Protein AF-0000000073471999 (afdb_homodimer)

Secondary structure (DSSP, 8-state):
-PPPPHHHHHHHHHHHHHHHHHHH---HHHHHHHHHHHHHHHTTSSTTHHHHHHHHHHHHHTSGGGS--EE--TTS--EEE-HHHHHHHHHTT-SEEE---BTTBEEE--GGGHHHHTTS-----EEE-TTB--TT--HHHHHHHHT-TT--EEEEET---HHHHHHTTTS--SEEEE--S-TTS-SS-HHHHHHHHT---S-HHHHHHHHHTTPPP----S-TT--EEE-TT----HHHHHHHHHH-TT--EEE-SSS-HHHHHHHHHHHHHHSTTPPPP---EEEEEGGGHHHHGGG-TT-SEEEEEEES-HHHHHHHHHHHTTT-TT--EEEEEEPSSPPPP-SS-TTHHHHHHHHTT--EEEEE-SS-THHHHHHHTT-TT--EEEE-GGG-----TTSPPP--TT--EEEEE--S-TTHHHHHHHH-TT--EEEEE-SSTT-EE---GGGGGG-TT--EEEEESSEE--HHHHHTTGGG--S-PPEEEEE-TTSS-HHHHHHHHHTTEEEEE--TT-/-PPPPHHHHHHHHHHHHHHHHHHH---HHHHHHHHHHHHHHHTTSSTTHHHHHHHHHHHHHSSGGGS---B--TT--EEEE-HHHHHHHHHTT-SEEE---BTTEEEE--GGGHHHHTTS-----EEE-TT---TT--HHHHHHHHT-TT--EEEEET---HHHHHHTTTS--SEEEE--S-TTS-SS-HHHHHHHHT---S-HHHHHHHHHTTPPP----S-TT--EEE-TT----HHHHHHHHHH-TT--EEE-SSS-HHHHHHHHHHHHHHSTTPPPP---EEEEEGGGHHHHGGG-TT-SEEEEEEES-HHHHHHHHHHHTTT-TT--EEEEEEPSSPPPP-S--TTHHHHHHHHTT--EEEEE-SS-THHHHHHHTT-TT--EEEE-GGG-----TTSPPP--TT--EEEEE--S-TTHHHHHHHH-TT--EEEEE-SSTT-EE---GGGGGG-TT--EEEEESSEE--HHHHHTTGGG-TT-PPEEEEE-TTSS-HHHHHHHHHTTEEEEE--TT-

Radius of gyration: 39.61 Å; Cα contacts (8 Å, |Δi|>4): 2144; chains: 2; bounding box: 66×118×85 Å

InterPro domains:
  IPR032675 Leucine-rich repeat domain superfamily [G3DSA:3.80.10.10] (208-474)

Organism: Scylla paramamosain (NCBI:txid85552)

Solvent-accessible surface area (backbone atoms only — not comparable to full-atom values): 54002 Å² total; per-residue (Å²): 128,52,67,41,58,54,57,58,48,37,42,53,38,40,38,50,44,51,54,55,48,52,73,65,48,85,49,64,66,58,42,32,54,41,41,30,57,46,37,65,61,36,59,77,44,67,93,57,48,42,57,52,37,48,53,46,39,51,26,52,44,72,30,65,92,62,30,71,54,65,47,80,46,91,108,52,48,41,35,27,48,42,39,67,44,50,46,45,48,56,29,52,56,40,44,66,44,78,38,67,61,37,91,71,34,36,28,36,62,65,56,85,51,33,72,72,59,62,77,51,80,41,63,28,30,32,42,33,31,53,16,34,44,46,80,89,64,52,61,25,60,28,44,49,36,65,26,21,67,55,23,28,34,43,28,29,24,42,57,44,32,63,65,43,52,59,31,38,41,74,22,61,32,30,29,44,31,37,21,34,70,38,71,90,62,61,63,52,53,49,68,60,48,37,31,45,62,39,26,46,88,68,58,58,65,58,53,52,50,39,37,66,74,60,46,80,84,82,62,59,34,56,44,76,63,34,29,31,42,27,41,30,48,44,74,67,53,73,58,50,55,44,48,48,57,67,67,27,59,67,26,26,35,72,44,48,71,77,50,66,56,58,59,46,52,51,51,47,53,57,47,42,73,69,21,86,84,58,76,69,79,41,38,23,56,46,64,40,50,45,92,47,38,89,74,47,50,75,77,34,50,48,19,30,31,42,34,37,34,59,39,68,47,67,70,61,46,53,52,50,49,59,69,42,38,80,44,34,71,54,41,26,30,42,33,42,31,48,33,91,60,92,53,83,79,48,81,67,68,89,57,44,80,77,37,34,71,61,19,49,46,26,31,31,43,34,44,46,62,90,65,80,25,68,34,49,62,54,54,48,69,38,29,69,45,26,27,37,39,33,42,32,37,54,35,74,63,81,74,71,97,80,63,88,73,76,66,42,63,48,27,29,33,41,34,36,32,48,70,88,51,80,60,47,57,62,48,44,36,63,28,29,52,43,27,28,32,42,34,40,28,43,79,40,71,80,34,67,46,73,51,70,40,52,48,54,53,71,28,75,50,50,35,37,40,33,45,37,36,44,31,60,46,60,60,69,29,53,33,52,40,49,57,73,51,82,75,78,73,78,32,39,35,34,32,24,78,75,19,54,54,70,69,54,50,53,50,30,41,42,19,30,35,44,74,37,47,36,46,82,79,104,129,48,66,39,59,55,57,60,47,37,42,52,37,41,37,50,46,49,56,54,48,53,72,63,47,87,48,65,66,59,43,32,55,41,42,29,56,47,36,66,62,36,58,78,42,64,92,56,48,41,58,52,36,49,52,47,40,52,25,54,50,71,28,60,86,68,31,65,54,59,50,80,46,90,108,52,57,37,38,21,58,40,39,65,46,50,45,46,47,56,31,54,55,40,44,66,47,76,37,68,56,37,72,73,38,34,27,37,59,63,52,85,51,35,70,71,59,58,76,50,80,41,63,28,30,32,43,32,31,56,17,35,44,44,78,90,61,52,62,25,59,26,45,49,35,64,26,21,67,55,22,27,33,43,27,29,25,44,56,45,33,63,66,43,53,59,31,37,42,75,20,62,32,31,30,45,32,36,20,33,70,37,72,90,62,62,64,54,53,49,67,60,46,37,30,45,62,40,26,46,88,68,58,59,66,57,54,51,50,39,38,67,73,62,46,78,82,80,63,59,35,56,43,76,64,34,29,31,42,28,41,30,48,44,74,66,54,72,57,52,58,45,48,48,56,67,68,28,59,65,26,24,36,69,46,47,71,76,50,65,56,59,59,46,52,52,51,45,51,58,46,42,73,69,21,86,83,59,75,69,79,41,39,22,55,46,65,40,50,45,92,47,37,89,72,47,50,75,78,34,50,49,19,32,32,41,34,34,35,58,40,68,48,67,69,60,46,54,52,50,50,59,68,40,39,80,45,33,71,52,42,26,30,42,34,43,31,47,34,93,56,90,52,82,79,47,84,67,68,89,56,43,79,77,38,35,72,61,20,50,46,26,31,32,42,35,42,44,62,90,64,80,24,67,35,49,63,54,53,49,69,39,29,69,44,25,26,36,40,34,41,32,38,52,36,73,63,77,74,71,97,79,64,89,74,75,65,43,62,46,27,30,32,40,34,35,30,47,70,88,51,81,58,49,57,59,49,43,36,62,29,29,53,43,28,29,32,42,34,41,28,43,77,40,71,80,34,68,46,76,55,69,40,53,48,54,55,71,30,75,51,50,35,36,40,32,46,36,37,43,31,59,46,62,59,70,28,53,34,55,46,50,55,75,52,84,75,78,74,77,31,37,35,33,31,25,77,75,18,55,54,72,70,54,52,54,50,30,41,40,19,31,35,44,72,35,46,36,43,80,75,105

Structure (mmCIF, N/CA/C/O backbone):
data_AF-0000000073471999-model_v1
#
loop_
_entity.id
_entity.type
_entity.pdbx_description
1 polymer 'Uncharacterized protein'
#
loop_
_atom_site.group_PDB
_atom_site.id
_atom_site.type_symbol
_atom_site.label_atom_id
_atom_site.label_alt_id
_atom_site.label_comp_id
_atom_site.label_asym_id
_atom_site.label_entity_id
_atom_site.label_seq_id
_atom_site.pdbx_PDB_ins_code
_atom_site.Cartn_x
_atom_site.Cartn_y
_atom_site.Cartn_z
_atom_site.occupancy
_atom_site.B_iso_or_equiv
_atom_site.auth_seq_id
_atom_site.auth_comp_id
_atom_site.auth_asym_id
_atom_site.auth_atom_id
_atom_site.pdbx_PDB_model_num
ATOM 1 N N . MET A 1 1 ? -16.531 1.72 -15.828 1 58.53 1 MET A N 1
ATOM 2 C CA . MET A 1 1 ? -15.57 0.732 -15.344 1 58.53 1 MET A CA 1
ATOM 3 C C . MET A 1 1 ? -15.508 0.74 -13.82 1 58.53 1 MET A C 1
ATOM 5 O O . MET A 1 1 ? -15.438 1.804 -13.203 1 58.53 1 MET A O 1
ATOM 9 N N . HIS A 1 2 ? -15.875 -0.408 -13.219 1 71.38 2 HIS A N 1
ATOM 10 C CA . HIS A 1 2 ? -15.82 -0.508 -11.766 1 71.38 2 HIS A CA 1
ATOM 11 C C . HIS A 1 2 ? -14.461 -1.003 -11.289 1 71.38 2 HIS A C 1
ATOM 13 O O . HIS A 1 2 ? -13.891 -1.928 -11.875 1 71.38 2 HIS A O 1
ATOM 19 N N . PRO A 1 3 ? -13.922 -0.267 -10.375 1 80.38 3 PRO A N 1
ATOM 20 C CA . PRO A 1 3 ? -12.609 -0.695 -9.891 1 80.38 3 PRO A CA 1
ATOM 21 C C . PRO A 1 3 ? -12.672 -1.983 -9.07 1 80.38 3 PRO A C 1
ATOM 23 O O . PRO A 1 3 ? -13.75 -2.359 -8.594 1 80.38 3 PRO A O 1
ATOM 26 N N . LYS A 1 4 ? -11.57 -2.756 -9.141 1 86.62 4 LYS A N 1
ATOM 27 C CA . LYS A 1 4 ? -11.453 -3.861 -8.195 1 86.62 4 LYS A CA 1
ATOM 28 C C . LYS A 1 4 ? -11.508 -3.363 -6.754 1 86.62 4 LYS A C 1
ATOM 30 O O . LYS A 1 4 ? -11.695 -2.17 -6.512 1 86.62 4 LYS A O 1
ATOM 35 N N . THR A 1 5 ? -11.57 -4.363 -5.812 1 86.94 5 THR A N 1
ATOM 36 C CA . THR A 1 5 ? -11.656 -3.979 -4.41 1 86.94 5 THR A CA 1
ATOM 37 C C . THR A 1 5 ? -10.477 -3.096 -4.016 1 86.94 5 THR A C 1
ATOM 39 O O . THR A 1 5 ? -9.391 -3.219 -4.586 1 86.94 5 THR A O 1
ATOM 42 N N . LEU A 1 6 ? -10.703 -2.184 -3.109 1 90.88 6 LEU A N 1
ATOM 43 C CA . LEU A 1 6 ? -9.648 -1.292 -2.656 1 90.88 6 LEU A CA 1
ATOM 44 C C . LEU A 1 6 ? -8.477 -2.084 -2.074 1 90.88 6 LEU A C 1
ATOM 46 O O . LEU A 1 6 ? -7.316 -1.73 -2.283 1 90.88 6 LEU A O 1
ATOM 50 N N . GLU A 1 7 ? -8.789 -3.139 -1.359 1 90.25 7 GLU A N 1
ATOM 51 C CA . GLU A 1 7 ? -7.746 -3.992 -0.797 1 90.25 7 GLU A CA 1
ATOM 52 C C . GLU A 1 7 ? -6.832 -4.535 -1.889 1 90.25 7 GLU A C 1
ATOM 54 O O . GLU A 1 7 ? -5.605 -4.492 -1.759 1 90.25 7 GLU A O 1
ATOM 59 N N . SER A 1 8 ? -7.418 -5.059 -2.93 1 89.75 8 SER A N 1
ATOM 60 C CA . SER A 1 8 ? -6.648 -5.621 -4.035 1 89.75 8 SER A CA 1
ATOM 61 C C . SER A 1 8 ? -5.836 -4.543 -4.746 1 89.75 8 SER A C 1
ATOM 63 O O . SER A 1 8 ? -4.723 -4.805 -5.215 1 89.75 8 SER A O 1
ATOM 65 N N . LEU A 1 9 ? -6.441 -3.367 -4.855 1 90.81 9 LEU A N 1
ATOM 66 C CA . LEU A 1 9 ? -5.707 -2.26 -5.457 1 90.81 9 LEU A CA 1
ATOM 67 C C . LEU A 1 9 ? -4.488 -1.893 -4.613 1 90.81 9 LEU A C 1
ATOM 69 O O . LEU A 1 9 ? -3.418 -1.606 -5.156 1 90.81 9 LEU A O 1
ATOM 73 N N . CYS A 1 10 ? -4.652 -1.893 -3.324 1 91.56 10 CYS A N 1
ATOM 74 C CA . CYS A 1 10 ? -3.547 -1.588 -2.422 1 91.56 10 CYS A CA 1
ATOM 75 C C . CYS A 1 10 ? -2.43 -2.615 -2.562 1 91.56 10 CYS A C 1
ATOM 77 O O . CYS A 1 10 ? -1.249 -2.266 -2.52 1 91.56 10 CYS A O 1
ATOM 79 N N . VAL A 1 11 ? -2.785 -3.852 -2.75 1 91.5 11 VAL A N 1
ATOM 80 C CA . VAL A 1 11 ? -1.791 -4.902 -2.943 1 91.5 11 VAL A CA 1
ATOM 81 C C . VAL A 1 11 ? -1.029 -4.66 -4.246 1 91.5 11 VAL A C 1
ATOM 83 O O . VAL A 1 11 ? 0.2 -4.75 -4.277 1 91.5 11 VAL A O 1
ATOM 86 N N . ASP A 1 12 ? -1.767 -4.367 -5.289 1 91.44 12 ASP A N 1
ATOM 87 C CA . ASP A 1 12 ? -1.134 -4.066 -6.57 1 91.44 12 ASP A CA 1
ATOM 88 C C . ASP A 1 12 ? -0.125 -2.93 -6.434 1 91.44 12 ASP A C 1
ATOM 90 O O . ASP A 1 12 ? 0.984 -3.008 -6.969 1 91.44 12 ASP A O 1
ATOM 94 N N . GLU A 1 13 ? -0.522 -1.956 -5.723 1 91.56 13 GLU A N 1
ATOM 95 C CA . GLU A 1 13 ? 0.317 -0.769 -5.582 1 91.56 13 GLU A CA 1
ATOM 96 C C . GLU A 1 13 ? 1.531 -1.052 -4.703 1 91.56 13 GLU A C 1
ATOM 98 O O . GLU A 1 13 ? 2.609 -0.5 -4.93 1 91.56 13 GLU A O 1
ATOM 103 N N . LEU A 1 14 ? 1.343 -1.771 -3.68 1 93.31 14 LEU A N 1
ATOM 104 C CA . LEU A 1 14 ? 2.461 -2.178 -2.836 1 93.31 14 LEU A CA 1
ATOM 105 C C . LEU A 1 14 ? 3.518 -2.916 -3.652 1 93.31 14 LEU A C 1
ATOM 107 O O . LEU A 1 14 ? 4.711 -2.637 -3.527 1 93.31 14 LEU A O 1
ATOM 111 N N . VAL A 1 15 ? 3.031 -3.85 -4.422 1 93.5 15 VAL A N 1
ATOM 112 C CA . VAL A 1 15 ? 3.936 -4.629 -5.262 1 93.5 15 VAL A CA 1
ATOM 113 C C . VAL A 1 15 ? 4.625 -3.713 -6.27 1 93.5 15 VAL A C 1
ATOM 115 O O . VAL A 1 15 ? 5.844 -3.777 -6.441 1 93.5 15 VAL A O 1
ATOM 118 N N . ALA A 1 16 ? 3.881 -2.852 -6.875 1 89.62 16 ALA A N 1
ATOM 119 C CA . ALA A 1 16 ? 4.453 -1.92 -7.844 1 89.62 16 ALA A CA 1
ATOM 120 C C . ALA A 1 16 ? 5.5 -1.023 -7.191 1 89.62 16 ALA A C 1
ATOM 122 O O . ALA A 1 16 ? 6.551 -0.758 -7.781 1 89.62 16 ALA A O 1
ATOM 123 N N . ALA A 1 17 ? 5.215 -0.542 -6.016 1 91.06 17 ALA A N 1
ATOM 124 C CA . ALA A 1 17 ? 6.16 0.295 -5.277 1 91.06 17 ALA A CA 1
ATOM 125 C C . ALA A 1 17 ? 7.445 -0.47 -4.969 1 91.06 17 ALA A C 1
ATOM 127 O O . ALA A 1 17 ? 8.547 0.075 -5.094 1 91.06 17 ALA A O 1
ATOM 128 N N . THR A 1 18 ? 7.309 -1.68 -4.586 1 93.12 18 THR A N 1
ATOM 129 C CA . THR A 1 18 ? 8.469 -2.502 -4.254 1 93.12 18 THR A CA 1
ATOM 130 C C . THR A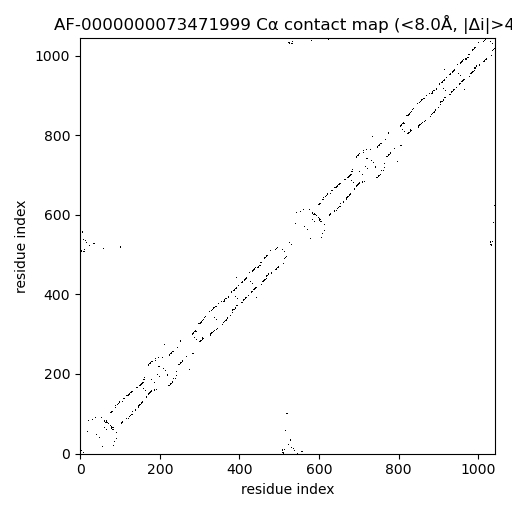 1 18 ? 9.328 -2.742 -5.492 1 93.12 18 THR A C 1
ATOM 132 O O . THR A 1 18 ? 10.555 -2.629 -5.43 1 93.12 18 THR A O 1
ATOM 135 N N . VAL A 1 19 ? 8.656 -3.072 -6.57 1 90.62 19 VAL A N 1
ATOM 136 C CA . VAL A 1 19 ? 9.375 -3.314 -7.82 1 90.62 19 VAL A CA 1
ATOM 137 C C . VAL A 1 19 ? 10.109 -2.047 -8.25 1 90.62 19 VAL A C 1
ATOM 139 O O . VAL A 1 19 ? 11.289 -2.096 -8.609 1 90.62 19 VAL A O 1
ATOM 142 N N . ARG A 1 20 ? 9.484 -0.902 -8.211 1 87.31 20 ARG A N 1
ATOM 143 C CA . ARG A 1 20 ? 10.102 0.366 -8.586 1 87.31 20 ARG A CA 1
ATOM 144 C C . ARG A 1 20 ? 11.266 0.705 -7.664 1 87.31 20 ARG A C 1
ATOM 146 O O . ARG A 1 20 ? 12.297 1.202 -8.117 1 87.31 20 ARG A O 1
ATOM 153 N N . TYR A 1 21 ? 11.094 0.485 -6.398 1 90.44 21 TYR A N 1
ATOM 154 C CA . TYR A 1 21 ? 12.141 0.743 -5.418 1 90.44 21 TYR A CA 1
ATOM 155 C C . TYR A 1 21 ? 13.383 -0.101 -5.703 1 90.44 21 TYR A C 1
ATOM 157 O O . TYR A 1 21 ? 14.5 0.418 -5.742 1 90.44 21 TYR A O 1
ATOM 165 N N . GLN A 1 22 ? 13.133 -1.38 -5.887 1 87.81 22 GLN A N 1
ATOM 166 C CA . GLN A 1 22 ? 14.227 -2.309 -6.152 1 87.81 22 GLN A CA 1
ATOM 167 C C . GLN A 1 22 ? 14.992 -1.911 -7.41 1 87.81 22 GLN A C 1
ATOM 169 O O . GLN A 1 22 ? 16.219 -2.051 -7.469 1 87.81 22 GLN A O 1
ATOM 174 N N . ARG A 1 23 ? 14.352 -1.428 -8.391 1 84.25 23 ARG A N 1
ATOM 175 C CA . ARG A 1 23 ? 14.984 -1.045 -9.648 1 84.25 23 ARG A CA 1
ATOM 176 C C . ARG A 1 23 ? 15.828 0.217 -9.477 1 84.25 23 ARG A C 1
ATOM 178 O O . ARG A 1 23 ? 16.797 0.43 -10.211 1 84.25 23 ARG A O 1
ATOM 185 N N . SER A 1 24 ? 15.453 0.987 -8.57 1 83.75 24 SER A N 1
ATOM 186 C CA . SER A 1 24 ? 16.094 2.285 -8.398 1 83.75 24 SER A CA 1
ATOM 187 C C . SER A 1 24 ? 17.281 2.197 -7.445 1 83.75 24 SER A C 1
ATOM 189 O O . SER A 1 24 ? 18.188 3.029 -7.496 1 83.75 24 SER A O 1
ATOM 191 N N . VAL A 1 25 ? 17.219 1.269 -6.551 1 83.5 25 VAL A N 1
ATOM 192 C CA . VAL A 1 25 ? 18.266 1.137 -5.543 1 83.5 25 VAL A CA 1
ATOM 193 C C . VAL A 1 25 ? 19.297 0.114 -6.004 1 83.5 25 VAL A C 1
ATOM 195 O O . VAL A 1 25 ? 18.938 -0.994 -6.414 1 83.5 25 VAL A O 1
ATOM 198 N N . LYS A 1 26 ? 20.531 0.401 -5.953 1 75.81 26 LYS A N 1
ATOM 199 C CA . LYS A 1 26 ? 21.594 -0.466 -6.453 1 75.81 26 LYS A CA 1
ATOM 200 C C . LYS A 1 26 ? 22.156 -1.347 -5.34 1 75.81 26 LYS A C 1
ATOM 202 O O . LYS A 1 26 ? 22.672 -2.428 -5.602 1 75.81 26 LYS A O 1
ATOM 207 N N . SER A 1 27 ? 21.953 -0.948 -4.133 1 82.06 27 SER A N 1
ATOM 208 C CA . SER A 1 27 ? 22.531 -1.672 -3.006 1 82.06 27 SER A CA 1
ATOM 209 C C . SER A 1 27 ? 21.594 -2.783 -2.525 1 82.06 27 SER A C 1
ATOM 211 O O . SER A 1 27 ? 20.469 -2.521 -2.131 1 82.06 27 SER A O 1
ATOM 213 N N . ALA A 1 28 ? 22.156 -4.039 -2.51 1 83.88 28 ALA A N 1
ATOM 214 C CA . ALA A 1 28 ? 21.391 -5.191 -2.049 1 83.88 28 ALA A CA 1
ATOM 215 C C . ALA A 1 28 ? 21.047 -5.062 -0.566 1 83.88 28 ALA A C 1
ATOM 217 O O . ALA A 1 28 ? 19.969 -5.492 -0.131 1 83.88 28 ALA A O 1
ATOM 218 N N . GLU A 1 29 ? 21.953 -4.465 0.168 1 85.25 29 GLU A N 1
ATOM 219 C CA . GLU A 1 29 ? 21.734 -4.293 1.6 1 85.25 29 GLU A CA 1
ATOM 220 C C . GLU A 1 29 ? 20.562 -3.354 1.864 1 85.25 29 GLU A C 1
ATOM 222 O O . GLU A 1 29 ? 19.734 -3.607 2.752 1 85.25 29 GLU A O 1
ATOM 227 N N . ARG A 1 30 ? 20.562 -2.334 1.124 1 87.25 30 ARG A N 1
ATOM 228 C CA . ARG A 1 30 ? 19.484 -1.366 1.279 1 87.25 30 ARG A CA 1
ATOM 229 C C . ARG A 1 30 ? 18.141 -1.964 0.85 1 87.25 30 ARG A C 1
ATOM 231 O O . ARG A 1 30 ? 17.109 -1.706 1.476 1 87.25 30 ARG A O 1
ATOM 238 N N . ILE A 1 31 ? 18.156 -2.742 -0.245 1 89.75 31 ILE A N 1
ATOM 239 C CA . ILE A 1 31 ? 16.938 -3.412 -0.699 1 89.75 31 ILE A CA 1
ATOM 240 C C . ILE A 1 31 ? 16.438 -4.371 0.381 1 89.75 31 ILE A C 1
ATOM 242 O O . ILE A 1 31 ? 15.266 -4.355 0.743 1 89.75 31 ILE A O 1
ATOM 246 N N . TRP A 1 32 ? 17.359 -5.129 0.953 1 90.69 32 TRP A N 1
ATOM 247 C CA . TRP A 1 32 ? 17.016 -6.105 1.981 1 90.69 32 TRP A CA 1
ATOM 248 C C . TRP A 1 32 ? 16.359 -5.426 3.178 1 90.69 32 TRP A C 1
ATOM 250 O O . TRP A 1 32 ? 15.297 -5.859 3.639 1 90.69 32 TRP A O 1
ATOM 260 N N . ALA A 1 33 ? 16.969 -4.402 3.629 1 89.44 33 ALA A N 1
ATOM 261 C CA . ALA A 1 33 ? 16.484 -3.707 4.816 1 89.44 33 ALA A CA 1
ATOM 262 C C . ALA A 1 33 ? 15.109 -3.088 4.566 1 89.44 33 ALA A C 1
ATOM 264 O O . ALA A 1 33 ? 14.203 -3.232 5.387 1 89.44 33 ALA A O 1
ATOM 265 N N . ALA A 1 34 ? 14.992 -2.4 3.426 1 90.56 34 ALA A N 1
ATOM 266 C CA . ALA A 1 34 ? 13.75 -1.693 3.117 1 90.56 34 ALA A CA 1
ATOM 267 C C . ALA A 1 34 ? 12.594 -2.67 2.92 1 90.56 34 ALA A C 1
ATOM 269 O O . ALA A 1 34 ? 11.508 -2.471 3.463 1 90.56 34 ALA A O 1
ATOM 270 N N . VAL A 1 35 ? 12.836 -3.734 2.174 1 93.25 35 VAL A N 1
ATOM 271 C CA . VAL A 1 35 ? 11.789 -4.691 1.856 1 93.25 35 VAL A CA 1
ATOM 272 C C . VAL A 1 35 ? 11.43 -5.504 3.102 1 93.25 35 VAL A C 1
ATOM 274 O O . VAL A 1 35 ? 10.25 -5.723 3.393 1 93.25 35 VAL A O 1
ATOM 277 N N . SER A 1 36 ? 12.406 -5.922 3.885 1 91.81 36 SER A N 1
ATOM 278 C CA . SER A 1 36 ? 12.148 -6.676 5.109 1 91.81 36 SER A CA 1
ATOM 279 C C . SER A 1 36 ? 11.289 -5.875 6.078 1 91.81 36 SER A C 1
ATOM 281 O O . SER A 1 36 ? 10.383 -6.422 6.719 1 91.81 36 SER A O 1
ATOM 283 N N . GLN A 1 37 ? 11.531 -4.629 6.18 1 90.56 37 GLN A N 1
ATOM 284 C CA . GLN A 1 37 ? 10.797 -3.768 7.094 1 90.56 37 GLN A CA 1
ATOM 285 C C . GLN A 1 37 ? 9.32 -3.697 6.711 1 90.56 37 GLN A C 1
ATOM 287 O O . GLN A 1 37 ? 8.445 -3.83 7.57 1 90.56 37 GLN A O 1
ATOM 292 N N . VAL A 1 38 ? 9.094 -3.496 5.461 1 91.75 38 VAL A N 1
ATOM 293 C CA . VAL A 1 38 ? 7.719 -3.344 4.988 1 91.75 38 VAL A CA 1
ATOM 294 C C . VAL A 1 38 ? 6.98 -4.676 5.105 1 91.75 38 VAL A C 1
ATOM 296 O O . VAL A 1 38 ? 5.84 -4.723 5.57 1 91.75 38 VAL A O 1
ATOM 299 N N . TRP A 1 39 ? 7.605 -5.742 4.707 1 91.81 39 TRP A N 1
ATOM 300 C CA . TRP A 1 39 ? 6.918 -7.027 4.66 1 91.81 39 TRP A CA 1
ATOM 301 C C . TRP A 1 39 ? 6.762 -7.613 6.059 1 91.81 39 TRP A C 1
ATOM 303 O O . TRP A 1 39 ? 5.902 -8.469 6.289 1 91.81 39 TRP A O 1
ATOM 313 N N . GLU A 1 40 ? 7.523 -7.203 7.035 1 90.12 40 GLU A N 1
ATOM 314 C CA . GLU A 1 40 ? 7.309 -7.578 8.43 1 90.12 40 GLU A CA 1
ATOM 315 C C . GLU A 1 40 ? 5.965 -7.066 8.938 1 90.12 40 GLU A C 1
ATOM 317 O O . GLU A 1 40 ? 5.344 -7.688 9.805 1 90.12 40 GLU A O 1
ATOM 322 N N . LEU A 1 41 ? 5.555 -5.969 8.359 1 88.88 41 LEU A N 1
ATOM 323 C CA . LEU A 1 41 ? 4.273 -5.383 8.734 1 88.88 41 LEU A CA 1
ATOM 324 C C . LEU A 1 41 ? 3.127 -6.07 7.996 1 88.88 41 LEU A C 1
ATOM 326 O O . LEU A 1 41 ? 1.992 -6.082 8.477 1 88.88 41 LEU A O 1
ATOM 330 N N . LEU A 1 42 ? 3.395 -6.699 6.863 1 88.88 42 LEU A N 1
ATOM 331 C CA . LEU A 1 42 ? 2.354 -7.246 6 1 88.88 42 LEU A CA 1
ATOM 332 C C . LEU A 1 42 ? 1.948 -8.641 6.457 1 88.88 42 LEU A C 1
ATOM 334 O O . LEU A 1 42 ? 0.769 -9 6.398 1 88.88 42 LEU A O 1
ATOM 338 N N . TRP A 1 43 ? 2.795 -9.445 6.945 1 88.88 43 TRP A N 1
ATOM 339 C CA . TRP A 1 43 ? 2.562 -10.859 7.223 1 88.88 43 TRP A CA 1
ATOM 340 C C . TRP A 1 43 ? 1.539 -11.031 8.344 1 88.88 43 TRP A C 1
ATOM 342 O O . TRP A 1 43 ? 0.696 -11.93 8.281 1 88.88 43 TRP A O 1
ATOM 352 N N . PRO A 1 44 ? 1.597 -10.125 9.297 1 86.38 44 PRO A N 1
ATOM 353 C CA . PRO A 1 44 ? 0.603 -10.305 10.359 1 86.38 44 PRO A CA 1
ATOM 354 C C . PRO A 1 44 ? -0.808 -9.922 9.914 1 86.38 44 PRO A C 1
ATOM 356 O O . PRO A 1 44 ? -1.78 -10.227 10.609 1 86.38 44 PRO A O 1
ATOM 359 N N . LEU A 1 45 ? -0.718 -9.312 8.688 1 85.69 45 LEU A N 1
ATOM 360 C CA . LEU A 1 45 ? -2.039 -8.898 8.227 1 85.69 45 LEU A CA 1
ATOM 361 C C . LEU A 1 45 ? -2.854 -10.094 7.758 1 85.69 45 LEU A C 1
ATOM 363 O O . LEU A 1 45 ? -2.293 -11.078 7.266 1 85.69 45 LEU A O 1
ATOM 367 N N . GLY A 1 46 ? -3.875 -10.469 8.234 1 77.56 46 GLY A N 1
ATOM 368 C CA . GLY A 1 46 ? -4.77 -11.578 7.93 1 77.56 46 GLY A CA 1
ATOM 369 C C . GLY A 1 46 ? -5.25 -11.57 6.492 1 77.56 46 GLY A C 1
ATOM 370 O O . GLY A 1 46 ? -4.637 -10.945 5.625 1 77.56 46 GLY A O 1
ATOM 371 N N . SER A 1 47 ? -6.02 -12.539 6.016 1 75.31 47 SER A N 1
ATOM 372 C CA . SER A 1 47 ? -6.762 -12.648 4.766 1 75.31 47 SER A CA 1
ATOM 373 C C . SER A 1 47 ? -5.859 -13.102 3.623 1 75.31 47 SER A C 1
ATOM 375 O O . SER A 1 47 ? -6.188 -12.906 2.451 1 75.31 47 SER A O 1
ATOM 377 N N . GLY A 1 48 ? -4.602 -13.586 3.943 1 85.25 48 GLY A N 1
ATOM 378 C CA . GLY A 1 48 ? -3.715 -14.078 2.898 1 85.25 48 GLY A CA 1
ATOM 379 C C . GLY A 1 48 ? -3.096 -12.961 2.074 1 85.25 48 GLY A C 1
ATOM 380 O O . GLY A 1 48 ? -2.635 -13.195 0.956 1 85.25 48 GLY A O 1
ATOM 381 N N . LEU A 1 49 ? -3.088 -11.781 2.629 1 88.25 49 LEU A N 1
ATOM 382 C CA . LEU A 1 49 ? -2.609 -10.617 1.895 1 88.25 49 LEU A CA 1
ATOM 383 C C . LEU A 1 49 ? -1.13 -10.758 1.55 1 88.25 49 LEU A C 1
ATOM 385 O O . LEU A 1 49 ? -0.728 -10.516 0.41 1 88.25 49 LEU A O 1
ATOM 389 N N . ALA A 1 50 ? -0.389 -11.195 2.539 1 90.19 50 ALA A N 1
ATOM 390 C CA . ALA A 1 50 ? 1.049 -11.328 2.316 1 90.19 50 ALA A CA 1
ATOM 391 C C . ALA A 1 50 ? 1.343 -12.375 1.24 1 90.19 50 ALA A C 1
ATOM 393 O O . ALA A 1 50 ? 2.205 -12.164 0.384 1 90.19 50 ALA A O 1
ATOM 394 N N . TYR A 1 51 ? 0.613 -13.43 1.209 1 90.38 51 TYR A N 1
ATOM 395 C CA . TYR A 1 51 ? 0.806 -14.484 0.219 1 90.38 51 TYR A CA 1
ATOM 396 C C . TYR A 1 51 ? 0.452 -13.992 -1.179 1 90.38 51 TYR A C 1
ATOM 398 O O . TYR A 1 51 ? 1.185 -14.25 -2.137 1 90.38 51 TYR A O 1
ATOM 406 N N . ARG A 1 52 ? -0.6 -13.328 -1.246 1 89.88 52 ARG A N 1
ATOM 407 C CA . ARG A 1 52 ? -1.011 -12.773 -2.533 1 89.88 52 ARG A CA 1
ATOM 408 C C . ARG A 1 52 ? 0.018 -11.781 -3.055 1 89.88 52 ARG A C 1
ATOM 410 O O . ARG A 1 52 ? 0.379 -11.812 -4.234 1 89.88 52 ARG A O 1
ATOM 417 N N . ALA A 1 53 ? 0.45 -10.922 -2.18 1 93.12 53 ALA A N 1
ATOM 418 C CA . ALA A 1 53 ? 1.417 -9.898 -2.564 1 93.12 53 ALA A CA 1
ATOM 419 C C . ALA A 1 53 ? 2.738 -10.523 -3 1 93.12 53 ALA A C 1
ATOM 421 O O . ALA A 1 53 ? 3.326 -10.109 -4.004 1 93.12 53 ALA A O 1
ATOM 422 N N . THR A 1 54 ? 3.146 -11.523 -2.268 1 93.25 54 THR A N 1
ATOM 423 C CA . THR A 1 54 ? 4.418 -12.164 -2.596 1 93.25 54 THR A CA 1
ATOM 424 C C . THR A 1 54 ? 4.32 -12.906 -3.922 1 93.25 54 THR A C 1
ATOM 426 O O . THR A 1 54 ? 5.27 -12.914 -4.711 1 93.25 54 THR A O 1
ATOM 429 N N . SER A 1 55 ? 3.205 -13.531 -4.148 1 91.19 55 SER A N 1
ATOM 430 C CA . SER A 1 55 ? 3.012 -14.234 -5.41 1 91.19 55 SER A CA 1
ATOM 431 C C . SER A 1 55 ? 3.041 -13.266 -6.59 1 91.19 55 SER A C 1
ATOM 433 O O . SER A 1 55 ? 3.674 -13.539 -7.609 1 91.19 55 SER A O 1
ATOM 435 N N . LEU A 1 56 ? 2.373 -12.227 -6.418 1 91.62 56 LEU A N 1
ATOM 436 C CA . LEU A 1 56 ? 2.354 -11.203 -7.461 1 91.62 56 LEU A CA 1
ATOM 437 C C . LEU A 1 56 ? 3.742 -10.609 -7.668 1 91.62 56 LEU A C 1
ATOM 439 O O . LEU A 1 56 ? 4.188 -10.438 -8.805 1 91.62 56 LEU A O 1
ATOM 443 N N . LEU A 1 57 ? 4.418 -10.312 -6.605 1 93.06 57 LEU A N 1
ATOM 444 C CA . LEU A 1 57 ? 5.77 -9.766 -6.664 1 93.06 57 LEU A CA 1
ATOM 445 C C . LEU A 1 57 ? 6.711 -10.727 -7.387 1 93.06 57 LEU A C 1
ATOM 447 O O . LEU A 1 57 ? 7.523 -10.297 -8.211 1 93.06 57 LEU A O 1
ATOM 451 N N . HIS A 1 58 ? 6.555 -11.945 -7.02 1 90.12 58 HIS A N 1
ATOM 452 C CA . HIS A 1 58 ? 7.359 -12.984 -7.641 1 90.12 58 HIS A CA 1
ATOM 453 C C . HIS A 1 58 ? 7.219 -12.969 -9.156 1 90.12 58 HIS A C 1
ATOM 455 O O . HIS A 1 58 ? 8.219 -12.961 -9.883 1 90.12 58 HIS A O 1
ATOM 461 N N . SER A 1 59 ? 6.047 -12.891 -9.602 1 86.62 59 SER A N 1
ATOM 462 C CA . SER A 1 59 ? 5.773 -12.875 -11.031 1 86.62 59 SER A CA 1
ATOM 463 C C . SER A 1 59 ? 6.312 -11.609 -11.688 1 86.62 59 SER A C 1
ATOM 465 O O . SER A 1 59 ? 6.805 -11.648 -12.812 1 86.62 59 SER A O 1
ATOM 467 N N . HIS A 1 60 ? 6.316 -10.539 -11.055 1 86.12 60 HIS A N 1
ATOM 468 C CA . HIS A 1 60 ? 6.727 -9.258 -11.617 1 86.12 60 HIS A CA 1
ATOM 469 C C . HIS A 1 60 ? 8.242 -9.125 -11.648 1 86.12 60 HIS A C 1
ATOM 471 O O . HIS A 1 60 ? 8.805 -8.562 -12.586 1 86.12 60 HIS A O 1
ATOM 477 N N . LEU A 1 61 ? 8.875 -9.57 -10.664 1 86 61 LEU A N 1
ATOM 478 C CA . LEU A 1 61 ? 10.32 -9.398 -10.562 1 86 61 LEU A CA 1
ATOM 479 C C . LEU A 1 61 ? 11.047 -10.336 -11.516 1 86 61 LEU A C 1
ATOM 481 O O . LEU A 1 61 ? 12.141 -10.016 -11.992 1 86 61 LEU A O 1
ATOM 485 N N . LEU A 1 62 ? 10.477 -11.43 -11.695 1 77.06 62 LEU A N 1
ATOM 486 C CA . LEU A 1 62 ? 11.203 -12.422 -12.484 1 77.06 62 LEU A CA 1
ATOM 487 C C . LEU A 1 62 ? 10.82 -12.344 -13.953 1 77.06 62 LEU A C 1
ATOM 489 O O . LEU A 1 62 ? 11.234 -13.18 -14.758 1 77.06 62 LEU A O 1
ATOM 493 N N . CYS A 1 63 ? 10.109 -11.258 -14.188 1 69.38 63 CYS A N 1
ATOM 494 C CA . CYS A 1 63 ? 9.836 -10.984 -15.594 1 69.38 63 CYS A CA 1
ATOM 495 C C . CYS A 1 63 ? 11.039 -10.328 -16.266 1 69.38 63 CYS A C 1
ATOM 497 O O . CYS A 1 63 ? 11.648 -9.414 -15.711 1 69.38 63 CYS A O 1
ATOM 499 N N . GLN A 1 64 ? 11.484 -10.844 -17.391 1 59.78 64 GLN A N 1
ATOM 500 C CA . GLN A 1 64 ? 12.695 -10.453 -18.094 1 59.78 64 GLN A CA 1
ATOM 501 C C . GLN A 1 64 ? 12.773 -8.938 -18.25 1 59.78 64 GLN A C 1
ATOM 503 O O . GLN A 1 64 ? 13.836 -8.344 -18.047 1 59.78 64 GLN A O 1
ATOM 508 N N . SER A 1 65 ? 11.648 -8.336 -18.656 1 58.41 65 SER A N 1
ATOM 509 C CA . SER A 1 65 ? 11.656 -6.902 -18.922 1 58.41 65 SER A CA 1
ATOM 510 C C . SER A 1 65 ? 12.016 -6.105 -17.672 1 58.41 65 SER A C 1
ATOM 512 O O . SER A 1 65 ? 12.438 -4.949 -17.766 1 58.41 65 SER A O 1
ATOM 514 N N . LEU A 1 66 ? 11.93 -6.797 -16.609 1 58.53 66 LEU A N 1
ATOM 515 C CA . LEU A 1 66 ? 12.18 -6.082 -15.367 1 58.53 66 LEU A CA 1
ATOM 516 C C . LEU A 1 66 ? 13.57 -6.398 -14.836 1 58.53 66 LEU A C 1
ATOM 518 O O . LEU A 1 66 ? 14.031 -5.777 -13.875 1 58.53 66 LEU A O 1
ATOM 522 N N . LEU A 1 67 ? 14.141 -7.297 -15.57 1 59.78 67 LEU A N 1
ATOM 523 C CA . LEU A 1 67 ? 15.492 -7.664 -15.156 1 59.78 67 LEU A CA 1
ATOM 524 C C . LEU A 1 67 ? 16.531 -6.836 -15.898 1 59.78 67 LEU A C 1
ATOM 526 O O . LEU A 1 67 ? 16.344 -6.508 -17.078 1 59.78 67 LEU A O 1
ATOM 530 N N . ASN A 1 68 ? 17.219 -5.863 -15.336 1 56.91 68 ASN A N 1
ATOM 531 C CA . ASN A 1 68 ? 18.156 -4.887 -15.898 1 56.91 68 ASN A CA 1
ATOM 532 C C . ASN A 1 68 ? 18.984 -5.484 -17.031 1 56.91 68 ASN A C 1
ATOM 534 O O . ASN A 1 68 ? 19 -4.961 -18.141 1 56.91 68 ASN A O 1
ATOM 538 N N . HIS A 1 69 ? 20.297 -5.824 -16.734 1 55.06 69 HIS A N 1
ATOM 539 C CA . HIS A 1 69 ? 21.422 -6.023 -17.641 1 55.06 69 HIS A CA 1
ATOM 540 C C . HIS A 1 69 ? 21.219 -7.266 -18.5 1 55.06 69 HIS A C 1
ATOM 542 O O . HIS A 1 69 ? 20.953 -8.352 -17.984 1 55.06 69 HIS A O 1
ATOM 548 N N . THR A 1 70 ? 20.703 -6.816 -19.797 1 51.97 70 THR A N 1
ATOM 549 C CA . THR A 1 70 ? 20.781 -7.871 -20.797 1 51.97 70 THR A CA 1
ATOM 550 C C . THR A 1 70 ? 22.141 -7.879 -21.484 1 51.97 70 THR A C 1
ATOM 552 O O . THR A 1 70 ? 22.656 -6.832 -21.891 1 51.97 70 THR A O 1
ATOM 555 N N . SER A 1 71 ? 23.094 -8.656 -21.125 1 50.47 71 SER A N 1
ATOM 556 C CA . SER A 1 71 ? 24.297 -8.805 -21.938 1 50.47 71 SER A CA 1
ATOM 557 C C . SER A 1 71 ? 24.031 -9.695 -23.141 1 50.47 71 SER A C 1
ATOM 559 O O . SER A 1 71 ? 23.391 -10.742 -23.031 1 50.47 71 SER A O 1
ATOM 561 N N . GLN A 1 72 ? 24.031 -8.945 -24.391 1 44.47 72 GLN A N 1
ATOM 562 C CA . GLN A 1 72 ? 24 -9.703 -25.641 1 44.47 72 GLN A CA 1
ATOM 563 C C . GLN A 1 72 ? 25.312 -10.461 -25.844 1 44.47 72 GLN A C 1
ATOM 565 O O . GLN A 1 72 ? 26.391 -9.867 -25.812 1 44.47 72 GLN A O 1
ATOM 570 N N . ARG A 1 73 ? 25.453 -11.641 -25.75 1 39.44 73 ARG A N 1
ATOM 571 C CA . ARG A 1 73 ? 26.594 -12.32 -26.359 1 39.44 73 ARG A CA 1
ATOM 572 C C . ARG A 1 73 ? 26.266 -12.742 -27.797 1 39.44 73 ARG A C 1
ATOM 574 O O . ARG A 1 73 ? 25.109 -13.07 -28.109 1 39.44 73 ARG A O 1
ATOM 581 N N . ALA A 1 74 ? 27 -12.469 -28.828 1 33.53 74 ALA A N 1
ATOM 582 C CA . ALA A 1 74 ? 26.984 -12.922 -30.203 1 33.53 74 ALA A CA 1
ATOM 583 C C . ALA A 1 74 ? 26.375 -14.312 -30.328 1 33.53 74 ALA A C 1
ATOM 585 O O . ALA A 1 74 ? 26.891 -15.273 -29.766 1 33.53 74 ALA A O 1
ATOM 586 N N . GLY A 1 75 ? 25.062 -14.609 -31.281 1 44.16 75 GLY A N 1
ATOM 587 C CA . GLY A 1 75 ? 24.312 -15.836 -31.469 1 44.16 75 GLY A CA 1
ATOM 588 C C . GLY A 1 75 ? 23.469 -16.219 -30.266 1 44.16 75 GLY A C 1
ATOM 589 O O . GLY A 1 75 ? 22.797 -17.25 -30.266 1 44.16 75 GLY A O 1
ATOM 590 N N . GLN A 1 76 ? 23.797 -15.914 -28.828 1 46.47 76 GLN A N 1
ATOM 591 C CA . GLN A 1 76 ? 23.828 -16.406 -27.453 1 46.47 76 GLN A CA 1
ATOM 592 C C . GLN A 1 76 ? 22.719 -15.789 -26.609 1 46.47 76 GLN A C 1
ATOM 594 O O . GLN A 1 76 ? 22.172 -14.742 -26.969 1 46.47 76 GLN A O 1
ATOM 599 N N . PHE A 1 77 ? 22.328 -16.438 -25.422 1 51.31 77 PHE A N 1
ATOM 600 C CA . PHE A 1 77 ? 21.422 -16.359 -24.297 1 51.31 77 PHE A CA 1
ATOM 601 C C . PHE A 1 77 ? 21.562 -15.031 -23.562 1 51.31 77 PHE A C 1
ATOM 603 O O . PHE A 1 77 ? 22.672 -14.5 -23.453 1 51.31 77 PHE A O 1
ATOM 610 N N . GLN A 1 78 ? 20.609 -14.164 -23.641 1 59.25 78 GLN A N 1
ATOM 611 C CA . GLN A 1 78 ? 20.578 -12.984 -22.781 1 59.25 78 GLN A CA 1
ATOM 612 C C . GLN A 1 78 ? 20.562 -13.375 -21.312 1 59.25 78 GLN A C 1
ATOM 614 O O . GLN A 1 78 ? 19.766 -14.219 -20.891 1 59.25 78 GLN A O 1
ATOM 619 N N . VAL A 1 79 ? 21.703 -13.07 -20.641 1 62.03 79 VAL A N 1
ATOM 620 C CA . VAL A 1 79 ? 21.797 -13.344 -19.219 1 62.03 79 VAL A CA 1
ATOM 621 C C . VAL A 1 79 ? 21.312 -12.125 -18.422 1 62.03 79 VAL A C 1
ATOM 623 O O . VAL A 1 79 ? 21.75 -11.008 -18.656 1 62.03 79 VAL A O 1
ATOM 626 N N . TYR A 1 80 ? 20.281 -12.328 -17.688 1 70.62 80 TYR A N 1
ATOM 627 C CA . TYR A 1 80 ? 19.734 -11.266 -16.844 1 70.62 80 TYR A CA 1
ATOM 628 C C . TYR A 1 80 ? 20.203 -11.414 -15.398 1 70.62 80 TYR A C 1
ATOM 630 O O . TYR A 1 80 ? 20.297 -12.531 -14.883 1 70.62 80 TYR A O 1
ATOM 638 N N . ASP A 1 81 ? 20.594 -10.289 -14.836 1 76.62 81 ASP A N 1
ATOM 639 C CA . ASP A 1 81 ? 20.969 -10.289 -13.43 1 76.62 81 ASP A CA 1
ATOM 640 C C . ASP A 1 81 ? 19.75 -10.336 -12.523 1 76.62 81 ASP A C 1
ATOM 642 O O . ASP A 1 81 ? 19 -9.352 -12.43 1 76.62 81 ASP A O 1
ATOM 646 N N . ALA A 1 82 ? 19.578 -11.438 -11.922 1 80.62 82 ALA A N 1
ATOM 647 C CA . ALA A 1 82 ? 18.406 -11.633 -11.07 1 80.62 82 ALA A CA 1
ATOM 648 C C . ALA A 1 82 ? 18.734 -11.367 -9.609 1 80.62 82 ALA A C 1
ATOM 650 O O . ALA A 1 82 ? 17.922 -11.656 -8.719 1 80.62 82 ALA A O 1
ATOM 651 N N . THR A 1 83 ? 19.891 -10.812 -9.328 1 80.31 83 THR A N 1
ATOM 652 C CA . THR A 1 83 ? 20.344 -10.664 -7.953 1 80.31 83 THR A CA 1
ATOM 653 C C . THR A 1 83 ? 19.375 -9.797 -7.152 1 80.31 83 THR A C 1
ATOM 655 O O . THR A 1 83 ? 18.938 -10.188 -6.07 1 80.31 83 THR A O 1
ATOM 658 N N . SER A 1 84 ? 19.109 -8.641 -7.723 1 83.19 84 SER A N 1
ATOM 659 C CA . SER A 1 84 ? 18.234 -7.727 -7.004 1 83.19 84 SER A CA 1
ATOM 660 C C . SER A 1 84 ? 16.844 -8.336 -6.797 1 83.19 84 SER A C 1
ATOM 662 O O . SER A 1 84 ? 16.234 -8.141 -5.75 1 83.19 84 SER A O 1
ATOM 664 N N . ALA A 1 85 ? 16.422 -9.047 -7.816 1 86.06 85 ALA A N 1
ATOM 665 C CA . ALA A 1 85 ? 15.109 -9.703 -7.723 1 86.06 85 ALA A CA 1
ATOM 666 C C . ALA A 1 85 ? 15.117 -10.789 -6.652 1 86.06 85 ALA A C 1
ATOM 668 O O . ALA A 1 85 ? 14.172 -10.898 -5.867 1 86.06 85 ALA A O 1
ATOM 669 N N . LEU A 1 86 ? 16.141 -11.531 -6.637 1 87 86 LEU A N 1
ATOM 670 C CA . LEU A 1 86 ? 16.266 -12.609 -5.664 1 87 86 LEU A CA 1
ATOM 671 C C . LEU A 1 86 ? 16.328 -12.055 -4.242 1 87 86 LEU A C 1
ATOM 673 O O . LEU A 1 86 ? 15.656 -12.562 -3.344 1 87 86 LEU A O 1
ATOM 677 N N . VAL A 1 87 ? 17.141 -11.07 -4.066 1 87.31 87 VAL A N 1
ATOM 678 C CA . VAL A 1 87 ? 17.281 -10.453 -2.752 1 87.31 87 VAL A CA 1
ATOM 679 C C . VAL A 1 87 ? 15.93 -9.906 -2.293 1 87.31 87 VAL A C 1
ATOM 681 O O . VAL A 1 87 ? 15.562 -10.047 -1.123 1 87.31 87 VAL A O 1
ATOM 684 N N . THR A 1 88 ? 15.266 -9.328 -3.172 1 91 88 THR A N 1
ATOM 685 C CA . THR A 1 88 ? 13.961 -8.766 -2.861 1 91 88 THR A CA 1
ATOM 686 C C . THR A 1 88 ? 12.992 -9.859 -2.42 1 91 88 THR A C 1
ATOM 688 O O . THR A 1 88 ? 12.32 -9.734 -1.394 1 91 88 THR A O 1
ATOM 691 N N . LEU A 1 89 ? 12.961 -10.883 -3.152 1 91.75 89 LEU A N 1
ATOM 692 C CA . LEU A 1 89 ? 12.031 -11.969 -2.848 1 91.75 89 LEU A CA 1
ATOM 693 C C . LEU A 1 89 ? 12.391 -12.633 -1.521 1 91.75 89 LEU A C 1
ATOM 695 O O . LEU A 1 89 ? 11.508 -12.953 -0.726 1 91.75 89 LEU A O 1
ATOM 699 N N . LEU A 1 90 ? 13.625 -12.805 -1.266 1 91.12 90 LEU A N 1
ATOM 700 C CA . LEU A 1 90 ? 14.047 -13.406 -0.005 1 91.12 90 LEU A CA 1
ATOM 701 C C . LEU A 1 90 ? 13.719 -12.484 1.17 1 91.12 90 LEU A C 1
ATOM 703 O O . LEU A 1 90 ? 13.344 -12.961 2.244 1 91.12 90 LEU A O 1
ATOM 707 N N . ALA A 1 91 ? 13.859 -11.188 0.942 1 91.69 91 ALA A N 1
ATOM 708 C CA . ALA A 1 91 ? 13.609 -10.203 1.993 1 91.69 91 ALA A CA 1
ATOM 709 C C . ALA A 1 91 ? 12.133 -10.203 2.4 1 91.69 91 ALA A C 1
ATOM 711 O O . ALA A 1 91 ? 11.789 -9.789 3.51 1 91.69 91 ALA A O 1
ATOM 712 N N . THR A 1 92 ? 11.266 -10.625 1.464 1 93.62 92 THR A N 1
ATOM 713 C CA . THR A 1 92 ? 9.844 -10.695 1.783 1 93.62 92 THR A CA 1
ATOM 714 C C . THR A 1 92 ? 9.539 -11.898 2.666 1 93.62 92 THR A C 1
ATOM 716 O O . THR A 1 92 ? 8.422 -12.062 3.15 1 93.62 92 THR A O 1
ATOM 719 N N . LYS A 1 93 ? 10.5 -12.789 2.918 1 90.94 93 LYS A N 1
ATOM 720 C CA . LYS A 1 93 ? 10.336 -14.023 3.674 1 90.94 93 LYS A CA 1
ATOM 721 C C . LYS A 1 93 ? 9.32 -14.945 3 1 90.94 93 LYS A C 1
ATOM 723 O O . LYS A 1 93 ? 8.445 -15.5 3.662 1 90.94 93 LYS A O 1
ATOM 728 N N . THR A 1 94 ? 9.484 -15.023 1.694 1 91.38 94 THR A N 1
ATOM 729 C CA . THR A 1 94 ? 8.617 -15.891 0.903 1 91.38 94 THR A CA 1
ATOM 730 C C . THR A 1 94 ? 8.875 -17.359 1.226 1 91.38 94 THR A C 1
ATOM 732 O O . THR A 1 94 ? 9.961 -17.719 1.679 1 91.38 94 THR A O 1
ATOM 735 N N . HIS A 1 95 ? 7.855 -18.125 0.979 1 92.81 95 HIS A N 1
ATOM 736 C CA . HIS A 1 95 ? 7.977 -19.562 1.208 1 92.81 95 HIS A CA 1
ATOM 737 C C . HIS A 1 95 ? 8.383 -20.297 -0.068 1 92.81 95 HIS A C 1
ATOM 739 O O . HIS A 1 95 ? 8.852 -21.438 -0.013 1 92.81 95 HIS A O 1
ATOM 745 N N . THR A 1 96 ? 8.164 -19.609 -1.164 1 93.12 96 THR A N 1
ATOM 746 C CA . THR A 1 96 ? 8.43 -20.25 -2.453 1 93.12 96 THR A CA 1
ATOM 747 C C . THR A 1 96 ? 9.227 -19.312 -3.357 1 93.12 96 THR A C 1
ATOM 749 O O . THR A 1 96 ? 8.914 -18.125 -3.465 1 93.12 96 THR A O 1
ATOM 752 N N . LEU A 1 97 ? 10.312 -19.812 -3.898 1 91.38 97 LEU A N 1
ATOM 753 C CA . LEU A 1 97 ? 11.109 -19.125 -4.898 1 91.38 97 LEU A CA 1
ATOM 754 C C . LEU A 1 97 ? 11.328 -20 -6.125 1 91.38 97 LEU A C 1
ATOM 756 O O . LEU A 1 97 ? 11.883 -21.094 -6.02 1 91.38 97 LEU A O 1
ATOM 760 N N . SER A 1 98 ? 10.812 -19.5 -7.238 1 88.5 98 SER A N 1
ATOM 761 C CA . SER A 1 98 ? 10.875 -20.344 -8.438 1 88.5 98 SER A CA 1
ATOM 762 C C . SER A 1 98 ? 11.391 -19.547 -9.633 1 88.5 98 SER A C 1
ATOM 764 O O . SER A 1 98 ? 10.766 -18.562 -10.055 1 88.5 98 SER A O 1
ATOM 766 N N . PHE A 1 99 ? 12.578 -19.953 -10.031 1 80.81 99 PHE A N 1
ATOM 767 C CA . PHE A 1 99 ? 13.094 -19.484 -11.305 1 80.81 99 PHE A CA 1
ATOM 768 C C . PHE A 1 99 ? 12.914 -20.531 -12.391 1 80.81 99 PHE A C 1
ATOM 770 O O . PHE A 1 99 ? 13.555 -21.594 -12.352 1 80.81 99 PHE A O 1
ATOM 777 N N . VAL A 1 100 ? 12.031 -20.359 -13.273 1 71.38 100 VAL A N 1
ATOM 778 C CA . VAL A 1 100 ? 11.773 -21.344 -14.32 1 71.38 100 VAL A CA 1
ATOM 779 C C . VAL A 1 100 ? 12.242 -20.797 -15.664 1 71.38 100 VAL A C 1
ATOM 781 O O . VAL A 1 100 ? 12.211 -19.578 -15.898 1 71.38 100 VAL A O 1
ATOM 784 N N . PRO A 1 101 ? 12.953 -21.797 -16.453 1 60.72 101 PRO A N 1
ATOM 785 C CA . PRO A 1 101 ? 13.539 -21.375 -17.734 1 60.72 101 PRO A CA 1
ATOM 786 C C . PRO A 1 101 ? 12.555 -20.594 -18.609 1 60.72 101 PRO A C 1
ATOM 788 O O . PRO A 1 101 ? 11.352 -20.891 -18.594 1 60.72 101 PRO A O 1
ATOM 791 N N . THR A 1 102 ? 12.898 -19.5 -18.984 1 53.69 102 THR A N 1
ATOM 792 C CA . THR A 1 102 ? 12.211 -18.828 -20.078 1 53.69 102 THR A CA 1
ATOM 793 C C . THR A 1 102 ? 13.016 -18.938 -21.359 1 53.69 102 THR A C 1
ATOM 795 O O . THR A 1 102 ? 14.242 -19.031 -21.328 1 53.69 102 THR A O 1
ATOM 798 N N . GLU A 1 103 ? 12.664 -19.656 -22.375 1 51.09 103 GLU A N 1
ATOM 799 C CA . GLU A 1 103 ? 13.508 -19.828 -23.547 1 51.09 103 GLU A CA 1
ATOM 800 C C . GLU A 1 103 ? 14.43 -18.625 -23.75 1 51.09 103 GLU A C 1
ATOM 802 O O . GLU A 1 103 ? 14 -17.484 -23.609 1 51.09 103 GLU A O 1
ATOM 807 N N . PRO A 1 104 ? 15.781 -18.953 -24.234 1 49.19 104 PRO A N 1
ATOM 808 C CA . PRO A 1 104 ? 17.219 -19.219 -24.125 1 49.19 104 PRO A CA 1
ATOM 809 C C . PRO A 1 104 ? 17.875 -18.438 -22.984 1 49.19 104 PRO A C 1
ATOM 811 O O . PRO A 1 104 ? 18.969 -17.906 -23.156 1 49.19 104 PRO A O 1
ATOM 814 N N . GLN A 1 105 ? 17.047 -17.891 -22.078 1 51.56 105 GLN A N 1
ATOM 815 C CA . GLN A 1 105 ? 17.641 -16.844 -21.25 1 51.56 105 GLN A CA 1
ATOM 816 C C . GLN A 1 105 ? 17.984 -17.375 -19.859 1 51.56 105 GLN A C 1
ATOM 818 O O . GLN A 1 105 ? 17.156 -18.031 -19.219 1 51.56 105 GLN A O 1
ATOM 823 N N . LEU A 1 106 ? 19.406 -17.484 -19.531 1 55.12 106 LEU A N 1
ATOM 824 C CA . LEU A 1 106 ? 19.844 -17.906 -18.203 1 55.12 106 LEU A CA 1
ATOM 825 C C . LEU A 1 106 ? 20.031 -16.703 -17.297 1 55.12 106 LEU A C 1
ATOM 827 O O . LEU A 1 106 ? 20.375 -15.617 -17.75 1 55.12 106 LEU A O 1
ATOM 831 N N . SER A 1 107 ? 19.547 -16.656 -16.047 1 58.44 107 SER A N 1
ATOM 832 C CA . SER A 1 107 ? 19.781 -15.586 -15.07 1 58.44 107 SER A CA 1
ATOM 833 C C . SER A 1 107 ? 21.141 -15.75 -14.391 1 58.44 107 SER A C 1
ATOM 835 O O . SER A 1 107 ? 21.625 -16.875 -14.227 1 58.44 107 SER A O 1
ATOM 837 N N . ALA A 1 108 ? 21.891 -14.641 -14.328 1 64.31 108 ALA A N 1
ATOM 838 C CA . ALA A 1 108 ? 23.141 -14.641 -13.555 1 64.31 108 ALA A CA 1
ATOM 839 C C . ALA A 1 108 ? 22.906 -14.094 -12.148 1 64.31 108 ALA A C 1
ATOM 841 O O . ALA A 1 108 ? 21.984 -13.312 -11.922 1 64.31 108 ALA A O 1
ATOM 842 N N . LEU A 1 109 ? 23.531 -14.703 -11.07 1 66.25 109 LEU A N 1
ATOM 843 C CA . LEU A 1 109 ? 23.469 -14.219 -9.695 1 66.25 109 LEU A CA 1
ATOM 844 C C . LEU A 1 109 ? 24.828 -13.695 -9.234 1 66.25 109 LEU A C 1
ATOM 846 O O . LEU A 1 109 ? 25.859 -14.258 -9.578 1 66.25 109 LEU A O 1
ATOM 850 N N . ASN A 1 110 ? 24.781 -12.492 -8.586 1 63.81 110 ASN A N 1
ATOM 851 C CA . ASN A 1 110 ? 26 -11.945 -7.988 1 63.81 110 ASN A CA 1
ATOM 852 C C . ASN A 1 110 ? 26.328 -12.633 -6.664 1 63.81 110 ASN A C 1
ATOM 854 O O . ASN A 1 110 ? 25.484 -12.703 -5.77 1 63.81 110 ASN A O 1
ATOM 858 N N . PRO A 1 111 ? 27.531 -13.195 -6.582 1 59.47 111 PRO A N 1
ATOM 859 C CA . PRO A 1 111 ? 27.938 -13.93 -5.379 1 59.47 111 PRO A CA 1
ATOM 860 C C . PRO A 1 111 ? 27.984 -13.047 -4.137 1 59.47 111 PRO A C 1
ATOM 862 O O . PRO A 1 111 ? 27.891 -13.547 -3.012 1 59.47 111 PRO A O 1
ATOM 865 N N . ALA A 1 112 ? 28.219 -11.68 -4.207 1 58.25 112 ALA A N 1
ATOM 866 C CA . ALA A 1 112 ? 28.422 -10.781 -3.072 1 58.25 112 ALA A CA 1
ATOM 867 C C . ALA A 1 112 ? 27.172 -10.719 -2.193 1 58.25 112 ALA A C 1
ATOM 869 O O . ALA A 1 112 ? 27.219 -10.203 -1.075 1 58.25 112 ALA A O 1
ATOM 870 N N . LEU A 1 113 ? 26.172 -11.422 -2.51 1 62.47 113 LEU A N 1
ATOM 871 C CA . LEU A 1 113 ? 24.875 -11.391 -1.838 1 62.47 113 LEU A CA 1
ATOM 872 C C . LEU A 1 113 ? 24.875 -12.312 -0.623 1 62.47 113 LEU A C 1
ATOM 874 O O . LEU A 1 113 ? 24.016 -12.18 0.259 1 62.47 113 LEU A O 1
ATOM 878 N N . ALA A 1 114 ? 25.766 -13.148 -0.498 1 60.47 114 ALA A N 1
ATOM 879 C CA . ALA A 1 114 ? 25.75 -14.227 0.49 1 60.47 114 ALA A CA 1
ATOM 880 C C . ALA A 1 114 ? 25.734 -13.664 1.909 1 60.47 114 ALA A C 1
ATOM 882 O O . ALA A 1 114 ? 25.047 -14.188 2.781 1 60.47 114 ALA A O 1
ATOM 883 N N . VAL A 1 115 ? 26.297 -12.523 2.111 1 62.22 115 VAL A N 1
ATOM 884 C CA . VAL A 1 115 ? 26.438 -11.953 3.449 1 62.22 115 VAL A CA 1
ATOM 885 C C . VAL A 1 115 ? 25.094 -11.422 3.932 1 62.22 115 VAL A C 1
ATOM 887 O O . VAL A 1 115 ? 24.781 -11.492 5.121 1 62.22 115 VAL A O 1
ATOM 890 N N . LEU A 1 116 ? 24.328 -11.016 3.09 1 65.69 116 LEU A N 1
ATOM 891 C CA . LEU A 1 116 ? 23.062 -10.375 3.453 1 65.69 116 LEU A CA 1
ATOM 892 C C . LEU A 1 116 ? 22.047 -11.414 3.926 1 65.69 116 LEU A C 1
ATOM 894 O O . LEU A 1 116 ? 21.281 -11.164 4.859 1 65.69 116 LEU A O 1
ATOM 898 N N . VAL A 1 117 ? 22.062 -12.633 3.332 1 63.81 117 VAL A N 1
ATOM 899 C CA . VAL A 1 117 ? 21.031 -13.641 3.568 1 63.81 117 VAL A CA 1
ATOM 900 C C . VAL A 1 117 ? 21.344 -14.414 4.844 1 63.81 117 VAL A C 1
ATOM 902 O O . VAL A 1 117 ? 20.438 -14.891 5.531 1 63.81 1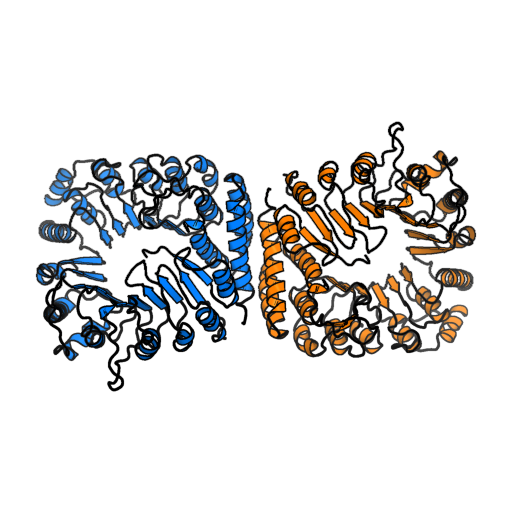17 VAL A O 1
ATOM 905 N N . CYS A 1 118 ? 22.578 -14.398 5.297 1 63.53 118 CYS A N 1
ATOM 906 C CA . CYS A 1 118 ? 23.047 -15.328 6.316 1 63.53 118 CYS A CA 1
ATOM 907 C C . CYS A 1 118 ? 22.625 -14.875 7.707 1 63.53 118 CYS A C 1
ATOM 909 O O . CYS A 1 118 ? 22.891 -15.562 8.695 1 63.53 118 CYS A O 1
ATOM 911 N N . SER A 1 119 ? 21.922 -13.812 7.789 1 63.69 119 SER A N 1
ATOM 912 C CA . SER A 1 119 ? 21.781 -13.328 9.156 1 63.69 119 SER A CA 1
ATOM 913 C C . SER A 1 119 ? 20.562 -13.953 9.844 1 63.69 119 SER A C 1
ATOM 915 O O . SER A 1 119 ? 20.469 -13.945 11.07 1 63.69 119 SER A O 1
ATOM 917 N N . GLU A 1 120 ? 19.609 -14.531 9.156 1 76.25 120 GLU A N 1
ATOM 918 C CA . GLU A 1 120 ? 18.438 -15.109 9.82 1 76.25 120 GLU A CA 1
ATOM 919 C C . GLU A 1 120 ? 17.922 -16.328 9.07 1 76.25 120 GLU A C 1
ATOM 921 O O . GLU A 1 120 ? 18.25 -16.531 7.902 1 76.25 120 GLU A O 1
ATOM 926 N N . ASP A 1 121 ? 17.281 -17.266 9.797 1 86.5 121 ASP A N 1
ATOM 927 C CA . ASP A 1 121 ? 16.625 -18.406 9.18 1 86.5 121 ASP A CA 1
ATOM 928 C C . ASP A 1 121 ? 15.484 -17.969 8.258 1 86.5 121 ASP A C 1
ATOM 930 O O . ASP A 1 121 ? 14.633 -17.172 8.656 1 86.5 121 ASP A O 1
ATOM 934 N N . LEU A 1 122 ? 15.68 -18.422 7.02 1 90.44 122 LEU A N 1
ATOM 935 C CA . LEU A 1 122 ? 14.672 -18.062 6.027 1 90.44 122 LEU A CA 1
ATOM 936 C C . LEU A 1 122 ? 13.562 -19.109 5.988 1 90.44 122 LEU A C 1
ATOM 938 O O . LEU A 1 122 ? 13.836 -20.312 6.102 1 90.44 122 LEU A O 1
ATOM 942 N N . PRO A 1 123 ? 12.352 -18.688 5.926 1 92.44 123 PRO A N 1
ATOM 943 C CA . PRO A 1 123 ? 11.227 -19.625 5.934 1 92.44 123 PRO A CA 1
ATOM 944 C C . PRO A 1 123 ? 10.992 -20.266 4.566 1 92.44 123 PRO A C 1
ATOM 946 O O . PRO A 1 123 ? 9.867 -20.703 4.273 1 92.44 123 PRO A O 1
ATOM 949 N N . LEU A 1 124 ? 11.938 -20.391 3.695 1 93.62 124 LEU A N 1
ATOM 950 C CA . LEU A 1 124 ? 11.836 -20.953 2.352 1 93.62 124 LEU A CA 1
ATOM 951 C C . LEU A 1 124 ? 11.523 -22.453 2.404 1 93.62 124 LEU A C 1
ATOM 953 O O . LEU A 1 124 ? 12.195 -23.203 3.113 1 93.62 124 LEU A O 1
ATOM 957 N N . GLN A 1 125 ? 10.508 -22.812 1.681 1 96.62 125 GLN A N 1
ATOM 958 C CA . GLN A 1 125 ? 10.102 -24.219 1.624 1 96.62 125 GLN A CA 1
ATOM 959 C C . GLN A 1 125 ? 10.391 -24.812 0.251 1 96.62 125 GLN A C 1
ATOM 961 O O . GLN A 1 125 ? 10.648 -26.016 0.136 1 96.62 125 GLN A O 1
ATOM 966 N N . GLU A 1 126 ? 10.328 -23.969 -0.726 1 97.19 126 GLU A N 1
ATOM 967 C CA . GLU A 1 126 ? 10.547 -24.422 -2.098 1 97.19 126 GLU A CA 1
ATOM 968 C C . GLU A 1 126 ? 11.531 -23.5 -2.824 1 97.19 126 GLU A C 1
ATOM 970 O O . GLU A 1 126 ? 11.336 -22.281 -2.859 1 97.19 126 GLU A O 1
ATOM 975 N N . LEU A 1 127 ? 12.539 -24.094 -3.375 1 95.56 127 LEU A N 1
ATOM 976 C CA . LEU A 1 127 ? 13.531 -23.375 -4.172 1 95.56 127 LEU A CA 1
ATOM 977 C C . LEU A 1 127 ? 13.734 -24.062 -5.52 1 95.56 127 LEU A C 1
ATOM 979 O O . LEU A 1 127 ? 14.289 -25.156 -5.59 1 95.56 127 LEU A O 1
ATOM 983 N N . VAL A 1 128 ? 13.227 -23.453 -6.57 1 92.62 128 VAL A N 1
ATOM 984 C CA . VAL A 1 128 ? 13.344 -23.969 -7.926 1 92.62 128 VAL A CA 1
ATOM 985 C C . VAL A 1 128 ? 14.266 -23.078 -8.75 1 92.62 128 VAL A C 1
ATOM 987 O O . VAL A 1 128 ? 13.914 -21.938 -9.07 1 92.62 128 VAL A O 1
ATOM 990 N N . LEU A 1 129 ? 15.391 -23.609 -9.125 1 88.81 129 LEU A N 1
ATOM 991 C CA . LEU A 1 129 ? 16.406 -22.828 -9.812 1 88.81 129 LEU A CA 1
ATOM 992 C C . LEU A 1 129 ? 16.672 -23.375 -11.219 1 88.81 129 LEU A C 1
ATOM 994 O O . LEU A 1 129 ? 17.766 -23.234 -11.75 1 88.81 129 LEU A O 1
ATOM 998 N N . THR A 1 130 ? 15.703 -23.953 -11.82 1 83.31 130 THR A N 1
ATOM 999 C CA . THR A 1 130 ? 15.875 -24.594 -13.117 1 83.31 130 THR A CA 1
ATOM 1000 C C . THR A 1 130 ? 16.062 -23.547 -14.219 1 83.31 130 THR A C 1
ATOM 1002 O O . THR A 1 130 ? 16.625 -23.844 -15.273 1 83.31 130 THR A O 1
ATOM 1005 N N . GLY A 1 131 ? 15.648 -22.375 -13.914 1 75.44 131 GLY A N 1
ATOM 1006 C CA . GLY A 1 131 ? 15.711 -21.328 -14.922 1 75.44 131 GLY A CA 1
ATOM 1007 C C . GLY A 1 131 ? 16.891 -20.391 -14.734 1 75.44 131 GLY A C 1
ATOM 1008 O O . GLY A 1 131 ? 16.984 -19.375 -15.414 1 75.44 131 GLY A O 1
ATOM 1009 N N . ILE A 1 132 ? 17.797 -20.766 -13.852 1 76.88 132 ILE A N 1
ATOM 1010 C CA . ILE A 1 132 ? 18.938 -19.891 -13.602 1 76.88 132 ILE A CA 1
ATOM 1011 C C . ILE A 1 132 ? 20.234 -20.672 -13.836 1 76.88 132 ILE A C 1
ATOM 1013 O O . ILE A 1 132 ? 20.312 -21.859 -13.523 1 76.88 132 ILE A O 1
ATOM 1017 N N . ASP A 1 133 ? 21.125 -19.984 -14.43 1 76.25 133 ASP A N 1
ATOM 1018 C CA . ASP A 1 133 ? 22.484 -20.516 -14.562 1 76.25 133 ASP A CA 1
ATOM 1019 C C . ASP A 1 133 ? 23.469 -19.703 -13.711 1 76.25 133 ASP A C 1
ATOM 1021 O O . ASP A 1 133 ? 23.766 -18.562 -14.023 1 76.25 133 ASP A O 1
ATOM 1025 N N . MET A 1 134 ? 23.984 -20.281 -12.711 1 78 134 MET A N 1
ATOM 1026 C CA . MET A 1 134 ? 24.859 -19.578 -11.773 1 78 134 MET A CA 1
ATOM 1027 C C . MET A 1 134 ? 26.328 -19.734 -12.172 1 78 134 MET A C 1
ATOM 1029 O O . MET A 1 134 ? 27.219 -19.281 -11.453 1 78 134 MET A O 1
ATOM 1033 N N . GLY A 1 135 ? 26.453 -20.281 -13.266 1 76.19 135 GLY A N 1
ATOM 1034 C CA . GLY A 1 135 ? 27.828 -20.469 -13.727 1 76.19 135 GLY A CA 1
ATOM 1035 C C . GLY A 1 135 ? 28.656 -21.344 -12.812 1 76.19 135 GLY A C 1
ATOM 1036 O O . GLY A 1 135 ? 28.234 -22.453 -12.461 1 76.19 135 GLY A O 1
ATOM 1037 N N . SER A 1 136 ? 29.828 -20.891 -12.414 1 74.31 136 SER A N 1
ATOM 1038 C CA . SER A 1 136 ? 30.719 -21.688 -11.586 1 74.31 136 SER A CA 1
ATOM 1039 C C . SER A 1 136 ? 30.75 -21.188 -10.148 1 74.31 136 SER A C 1
ATOM 1041 O O . SER A 1 136 ? 31.391 -21.797 -9.281 1 74.31 136 SER A O 1
ATOM 1043 N N . GLU A 1 137 ? 30.031 -20.141 -9.898 1 78.88 137 GLU A N 1
ATOM 1044 C CA . GLU A 1 137 ? 30.047 -19.547 -8.57 1 78.88 137 GLU A CA 1
ATOM 1045 C C . GLU A 1 137 ? 28.797 -19.922 -7.785 1 78.88 137 GLU A C 1
ATOM 1047 O O . GLU A 1 137 ? 27.703 -19.391 -8.055 1 78.88 137 GLU A O 1
ATOM 1052 N N . PHE A 1 138 ? 28.984 -20.781 -6.723 1 83.94 138 PHE A N 1
ATOM 1053 C CA . PHE A 1 138 ? 27.828 -21.266 -5.98 1 83.94 138 PHE A CA 1
ATOM 1054 C C . PHE A 1 138 ? 27.875 -20.797 -4.535 1 83.94 138 PHE A C 1
ATOM 1056 O O . PHE A 1 138 ? 27.172 -21.328 -3.674 1 83.94 138 PHE A O 1
ATOM 1063 N N . ASP A 1 139 ? 28.734 -19.797 -4.312 1 81.31 139 ASP A N 1
ATOM 1064 C CA . ASP A 1 139 ? 28.891 -19.344 -2.934 1 81.31 139 ASP A CA 1
ATOM 1065 C C . ASP A 1 139 ? 27.562 -18.844 -2.367 1 81.31 139 ASP A C 1
ATOM 1067 O O . ASP A 1 139 ? 27.219 -19.156 -1.226 1 81.31 139 ASP A O 1
ATOM 1071 N N . PHE A 1 140 ? 26.953 -18.219 -3.164 1 82 140 PHE A N 1
ATOM 1072 C CA . PHE A 1 140 ? 25.672 -17.688 -2.711 1 82 140 PHE A CA 1
ATOM 1073 C C . PHE A 1 140 ? 24.688 -18.812 -2.428 1 82 140 PHE A C 1
ATOM 1075 O O . PHE A 1 140 ? 24.047 -18.828 -1.379 1 82 140 PHE A O 1
ATOM 1082 N N . LEU A 1 141 ? 24.547 -19.656 -3.387 1 87.38 141 LEU A N 1
ATOM 1083 C CA . LEU A 1 141 ? 23.609 -20.75 -3.242 1 87.38 141 LEU A CA 1
ATOM 1084 C C . LEU A 1 141 ? 23.938 -21.609 -2.023 1 87.38 141 LEU A C 1
ATOM 1086 O O . LEU A 1 141 ? 23.047 -22 -1.264 1 87.38 141 LEU A O 1
ATOM 1090 N N . SER A 1 142 ? 25.219 -21.859 -1.825 1 89.31 142 SER A N 1
ATOM 1091 C CA . SER A 1 142 ? 25.656 -22.641 -0.675 1 89.31 142 SER A CA 1
ATOM 1092 C C . SER A 1 142 ? 25.312 -21.953 0.636 1 89.31 142 SER A C 1
ATOM 1094 O O . SER A 1 142 ? 24.844 -22.594 1.584 1 89.31 142 SER A O 1
ATOM 1096 N N . SER A 1 143 ? 25.5 -20.672 0.664 1 86.88 143 SER A N 1
ATOM 1097 C CA . SER A 1 143 ? 25.172 -19.906 1.86 1 86.88 143 SER A CA 1
ATOM 1098 C C . SER A 1 143 ? 23.672 -19.859 2.111 1 86.88 143 SER A C 1
ATOM 1100 O O . SER A 1 143 ? 23.219 -19.953 3.258 1 86.88 143 SER A O 1
ATOM 1102 N N . LEU A 1 144 ? 22.938 -19.703 1.024 1 88.44 144 LEU A N 1
ATOM 1103 C CA . LEU A 1 144 ? 21.484 -19.672 1.132 1 88.44 144 LEU A CA 1
ATOM 1104 C C . LEU A 1 144 ? 20.938 -20.969 1.703 1 88.44 144 LEU A C 1
ATOM 1106 O O . LEU A 1 144 ? 20.094 -20.969 2.6 1 88.44 144 LEU A O 1
ATOM 1110 N N . LEU A 1 145 ? 21.422 -22.016 1.228 1 92.56 145 LEU A N 1
ATOM 1111 C CA . LEU A 1 145 ? 20.922 -23.328 1.621 1 92.56 145 LEU A CA 1
ATOM 1112 C C . LEU A 1 145 ? 21.219 -23.609 3.092 1 92.56 145 LEU A C 1
ATOM 1114 O O . LEU A 1 145 ? 20.453 -24.297 3.766 1 92.56 145 LEU A O 1
ATOM 1118 N N . LEU A 1 146 ? 22.281 -23.016 3.594 1 90.56 146 LEU A N 1
ATOM 1119 C CA . LEU A 1 146 ? 22.609 -23.172 5.004 1 90.56 146 LEU A CA 1
ATOM 1120 C C . LEU A 1 146 ? 21.578 -22.484 5.891 1 90.56 146 LEU A C 1
ATOM 1122 O O . LEU A 1 146 ? 21.422 -22.859 7.059 1 90.56 146 LEU A O 1
ATOM 1126 N N . CYS A 1 147 ? 20.875 -21.578 5.262 1 89.94 147 CYS A N 1
ATOM 1127 C CA . CYS A 1 147 ? 19.922 -20.797 6.027 1 89.94 147 CYS A CA 1
ATOM 1128 C C . CYS A 1 147 ? 18.5 -21.297 5.805 1 89.94 147 CYS A C 1
ATOM 1130 O O . CYS A 1 147 ? 17.547 -20.719 6.332 1 89.94 147 CYS A O 1
ATOM 1132 N N . CYS A 1 148 ? 18.266 -22.297 5.066 1 91.75 148 CYS A N 1
ATOM 1133 C CA . CYS A 1 148 ? 16.938 -22.797 4.734 1 91.75 148 CYS A CA 1
ATOM 1134 C C . CYS A 1 148 ? 16.625 -24.094 5.473 1 91.75 148 CYS A C 1
ATOM 1136 O O . CYS A 1 148 ? 16.562 -25.156 4.855 1 91.75 148 CYS A O 1
ATOM 1138 N N . LYS A 1 149 ? 16.203 -23.938 6.699 1 92.25 149 LYS A N 1
ATOM 1139 C CA . LYS A 1 149 ? 16.031 -25.109 7.566 1 92.25 149 LYS A CA 1
ATOM 1140 C C . LYS A 1 149 ? 14.68 -25.781 7.312 1 92.25 149 LYS A C 1
ATOM 1142 O O . LYS A 1 149 ? 14.453 -26.906 7.75 1 92.25 149 LYS A O 1
ATOM 1147 N N . LYS A 1 150 ? 13.891 -25.172 6.527 1 95.81 150 LYS A N 1
ATOM 1148 C CA . LYS A 1 150 ? 12.562 -25.719 6.27 1 95.81 150 LYS A CA 1
ATOM 1149 C C . LYS A 1 150 ? 12.406 -26.109 4.801 1 95.81 150 LYS A C 1
ATOM 1151 O O . LYS A 1 150 ? 11.305 -26.438 4.355 1 95.81 150 LYS A O 1
ATOM 1156 N N . LEU A 1 151 ? 13.438 -26.078 4.074 1 97.19 151 LEU A N 1
ATOM 1157 C CA . LEU A 1 151 ? 13.391 -26.312 2.637 1 97.19 151 LEU A CA 1
ATOM 1158 C C . LEU A 1 151 ? 13.07 -27.781 2.344 1 97.19 151 LEU A C 1
ATOM 1160 O O . LEU A 1 151 ? 13.867 -28.672 2.645 1 97.19 151 LEU A O 1
ATOM 1164 N N . SER A 1 152 ? 11.945 -28.016 1.722 1 98.19 152 SER A N 1
ATOM 1165 C CA . SER A 1 152 ? 11.508 -29.375 1.434 1 98.19 152 SER A CA 1
ATOM 1166 C C . SER A 1 152 ? 11.633 -29.688 -0.052 1 98.19 152 SER A C 1
ATOM 1168 O O . SER A 1 152 ? 11.742 -30.859 -0.434 1 98.19 152 SER A O 1
ATOM 1170 N N . VAL A 1 153 ? 11.625 -28.703 -0.9 1 98.44 153 VAL A N 1
ATOM 1171 C CA . VAL A 1 153 ? 11.719 -28.875 -2.346 1 98.44 153 VAL A CA 1
ATOM 1172 C C . VAL A 1 153 ? 12.93 -28.109 -2.885 1 98.44 153 VAL A C 1
ATOM 1174 O O . VAL A 1 153 ? 13.016 -26.891 -2.738 1 98.44 153 VAL A O 1
ATOM 1177 N N . LEU A 1 154 ? 13.836 -28.797 -3.508 1 98.06 154 LEU A N 1
ATOM 1178 C CA . LEU A 1 154 ? 15.023 -28.188 -4.094 1 98.06 154 LEU A CA 1
ATOM 1179 C C . LEU A 1 154 ? 15.234 -28.672 -5.523 1 98.06 154 LEU A C 1
ATOM 1181 O O . LEU A 1 154 ? 15.539 -29.859 -5.742 1 98.06 154 LEU A O 1
ATOM 1185 N N . LYS A 1 155 ? 15.039 -27.844 -6.488 1 96.31 155 LYS A N 1
ATOM 1186 C CA . LYS A 1 155 ? 15.312 -28.125 -7.895 1 96.31 155 LYS A CA 1
ATOM 1187 C C . LYS A 1 155 ? 16.438 -27.25 -8.43 1 96.31 155 LYS A C 1
ATOM 1189 O O . LYS A 1 155 ? 16.234 -26.062 -8.688 1 96.31 155 LYS A O 1
ATOM 1194 N N . LEU A 1 156 ? 17.516 -27.844 -8.695 1 93.38 156 LEU A N 1
ATOM 1195 C CA . LEU A 1 156 ? 18.734 -27.094 -8.938 1 93.38 156 LEU A CA 1
ATOM 1196 C C . LEU A 1 156 ? 18.953 -26.859 -10.43 1 93.38 156 LEU A C 1
ATOM 1198 O O . LEU A 1 156 ? 19.688 -25.953 -10.828 1 93.38 156 LEU A O 1
ATOM 1202 N N . GLY A 1 157 ? 18.312 -27.641 -11.234 1 88.12 157 GLY A N 1
ATOM 1203 C CA . GLY A 1 157 ? 18.672 -27.578 -12.633 1 88.12 157 GLY A CA 1
ATOM 1204 C C . GLY A 1 157 ? 20.156 -27.797 -12.875 1 88.12 157 GLY A C 1
ATOM 1205 O O . GLY A 1 157 ? 20.734 -28.766 -12.367 1 88.12 157 GLY A O 1
ATOM 1206 N N . GLY A 1 158 ? 20.812 -27 -13.617 1 84.81 158 GLY A N 1
ATOM 1207 C CA . GLY A 1 158 ? 22.219 -27.141 -13.906 1 84.81 158 GLY A CA 1
ATOM 1208 C C . GLY A 1 158 ? 23.109 -26.562 -12.828 1 84.81 158 GLY A C 1
ATOM 1209 O O . GLY A 1 158 ? 24.344 -26.484 -12.984 1 84.81 158 GLY A O 1
ATOM 1210 N N . ASN A 1 159 ? 22.578 -26.234 -11.656 1 88.75 159 ASN A N 1
ATOM 1211 C CA . ASN A 1 159 ? 23.328 -25.609 -10.586 1 88.75 159 ASN A CA 1
ATOM 1212 C C . ASN A 1 159 ? 23.719 -26.609 -9.5 1 88.75 159 ASN A C 1
ATOM 1214 O O . ASN A 1 159 ? 23.719 -26.281 -8.312 1 88.75 159 ASN A O 1
ATOM 1218 N N . CYS A 1 160 ? 23.969 -27.734 -9.922 1 91.12 160 CYS A N 1
ATOM 1219 C CA . CYS A 1 160 ? 24.266 -28.812 -8.984 1 91.12 160 CYS A CA 1
ATOM 1220 C C . CYS A 1 160 ? 25.766 -29.031 -8.883 1 91.12 160 CYS A C 1
ATOM 1222 O O . CYS A 1 160 ? 26.484 -29.016 -9.891 1 91.12 160 CYS A O 1
ATOM 1224 N N . SER A 1 161 ? 26.344 -29.094 -7.707 1 91.44 161 SER A N 1
ATOM 1225 C CA . SER A 1 161 ? 27.703 -29.484 -7.371 1 91.44 161 SER A CA 1
ATOM 1226 C C . SER A 1 161 ? 27.75 -30.203 -6.023 1 91.44 161 SER A C 1
ATOM 1228 O O . SER A 1 161 ? 26.766 -30.203 -5.277 1 91.44 161 SER A O 1
ATOM 1230 N N . ALA A 1 162 ? 28.922 -30.891 -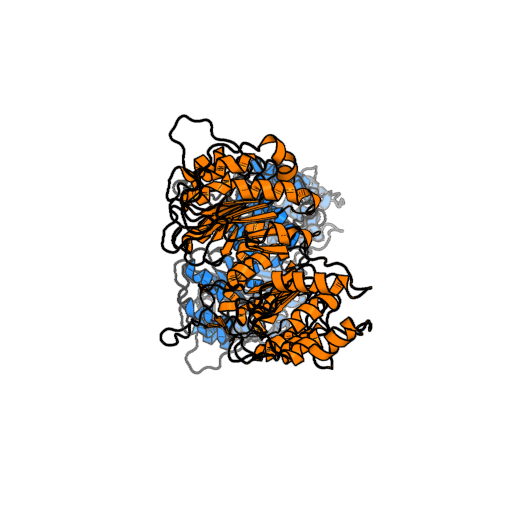5.797 1 92.81 162 ALA A N 1
ATOM 1231 C CA . ALA A 1 162 ? 29.062 -31.594 -4.516 1 92.81 162 ALA A CA 1
ATOM 1232 C C . ALA A 1 162 ? 28.938 -30.609 -3.35 1 92.81 162 ALA A C 1
ATOM 1234 O O . ALA A 1 162 ? 28.312 -30.938 -2.328 1 92.81 162 ALA A O 1
ATOM 1235 N N . GLY A 1 163 ? 29.516 -29.422 -3.52 1 92.75 163 GLY A N 1
ATOM 1236 C CA . GLY A 1 163 ? 29.453 -28.391 -2.488 1 92.75 163 GLY A CA 1
ATOM 1237 C C . GLY A 1 163 ? 28.047 -27.922 -2.207 1 92.75 163 GLY A C 1
ATOM 1238 O O . GLY A 1 163 ? 27.672 -27.703 -1.051 1 92.75 163 GLY A O 1
ATOM 1239 N N . VAL A 1 164 ? 27.25 -27.781 -3.23 1 93.94 164 VAL A N 1
ATOM 1240 C CA . VAL A 1 164 ? 25.875 -27.328 -3.098 1 93.94 164 VAL A CA 1
ATOM 1241 C C . VAL A 1 164 ? 25.047 -28.359 -2.344 1 93.94 164 VAL A C 1
ATOM 1243 O O . VAL A 1 164 ? 24.281 -28.031 -1.445 1 93.94 164 VAL A O 1
ATOM 1246 N N . LEU A 1 165 ? 25.219 -29.578 -2.693 1 96.25 165 LEU A N 1
ATOM 1247 C CA . LEU A 1 165 ? 24.484 -30.656 -2.041 1 96.25 165 LEU A CA 1
ATOM 1248 C C . LEU A 1 165 ? 24.891 -30.797 -0.581 1 96.25 165 LEU A C 1
ATOM 1250 O O . LEU A 1 165 ? 24.062 -31.078 0.282 1 96.25 165 LEU A O 1
ATOM 1254 N N . LEU A 1 166 ? 26.172 -30.609 -0.323 1 95.88 166 LEU A N 1
ATOM 1255 C CA . LEU A 1 166 ? 26.641 -30.656 1.059 1 95.88 166 LEU A CA 1
ATOM 1256 C C . LEU A 1 166 ? 26 -29.531 1.879 1 95.88 166 LEU A C 1
ATOM 1258 O O . LEU A 1 166 ? 25.672 -29.734 3.053 1 95.88 166 LEU A O 1
ATOM 1262 N N . ALA A 1 167 ? 25.859 -28.391 1.272 1 94.12 167 ALA A N 1
ATOM 1263 C CA . ALA A 1 167 ? 25.25 -27.25 1.948 1 94.12 167 ALA A CA 1
ATOM 1264 C C . ALA A 1 167 ? 23.781 -27.531 2.258 1 94.12 167 ALA A C 1
ATOM 1266 O O . ALA A 1 167 ? 23.219 -26.984 3.217 1 94.12 167 ALA A O 1
ATOM 1267 N N . ALA A 1 168 ? 23.109 -28.391 1.449 1 96.94 168 ALA A N 1
ATOM 1268 C CA . ALA A 1 168 ? 21.688 -28.703 1.619 1 96.94 168 ALA A CA 1
ATOM 1269 C C . ALA A 1 168 ? 21.5 -29.875 2.559 1 96.94 168 ALA A C 1
ATOM 1271 O O . ALA A 1 168 ? 20.375 -30.359 2.744 1 96.94 168 ALA A O 1
ATOM 1272 N N . ARG A 1 169 ? 22.484 -30.328 3.131 1 96.25 169 ARG A N 1
ATOM 1273 C CA . ARG A 1 169 ? 22.484 -31.578 3.896 1 96.25 169 ARG A CA 1
ATOM 1274 C C . ARG A 1 169 ? 21.422 -31.531 4.996 1 96.25 169 ARG A C 1
ATOM 1276 O O . ARG A 1 169 ? 20.734 -32.531 5.246 1 96.25 169 ARG A O 1
ATOM 1283 N N . ASP A 1 170 ? 21.281 -30.406 5.633 1 94.56 170 ASP A N 1
ATOM 1284 C CA . ASP A 1 170 ? 20.406 -30.297 6.797 1 94.56 170 ASP A CA 1
ATOM 1285 C C . ASP A 1 170 ? 19 -29.891 6.395 1 94.56 170 ASP A C 1
ATOM 1287 O O . ASP A 1 170 ? 18.125 -29.75 7.25 1 94.56 170 ASP A O 1
ATOM 1291 N N . CYS A 1 171 ? 18.766 -29.641 5.133 1 96.19 171 CYS A N 1
ATOM 1292 C CA . CYS A 1 171 ? 17.422 -29.344 4.664 1 96.19 171 CYS A CA 1
ATOM 1293 C C . CYS A 1 171 ? 16.547 -30.609 4.66 1 96.19 171 CYS A C 1
ATOM 1295 O O . CYS A 1 171 ? 17 -31.672 4.254 1 96.19 171 CYS A O 1
ATOM 1297 N N . PRO A 1 172 ? 15.391 -30.469 5.211 1 96.88 172 PRO A N 1
ATOM 1298 C CA . PRO A 1 172 ? 14.508 -31.641 5.184 1 96.88 172 PRO A CA 1
ATOM 1299 C C . PRO A 1 172 ? 13.891 -31.875 3.807 1 96.88 172 PRO A C 1
ATOM 1301 O O . PRO A 1 172 ? 12.664 -31.859 3.662 1 96.88 172 PRO A O 1
ATOM 1304 N N . LEU A 1 173 ? 14.672 -32.281 2.807 1 98 173 LEU A N 1
ATOM 1305 C CA . LEU A 1 173 ? 14.242 -32.375 1.416 1 98 173 LEU A CA 1
ATOM 1306 C C . LEU A 1 173 ? 13.352 -33.594 1.212 1 98 173 LEU A C 1
ATOM 1308 O O . LEU A 1 173 ? 13.648 -34.688 1.711 1 98 173 LEU A O 1
ATOM 1312 N N . THR A 1 174 ? 12.266 -33.375 0.534 1 98.38 174 THR A N 1
ATOM 1313 C CA . THR A 1 174 ? 11.414 -34.438 0.046 1 98.38 174 THR A CA 1
ATOM 1314 C C . THR A 1 174 ? 11.469 -34.531 -1.477 1 98.38 174 THR A C 1
ATOM 1316 O O . THR A 1 174 ? 11.133 -35.562 -2.057 1 98.38 174 THR A O 1
ATOM 1319 N N . VAL A 1 175 ? 11.867 -33.438 -2.084 1 98.44 175 VAL A N 1
ATOM 1320 C CA . VAL A 1 175 ? 12.031 -33.375 -3.533 1 98.44 175 VAL A CA 1
ATOM 1321 C C . VAL A 1 175 ? 13.422 -32.844 -3.873 1 98.44 175 VAL A C 1
ATOM 1323 O O . VAL A 1 175 ? 13.836 -31.797 -3.379 1 98.44 175 VAL A O 1
ATOM 1326 N N . LEU A 1 176 ? 14.117 -33.562 -4.695 1 98.25 176 LEU A N 1
ATOM 1327 C CA . LEU A 1 176 ? 15.445 -33.156 -5.141 1 98.25 176 LEU A CA 1
ATOM 1328 C C . LEU A 1 176 ? 15.617 -33.375 -6.637 1 98.25 176 LEU A C 1
ATOM 1330 O O . LEU A 1 176 ? 15.625 -34.531 -7.09 1 98.25 176 LEU A O 1
ATOM 1334 N N . HIS A 1 177 ? 15.648 -32.344 -7.375 1 97.25 177 HIS A N 1
ATOM 1335 C CA . HIS A 1 177 ? 15.891 -32.406 -8.812 1 97.25 177 HIS A CA 1
ATOM 1336 C C . HIS A 1 177 ? 17.266 -31.875 -9.172 1 97.25 177 HIS A C 1
ATOM 1338 O O . HIS A 1 177 ? 17.562 -30.703 -8.891 1 97.25 177 HIS A O 1
ATOM 1344 N N . LEU A 1 178 ? 17.984 -32.719 -9.758 1 95.12 178 LEU A N 1
ATOM 1345 C CA . LEU A 1 178 ? 19.344 -32.375 -10.172 1 95.12 178 LEU A CA 1
ATOM 1346 C C . LEU A 1 178 ? 19.469 -32.438 -11.695 1 95.12 178 LEU A C 1
ATOM 1348 O O . LEU A 1 178 ? 18.641 -33.031 -12.375 1 95.12 178 LEU A O 1
ATOM 1352 N N . SER A 1 179 ? 20.438 -31.719 -12.188 1 92.81 179 SER A N 1
ATOM 1353 C CA . SER A 1 179 ? 20.859 -31.812 -13.586 1 92.81 179 SER A CA 1
ATOM 1354 C C . SER A 1 179 ? 22.266 -31.266 -13.773 1 92.81 179 SER A C 1
ATOM 1356 O O . SER A 1 179 ? 22.922 -30.891 -12.805 1 92.81 179 SER A O 1
ATOM 1358 N N . GLU A 1 180 ? 22.766 -31.5 -14.938 1 89.81 180 GLU A N 1
ATOM 1359 C CA . GLU A 1 180 ? 24.078 -30.969 -15.289 1 89.81 180 GLU A CA 1
ATOM 1360 C C . GLU A 1 180 ? 23.969 -29.797 -16.266 1 89.81 180 GLU A C 1
ATOM 1362 O O . GLU A 1 180 ? 23.078 -29.781 -17.109 1 89.81 180 GLU A O 1
ATOM 1367 N N . ARG A 1 181 ? 24.812 -28.906 -16 1 82.44 181 ARG A N 1
ATOM 1368 C CA . ARG A 1 181 ? 24.859 -27.781 -16.922 1 82.44 181 ARG A CA 1
ATOM 1369 C C . ARG A 1 181 ? 25.281 -28.234 -18.312 1 82.44 181 ARG A C 1
ATOM 1371 O O . ARG A 1 181 ? 24.641 -27.875 -19.312 1 82.44 181 ARG A O 1
ATOM 1378 N N . GLN A 1 182 ? 26.391 -28.938 -18.219 1 81.5 182 GLN A N 1
ATOM 1379 C CA . GLN A 1 182 ? 26.922 -29.562 -19.422 1 81.5 182 GLN A CA 1
ATOM 1380 C C . GLN A 1 182 ? 27.125 -31.062 -19.234 1 81.5 182 GLN A C 1
ATOM 1382 O O . GLN A 1 182 ? 27.891 -31.484 -18.375 1 81.5 182 GLN A O 1
ATOM 1387 N N . ALA A 1 183 ? 26.516 -31.781 -20.078 1 76.56 183 ALA A N 1
ATOM 1388 C CA . ALA A 1 183 ? 26.562 -33.25 -19.938 1 76.56 183 ALA A CA 1
ATOM 1389 C C . ALA A 1 183 ? 27.984 -33.781 -20.094 1 76.56 183 ALA A C 1
ATOM 1391 O O . ALA A 1 183 ? 28.344 -34.781 -19.484 1 76.56 183 ALA A O 1
ATOM 1392 N N . TRP A 1 184 ? 28.859 -33.031 -20.891 1 81 184 TRP A N 1
ATOM 1393 C CA . TRP A 1 184 ? 30.203 -33.562 -21.188 1 81 184 TRP A CA 1
ATOM 1394 C C . TRP A 1 184 ? 31.203 -33.094 -20.125 1 81 184 TRP A C 1
ATOM 1396 O O . TRP A 1 184 ? 32.312 -33.625 -20.047 1 81 184 TRP A O 1
ATOM 1406 N N . GLN A 1 185 ? 30.859 -32.094 -19.328 1 83.94 185 GLN A N 1
ATOM 1407 C CA . GLN A 1 185 ? 31.672 -31.656 -18.203 1 83.94 185 GLN A CA 1
ATOM 1408 C C . GLN A 1 185 ? 30.859 -31.625 -16.922 1 83.94 185 GLN A C 1
ATOM 1410 O O . GLN A 1 185 ? 30.5 -30.547 -16.438 1 83.94 185 GLN A O 1
ATOM 1415 N N . PRO A 1 186 ? 30.703 -32.812 -16.359 1 88.75 186 PRO A N 1
ATOM 1416 C CA . PRO A 1 186 ? 29.828 -32.875 -15.18 1 88.75 186 PRO A CA 1
ATOM 1417 C C . PRO A 1 186 ? 30.438 -32.156 -13.969 1 88.75 186 PRO A C 1
ATOM 1419 O O . PRO A 1 186 ? 31.641 -32.219 -13.75 1 88.75 186 PRO A O 1
ATOM 1422 N N . ARG A 1 187 ? 29.641 -31.484 -13.219 1 89.81 187 ARG A N 1
ATOM 1423 C CA . ARG A 1 187 ? 30.031 -30.797 -11.992 1 89.81 187 ARG A CA 1
ATOM 1424 C C . ARG A 1 187 ? 30.016 -31.75 -10.797 1 89.81 187 ARG A C 1
ATOM 1426 O O . ARG A 1 187 ? 30.641 -31.469 -9.773 1 89.81 187 ARG A O 1
ATOM 1433 N N . ILE A 1 188 ? 29.266 -32.844 -10.977 1 92.44 188 ILE A N 1
ATOM 1434 C CA . ILE A 1 188 ? 29.188 -33.812 -9.891 1 92.44 188 ILE A CA 1
ATOM 1435 C C . ILE A 1 188 ? 29.422 -35.219 -10.445 1 92.44 188 ILE A C 1
ATOM 1437 O O . ILE A 1 188 ? 28.891 -35.562 -11.5 1 92.44 188 ILE A O 1
ATOM 1441 N N . GLN A 1 189 ? 30.266 -35.906 -9.75 1 91.81 189 GLN A N 1
ATOM 1442 C CA . GLN A 1 189 ? 30.547 -37.281 -10.133 1 91.81 189 GLN A CA 1
ATOM 1443 C C . GLN A 1 189 ? 29.547 -38.25 -9.523 1 91.81 189 GLN A C 1
ATOM 1445 O O . GLN A 1 189 ? 29.016 -38 -8.438 1 91.81 189 GLN A O 1
ATOM 1450 N N . GLU A 1 190 ? 29.297 -39.312 -10.25 1 93.62 190 GLU A N 1
ATOM 1451 C CA . GLU A 1 190 ? 28.312 -40.281 -9.828 1 93.62 190 GLU A CA 1
ATOM 1452 C C . GLU A 1 190 ? 28.625 -40.812 -8.43 1 93.62 190 GLU A C 1
ATOM 1454 O O . GLU A 1 190 ? 27.719 -40.969 -7.609 1 93.62 190 GLU A O 1
ATOM 1459 N N . ASN A 1 191 ? 29.938 -41.031 -8.109 1 91.06 191 ASN A N 1
ATOM 1460 C CA . ASN A 1 191 ? 30.312 -41.594 -6.812 1 91.06 191 ASN A CA 1
ATOM 1461 C C . ASN A 1 191 ? 29.984 -40.625 -5.68 1 91.06 191 ASN A C 1
ATOM 1463 O O . ASN A 1 191 ? 29.562 -41.031 -4.605 1 91.06 191 ASN A O 1
ATOM 1467 N N . SER A 1 192 ? 30.234 -39.406 -5.938 1 92.06 192 SER A N 1
ATOM 1468 C CA . SER A 1 192 ? 29.891 -38.406 -4.949 1 92.06 192 SER A CA 1
ATOM 1469 C C . SER A 1 192 ? 28.391 -38.312 -4.723 1 92.06 192 SER A C 1
ATOM 1471 O O . SER A 1 192 ? 27.938 -38.188 -3.588 1 92.06 192 SER A O 1
ATOM 1473 N N . LEU A 1 193 ? 27.672 -38.375 -5.809 1 94.5 193 LEU A N 1
ATOM 1474 C CA . LEU A 1 193 ? 26.219 -38.344 -5.727 1 94.5 193 LEU A CA 1
ATOM 1475 C C . LEU A 1 193 ? 25.688 -39.562 -4.953 1 94.5 193 LEU A C 1
ATOM 1477 O O . LEU A 1 193 ? 24.797 -39.438 -4.125 1 94.5 193 LEU A O 1
ATOM 1481 N N . ALA A 1 194 ? 26.266 -40.688 -5.238 1 95.44 194 ALA A N 1
ATOM 1482 C CA . ALA A 1 194 ? 25.875 -41.906 -4.57 1 95.44 194 ALA A CA 1
ATOM 1483 C C . ALA A 1 194 ? 26.125 -41.844 -3.068 1 95.44 194 ALA A C 1
ATOM 1485 O O . ALA A 1 194 ? 25.312 -42.281 -2.262 1 95.44 194 ALA A O 1
ATOM 1486 N N . LYS A 1 195 ? 27.234 -41.25 -2.721 1 93.44 195 LYS A N 1
ATOM 1487 C CA . LYS A 1 195 ? 27.578 -41.125 -1.31 1 93.44 195 LYS A CA 1
ATOM 1488 C C . LYS A 1 195 ? 26.562 -40.219 -0.585 1 93.44 195 LYS A C 1
ATOM 1490 O O . LYS A 1 195 ? 26.156 -40.531 0.533 1 93.44 195 LYS A O 1
ATOM 1495 N N . MET A 1 196 ? 26.172 -39.219 -1.197 1 94.62 196 MET A N 1
ATOM 1496 C CA . MET A 1 196 ? 25.297 -38.25 -0.551 1 94.62 196 MET A CA 1
ATOM 1497 C C . MET A 1 196 ? 23.844 -38.688 -0.622 1 94.62 196 MET A C 1
ATOM 1499 O O . MET A 1 196 ? 23.109 -38.594 0.367 1 94.62 196 MET A O 1
ATOM 1503 N N . LEU A 1 197 ? 23.375 -39.094 -1.776 1 95.69 197 LEU A N 1
ATOM 1504 C CA . LEU A 1 197 ? 21.969 -39.406 -2.021 1 95.69 197 LEU A CA 1
ATOM 1505 C C . LEU A 1 197 ? 21.609 -40.781 -1.42 1 95.69 197 LEU A C 1
ATOM 1507 O O . LEU A 1 197 ? 20.531 -40.938 -0.825 1 95.69 197 LEU A O 1
ATOM 1511 N N . ILE A 1 198 ? 22.484 -41.75 -1.565 1 95 198 ILE A N 1
ATOM 1512 C CA . ILE A 1 198 ? 22.188 -43.125 -1.147 1 95 198 ILE A CA 1
ATOM 1513 C C . ILE A 1 198 ? 22.953 -43.438 0.134 1 95 198 ILE A C 1
ATOM 1515 O O . ILE A 1 198 ? 22.438 -44.156 1.009 1 95 198 ILE A O 1
ATOM 1519 N N . GLY A 1 199 ? 24.109 -42.875 0.383 1 93.12 199 GLY A N 1
ATOM 1520 C CA . GLY A 1 199 ? 24.969 -43.219 1.51 1 93.12 199 GLY A CA 1
ATOM 1521 C C . GLY A 1 199 ? 25.891 -44.375 1.238 1 93.12 199 GLY A C 1
ATOM 1522 O O . GLY A 1 199 ? 26.234 -45.125 2.15 1 93.12 199 GLY A O 1
ATOM 1523 N N . CYS A 1 200 ? 26.25 -44.531 -0.065 1 87.62 200 CYS A N 1
ATOM 1524 C CA . CYS A 1 200 ? 27.141 -45.625 -0.468 1 87.62 200 CYS A CA 1
ATOM 1525 C C . CYS A 1 200 ? 28.594 -45.188 -0.408 1 87.62 200 CYS A C 1
ATOM 1527 O O . CYS A 1 200 ? 28.969 -44.156 -1.002 1 87.62 200 CYS A O 1
ATOM 1529 N N . ASP A 1 201 ? 29.422 -45.938 0.37 1 77.75 201 ASP A N 1
ATOM 1530 C CA . ASP A 1 201 ? 30.844 -45.656 0.438 1 77.75 201 ASP A CA 1
ATOM 1531 C C . ASP A 1 201 ? 31.625 -46.469 -0.585 1 77.75 201 ASP A C 1
ATOM 1533 O O . ASP A 1 201 ? 32.656 -46.031 -1.072 1 77.75 201 ASP A O 1
ATOM 1537 N N . GLY A 1 202 ? 31.047 -47.656 -0.959 1 77.88 202 GLY A N 1
ATOM 1538 C CA . GLY A 1 202 ? 31.75 -48.531 -1.893 1 77.88 202 GLY A CA 1
ATOM 1539 C C . GLY A 1 202 ? 31.312 -48.344 -3.334 1 77.88 202 GLY A C 1
ATOM 1540 O O . GLY A 1 202 ? 30.688 -47.312 -3.662 1 77.88 202 GLY A O 1
ATOM 1541 N N . THR A 1 203 ? 31.875 -49.188 -4.293 1 87.88 203 THR A N 1
ATOM 1542 C CA . THR A 1 203 ? 31.484 -49.125 -5.699 1 87.88 203 THR A CA 1
ATOM 1543 C C . THR A 1 203 ? 30.031 -49.594 -5.875 1 87.88 203 THR A C 1
ATOM 1545 O O . THR A 1 203 ? 29.547 -50.438 -5.125 1 87.88 203 THR A O 1
ATOM 1548 N N . LEU A 1 204 ? 29.312 -48.969 -6.73 1 92.62 204 LEU A N 1
ATOM 1549 C CA . LEU A 1 204 ? 27.906 -49.25 -6.98 1 92.62 204 LEU A CA 1
ATOM 1550 C C . LEU A 1 204 ? 27.688 -50.719 -7.332 1 92.62 204 LEU A C 1
ATOM 1552 O O . LEU A 1 204 ? 26.719 -51.312 -6.879 1 92.62 204 LEU A O 1
ATOM 1556 N N . LYS A 1 205 ? 28.625 -51.25 -8.062 1 91.38 205 LYS A N 1
ATOM 1557 C CA . LYS A 1 205 ? 28.516 -52.656 -8.469 1 91.38 205 LYS A CA 1
ATOM 1558 C C . LYS A 1 205 ? 28.625 -53.594 -7.262 1 91.38 205 LYS A C 1
ATOM 1560 O O . LYS A 1 205 ? 27.875 -54.562 -7.156 1 91.38 205 LYS A O 1
ATOM 1565 N N . GLN A 1 206 ? 29.516 -53.281 -6.438 1 89.81 206 GLN A N 1
ATOM 1566 C CA . GLN A 1 206 ? 29.719 -54.094 -5.246 1 89.81 206 GLN A CA 1
ATOM 1567 C C . GLN A 1 206 ? 28.484 -54.062 -4.348 1 89.81 206 GLN A C 1
ATOM 1569 O O . GLN A 1 206 ? 28.094 -55.094 -3.77 1 89.81 206 GLN A O 1
ATOM 1574 N N . GLU A 1 207 ? 27.984 -52.938 -4.238 1 91.25 207 GLU A N 1
ATOM 1575 C CA . GLU A 1 207 ? 26.797 -52.781 -3.412 1 91.25 207 GLU A CA 1
ATOM 1576 C C . GLU A 1 207 ? 25.625 -53.594 -3.986 1 91.25 207 GLU A C 1
ATOM 1578 O O . GLU A 1 207 ? 24.859 -54.219 -3.242 1 91.25 207 GLU A O 1
ATOM 1583 N N . LEU A 1 208 ? 25.469 -53.531 -5.281 1 91.88 208 LEU A N 1
ATOM 1584 C CA . LEU A 1 208 ? 24.375 -54.25 -5.93 1 91.88 208 LEU A CA 1
ATOM 1585 C C . LEU A 1 208 ? 24.594 -55.781 -5.797 1 91.88 208 LEU A C 1
ATOM 1587 O O . LEU A 1 208 ? 23.641 -56.531 -5.605 1 91.88 208 LEU A O 1
ATOM 1591 N N . GLU A 1 209 ? 25.844 -56.188 -5.926 1 90.94 209 GLU A N 1
ATOM 1592 C CA . GLU A 1 209 ? 26.172 -57.594 -5.758 1 90.94 209 GLU A CA 1
ATOM 1593 C C . GLU A 1 209 ? 25.875 -58.062 -4.34 1 90.94 209 GLU A C 1
ATOM 1595 O O . GLU A 1 209 ? 25.359 -59.156 -4.141 1 90.94 209 GLU A O 1
ATOM 1600 N N . ALA A 1 210 ? 26.188 -57.219 -3.445 1 90.38 210 ALA A N 1
ATOM 1601 C CA . ALA A 1 210 ? 25.891 -57.562 -2.053 1 90.38 210 ALA A CA 1
ATOM 1602 C C . ALA A 1 210 ? 24.391 -57.75 -1.842 1 90.38 210 ALA A C 1
ATOM 1604 O O . ALA A 1 210 ? 23.953 -58.625 -1.11 1 90.38 210 ALA A O 1
ATOM 1605 N N . ILE A 1 211 ? 23.656 -56.938 -2.457 1 91.06 211 ILE A N 1
ATOM 1606 C CA . ILE A 1 211 ? 22.203 -57.031 -2.344 1 91.06 211 ILE A CA 1
ATOM 1607 C C . ILE A 1 211 ? 21.703 -58.312 -2.99 1 91.06 211 ILE A C 1
ATOM 1609 O O . ILE A 1 211 ? 20.828 -59 -2.453 1 91.06 211 ILE A O 1
ATOM 1613 N N . CYS A 1 212 ? 22.312 -58.625 -4.094 1 89.88 212 CYS A N 1
ATOM 1614 C CA . CYS A 1 212 ? 21.938 -59.844 -4.793 1 89.88 212 CYS A CA 1
ATOM 1615 C C . CYS A 1 212 ? 22.234 -61.062 -3.938 1 89.88 212 CYS A C 1
ATOM 1617 O O . CYS A 1 212 ? 21.547 -62.094 -4.035 1 89.88 212 CYS A O 1
ATOM 1619 N N . GLU A 1 213 ? 23.266 -60.938 -3.094 1 88.69 213 GLU A N 1
ATOM 1620 C CA . GLU A 1 213 ? 23.672 -62.031 -2.225 1 88.69 213 GLU A CA 1
ATOM 1621 C C . GLU A 1 213 ? 22.812 -62.062 -0.965 1 88.69 213 GLU A C 1
ATOM 1623 O O . GLU A 1 213 ? 22.969 -62.969 -0.122 1 88.69 213 GLU A O 1
ATOM 1628 N N . GLY A 1 214 ? 21.938 -61.125 -0.801 1 85.12 214 GLY A N 1
ATOM 1629 C CA . GLY A 1 214 ? 20.984 -61.156 0.296 1 85.12 214 GLY A CA 1
ATOM 1630 C C . GLY A 1 214 ? 21.391 -60.281 1.465 1 85.12 214 GLY A C 1
ATOM 1631 O O . GLY A 1 214 ? 20.734 -60.312 2.516 1 85.12 214 GLY A O 1
ATOM 1632 N N . LYS A 1 215 ? 22.422 -59.562 1.231 1 85.31 215 LYS A N 1
ATOM 1633 C CA . LYS A 1 215 ? 22.859 -58.688 2.307 1 85.31 215 LYS A CA 1
ATOM 1634 C C . LYS A 1 215 ? 21.953 -57.438 2.391 1 85.31 215 LYS A C 1
ATOM 1636 O O . LYS A 1 215 ? 21.562 -56.875 1.364 1 85.31 215 LYS A O 1
ATOM 1641 N N . GLN A 1 216 ? 21.609 -57.156 3.627 1 80.5 216 GLN A N 1
ATOM 1642 C CA . GLN A 1 216 ? 20.766 -55.969 3.816 1 80.5 216 GLN A CA 1
ATOM 1643 C C . GLN A 1 216 ? 21.578 -54.688 3.66 1 80.5 216 GLN A C 1
ATOM 1645 O O . GLN A 1 216 ? 22.625 -54.531 4.285 1 80.5 216 GLN A O 1
ATOM 1650 N N . PRO A 1 217 ? 21.078 -53.875 2.703 1 79 217 PRO A N 1
ATOM 1651 C CA . PRO A 1 217 ? 21.828 -52.625 2.486 1 79 217 PRO A CA 1
ATOM 1652 C C . PRO A 1 217 ? 21.766 -51.688 3.678 1 79 217 PRO A C 1
ATOM 1654 O O . PRO A 1 217 ? 20.734 -51.594 4.344 1 79 217 PRO A O 1
ATOM 1657 N N . SER A 1 218 ? 22.859 -51.156 4.211 1 82.25 218 SER A N 1
ATOM 1658 C CA . SER A 1 218 ? 22.938 -50.156 5.27 1 82.25 218 SER A CA 1
ATOM 1659 C C . SER A 1 218 ? 23.203 -48.781 4.703 1 82.25 218 SER A C 1
ATOM 1661 O O . SER A 1 218 ? 24.312 -48.281 4.789 1 82.25 218 SER A O 1
ATOM 1663 N N . PHE A 1 219 ? 22.188 -48.219 3.998 1 87.75 219 PHE A N 1
ATOM 1664 C CA . PHE A 1 219 ? 22.328 -46.906 3.359 1 87.75 219 PHE A CA 1
ATOM 1665 C C . PHE A 1 219 ? 22.062 -45.781 4.355 1 87.75 219 PHE A C 1
ATOM 1667 O O . PHE A 1 219 ? 21.141 -45.875 5.172 1 87.75 219 PHE A O 1
ATOM 1674 N N . LYS A 1 220 ? 22.922 -44.781 4.473 1 89.81 220 LYS A N 1
ATOM 1675 C CA . LYS A 1 220 ? 22.75 -43.562 5.281 1 89.81 220 LYS A CA 1
ATOM 1676 C C . LYS A 1 220 ? 22.656 -42.344 4.398 1 89.81 220 LYS A C 1
ATOM 1678 O O . LYS A 1 220 ? 23.609 -41.562 4.309 1 89.81 220 LYS A O 1
ATOM 1683 N N . SER A 1 221 ? 21.469 -42.156 3.787 1 93.56 221 SER A N 1
ATOM 1684 C CA . SER A 1 221 ? 21.219 -41.062 2.889 1 93.56 221 SER A CA 1
ATOM 1685 C C . SER A 1 221 ? 21.156 -39.719 3.654 1 93.56 221 SER A C 1
ATOM 1687 O O . SER A 1 221 ? 20.734 -39.688 4.812 1 93.56 221 SER A O 1
ATOM 1689 N N . PHE A 1 222 ? 21.625 -38.656 3.045 1 94.75 222 PHE A N 1
ATOM 1690 C CA . PHE A 1 222 ? 21.453 -37.312 3.596 1 94.75 222 PHE A CA 1
ATOM 1691 C C . PHE A 1 222 ? 19.984 -36.969 3.773 1 94.75 222 PHE A C 1
ATOM 1693 O O . PHE A 1 222 ? 19.609 -36.25 4.699 1 94.75 222 PHE A O 1
ATOM 1700 N N . TRP A 1 223 ? 19.141 -37.5 2.875 1 97.19 223 TRP A N 1
ATOM 1701 C CA . TRP A 1 223 ? 17.719 -37.156 2.848 1 97.19 223 TRP A CA 1
ATOM 1702 C C . TRP A 1 223 ? 16.859 -38.406 2.779 1 97.19 223 TRP A C 1
ATOM 1704 O O . TRP A 1 223 ? 16.375 -38.781 1.704 1 97.19 223 TRP A O 1
ATOM 1714 N N . PRO A 1 224 ? 16.562 -39 3.814 1 95.19 224 PRO A N 1
ATOM 1715 C CA . PRO A 1 224 ? 15.852 -40.312 3.826 1 95.19 224 PRO A CA 1
ATOM 1716 C C . PRO A 1 224 ? 14.383 -40.156 3.432 1 95.19 224 PRO A C 1
ATOM 1718 O O . PRO A 1 224 ? 13.75 -41.156 3.064 1 95.19 224 PRO A O 1
ATOM 1721 N N . ASP A 1 225 ? 13.875 -39 3.488 1 96.31 225 ASP A N 1
ATOM 1722 C CA . ASP A 1 225 ? 12.438 -38.812 3.279 1 96.31 225 ASP A CA 1
ATOM 1723 C C . ASP A 1 225 ? 12.141 -38.406 1.838 1 96.31 225 ASP A C 1
ATOM 1725 O O . ASP A 1 225 ? 11.039 -37.969 1.534 1 96.31 225 ASP A O 1
ATOM 1729 N N . LEU A 1 226 ? 13.062 -38.562 0.897 1 97.19 226 LEU A N 1
ATOM 1730 C CA . LEU A 1 226 ? 12.859 -38.188 -0.495 1 97.19 226 LEU A CA 1
ATOM 1731 C C . LEU A 1 226 ? 11.719 -39 -1.121 1 97.19 226 LEU A C 1
ATOM 1733 O O . LEU A 1 226 ? 11.672 -40.219 -0.998 1 97.19 226 LEU A O 1
ATOM 1737 N N . ILE A 1 227 ? 10.867 -38.281 -1.829 1 97.12 227 ILE A N 1
ATOM 1738 C CA . ILE A 1 227 ? 9.766 -38.938 -2.521 1 97.12 227 ILE A CA 1
ATOM 1739 C C . ILE A 1 227 ? 9.828 -38.625 -4.016 1 97.12 227 ILE A C 1
ATOM 1741 O O . ILE A 1 227 ? 9.156 -39.25 -4.82 1 97.12 227 ILE A O 1
ATOM 1745 N N . ASP A 1 228 ? 10.609 -37.688 -4.375 1 97.38 228 ASP A N 1
ATOM 1746 C CA . ASP A 1 228 ? 10.75 -37.25 -5.762 1 97.38 228 ASP A CA 1
ATOM 1747 C C . ASP A 1 228 ? 12.203 -36.906 -6.082 1 97.38 228 ASP A C 1
ATOM 1749 O O . ASP A 1 228 ? 12.766 -35.938 -5.543 1 97.38 228 ASP A O 1
ATOM 1753 N N . VAL A 1 229 ? 12.781 -37.688 -6.992 1 97.38 229 VAL A N 1
ATOM 1754 C CA . VAL A 1 229 ? 14.188 -37.5 -7.363 1 97.38 229 VAL A CA 1
ATOM 1755 C C . VAL A 1 229 ? 14.312 -37.406 -8.883 1 97.38 229 VAL A C 1
ATOM 1757 O O . VAL A 1 229 ? 13.711 -38.219 -9.609 1 97.38 229 VAL A O 1
ATOM 1760 N N . CYS A 1 230 ? 14.984 -36.406 -9.352 1 96.44 230 CYS A N 1
ATOM 1761 C CA . CYS A 1 230 ? 15.312 -36.25 -10.766 1 96.44 230 CYS A CA 1
ATOM 1762 C C . CYS A 1 230 ? 16.812 -36.062 -10.961 1 96.44 230 CYS A C 1
ATOM 1764 O O . CYS A 1 230 ? 17.406 -35.156 -10.352 1 96.44 230 CYS A O 1
ATOM 1766 N N . THR A 1 231 ? 17.406 -36.906 -11.805 1 95.19 231 THR A N 1
ATOM 1767 C CA . THR A 1 231 ? 18.844 -36.781 -12.039 1 95.19 231 THR A CA 1
ATOM 1768 C C . THR A 1 231 ? 19.109 -36 -13.312 1 95.19 231 THR A C 1
ATOM 1770 O O . THR A 1 231 ? 20.266 -35.688 -13.617 1 95.19 231 THR A O 1
ATOM 1773 N N . GLY A 1 232 ? 18.047 -35.656 -14.008 1 92.38 232 GLY A N 1
ATOM 1774 C CA . GLY A 1 232 ? 18.203 -34.844 -15.203 1 92.38 232 GLY A CA 1
ATOM 1775 C C . GLY A 1 232 ? 19.281 -35.375 -16.141 1 92.38 232 GLY A C 1
ATOM 1776 O O . GLY A 1 232 ? 19.266 -36.562 -16.5 1 92.38 232 GLY A O 1
ATOM 1777 N N . TRP A 1 233 ? 20.281 -34.562 -16.438 1 92.31 233 TRP A N 1
ATOM 1778 C CA . TRP A 1 233 ? 21.344 -34.906 -17.375 1 92.31 233 TRP A CA 1
ATOM 1779 C C . TRP A 1 233 ? 22.594 -35.375 -16.625 1 92.31 233 TRP A C 1
ATOM 1781 O O . TRP A 1 233 ? 23.688 -35.469 -17.203 1 92.31 233 TRP A O 1
ATOM 1791 N N . CYS A 1 234 ? 22.438 -35.594 -15.359 1 94.06 234 CYS A N 1
ATOM 1792 C CA . CYS A 1 234 ? 23.578 -36.125 -14.633 1 94.06 234 CYS A CA 1
ATOM 1793 C C . CYS A 1 234 ? 23.984 -37.5 -15.18 1 94.06 234 CYS A C 1
ATOM 1795 O O . CYS A 1 234 ? 23.125 -38.312 -15.516 1 94.06 234 CYS A O 1
ATOM 1797 N N . LYS A 1 235 ? 25.266 -37.656 -15.305 1 93.25 235 LYS A N 1
ATOM 1798 C CA . LYS A 1 235 ? 25.781 -38.969 -15.781 1 93.25 235 LYS A CA 1
ATOM 1799 C C . LYS A 1 235 ? 25.719 -40 -14.68 1 93.25 235 LYS A C 1
ATOM 1801 O O . LYS A 1 235 ? 26.641 -40.125 -13.875 1 93.25 235 LYS A O 1
ATOM 1806 N N . VAL A 1 236 ? 24.719 -40.719 -14.719 1 94.25 236 VAL A N 1
ATOM 1807 C CA . VAL A 1 236 ? 24.531 -41.781 -13.727 1 94.25 236 VAL A CA 1
ATOM 1808 C C . VAL A 1 236 ? 24.344 -43.125 -14.43 1 94.25 236 VAL A C 1
ATOM 1810 O O . VAL A 1 236 ? 23.906 -43.156 -15.586 1 94.25 236 VAL A O 1
ATOM 1813 N N . SER A 1 237 ? 24.766 -44.156 -13.82 1 94.88 237 SER A N 1
ATOM 1814 C CA . SER A 1 237 ? 24.656 -45.5 -14.383 1 94.88 237 SER A CA 1
ATOM 1815 C C . SER A 1 237 ? 23.328 -46.156 -14.016 1 94.88 237 SER A C 1
ATOM 1817 O O . SER A 1 237 ? 22.578 -45.625 -13.203 1 94.88 237 SER A O 1
ATOM 1819 N N . PHE A 1 238 ? 23.078 -47.312 -14.703 1 94.94 238 PHE A N 1
ATOM 1820 C CA . PHE A 1 238 ? 21.906 -48.125 -14.398 1 94.94 238 PHE A CA 1
ATOM 1821 C C . PHE A 1 238 ? 21.938 -48.594 -12.953 1 94.94 238 PHE A C 1
ATOM 1823 O O . PHE A 1 238 ? 20.906 -48.594 -12.273 1 94.94 238 PHE A O 1
ATOM 1830 N N . GLU A 1 239 ? 23.156 -48.938 -12.461 1 94.19 239 GLU A N 1
ATOM 1831 C CA . GLU A 1 239 ? 23.328 -49.406 -11.102 1 94.19 239 GLU A CA 1
ATOM 1832 C C . GLU A 1 239 ? 22.953 -48.344 -10.078 1 94.19 239 GLU A C 1
ATOM 1834 O O . GLU A 1 239 ? 22.328 -48.656 -9.055 1 94.19 239 GLU A O 1
ATOM 1839 N N . PHE A 1 240 ? 23.328 -47.219 -10.398 1 95.31 240 PHE A N 1
ATOM 1840 C CA . PHE A 1 240 ? 23.031 -46.094 -9.516 1 95.31 240 PHE A CA 1
ATOM 1841 C C . PHE A 1 240 ? 21.516 -45.938 -9.32 1 95.31 240 PHE A C 1
ATOM 1843 O O . PHE A 1 240 ? 21.047 -45.875 -8.188 1 95.31 240 PHE A O 1
ATOM 1850 N N . LEU A 1 241 ? 20.734 -45.844 -10.453 1 96.56 241 LEU A N 1
ATOM 1851 C CA . LEU A 1 241 ? 19.297 -45.656 -10.391 1 96.56 241 LEU A CA 1
ATOM 1852 C C . LEU A 1 241 ? 18.609 -46.844 -9.719 1 96.56 241 LEU A C 1
ATOM 1854 O O . LEU A 1 241 ? 17.625 -46.656 -9.008 1 96.56 241 LEU A O 1
ATOM 1858 N N . LEU A 1 242 ? 19.156 -48 -9.969 1 94.94 242 LEU A N 1
ATOM 1859 C CA . LEU A 1 242 ? 18.625 -49.188 -9.297 1 94.94 242 LEU A CA 1
ATOM 1860 C C . LEU A 1 242 ? 18.812 -49.094 -7.789 1 94.94 242 LEU A C 1
ATOM 1862 O O . LEU A 1 242 ? 17.906 -49.406 -7.02 1 94.94 242 LEU A O 1
ATOM 1866 N N . LEU A 1 243 ? 19.969 -48.656 -7.379 1 95.06 243 LEU A N 1
ATOM 1867 C CA . LEU A 1 243 ? 20.266 -48.531 -5.957 1 95.06 243 LEU A CA 1
ATOM 1868 C C . LEU A 1 243 ? 19.406 -47.406 -5.34 1 95.06 243 LEU A C 1
ATOM 1870 O O . LEU A 1 243 ? 19.047 -47.5 -4.168 1 95.06 243 LEU A O 1
ATOM 1874 N N . VAL A 1 244 ? 19.078 -46.344 -6.141 1 96.06 244 VAL A N 1
ATOM 1875 C CA . VAL A 1 244 ? 18.172 -45.312 -5.668 1 96.06 244 VAL A CA 1
ATOM 1876 C C . VAL A 1 244 ? 16.828 -45.906 -5.324 1 96.06 244 VAL A C 1
ATOM 1878 O O . VAL A 1 244 ? 16.234 -45.594 -4.289 1 96.06 244 VAL A O 1
ATOM 1881 N N . LEU A 1 245 ? 16.328 -46.781 -6.184 1 94.75 245 LEU A N 1
ATOM 1882 C CA . LEU A 1 245 ? 15.055 -47.438 -5.941 1 94.75 245 LEU A CA 1
ATOM 1883 C C . LEU A 1 245 ? 15.117 -48.312 -4.691 1 94.75 245 LEU A C 1
ATOM 1885 O O . LEU A 1 245 ? 14.133 -48.406 -3.947 1 94.75 245 LEU A O 1
ATOM 1889 N N . VAL A 1 246 ? 16.266 -48.875 -4.465 1 93.5 246 VAL A N 1
ATOM 1890 C CA . VAL A 1 246 ? 16.422 -49.75 -3.291 1 93.5 246 VAL A CA 1
ATOM 1891 C C . VAL A 1 246 ? 16.5 -48.875 -2.031 1 93.5 246 VAL A C 1
ATOM 1893 O O . VAL A 1 246 ? 15.93 -49.219 -1 1 93.5 246 VAL A O 1
ATOM 1896 N N . ALA A 1 247 ? 17.156 -47.781 -2.08 1 93.88 247 ALA A N 1
ATOM 1897 C CA . ALA A 1 247 ? 17.469 -46.938 -0.922 1 93.88 247 ALA A CA 1
ATOM 1898 C C . ALA A 1 247 ? 16.234 -46.188 -0.45 1 93.88 247 ALA A C 1
ATOM 1900 O O . ALA A 1 247 ? 16.141 -45.812 0.722 1 93.88 247 ALA A O 1
ATOM 1901 N N . PHE A 1 248 ? 15.281 -45.938 -1.338 1 95.19 248 PHE A N 1
ATOM 1902 C CA . PHE A 1 248 ? 14.141 -45.094 -0.993 1 95.19 248 PHE A CA 1
ATOM 1903 C C . PHE A 1 248 ? 12.836 -45.844 -1.201 1 95.19 248 PHE A C 1
ATOM 1905 O O . PHE A 1 248 ? 12.18 -45.688 -2.236 1 95.19 248 PHE A O 1
ATOM 1912 N N . PRO A 1 249 ? 12.375 -46.5 -0.227 1 91.31 249 PRO A N 1
ATOM 1913 C CA . PRO A 1 249 ? 11.156 -47.312 -0.354 1 91.31 249 PRO A CA 1
ATOM 1914 C C . PRO A 1 249 ? 9.914 -46.469 -0.599 1 91.31 249 PRO A C 1
ATOM 1916 O O . PRO A 1 249 ? 8.93 -46.938 -1.166 1 91.31 249 PRO A O 1
ATOM 1919 N N . ARG A 1 250 ? 9.969 -45.219 -0.223 1 93.81 250 ARG A N 1
ATOM 1920 C CA . ARG A 1 250 ? 8.789 -44.375 -0.342 1 93.81 250 ARG A CA 1
ATOM 1921 C C . ARG A 1 250 ? 8.867 -43.5 -1.586 1 93.81 250 ARG A C 1
ATOM 1923 O O . ARG A 1 250 ? 8.047 -42.594 -1.771 1 93.81 250 ARG A O 1
ATOM 1930 N N . LEU A 1 251 ? 9.805 -43.688 -2.439 1 94.94 251 LEU A N 1
ATOM 1931 C CA . LEU A 1 251 ? 9.992 -42.875 -3.641 1 94.94 251 LEU A CA 1
ATOM 1932 C C . LEU A 1 251 ? 8.773 -42.969 -4.547 1 94.94 251 LEU A C 1
ATOM 1934 O O . LEU A 1 251 ? 8.32 -44.062 -4.895 1 94.94 251 LEU A O 1
ATOM 1938 N N . GLN A 1 252 ? 8.32 -41.812 -4.941 1 94.25 252 GLN A N 1
ATOM 1939 C CA . GLN A 1 252 ? 7.105 -41.75 -5.75 1 94.25 252 GLN A CA 1
ATOM 1940 C C . GLN A 1 252 ? 7.422 -41.344 -7.188 1 94.25 252 GLN A C 1
ATOM 1942 O O . GLN A 1 252 ? 6.676 -41.688 -8.109 1 94.25 252 GLN A O 1
ATOM 1947 N N . GLN A 1 253 ? 8.445 -40.625 -7.328 1 94.62 253 GLN A N 1
ATOM 1948 C CA . GLN A 1 253 ? 8.836 -40.156 -8.656 1 94.62 253 GLN A CA 1
ATOM 1949 C C . GLN A 1 253 ? 10.344 -40.281 -8.859 1 94.62 253 GLN A C 1
ATOM 1951 O O . GLN A 1 253 ? 11.125 -39.969 -7.961 1 94.62 253 GLN A O 1
ATOM 1956 N N . LEU A 1 254 ? 10.711 -40.844 -9.977 1 94.56 254 LEU A N 1
ATOM 1957 C CA . LEU A 1 254 ? 12.094 -40.938 -10.414 1 94.56 254 LEU A CA 1
ATOM 1958 C C . LEU A 1 254 ? 12.227 -40.594 -11.891 1 94.56 254 LEU A C 1
ATOM 1960 O O . LEU A 1 254 ? 11.523 -41.125 -12.734 1 94.56 254 LEU A O 1
ATOM 1964 N N . HIS A 1 255 ? 13.055 -39.594 -12.141 1 93.06 255 HIS A N 1
ATOM 1965 C CA . HIS A 1 255 ? 13.219 -39.156 -13.516 1 93.06 255 HIS A CA 1
ATOM 1966 C C . HIS A 1 255 ? 14.695 -39.031 -13.891 1 93.06 255 HIS A C 1
ATOM 1968 O O . HIS A 1 255 ? 15.516 -38.656 -13.055 1 93.06 255 HIS A O 1
ATOM 1974 N N . SER A 1 256 ? 14.953 -39.406 -15.094 1 92.69 256 SER A N 1
ATOM 1975 C CA . SER A 1 256 ? 16.281 -39.25 -15.688 1 92.69 256 SER A CA 1
ATOM 1976 C C . SER A 1 256 ? 16.172 -38.906 -17.172 1 92.69 256 SER A C 1
ATOM 1978 O O . SER A 1 256 ? 15.305 -39.438 -17.875 1 92.69 256 SER A O 1
ATOM 1980 N N . GLN A 1 257 ? 17 -38.094 -17.641 1 89.25 257 GLN A N 1
ATOM 1981 C CA . GLN A 1 257 ? 16.984 -37.719 -19.062 1 89.25 257 GLN A CA 1
ATOM 1982 C C . GLN A 1 257 ? 17.906 -38.656 -19.859 1 89.25 257 GLN A C 1
ATOM 1984 O O . GLN A 1 257 ? 17.781 -38.75 -21.078 1 89.25 257 GLN A O 1
ATOM 1989 N N . LEU A 1 258 ? 18.688 -39.344 -19.219 1 88.31 258 LEU A N 1
ATOM 1990 C CA . LEU A 1 258 ? 19.688 -40.156 -19.906 1 88.31 258 LEU A CA 1
ATOM 1991 C C . LEU A 1 258 ? 19.25 -41.625 -19.969 1 88.31 258 LEU A C 1
ATOM 1993 O O . LEU A 1 258 ? 19.625 -42.344 -20.906 1 88.31 258 LEU A O 1
ATOM 1997 N N . ILE A 1 259 ? 18.562 -42.031 -18.984 1 90.5 259 ILE A N 1
ATOM 1998 C CA . ILE A 1 259 ? 18.188 -43.438 -18.891 1 90.5 259 ILE A CA 1
ATOM 1999 C C . ILE A 1 259 ? 16.656 -43.562 -18.828 1 90.5 259 ILE A C 1
ATOM 2001 O O . ILE A 1 259 ? 16 -42.812 -18.094 1 90.5 259 ILE A O 1
ATOM 2005 N N . ASP A 1 260 ? 16.172 -44.438 -19.578 1 86.81 260 ASP A N 1
ATOM 2006 C CA . ASP A 1 260 ? 14.75 -44.719 -19.531 1 86.81 260 ASP A CA 1
ATOM 2007 C C . ASP A 1 260 ? 14.375 -45.438 -18.234 1 86.81 260 ASP A C 1
ATOM 2009 O O . ASP A 1 260 ? 14.805 -46.562 -17.984 1 86.81 260 ASP A O 1
ATOM 2013 N N . ILE A 1 261 ? 13.531 -44.844 -17.531 1 88.44 261 ILE A N 1
ATOM 2014 C CA . ILE A 1 261 ? 13.195 -45.312 -16.188 1 88.44 261 ILE A CA 1
ATOM 2015 C C . ILE A 1 261 ? 12.43 -46.625 -16.281 1 88.44 261 ILE A C 1
ATOM 2017 O O . ILE A 1 261 ? 12.5 -47.438 -15.375 1 88.44 261 ILE A O 1
ATOM 2021 N N . SER A 1 262 ? 11.711 -46.844 -17.344 1 84 262 SER A N 1
ATOM 2022 C CA . SER A 1 262 ? 10.961 -48.094 -17.5 1 84 262 SER A CA 1
ATOM 2023 C C . SER A 1 262 ? 11.891 -49.312 -17.453 1 84 262 SER A C 1
ATOM 2025 O O . SER A 1 262 ? 11.531 -50.375 -16.938 1 84 262 SER A O 1
ATOM 2027 N N . VAL A 1 263 ? 13.062 -49.094 -18 1 86.31 263 VAL A N 1
ATOM 2028 C CA . VAL A 1 263 ? 14.047 -50.188 -18 1 86.31 263 VAL A CA 1
ATOM 2029 C C . VAL A 1 263 ? 14.523 -50.469 -16.578 1 86.31 263 VAL A C 1
ATOM 2031 O O . VAL A 1 263 ? 14.688 -51.625 -16.188 1 86.31 263 VAL A O 1
ATOM 2034 N N . ILE A 1 264 ? 14.688 -49.406 -15.875 1 91.62 264 ILE A N 1
ATOM 2035 C CA . ILE A 1 264 ? 15.172 -49.531 -14.5 1 91.62 264 ILE A CA 1
ATOM 2036 C C . ILE A 1 264 ? 14.109 -50.219 -13.641 1 91.62 264 ILE A C 1
ATOM 2038 O O . ILE A 1 264 ? 14.438 -51.031 -12.789 1 91.62 264 ILE A O 1
ATOM 2042 N N . VAL A 1 265 ? 12.953 -49.875 -13.805 1 90 265 VAL A N 1
ATOM 2043 C CA . VAL A 1 265 ? 11.852 -50.469 -13.039 1 90 265 VAL A CA 1
ATOM 2044 C C . VAL A 1 265 ? 11.742 -51.938 -13.32 1 90 265 VAL A C 1
ATOM 2046 O O . VAL A 1 265 ? 11.539 -52.75 -12.398 1 90 265 VAL A O 1
ATOM 2049 N N . LYS A 1 266 ? 11.812 -52.312 -14.57 1 87.69 266 LYS A N 1
ATOM 2050 C CA . LYS A 1 266 ? 11.789 -53.75 -14.93 1 87.69 266 LYS A CA 1
ATOM 2051 C C . LYS A 1 266 ? 12.93 -54.5 -14.258 1 87.69 266 LYS A C 1
ATOM 2053 O O . LYS A 1 266 ? 12.727 -55.594 -13.711 1 87.69 266 LYS A O 1
ATOM 2058 N N . ARG A 1 267 ? 14.078 -53.938 -14.328 1 90.44 267 ARG A N 1
ATOM 2059 C CA . ARG A 1 267 ? 15.242 -54.562 -13.711 1 90.44 267 ARG A CA 1
ATOM 2060 C C . ARG A 1 267 ? 15.047 -54.719 -12.203 1 90.44 267 ARG A C 1
ATOM 2062 O O . ARG A 1 267 ? 15.469 -55.719 -11.609 1 90.44 267 ARG A O 1
ATOM 2069 N N . TYR A 1 268 ? 14.562 -53.719 -11.609 1 93.12 268 TYR A N 1
ATOM 2070 C CA . TYR A 1 268 ? 14.273 -53.781 -10.18 1 93.12 268 TYR A CA 1
ATOM 2071 C C . TYR A 1 268 ? 13.289 -54.906 -9.875 1 93.12 268 TYR A C 1
ATOM 2073 O O . TYR A 1 268 ? 13.445 -55.625 -8.891 1 93.12 268 TYR A O 1
ATOM 2081 N N . ALA A 1 269 ? 12.266 -55.031 -10.656 1 88.94 269 ALA A N 1
ATOM 2082 C CA . ALA A 1 269 ? 11.273 -56.094 -10.461 1 88.94 269 ALA A CA 1
ATOM 2083 C C . ALA A 1 269 ? 11.922 -57.469 -10.531 1 88.94 269 ALA A C 1
ATOM 2085 O O . ALA A 1 269 ? 11.594 -58.344 -9.75 1 88.94 269 ALA A O 1
ATOM 2086 N N . ASP A 1 270 ? 12.781 -57.625 -11.5 1 88.56 270 ASP A N 1
ATOM 2087 C CA . ASP A 1 270 ? 13.516 -58.906 -11.625 1 88.56 270 ASP A CA 1
ATOM 2088 C C . ASP A 1 270 ? 14.375 -59.156 -10.391 1 88.56 270 ASP A C 1
ATOM 2090 O O . ASP A 1 270 ? 14.445 -60.281 -9.898 1 88.56 270 ASP A O 1
ATOM 2094 N N . LEU A 1 271 ? 15 -58.094 -9.977 1 90.12 271 LEU A N 1
ATOM 2095 C CA . LEU A 1 271 ? 15.844 -58.188 -8.789 1 90.12 271 LEU A CA 1
ATOM 2096 C C . LEU A 1 271 ? 15 -58.531 -7.559 1 90.12 271 LEU A C 1
ATOM 2098 O O . LEU A 1 271 ? 15.414 -59.344 -6.73 1 90.12 271 LEU A O 1
ATOM 2102 N N . ALA A 1 272 ? 13.938 -57.938 -7.406 1 89.12 272 ALA A N 1
ATOM 2103 C CA . ALA A 1 272 ? 13.062 -58.125 -6.254 1 89.12 272 ALA A CA 1
ATOM 2104 C C . ALA A 1 272 ? 12.531 -59.562 -6.207 1 89.12 272 ALA A C 1
ATOM 2106 O O . ALA A 1 272 ? 12.211 -60.094 -5.133 1 89.12 272 ALA A O 1
ATOM 2107 N N . GLN A 1 273 ? 12.375 -60.188 -7.336 1 87.12 273 GLN A N 1
ATOM 2108 C CA . GLN A 1 273 ? 11.945 -61.594 -7.395 1 87.12 273 GLN A CA 1
ATOM 2109 C C . GLN A 1 273 ? 13.031 -62.5 -6.859 1 87.12 273 GLN A C 1
ATOM 2111 O O . GLN A 1 273 ? 12.734 -63.562 -6.297 1 87.12 273 GLN A O 1
ATOM 2116 N N . GLN A 1 274 ? 14.219 -62.094 -7.027 1 87.19 274 GLN A N 1
ATOM 2117 C CA . GLN A 1 274 ? 15.359 -62.938 -6.664 1 87.19 274 GLN A CA 1
ATOM 2118 C C . GLN A 1 274 ? 15.789 -62.688 -5.223 1 87.19 274 GLN A C 1
ATOM 2120 O O . GLN A 1 274 ? 16.375 -63.562 -4.586 1 87.19 274 GLN A O 1
ATOM 2125 N N . VAL A 1 275 ? 15.656 -61.531 -4.785 1 90 275 VAL A N 1
ATOM 2126 C CA . VAL A 1 275 ? 16.156 -61.125 -3.469 1 90 275 VAL A CA 1
ATOM 2127 C C . VAL A 1 275 ? 14.977 -60.875 -2.531 1 90 275 VAL A C 1
ATOM 2129 O O . VAL A 1 275 ? 14.344 -59.812 -2.604 1 90 275 VAL A O 1
ATOM 2132 N N . PRO A 1 276 ? 14.828 -61.875 -1.575 1 84.62 276 PRO A N 1
ATOM 2133 C CA . PRO A 1 276 ? 13.742 -61.656 -0.619 1 84.62 276 PRO A CA 1
ATOM 2134 C C . PRO A 1 276 ? 13.992 -60.469 0.292 1 84.62 276 PRO A C 1
ATOM 2136 O O . PRO A 1 276 ? 15.133 -60.188 0.665 1 84.62 276 PRO A O 1
ATOM 2139 N N . GLY A 1 277 ? 13.023 -59.625 0.486 1 83.94 277 GLY A N 1
ATOM 2140 C CA . GLY A 1 277 ? 13.148 -58.531 1.43 1 83.94 277 GLY A CA 1
ATOM 2141 C C . GLY A 1 277 ? 13.086 -57.188 0.771 1 83.94 277 GLY A C 1
ATOM 2142 O O . GLY A 1 277 ? 12.922 -56.156 1.449 1 83.94 277 GLY A O 1
ATOM 2143 N N . LEU A 1 278 ? 13.25 -57.188 -0.552 1 88.19 278 LEU A N 1
ATOM 2144 C CA . LEU A 1 278 ? 13.156 -55.906 -1.244 1 88.19 278 LEU A CA 1
ATOM 2145 C C . LEU A 1 278 ? 11.711 -55.406 -1.274 1 88.19 278 LEU A C 1
ATOM 2147 O O . LEU A 1 278 ? 10.781 -56.219 -1.405 1 88.19 278 LEU A O 1
ATOM 2151 N N . HIS A 1 279 ? 11.594 -54.156 -1.031 1 88.69 279 HIS A N 1
ATOM 2152 C CA . HIS A 1 279 ? 10.258 -53.562 -0.948 1 88.69 279 HIS A CA 1
ATOM 2153 C C . HIS A 1 279 ? 9.633 -53.406 -2.33 1 88.69 279 HIS A C 1
ATOM 2155 O O . HIS A 1 279 ? 10.336 -53.469 -3.344 1 88.69 279 HIS A O 1
ATOM 2161 N N . ASN A 1 280 ? 8.32 -53.25 -2.344 1 86.94 280 ASN A N 1
ATOM 2162 C CA . ASN A 1 280 ? 7.609 -52.906 -3.57 1 86.94 280 ASN A CA 1
ATOM 2163 C C . ASN A 1 280 ? 7.758 -51.438 -3.914 1 86.94 280 ASN A C 1
ATOM 2165 O O . ASN A 1 280 ? 7.801 -50.594 -3.02 1 86.94 280 ASN A O 1
ATOM 2169 N N . LEU A 1 281 ? 7.832 -51.188 -5.223 1 88.75 281 LEU A N 1
ATOM 2170 C CA . LEU A 1 281 ? 7.992 -49.812 -5.66 1 88.75 281 LEU A CA 1
ATOM 2171 C C . LEU A 1 281 ? 6.703 -49.031 -5.449 1 88.75 281 LEU A C 1
ATOM 2173 O O . LEU A 1 281 ? 5.605 -49.562 -5.621 1 88.75 281 LEU A O 1
ATOM 2177 N N . CYS A 1 282 ? 6.891 -47.75 -5.055 1 89.69 282 CYS A N 1
ATOM 2178 C CA . CYS A 1 282 ? 5.762 -46.875 -4.809 1 89.69 282 CYS A CA 1
ATOM 2179 C C . CYS A 1 282 ? 5.699 -45.75 -5.859 1 89.69 282 CYS A C 1
ATOM 2181 O O . CYS A 1 282 ? 5.121 -44.719 -5.621 1 89.69 282 CYS A O 1
ATOM 2183 N N . LEU A 1 283 ? 6.223 -45.969 -7.023 1 90.81 283 LEU A N 1
ATOM 2184 C CA . LEU A 1 283 ? 6.273 -44.938 -8.055 1 90.81 283 LEU A CA 1
ATOM 2185 C C . LEU A 1 283 ? 4.871 -44.562 -8.531 1 90.81 283 LEU A C 1
ATOM 2187 O O . LEU A 1 283 ? 4.078 -45.469 -8.875 1 90.81 283 LEU A O 1
ATOM 2191 N N . LYS A 1 284 ? 4.629 -43.281 -8.531 1 90.81 284 LYS A N 1
ATOM 2192 C CA . LYS A 1 284 ? 3.289 -42.781 -8.852 1 90.81 284 LYS A CA 1
ATOM 2193 C C . LYS A 1 284 ? 3.209 -42.312 -10.305 1 90.81 284 LYS A C 1
ATOM 2195 O O . LYS A 1 284 ? 2.146 -42.375 -10.93 1 90.81 284 LYS A O 1
ATOM 2200 N N . THR A 1 285 ? 4.207 -41.719 -10.828 1 85 285 THR A N 1
ATOM 2201 C CA . THR A 1 285 ? 4.223 -41.25 -12.211 1 85 285 THR A CA 1
ATOM 2202 C C . THR A 1 285 ? 5.121 -42.125 -13.078 1 85 285 THR A C 1
ATOM 2204 O O . THR A 1 285 ? 6.293 -42.312 -12.758 1 85 285 THR A O 1
ATOM 2207 N N . ASN A 1 286 ? 4.492 -42.562 -14.164 1 80.69 286 ASN A N 1
ATOM 2208 C CA . ASN A 1 286 ? 5.25 -43.438 -15.047 1 80.69 286 ASN A CA 1
ATOM 2209 C C . ASN A 1 286 ? 5.012 -43.094 -16.516 1 80.69 286 ASN A C 1
ATOM 2211 O O . ASN A 1 286 ? 3.922 -42.656 -16.891 1 80.69 286 ASN A O 1
ATOM 2215 N N . THR A 1 287 ? 6.039 -43.125 -17.188 1 85.25 287 THR A N 1
ATOM 2216 C CA . THR A 1 287 ? 5.992 -42.969 -18.625 1 85.25 287 THR A CA 1
ATOM 2217 C C . THR A 1 287 ? 6.289 -44.281 -19.344 1 85.25 287 THR A C 1
ATOM 2219 O O . THR A 1 287 ? 7.242 -44.969 -18.984 1 85.25 287 THR A O 1
ATOM 2222 N N . VAL A 1 288 ? 5.43 -44.594 -20.266 1 86.38 288 VAL A N 1
ATOM 2223 C CA . VAL A 1 288 ? 5.598 -45.875 -20.969 1 86.38 288 VAL A CA 1
ATOM 2224 C C . VAL A 1 288 ? 5.398 -45.656 -22.469 1 86.38 288 VAL A C 1
ATOM 2226 O O . VAL A 1 288 ? 4.543 -44.875 -22.875 1 86.38 288 VAL A O 1
ATOM 2229 N N . ILE A 1 289 ? 6.227 -46.344 -23.188 1 85.38 289 ILE A N 1
ATOM 2230 C CA . ILE A 1 289 ? 6.016 -46.406 -24.641 1 85.38 289 ILE A CA 1
ATOM 2231 C C . ILE A 1 289 ? 4.859 -47.375 -24.953 1 85.38 289 ILE A C 1
ATOM 2233 O O . ILE A 1 289 ? 4.801 -48.469 -24.422 1 85.38 289 ILE A O 1
ATOM 2237 N N . TYR A 1 290 ? 4.035 -46.906 -25.828 1 89.38 290 TYR A N 1
ATOM 2238 C CA . TYR A 1 290 ? 2.801 -47.625 -26.141 1 89.38 290 TYR A CA 1
ATOM 2239 C C . TYR A 1 290 ? 3.084 -49.094 -26.5 1 89.38 290 TYR A C 1
ATOM 2241 O O . TYR A 1 290 ? 2.398 -50 -26.016 1 89.38 290 TYR A O 1
ATOM 2249 N N . LEU A 1 291 ? 4.117 -49.344 -27.234 1 86.62 291 LEU A N 1
ATOM 2250 C CA . LEU A 1 291 ? 4.461 -50.688 -27.703 1 86.62 291 LEU A CA 1
ATOM 2251 C C . LEU A 1 291 ? 4.691 -51.625 -26.531 1 86.62 291 LEU A C 1
ATOM 2253 O O . LEU A 1 291 ? 4.453 -52.844 -26.656 1 86.62 291 LEU A O 1
ATOM 2257 N N . TYR A 1 292 ? 5.055 -51.125 -25.469 1 86.69 292 TYR A N 1
ATOM 2258 C CA . TYR A 1 292 ? 5.43 -51.969 -24.344 1 86.69 292 TYR A CA 1
ATOM 2259 C C . TYR A 1 292 ? 4.422 -51.844 -23.203 1 86.69 292 TYR A C 1
ATOM 2261 O O . TYR A 1 292 ? 4.625 -52.375 -22.125 1 86.69 292 TYR A O 1
ATOM 2269 N N . PHE A 1 293 ? 3.355 -51.156 -23.406 1 90.06 293 PHE A N 1
ATOM 2270 C CA . PHE A 1 293 ? 2.408 -50.875 -22.344 1 90.06 293 PHE A CA 1
ATOM 2271 C C . PHE A 1 293 ? 1.842 -52.156 -21.766 1 90.06 293 PHE A C 1
ATOM 2273 O O . PHE A 1 293 ? 1.775 -52.312 -20.547 1 90.06 293 PHE A O 1
ATOM 2280 N N . SER A 1 294 ? 1.495 -53.094 -22.562 1 88.06 294 SER A N 1
ATOM 2281 C CA . SER A 1 294 ? 0.857 -54.312 -22.125 1 88.06 294 SER A CA 1
ATOM 2282 C C . SER A 1 294 ? 1.786 -55.125 -21.219 1 88.06 294 SER A C 1
ATOM 2284 O O . SER A 1 294 ? 1.325 -55.875 -20.344 1 88.06 294 SER A O 1
ATOM 2286 N N . GLN A 1 295 ? 3.016 -54.969 -21.359 1 84.38 295 GLN A N 1
ATOM 2287 C CA . GLN A 1 295 ? 3.984 -55.719 -20.578 1 84.38 295 GLN A CA 1
ATOM 2288 C C . GLN A 1 295 ? 4.398 -54.938 -19.312 1 84.38 295 GLN A C 1
ATOM 2290 O O . GLN A 1 295 ? 4.844 -55.562 -18.344 1 84.38 295 GLN A O 1
ATOM 2295 N N . MET A 1 296 ? 4.242 -53.719 -19.422 1 86.06 296 MET A N 1
ATOM 2296 C CA . MET A 1 296 ? 4.906 -52.875 -18.422 1 86.06 296 MET A CA 1
ATOM 2297 C C . MET A 1 296 ? 3.926 -52.469 -17.328 1 86.06 296 MET A C 1
ATOM 2299 O O . MET A 1 296 ? 4.328 -52.188 -16.203 1 86.06 296 MET A O 1
ATOM 2303 N N . HIS A 1 297 ? 2.682 -52.406 -17.625 1 85.94 297 HIS A N 1
ATOM 2304 C CA . HIS A 1 297 ? 1.729 -51.781 -16.703 1 85.94 297 HIS A CA 1
ATOM 2305 C C . HIS A 1 297 ? 1.674 -52.562 -15.391 1 85.94 297 HIS A C 1
ATOM 2307 O O . HIS A 1 297 ? 1.329 -52 -14.352 1 85.94 297 HIS A O 1
ATOM 2313 N N . ARG A 1 298 ? 2.07 -53.812 -15.328 1 84.06 298 ARG A N 1
ATOM 2314 C CA . ARG A 1 298 ? 2.012 -54.656 -14.133 1 84.06 298 ARG A CA 1
ATOM 2315 C C . ARG A 1 298 ? 3.068 -54.219 -13.117 1 84.06 298 ARG A C 1
ATOM 2317 O O . ARG A 1 298 ? 2.945 -54.531 -11.93 1 84.06 298 ARG A O 1
ATOM 2324 N N . TYR A 1 299 ? 3.979 -53.469 -13.633 1 83.19 299 TYR A N 1
ATOM 2325 C CA . TYR A 1 299 ? 5.082 -53.094 -12.766 1 83.19 299 TYR A CA 1
ATOM 2326 C C . TYR A 1 299 ? 4.789 -51.75 -12.086 1 83.19 299 TYR A C 1
ATOM 2328 O O . TYR A 1 299 ? 5.602 -51.25 -11.305 1 83.19 299 TYR A O 1
ATOM 2336 N N . PHE A 1 300 ? 3.633 -51.25 -12.383 1 84.81 300 PHE A N 1
ATOM 2337 C CA . PHE A 1 300 ? 3.299 -49.938 -11.82 1 84.81 300 PHE A CA 1
ATOM 2338 C C . PHE A 1 300 ? 1.992 -50 -11.039 1 84.81 300 PHE A C 1
ATOM 2340 O O . PHE A 1 300 ? 1.08 -49.219 -11.281 1 84.81 300 PHE A O 1
ATOM 2347 N N . PRO A 1 301 ? 1.926 -50.781 -10.031 1 82.69 301 PRO A N 1
ATOM 2348 C CA . PRO A 1 301 ? 0.633 -50.906 -9.359 1 82.69 301 PRO A CA 1
ATOM 2349 C C . PRO A 1 301 ? 0.206 -49.656 -8.617 1 82.69 301 PRO A C 1
ATOM 2351 O O . PRO A 1 301 ? -0.987 -49.438 -8.383 1 82.69 301 PRO A O 1
ATOM 2354 N N . ASN A 1 302 ? 1.084 -48.812 -8.281 1 88.75 302 ASN A N 1
ATOM 2355 C CA . ASN A 1 302 ? 0.766 -47.625 -7.5 1 88.75 302 ASN A CA 1
ATOM 2356 C C . ASN A 1 302 ? 0.717 -46.375 -8.383 1 88.75 302 ASN A C 1
ATOM 2358 O O . ASN A 1 302 ? 0.703 -45.25 -7.875 1 88.75 302 ASN A O 1
ATOM 2362 N N . ALA A 1 303 ? 0.708 -46.562 -9.695 1 91 303 ALA A N 1
ATOM 2363 C CA . ALA A 1 303 ? 0.706 -45.438 -10.625 1 91 303 ALA A CA 1
ATOM 2364 C C . ALA A 1 303 ? -0.558 -44.594 -10.461 1 91 303 ALA A C 1
ATOM 2366 O O . ALA A 1 303 ? -1.666 -45.125 -10.414 1 91 303 ALA A O 1
ATOM 2367 N N . THR A 1 304 ? -0.384 -43.312 -10.281 1 94.25 304 THR A N 1
ATOM 2368 C CA . THR A 1 304 ? -1.506 -42.406 -10.258 1 94.25 304 THR A CA 1
ATOM 2369 C C . THR A 1 304 ? -1.591 -41.625 -11.562 1 94.25 304 THR A C 1
ATOM 2371 O O . THR A 1 304 ? -2.672 -41.156 -11.961 1 94.25 304 THR A O 1
ATOM 2374 N N . THR A 1 305 ? -0.488 -41.406 -12.156 1 94.5 305 THR A N 1
ATOM 2375 C CA . THR A 1 305 ? -0.394 -40.719 -13.445 1 94.5 305 THR A CA 1
ATOM 2376 C C . THR A 1 305 ? 0.339 -41.594 -14.461 1 94.5 305 THR A C 1
ATOM 2378 O O . THR A 1 305 ? 1.415 -42.125 -14.172 1 94.5 305 THR A O 1
ATOM 2381 N N . LEU A 1 306 ? -0.215 -41.719 -15.609 1 92.44 306 LEU A N 1
ATOM 2382 C CA . LEU A 1 306 ? 0.376 -42.5 -16.688 1 92.44 306 LEU A CA 1
ATOM 2383 C C . LEU A 1 306 ? 0.555 -41.656 -17.938 1 92.44 306 LEU A C 1
ATOM 2385 O O . LEU A 1 306 ? -0.375 -41 -18.375 1 92.44 306 LEU A O 1
ATOM 2389 N N . ARG A 1 307 ? 1.673 -41.688 -18.406 1 92.31 307 ARG A N 1
ATOM 2390 C CA . ARG A 1 307 ? 1.976 -41.062 -19.688 1 92.31 307 ARG A CA 1
ATOM 2391 C C . ARG A 1 307 ? 2.32 -42.094 -20.734 1 92.31 307 ARG A C 1
ATOM 2393 O O . ARG A 1 307 ? 3.277 -42.875 -20.578 1 92.31 307 ARG A O 1
ATOM 2400 N N . ILE A 1 308 ? 1.531 -42.125 -21.781 1 91.38 308 ILE A N 1
ATOM 2401 C CA . ILE A 1 308 ? 1.745 -43.094 -22.859 1 91.38 308 ILE A CA 1
ATOM 2402 C C . ILE A 1 308 ? 2.145 -42.344 -24.141 1 91.38 308 ILE A C 1
ATOM 2404 O O . ILE A 1 308 ? 1.431 -41.469 -24.594 1 91.38 308 ILE A O 1
ATOM 2408 N N . PHE A 1 309 ? 3.234 -42.812 -24.625 1 90.62 309 PHE A N 1
ATOM 2409 C CA . PHE A 1 309 ? 3.799 -42.125 -25.766 1 90.62 309 PHE A CA 1
ATOM 2410 C C . PHE A 1 309 ? 3.697 -43 -27.031 1 90.62 309 PHE A C 1
ATOM 2412 O O . PHE A 1 309 ? 3.672 -44.219 -26.938 1 90.62 309 PHE A O 1
ATOM 2419 N N . ASN A 1 310 ? 3.658 -42.281 -28.109 1 89.12 310 ASN A N 1
ATOM 2420 C CA . ASN A 1 310 ? 3.727 -42.875 -29.453 1 89.12 310 ASN A CA 1
ATOM 2421 C C . ASN A 1 310 ? 2.555 -43.812 -29.703 1 89.12 310 ASN A C 1
ATOM 2423 O O . ASN A 1 310 ? 2.752 -44.969 -30.109 1 89.12 310 ASN A O 1
ATOM 2427 N N . ILE A 1 311 ? 1.43 -43.312 -29.5 1 91.12 311 ILE A N 1
ATOM 2428 C CA . ILE A 1 311 ? 0.218 -44.094 -29.688 1 91.12 311 ILE A CA 1
ATOM 2429 C C . ILE A 1 311 ? -0.156 -44.125 -31.156 1 91.12 311 ILE A C 1
ATOM 2431 O O . ILE A 1 311 ? -0.365 -43.094 -31.781 1 91.12 311 ILE A O 1
ATOM 2435 N N . THR A 1 312 ? -0.308 -45.281 -31.672 1 88.31 312 THR A N 1
ATOM 2436 C CA . THR A 1 312 ? -0.631 -45.438 -33.094 1 88.31 312 THR A CA 1
ATOM 2437 C C . THR A 1 312 ? -2.092 -45.844 -33.281 1 88.31 312 THR A C 1
ATOM 2439 O O . THR A 1 312 ? -2.643 -45.75 -34.375 1 88.31 312 THR A O 1
ATOM 2442 N N . ASP A 1 313 ? -2.682 -46.344 -32.281 1 87.69 313 ASP A N 1
ATOM 2443 C CA . ASP A 1 313 ? -4.07 -46.812 -32.312 1 87.69 313 ASP A CA 1
ATOM 2444 C C . ASP A 1 313 ? -4.754 -46.531 -30.969 1 87.69 313 ASP A C 1
ATOM 2446 O O . ASP A 1 313 ? -4.555 -47.25 -30 1 87.69 313 ASP A O 1
ATOM 2450 N N . VAL A 1 314 ? -5.695 -45.594 -30.984 1 87.75 314 VAL A N 1
ATOM 2451 C CA . VAL A 1 314 ? -6.312 -45.156 -29.75 1 87.75 314 VAL A CA 1
ATOM 2452 C C . VAL A 1 314 ? -7.316 -46.188 -29.25 1 87.75 314 VAL A C 1
ATOM 2454 O O . VAL A 1 314 ? -7.402 -46.438 -28.047 1 87.75 314 VAL A O 1
ATOM 2457 N N . GLU A 1 315 ? -8.07 -46.719 -30.078 1 87.12 315 GLU A N 1
ATOM 2458 C CA . GLU A 1 315 ? -9.062 -47.719 -29.688 1 87.12 315 GLU A CA 1
ATOM 2459 C C . GLU A 1 315 ? -8.391 -48.938 -29.016 1 87.12 315 GLU A C 1
ATOM 2461 O O . GLU A 1 315 ? -8.852 -49.406 -27.984 1 87.12 315 GLU A O 1
ATOM 2466 N N . LYS A 1 316 ? -7.383 -49.375 -29.625 1 89.19 316 LYS A N 1
ATOM 2467 C CA . LYS A 1 316 ? -6.645 -50.5 -29.047 1 89.19 316 LYS A CA 1
ATOM 2468 C C . LYS A 1 316 ? -6.082 -50.156 -27.672 1 89.19 316 LYS A C 1
ATOM 2470 O O . LYS A 1 316 ? -6.109 -50.969 -26.75 1 89.19 316 LYS A O 1
ATOM 2475 N N . LEU A 1 317 ? -5.59 -49 -27.641 1 90.75 317 LEU A N 1
ATOM 2476 C CA . LEU A 1 317 ? -5.055 -48.562 -26.359 1 90.75 317 LEU A CA 1
ATOM 2477 C C . LEU A 1 317 ? -6.145 -48.562 -25.281 1 90.75 317 LEU A C 1
ATOM 2479 O O . LEU A 1 317 ? -5.902 -48.938 -24.141 1 90.75 317 LEU A O 1
ATOM 2483 N N . LEU A 1 318 ? -7.348 -48.094 -25.609 1 90.94 318 LEU A N 1
ATOM 2484 C CA . LEU A 1 318 ? -8.445 -48.031 -24.656 1 90.94 318 LEU A CA 1
ATOM 2485 C C . LEU A 1 318 ? -8.812 -49.438 -24.156 1 90.94 318 LEU A C 1
ATOM 2487 O O . LEU A 1 318 ? -9.094 -49.625 -22.969 1 90.94 318 LEU A O 1
ATOM 2491 N N . TRP A 1 319 ? -8.695 -50.375 -25.016 1 90.12 319 TRP A N 1
ATOM 2492 C CA . TRP A 1 319 ? -8.93 -51.75 -24.609 1 90.12 319 TRP A CA 1
ATOM 2493 C C . TRP A 1 319 ? -7.848 -52.219 -23.641 1 90.12 319 TRP A C 1
ATOM 2495 O O . TRP A 1 319 ? -8.141 -52.875 -22.656 1 90.12 319 TRP A O 1
ATOM 2505 N N . GLU A 1 320 ? -6.684 -51.906 -23.969 1 92 320 GLU A N 1
ATOM 2506 C CA . GLU A 1 320 ? -5.566 -52.312 -23.125 1 92 320 GLU A CA 1
ATOM 2507 C C . GLU A 1 320 ? -5.652 -51.656 -21.75 1 92 320 GLU A C 1
ATOM 2509 O O . GLU A 1 320 ? -5.336 -52.281 -20.734 1 92 320 GLU A O 1
ATOM 2514 N N . LEU A 1 321 ? -6.062 -50.438 -21.766 1 92.25 321 LEU A N 1
ATOM 2515 C CA . LEU A 1 321 ? -6.234 -49.719 -20.5 1 92.25 321 LEU A CA 1
ATOM 2516 C C . LEU A 1 321 ? -7.32 -50.375 -19.656 1 92.25 321 LEU A C 1
ATOM 2518 O O . LEU A 1 321 ? -7.18 -50.5 -18.438 1 92.25 321 LEU A O 1
ATOM 2522 N N . LEU A 1 322 ? -8.352 -50.812 -20.297 1 91.38 322 LEU A N 1
ATOM 2523 C CA . LEU A 1 322 ? -9.43 -51.5 -19.609 1 91.38 322 LEU A CA 1
ATOM 2524 C C . LEU A 1 322 ? 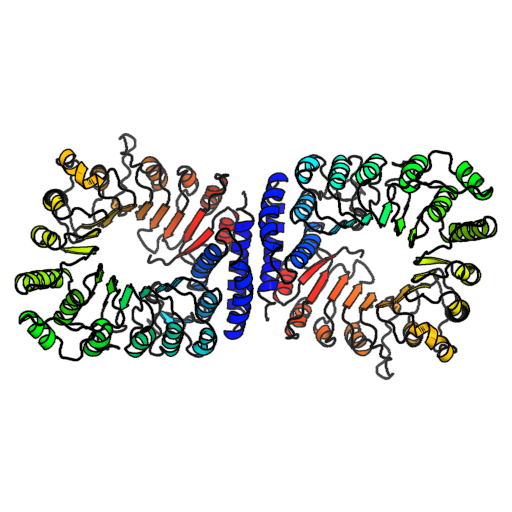-8.945 -52.812 -19.016 1 91.38 322 LEU A C 1
ATOM 2526 O O . LEU A 1 322 ? -9.266 -53.125 -17.859 1 91.38 322 LEU A O 1
ATOM 2530 N N . GLU A 1 323 ? -8.172 -53.438 -19.781 1 90.06 323 GLU A N 1
ATOM 2531 C CA . GLU A 1 323 ? -7.621 -54.719 -19.312 1 90.06 323 GLU A CA 1
ATOM 2532 C C . GLU A 1 323 ? -6.66 -54.5 -18.141 1 90.06 323 GLU A C 1
ATOM 2534 O O . GLU A 1 323 ? -6.609 -55.312 -17.219 1 90.06 323 GLU A O 1
ATOM 2539 N N . ALA A 1 324 ? -5.945 -53.469 -18.203 1 91.12 324 ALA A N 1
ATOM 2540 C CA . ALA A 1 324 ? -4.938 -53.156 -17.203 1 91.12 324 ALA A CA 1
ATOM 2541 C C . ALA A 1 324 ? -5.566 -52.5 -15.977 1 91.12 324 ALA A C 1
ATOM 2543 O O . ALA A 1 324 ? -4.883 -52.25 -14.984 1 91.12 324 ALA A O 1
ATOM 2544 N N . SER A 1 325 ? -6.855 -52.219 -15.969 1 90.25 325 SER A N 1
ATOM 2545 C CA . SER A 1 325 ? -7.539 -51.438 -14.953 1 90.25 325 SER A CA 1
ATOM 2546 C C . SER A 1 325 ? -7.402 -52.062 -13.57 1 90.25 325 SER A C 1
ATOM 2548 O O . SER A 1 325 ? -7.289 -51.375 -12.57 1 90.25 325 SER A O 1
ATOM 2550 N N . LYS A 1 326 ? -7.371 -53.375 -13.531 1 88.31 326 LYS A N 1
ATOM 2551 C CA . LYS A 1 326 ? -7.246 -54.062 -12.258 1 88.31 326 LYS A CA 1
ATOM 2552 C C . LYS A 1 326 ? -5.852 -53.906 -11.664 1 88.31 326 LYS A C 1
ATOM 2554 O O . LYS A 1 326 ? -5.695 -53.812 -10.445 1 88.31 326 LYS A O 1
ATOM 2559 N N . ASP A 1 327 ? -4.91 -53.812 -12.562 1 88.38 327 ASP A N 1
ATOM 2560 C CA . ASP A 1 327 ? -3.523 -53.656 -12.133 1 88.38 327 ASP A CA 1
ATOM 2561 C C . ASP A 1 327 ? -3.186 -52.219 -11.828 1 88.38 327 ASP A C 1
ATOM 2563 O O . ASP A 1 327 ? -2.182 -51.938 -11.172 1 88.38 327 ASP A O 1
ATOM 2567 N N . LEU A 1 328 ? -4.047 -51.312 -12.305 1 90.94 328 LEU A N 1
ATOM 2568 C CA . LEU A 1 328 ? -3.807 -49.875 -12.148 1 90.94 328 LEU A CA 1
ATOM 2569 C C . LEU A 1 328 ? -4.965 -49.219 -11.422 1 90.94 328 LEU A C 1
ATOM 2571 O O . LEU A 1 328 ? -5.59 -48.312 -11.953 1 90.94 328 LEU A O 1
ATOM 2575 N N . PRO A 1 329 ? -5.129 -49.594 -10.211 1 90.25 329 PRO A N 1
ATOM 2576 C CA . PRO A 1 329 ? -6.336 -49.156 -9.516 1 90.25 329 PRO A CA 1
ATOM 2577 C C . PRO A 1 329 ? -6.273 -47.688 -9.133 1 90.25 329 PRO A C 1
ATOM 2579 O O . PRO A 1 329 ? -7.312 -47.062 -8.898 1 90.25 329 PRO A O 1
ATOM 2582 N N . HIS A 1 330 ? -5.168 -47.031 -9.141 1 93.38 330 HIS A N 1
ATOM 2583 C CA . HIS A 1 330 ? -5.051 -45.688 -8.57 1 93.38 330 HIS A CA 1
ATOM 2584 C C . HIS A 1 330 ? -4.871 -44.625 -9.656 1 93.38 330 HIS A C 1
ATOM 2586 O O . HIS A 1 330 ? -4.75 -43.438 -9.359 1 93.38 330 HIS A O 1
ATOM 2592 N N . VAL A 1 331 ? -4.871 -44.969 -10.922 1 93.88 331 VAL A N 1
ATOM 2593 C CA . VAL A 1 331 ? -4.602 -44.031 -12.008 1 93.88 331 VAL A CA 1
ATOM 2594 C C . VAL A 1 331 ? -5.762 -43.062 -12.141 1 93.88 331 VAL A C 1
ATOM 2596 O O . VAL A 1 331 ? -6.922 -43.469 -12.258 1 93.88 331 VAL A O 1
ATOM 2599 N N . HIS A 1 332 ? -5.449 -41.781 -12.016 1 96.31 332 HIS A N 1
ATOM 2600 C CA . HIS A 1 332 ? -6.488 -40.781 -12.203 1 96.31 332 HIS A CA 1
ATOM 2601 C C . HIS A 1 332 ? -6.062 -39.719 -13.219 1 96.31 332 HIS A C 1
ATOM 2603 O O . HIS A 1 332 ? -6.859 -38.875 -13.602 1 96.31 332 HIS A O 1
ATOM 2609 N N . ALA A 1 333 ? -4.852 -39.781 -13.648 1 96.88 333 ALA A N 1
ATOM 2610 C CA . ALA A 1 333 ? -4.348 -38.844 -14.641 1 96.88 333 ALA A CA 1
ATOM 2611 C C . ALA A 1 333 ? -3.705 -39.562 -15.812 1 96.88 333 ALA A C 1
ATOM 2613 O O . ALA A 1 333 ? -2.895 -40.469 -15.617 1 96.88 333 ALA A O 1
ATOM 2614 N N . LEU A 1 334 ? -4.062 -39.125 -17.078 1 95.38 334 LEU A N 1
ATOM 2615 C CA . LEU A 1 334 ? -3.555 -39.781 -18.281 1 95.38 334 LEU A CA 1
ATOM 2616 C C . LEU A 1 334 ? -3.01 -38.719 -19.25 1 95.38 334 LEU A C 1
ATOM 2618 O O . LEU A 1 334 ? -3.617 -37.656 -19.438 1 95.38 334 LEU A O 1
ATOM 2622 N N . THR A 1 335 ? -1.889 -38.969 -19.719 1 94.75 335 THR A N 1
ATOM 2623 C CA . THR A 1 335 ? -1.338 -38.219 -20.828 1 94.75 335 THR A CA 1
ATOM 2624 C C . THR A 1 335 ? -1.143 -39.094 -22.047 1 94.75 335 THR A C 1
ATOM 2626 O O . THR A 1 335 ? -0.385 -40.062 -22.016 1 94.75 335 THR A O 1
ATOM 2629 N N . LEU A 1 336 ? -1.801 -38.719 -23.109 1 92.88 336 LEU A N 1
ATOM 2630 C CA . LEU A 1 336 ? -1.743 -39.469 -24.344 1 92.88 336 LEU A CA 1
ATOM 2631 C C . LEU A 1 336 ? -1.036 -38.688 -25.438 1 92.88 336 LEU A C 1
ATOM 2633 O O . LEU A 1 336 ? -1.534 -37.656 -25.875 1 92.88 336 LEU A O 1
ATOM 2637 N N . VAL A 1 337 ? 0.075 -39.188 -25.812 1 91.12 337 VAL A N 1
ATOM 2638 C CA . VAL A 1 337 ? 0.828 -38.562 -26.891 1 91.12 337 VAL A CA 1
ATOM 2639 C C . VAL A 1 337 ? 0.717 -39.406 -28.156 1 91.12 337 VAL A C 1
ATOM 2641 O O . VAL A 1 337 ? 1.296 -40.5 -28.234 1 91.12 337 VAL A O 1
ATOM 2644 N N . LEU A 1 338 ? 0.08 -38.875 -29.094 1 88.56 338 LEU A N 1
ATOM 2645 C CA . LEU A 1 338 ? -0.168 -39.625 -30.328 1 88.56 338 LEU A CA 1
ATOM 2646 C C . LEU A 1 338 ? 1.035 -39.562 -31.266 1 88.56 338 LEU A C 1
ATOM 2648 O O . LEU A 1 338 ? 1.774 -38.562 -31.25 1 88.56 338 LEU A O 1
ATOM 2652 N N . ALA A 1 339 ? 1.233 -40.656 -31.891 1 86.69 339 ALA A N 1
ATOM 2653 C CA . ALA A 1 339 ? 2.303 -40.719 -32.875 1 86.69 339 ALA A CA 1
ATOM 2654 C C . ALA A 1 339 ? 2.025 -39.75 -34.031 1 86.69 339 ALA A C 1
ATOM 2656 O O . ALA A 1 339 ? 0.87 -39.406 -34.312 1 86.69 339 ALA A O 1
ATOM 2657 N N . PRO A 1 340 ? 3.232 -39.406 -34.531 1 78.81 340 PRO A N 1
ATOM 2658 C CA . PRO A 1 340 ? 3.033 -38.562 -35.719 1 78.81 340 PRO A CA 1
ATOM 2659 C C . PRO A 1 340 ? 2.42 -39.344 -36.875 1 78.81 340 PRO A C 1
ATOM 2661 O O . PRO A 1 340 ? 2.701 -40.531 -37.062 1 78.81 340 PRO A O 1
ATOM 2664 N N . GLY A 1 341 ? 1.341 -38.906 -37.5 1 71 341 GLY A N 1
ATOM 2665 C CA . GLY A 1 341 ? 0.718 -39.562 -38.656 1 71 341 GLY A CA 1
ATOM 2666 C C . GLY A 1 341 ? -0.78 -39.719 -38.469 1 71 341 GLY A C 1
ATOM 2667 O O . GLY A 1 341 ? -1.359 -39.281 -37.469 1 71 341 GLY A O 1
ATOM 2668 N N . PRO A 1 342 ? -1.238 -40.312 -39.562 1 70.81 342 PRO A N 1
ATOM 2669 C CA . PRO A 1 342 ? -2.693 -40.469 -39.531 1 70.81 342 PRO A CA 1
ATOM 2670 C C . PRO A 1 342 ? -3.154 -41.5 -38.531 1 70.81 342 PRO A C 1
ATOM 2672 O O . PRO A 1 342 ? -2.6 -42.594 -38.469 1 70.81 342 PRO A O 1
ATOM 2675 N N . ILE A 1 343 ? -3.885 -41.125 -37.594 1 69.56 343 ILE A N 1
ATOM 2676 C CA . ILE A 1 343 ? -4.473 -42.031 -36.625 1 69.56 343 ILE A CA 1
ATOM 2677 C C . ILE A 1 343 ? -5.922 -42.344 -37 1 69.56 343 ILE A C 1
ATOM 2679 O O . ILE A 1 343 ? -6.656 -41.438 -37.438 1 69.56 343 ILE A O 1
ATOM 2683 N N . PRO A 1 344 ? -6.223 -43.625 -36.969 1 72.25 344 PRO A N 1
ATOM 2684 C CA . PRO A 1 344 ? -7.609 -43.969 -37.281 1 72.25 344 PRO A CA 1
ATOM 2685 C C . PRO A 1 344 ? -8.617 -43.156 -36.5 1 72.25 344 PRO A C 1
ATOM 2687 O O . PRO A 1 344 ? -8.43 -42.969 -35.281 1 72.25 344 PRO A O 1
ATOM 2690 N N . GLN A 1 345 ? -9.508 -42.531 -37.281 1 66.75 345 GLN A N 1
ATOM 2691 C CA . GLN A 1 345 ? -10.523 -41.688 -36.656 1 66.75 345 GLN A CA 1
ATOM 2692 C C . GLN A 1 345 ? -11.789 -42.469 -36.375 1 66.75 345 GLN A C 1
ATOM 2694 O O . GLN A 1 345 ? -12.297 -43.188 -37.25 1 66.75 345 GLN A O 1
ATOM 2699 N N . HIS A 1 346 ? -12.078 -42.5 -35.031 1 66.88 346 HIS A N 1
ATOM 2700 C CA . HIS A 1 346 ? -13.297 -43.188 -34.656 1 66.88 346 HIS A CA 1
ATOM 2701 C C . HIS A 1 346 ? -14.391 -42.219 -34.219 1 66.88 346 HIS A C 1
ATOM 2703 O O . HIS A 1 346 ? -14.133 -41.312 -33.438 1 66.88 346 HIS A O 1
ATOM 2709 N N . SER A 1 347 ? -15.445 -42.281 -34.938 1 63.47 347 SER A N 1
ATOM 2710 C CA . SER A 1 347 ? -16.578 -41.438 -34.562 1 63.47 347 SER A CA 1
ATOM 2711 C C . SER A 1 347 ? -17.266 -41.969 -33.312 1 63.47 347 SER A C 1
ATOM 2713 O O . SER A 1 347 ? -17.891 -41.219 -32.562 1 63.47 347 SER A O 1
ATOM 2715 N N . LYS A 1 348 ? -17.234 -43.25 -33.188 1 72.25 348 LYS A N 1
ATOM 2716 C CA . LYS A 1 348 ? -17.812 -43.906 -32 1 72.25 348 LYS A CA 1
ATOM 2717 C C . LYS A 1 348 ? -16.875 -44.938 -31.422 1 72.25 348 LYS A C 1
ATOM 2719 O O . LYS A 1 348 ? -16.078 -45.531 -32.156 1 72.25 348 LYS A O 1
ATOM 2724 N N . PHE A 1 349 ? -16.875 -44.844 -30.062 1 77.12 349 PHE A N 1
ATOM 2725 C CA . PHE A 1 349 ? -16.062 -45.844 -29.375 1 77.12 349 PHE A CA 1
ATOM 2726 C C . PHE A 1 349 ? -16.922 -46.969 -28.859 1 77.12 349 PHE A C 1
ATOM 2728 O O . PHE A 1 349 ? -17.781 -46.781 -28 1 77.12 349 PHE A O 1
ATOM 2735 N N . PRO A 1 350 ? -16.859 -48.125 -29.531 1 68.94 350 PRO A N 1
ATOM 2736 C CA . PRO A 1 350 ? -17.703 -49.281 -29.172 1 68.94 350 PRO A CA 1
ATOM 2737 C C . PRO A 1 350 ? -17.609 -49.656 -27.688 1 68.94 350 PRO A C 1
ATOM 2739 O O . PRO A 1 350 ? -18.531 -50.219 -27.141 1 68.94 350 PRO A O 1
ATOM 2742 N N . LEU A 1 351 ? -16.562 -49.438 -27.125 1 73.5 351 LEU A N 1
ATOM 2743 C CA . LEU A 1 351 ? -16.328 -49.875 -25.75 1 73.5 351 LEU A CA 1
ATOM 2744 C C . LEU A 1 351 ? -16.828 -48.844 -24.75 1 73.5 351 LEU A C 1
ATOM 2746 O O . LEU A 1 351 ? -16.391 -48.844 -23.594 1 73.5 351 LEU A O 1
ATOM 2750 N N . ARG A 1 352 ? -17.781 -48.094 -25.078 1 75.56 352 ARG A N 1
ATOM 2751 C CA . ARG A 1 352 ? -18.156 -46.969 -24.234 1 75.56 352 ARG A CA 1
ATOM 2752 C C . ARG A 1 352 ? -18.719 -47.438 -22.891 1 75.56 352 ARG A C 1
ATOM 2754 O O . ARG A 1 352 ? -18.234 -47.031 -21.828 1 75.56 352 ARG A O 1
ATOM 2761 N N . GLU A 1 353 ? -19.578 -48.312 -22.922 1 82.5 353 GLU A N 1
ATOM 2762 C CA . GLU A 1 353 ? -20.234 -48.75 -21.703 1 82.5 353 GLU A CA 1
ATOM 2763 C C . GLU A 1 353 ? -19.266 -49.5 -20.781 1 82.5 353 GLU A C 1
ATOM 2765 O O . GLU A 1 353 ? -19.297 -49.281 -19.562 1 82.5 353 GLU A O 1
ATOM 2770 N N . GLN A 1 354 ? -18.391 -50.219 -21.375 1 88.31 354 GLN A N 1
ATOM 2771 C CA . GLN A 1 354 ? -17.453 -51 -20.594 1 88.31 354 GLN A CA 1
ATOM 2772 C C . GLN A 1 354 ? -16.344 -50.125 -20.031 1 88.31 354 GLN A C 1
ATOM 2774 O O . GLN A 1 354 ? -15.773 -50.406 -18.969 1 88.31 354 GLN A O 1
ATOM 2779 N N . PHE A 1 355 ? -16.156 -49.062 -20.625 1 91.44 355 PHE A N 1
ATOM 2780 C CA . PHE A 1 355 ? -15.008 -48.25 -20.297 1 91.44 355 PHE A CA 1
ATOM 2781 C C . PHE A 1 355 ? -15.383 -47.219 -19.25 1 91.44 355 PHE A C 1
ATOM 2783 O O . PHE A 1 355 ? -14.516 -46.688 -18.531 1 91.44 355 PHE A O 1
ATOM 2790 N N . ILE A 1 356 ? -16.578 -46.969 -19.047 1 89.88 356 ILE A N 1
ATOM 2791 C CA . ILE A 1 356 ? -17.078 -45.844 -18.25 1 89.88 356 ILE A CA 1
ATOM 2792 C C . ILE A 1 356 ? -16.609 -46 -16.797 1 89.88 356 ILE A C 1
ATOM 2794 O O . ILE A 1 356 ? -16.188 -45.031 -16.172 1 89.88 356 ILE A O 1
ATOM 2798 N N . PRO A 1 357 ? -16.594 -47.219 -16.297 1 89.81 357 PRO A N 1
ATOM 2799 C CA . PRO A 1 357 ? -16.109 -47.344 -14.914 1 89.81 357 PRO A CA 1
ATOM 2800 C C . PRO A 1 357 ? -14.648 -46.906 -14.766 1 89.81 357 PRO A C 1
ATOM 2802 O O . PRO A 1 357 ? -14.297 -46.281 -13.781 1 89.81 357 PRO A O 1
ATOM 2805 N N . PHE A 1 358 ? -13.867 -47.25 -15.703 1 92.06 358 PHE A N 1
ATOM 2806 C CA . PHE A 1 358 ? -12.477 -46.781 -15.703 1 92.06 358 PHE A CA 1
ATOM 2807 C C . PHE A 1 358 ? -12.398 -45.281 -15.961 1 92.06 358 PHE A C 1
ATOM 2809 O O . PHE A 1 358 ? -11.648 -44.594 -15.297 1 92.06 358 PHE A O 1
ATOM 2816 N N . GLY A 1 359 ? -13.148 -44.875 -16.844 1 93.25 359 GLY A N 1
ATOM 2817 C CA . GLY A 1 359 ? -13.172 -43.469 -17.219 1 93.25 359 GLY A CA 1
ATOM 2818 C C . GLY A 1 359 ? -13.562 -42.562 -16.078 1 93.25 359 GLY A C 1
ATOM 2819 O O . GLY A 1 359 ? -13.078 -41.438 -16 1 93.25 359 GLY A O 1
ATOM 2820 N N . ARG A 1 360 ? -14.383 -43.031 -15.242 1 93.81 360 ARG A N 1
ATOM 2821 C CA . ARG A 1 360 ? -14.859 -42.25 -14.109 1 93.81 360 ARG A CA 1
ATOM 2822 C C . ARG A 1 360 ? -13.727 -41.969 -13.125 1 93.81 360 ARG A C 1
ATOM 2824 O O . ARG A 1 360 ? -13.781 -41 -12.383 1 93.81 360 ARG A O 1
ATOM 2831 N N . ARG A 1 361 ? -12.711 -42.75 -13.242 1 95.06 361 ARG A N 1
ATOM 2832 C CA . ARG A 1 361 ? -11.578 -42.562 -12.328 1 95.06 361 ARG A CA 1
ATOM 2833 C C . ARG A 1 361 ? -10.641 -41.469 -12.836 1 95.06 361 ARG A C 1
ATOM 2835 O O . ARG A 1 361 ? -9.883 -40.875 -12.055 1 95.06 361 ARG A O 1
ATOM 2842 N N . ILE A 1 362 ? -10.688 -41.219 -14.047 1 96.12 362 ILE A N 1
ATOM 2843 C CA . ILE A 1 362 ? -9.742 -40.281 -14.656 1 96.12 362 ILE A CA 1
ATOM 2844 C C . ILE A 1 362 ? -10.258 -38.844 -14.484 1 96.12 362 ILE A C 1
ATOM 2846 O O . ILE A 1 362 ? -11.32 -38.5 -14.992 1 96.12 362 ILE A O 1
ATOM 2850 N N . THR A 1 363 ? -9.461 -38.062 -13.812 1 97.44 363 THR A N 1
ATOM 2851 C CA . THR A 1 363 ? -9.852 -36.688 -13.555 1 97.44 363 THR A CA 1
ATOM 2852 C C . THR A 1 363 ? -9.023 -35.719 -14.391 1 97.44 363 THR A C 1
ATOM 2854 O O . THR A 1 363 ? -9.391 -34.562 -14.555 1 97.44 363 THR A O 1
ATOM 2857 N N . GLU A 1 364 ? -7.91 -36.188 -14.836 1 97.69 364 GLU A N 1
ATOM 2858 C CA . GLU A 1 364 ? -7.027 -35.375 -15.664 1 97.69 364 GLU A CA 1
ATOM 2859 C C . GLU A 1 364 ? -6.656 -36.094 -16.953 1 97.69 364 GLU A C 1
ATOM 2861 O O . GLU A 1 364 ? -6.227 -37.25 -16.922 1 97.69 364 GLU A O 1
ATOM 2866 N N . LEU A 1 365 ? -6.809 -35.375 -18.109 1 96.06 365 LEU A N 1
ATOM 2867 C CA . LEU A 1 365 ? -6.508 -35.938 -19.406 1 96.06 365 LEU A CA 1
ATOM 2868 C C . LEU A 1 365 ? -5.773 -34.938 -20.297 1 96.06 365 LEU A C 1
ATOM 2870 O O . LEU A 1 365 ? -6.258 -33.844 -20.516 1 96.06 365 LEU A O 1
ATOM 2874 N N . HIS A 1 366 ? -4.633 -35.312 -20.703 1 94.56 366 HIS A N 1
ATOM 2875 C CA . HIS A 1 366 ? -3.838 -34.531 -21.625 1 94.56 366 HIS A CA 1
ATOM 2876 C C . HIS A 1 366 ? -3.641 -35.25 -22.953 1 94.56 366 HIS A C 1
ATOM 2878 O O . HIS A 1 366 ? -3.123 -36.375 -22.969 1 94.56 366 HIS A O 1
ATOM 2884 N N . ILE A 1 367 ? -4.055 -34.625 -23.953 1 91.06 367 ILE A N 1
ATOM 2885 C CA . ILE A 1 367 ? -3.912 -35.219 -25.281 1 91.06 367 ILE A CA 1
ATOM 2886 C C . ILE A 1 367 ? -3.004 -34.344 -26.141 1 91.06 367 ILE A C 1
ATOM 2888 O O . ILE A 1 367 ? -3.256 -33.156 -26.312 1 91.06 367 ILE A O 1
ATOM 2892 N N . GLU A 1 368 ? -2.008 -34.906 -26.609 1 85.88 368 GLU A N 1
ATOM 2893 C CA . GLU A 1 368 ? -1.129 -34.219 -27.562 1 85.88 368 GLU A CA 1
ATOM 2894 C C . GLU A 1 368 ? -1.228 -34.875 -28.938 1 85.88 368 GLU A C 1
ATOM 2896 O O . GLU A 1 368 ? -1.02 -36.094 -29.078 1 85.88 368 GLU A O 1
ATOM 2901 N N . GLU A 1 369 ? -1.819 -34.062 -29.781 1 75.88 369 GLU A N 1
ATOM 2902 C CA . GLU A 1 369 ? -2.047 -34.562 -31.141 1 75.88 369 GLU A CA 1
ATOM 2903 C C . GLU A 1 369 ? -1.606 -33.562 -32.188 1 75.88 369 GLU A C 1
ATOM 2905 O O . GLU A 1 369 ? -1.604 -32.344 -31.938 1 75.88 369 GLU A O 1
ATOM 2910 N N . HIS A 1 370 ? -1.167 -34.188 -33.344 1 60.59 370 HIS A N 1
ATOM 2911 C CA . HIS A 1 370 ? -0.669 -33.312 -34.406 1 60.59 370 HIS A CA 1
ATOM 2912 C C . HIS A 1 370 ? -1.642 -33.25 -35.594 1 60.59 370 HIS A C 1
ATOM 2914 O O . HIS A 1 370 ? -1.517 -32.406 -36.469 1 60.59 370 HIS A O 1
ATOM 2920 N N . HIS A 1 371 ? -2.514 -34.281 -35.688 1 60.03 371 HIS A N 1
ATOM 2921 C CA . HIS A 1 371 ? -3.295 -34.344 -36.906 1 60.03 371 HIS A CA 1
ATOM 2922 C C . HIS A 1 371 ? -4.738 -34.75 -36.625 1 60.03 371 HIS A C 1
ATOM 2924 O O . HIS A 1 371 ? -4.992 -35.75 -35.969 1 60.03 371 HIS A O 1
ATOM 2930 N N . GLY A 1 372 ? -5.824 -33.875 -37 1 62.22 372 GLY A N 1
ATOM 2931 C CA . GLY A 1 372 ? -7.227 -34.188 -37.188 1 62.22 372 GLY A CA 1
ATOM 2932 C C . GLY A 1 372 ? -7.961 -34.469 -35.875 1 62.22 372 GLY A C 1
ATOM 2933 O O . GLY A 1 372 ? -8.422 -35.594 -35.656 1 62.22 372 GLY A O 1
ATOM 2934 N N . GLY A 1 373 ? -8.289 -33.594 -34.906 1 63.47 373 GLY A N 1
ATOM 2935 C CA . GLY A 1 373 ? -8.727 -33.719 -33.531 1 63.47 373 GLY A CA 1
ATOM 2936 C C . GLY A 1 373 ? -10.227 -33.906 -33.406 1 63.47 373 GLY A C 1
ATOM 2937 O O . GLY A 1 373 ? -10.773 -33.75 -32.312 1 63.47 373 GLY A O 1
ATOM 2938 N N . GLY A 1 374 ? -10.961 -34.312 -34.5 1 68.75 374 GLY A N 1
ATOM 2939 C CA . GLY A 1 374 ? -12.414 -34.438 -34.469 1 68.75 374 GLY A CA 1
ATOM 2940 C C . GLY A 1 374 ? -12.898 -35.531 -33.562 1 68.75 374 GLY A C 1
ATOM 2941 O O . GLY A 1 374 ? -14.008 -35.469 -33 1 68.75 374 GLY A O 1
ATOM 2942 N N . TRP A 1 375 ? -12.148 -36.5 -33.406 1 77.25 375 TRP A N 1
ATOM 2943 C CA . TRP A 1 375 ? -12.516 -37.656 -32.625 1 77.25 375 TRP A CA 1
ATOM 2944 C C . TRP A 1 375 ? -12.352 -37.375 -31.125 1 77.25 375 TRP A C 1
ATOM 2946 O O . TRP A 1 375 ? -12.891 -38.094 -30.297 1 77.25 375 TRP A O 1
ATOM 2956 N N . ILE A 1 376 ? -11.727 -36.375 -30.812 1 81.38 376 ILE A N 1
ATOM 2957 C CA . ILE A 1 376 ? -11.328 -36.125 -29.422 1 81.38 376 ILE A CA 1
ATOM 2958 C C . ILE A 1 376 ? -12.57 -35.844 -28.578 1 81.38 376 ILE A C 1
ATOM 2960 O O . ILE A 1 376 ? -12.703 -36.344 -27.469 1 81.38 376 ILE A O 1
ATOM 2964 N N . LEU A 1 377 ? -13.469 -35.125 -29.125 1 79.19 377 LEU A N 1
ATOM 2965 C CA . LEU A 1 377 ? -14.672 -34.812 -28.359 1 79.19 377 LEU A CA 1
ATOM 2966 C C . LEU A 1 377 ? -15.484 -36.094 -28.094 1 79.19 377 LEU A C 1
ATOM 2968 O O . LEU A 1 377 ? -16.078 -36.219 -27.016 1 79.19 377 LEU A O 1
ATOM 2972 N N . ALA A 1 378 ? -15.453 -36.969 -29.047 1 82.5 378 ALA A N 1
ATOM 2973 C CA . ALA A 1 378 ? -16.125 -38.25 -28.859 1 82.5 378 ALA A CA 1
ATOM 2974 C C . ALA A 1 378 ? -15.453 -39.062 -27.766 1 82.5 378 ALA A C 1
ATOM 2976 O O . ALA A 1 378 ? -16.125 -39.719 -26.969 1 82.5 378 ALA A O 1
ATOM 2977 N N . MET A 1 379 ? -14.25 -39 -27.75 1 87.12 379 MET A N 1
ATOM 2978 C CA . MET A 1 379 ? -13.484 -39.719 -26.75 1 87.12 379 MET A CA 1
ATOM 2979 C C . MET A 1 379 ? -13.727 -39.188 -25.359 1 87.12 379 MET A C 1
ATOM 2981 O O . MET A 1 379 ? -13.742 -39.938 -24.375 1 87.12 379 MET A O 1
ATOM 2985 N N . LEU A 1 380 ? -13.977 -37.875 -25.25 1 89.44 380 LEU A N 1
ATOM 2986 C CA . LEU A 1 380 ? -14.156 -37.25 -23.953 1 89.44 380 LEU A CA 1
ATOM 2987 C C . LEU A 1 380 ? -15.391 -37.781 -23.234 1 89.44 380 LEU A C 1
ATOM 2989 O O . LEU A 1 380 ? -15.461 -37.781 -22 1 89.44 380 LEU A O 1
ATOM 2993 N N . SER A 1 381 ? -16.312 -38.312 -23.984 1 88.5 381 SER A N 1
ATOM 2994 C CA . SER A 1 381 ? -17.531 -38.875 -23.406 1 88.5 381 SER A CA 1
ATOM 2995 C C . SER A 1 381 ? -17.203 -40.125 -22.562 1 88.5 381 SER A C 1
ATOM 2997 O O . SER A 1 381 ? -18.016 -40.531 -21.719 1 88.5 381 SER A O 1
ATOM 2999 N N . LEU A 1 382 ? -16.047 -40.656 -22.781 1 91.69 382 LEU A N 1
ATOM 3000 C CA . LEU A 1 382 ? -15.609 -41.844 -22.031 1 91.69 382 LEU A CA 1
ATOM 3001 C C . LEU A 1 382 ? -15.133 -41.438 -20.641 1 91.69 382 LEU A C 1
ATOM 3003 O O . LEU A 1 382 ? -14.977 -42.312 -19.766 1 91.69 382 LEU A O 1
ATOM 3007 N N . PHE A 1 383 ? -14.922 -40.188 -20.375 1 94.19 383 PHE A N 1
ATOM 3008 C CA . PHE A 1 383 ? -14.359 -39.688 -19.125 1 94.19 383 PHE A CA 1
ATOM 3009 C C . PHE A 1 383 ? -15.32 -38.719 -18.453 1 94.19 383 PHE A C 1
ATOM 3011 O O . PHE A 1 383 ? -15.039 -37.5 -18.375 1 94.19 383 PHE A O 1
ATOM 3018 N N . PRO A 1 384 ? -16.344 -39.156 -17.828 1 92.06 384 PRO A N 1
ATOM 3019 C CA . PRO A 1 384 ? -17.391 -38.312 -17.312 1 92.06 384 PRO A CA 1
ATOM 3020 C C . PRO A 1 384 ? -16.938 -37.469 -16.109 1 92.06 384 PRO A C 1
ATOM 3022 O O . PRO A 1 384 ? -17.562 -36.469 -15.781 1 92.06 384 PRO A O 1
ATOM 3025 N N . SER A 1 385 ? -15.883 -37.875 -15.453 1 95.5 385 SER A N 1
ATOM 3026 C CA . SER A 1 385 ? -15.445 -37.188 -14.242 1 95.5 385 SER A CA 1
ATOM 3027 C C . SER A 1 385 ? -14.234 -36.281 -14.523 1 95.5 385 SER A C 1
ATOM 3029 O O . SER A 1 385 ? -13.57 -35.844 -13.594 1 95.5 385 SER A O 1
ATOM 3031 N N . LEU A 1 386 ? -13.961 -36.031 -15.719 1 96.25 386 LEU A N 1
ATOM 3032 C CA . LEU A 1 386 ? -12.789 -35.25 -16.125 1 96.25 386 LEU A CA 1
ATOM 3033 C C . LEU A 1 386 ? -12.859 -33.812 -15.586 1 96.25 386 LEU A C 1
ATOM 3035 O O . LEU A 1 386 ? -13.875 -33.156 -15.742 1 96.25 386 LEU A O 1
ATOM 3039 N N . GLN A 1 387 ? -11.82 -33.406 -14.953 1 97.69 387 GLN A N 1
ATOM 3040 C CA . GLN A 1 387 ? -11.766 -32.062 -14.375 1 97.69 387 GLN A CA 1
ATOM 3041 C C . GLN A 1 387 ? -10.75 -31.203 -15.109 1 97.69 387 GLN A C 1
ATOM 3043 O O . GLN A 1 387 ? -11 -30.016 -15.344 1 97.69 387 GLN A O 1
ATOM 3048 N N . HIS A 1 388 ? -9.617 -31.781 -15.383 1 97.56 388 HIS A N 1
ATOM 3049 C CA . HIS A 1 388 ? -8.539 -31.062 -16.062 1 97.56 388 HIS A CA 1
ATOM 3050 C C . HIS A 1 388 ? -8.297 -31.641 -17.453 1 97.56 388 HIS A C 1
ATOM 3052 O O . HIS A 1 388 ? -8.008 -32.812 -17.594 1 97.56 388 HIS A O 1
ATOM 3058 N N . LEU A 1 389 ? -8.328 -30.719 -18.438 1 95.94 389 LEU A N 1
ATOM 3059 C CA . LEU A 1 389 ? -8.25 -31.172 -19.828 1 95.94 389 LEU A CA 1
ATOM 3060 C C . LEU A 1 389 ? -7.262 -30.312 -20.609 1 95.94 389 LEU A C 1
ATOM 3062 O O . LEU A 1 389 ? -7.273 -29.094 -20.5 1 95.94 389 LEU A O 1
ATOM 3066 N N . ARG A 1 390 ? -6.352 -30.922 -21.281 1 94.06 390 ARG A N 1
ATOM 3067 C CA . ARG A 1 390 ? -5.473 -30.266 -22.234 1 94.06 390 ARG A CA 1
ATOM 3068 C C . ARG A 1 390 ? -5.707 -30.781 -23.641 1 94.06 390 ARG A C 1
ATOM 3070 O O . ARG A 1 390 ? -5.535 -31.984 -23.906 1 94.06 390 ARG A O 1
ATOM 3077 N N . LEU A 1 391 ? -6.023 -29.812 -24.5 1 89.31 391 LEU A N 1
ATOM 3078 C CA . LEU A 1 391 ? -6.387 -30.203 -25.859 1 89.31 391 LEU A CA 1
ATOM 3079 C C . LEU A 1 391 ? -5.449 -29.562 -26.875 1 89.31 391 LEU A C 1
ATOM 3081 O O . LEU A 1 391 ? -5.047 -28.406 -26.703 1 89.31 391 LEU A O 1
ATOM 3085 N N . PRO A 1 392 ? -5.223 -30.312 -27.875 1 82.31 392 PRO A N 1
ATOM 3086 C CA . PRO A 1 392 ? -4.535 -29.688 -29 1 82.31 392 PRO A CA 1
ATOM 3087 C C . PRO A 1 392 ? -5.445 -28.766 -29.812 1 82.31 392 PRO A C 1
ATOM 3089 O O . PRO A 1 392 ? -6.668 -28.797 -29.641 1 82.31 392 PRO A O 1
ATOM 3092 N N . GLY A 1 393 ? -4.91 -27.906 -30.562 1 72.88 393 GLY A N 1
ATOM 3093 C CA . GLY A 1 393 ? -5.668 -26.938 -31.359 1 72.88 393 GLY A CA 1
ATOM 3094 C C . GLY A 1 393 ? -6.641 -27.594 -32.312 1 72.88 393 GLY A C 1
ATOM 3095 O O . GLY A 1 393 ? -7.719 -27.062 -32.594 1 72.88 393 GLY A O 1
ATOM 3096 N N . SER A 1 394 ? -6.328 -28.734 -32.781 1 71.56 394 SER A N 1
ATOM 3097 C CA . SER A 1 394 ? -7.105 -29.438 -33.812 1 71.56 394 SER A CA 1
ATOM 3098 C C . SER A 1 394 ? -8.336 -30.094 -33.188 1 71.56 394 SER A C 1
ATOM 3100 O O . SER A 1 394 ? -9.242 -30.516 -33.938 1 71.56 394 SER A O 1
ATOM 3102 N N . ALA A 1 395 ? -8.383 -30.141 -31.922 1 70.94 395 ALA A N 1
ATOM 3103 C CA . ALA A 1 395 ? -9.453 -30.875 -31.25 1 70.94 395 ALA A CA 1
ATOM 3104 C C . ALA A 1 395 ? -10.758 -30.078 -31.266 1 70.94 395 ALA A C 1
ATOM 3106 O O . ALA A 1 395 ? -11.844 -30.656 -31.156 1 70.94 395 ALA A O 1
ATOM 3107 N N . LEU A 1 396 ? -10.609 -28.828 -31.281 1 69.44 396 LEU A N 1
ATOM 3108 C CA . LEU A 1 396 ? -11.805 -28 -31.156 1 69.44 396 LEU A CA 1
ATOM 3109 C C . LEU A 1 396 ? -12.344 -27.625 -32.531 1 69.44 396 LEU A C 1
ATOM 3111 O O . LEU A 1 396 ? -12.07 -26.531 -33.031 1 69.44 396 LEU A O 1
ATOM 3115 N N . HIS A 1 397 ? -12.93 -28.625 -33.188 1 66.19 397 HIS A N 1
ATOM 3116 C CA . HIS A 1 397 ? -13.602 -28.391 -34.438 1 66.19 397 HIS A CA 1
ATOM 3117 C C . HIS A 1 397 ? -15.039 -27.922 -34.25 1 66.19 397 HIS A C 1
ATOM 3119 O O . HIS A 1 397 ? -15.781 -28.516 -33.438 1 66.19 397 HIS A O 1
ATOM 3125 N N . PHE A 1 398 ? -15.25 -26.797 -34.781 1 65.75 398 PHE A N 1
ATOM 3126 C CA . PHE A 1 398 ? -16.562 -26.188 -34.625 1 65.75 398 PHE A CA 1
ATOM 3127 C C . PHE A 1 398 ? -17.562 -26.828 -35.594 1 65.75 398 PHE A C 1
ATOM 3129 O O . PHE A 1 398 ? -17.391 -26.766 -36.812 1 65.75 398 PHE A O 1
ATOM 3136 N N . PRO A 1 399 ? -18.406 -27.719 -34.969 1 59.44 399 PRO A N 1
ATOM 3137 C CA . PRO A 1 399 ? -19.391 -28.25 -35.906 1 59.44 399 PRO A CA 1
ATOM 3138 C C . PRO A 1 399 ? -20.25 -27.172 -36.531 1 59.44 399 PRO A C 1
ATOM 3140 O O . PRO A 1 399 ? -20.406 -26.078 -35.969 1 59.44 399 PRO A O 1
ATOM 3143 N N . GLU A 1 400 ? -20.609 -27.438 -37.875 1 55.78 400 GLU A N 1
ATOM 3144 C CA . GLU A 1 400 ? -21.609 -26.594 -38.531 1 55.78 400 GLU A CA 1
ATOM 3145 C C . GLU A 1 400 ? -22.875 -26.469 -37.656 1 55.78 400 GLU A C 1
ATOM 3147 O O . GLU A 1 400 ? -23.094 -27.281 -36.75 1 55.78 400 GLU A O 1
ATOM 3152 N N . GLU A 1 401 ? -23.75 -25.391 -37.688 1 54.28 401 GLU A N 1
ATOM 3153 C CA . GLU A 1 401 ? -24.906 -24.844 -37 1 54.28 401 GLU A CA 1
ATOM 3154 C C . GLU A 1 401 ? -25.734 -25.938 -36.344 1 54.28 401 GLU A C 1
ATOM 3156 O O . GLU A 1 401 ? -26.406 -25.688 -35.344 1 54.28 401 GLU A O 1
ATOM 3161 N N . THR A 1 402 ? -25.891 -27.219 -36.812 1 52.5 402 THR A N 1
ATOM 3162 C CA . THR A 1 402 ? -27.078 -28 -36.531 1 52.5 402 THR A CA 1
ATOM 3163 C C . THR A 1 402 ? -26.75 -29.141 -35.562 1 52.5 402 THR A C 1
ATOM 3165 O O . THR A 1 402 ? -27.641 -29.891 -35.125 1 52.5 402 THR A O 1
ATOM 3168 N N . ARG A 1 403 ? -25.75 -29.406 -35.094 1 56.34 403 ARG A N 1
ATOM 3169 C CA . ARG A 1 403 ? -25.578 -30.672 -34.375 1 56.34 403 ARG A CA 1
ATOM 3170 C C . ARG A 1 403 ? -25.422 -30.422 -32.875 1 56.34 403 ARG A C 1
ATOM 3172 O O . ARG A 1 403 ? -24.844 -29.406 -32.469 1 56.34 403 ARG A O 1
ATOM 3179 N N . PRO A 1 404 ? -26.234 -31.172 -32.125 1 60.41 404 PRO A N 1
ATOM 3180 C CA . PRO A 1 404 ? -26.109 -31.094 -30.656 1 60.41 404 PRO A CA 1
ATOM 3181 C C . PRO A 1 404 ? -24.672 -31.25 -30.172 1 60.41 404 PRO A C 1
ATOM 3183 O O . PRO A 1 404 ? -23.953 -32.156 -30.625 1 60.41 404 PRO A O 1
ATOM 3186 N N . VAL A 1 405 ? -24.141 -30.297 -29.453 1 70.38 405 VAL A N 1
ATOM 3187 C CA . VAL A 1 405 ? -22.766 -30.312 -28.969 1 70.38 405 VAL A CA 1
ATOM 3188 C C . VAL A 1 405 ? -22.719 -30.953 -27.578 1 70.38 405 VAL A C 1
ATOM 3190 O O . VAL A 1 405 ? -23.562 -30.672 -26.719 1 70.38 405 VAL A O 1
ATOM 3193 N N . ALA A 1 406 ? -21.953 -32.062 -27.406 1 81.06 406 ALA A N 1
ATOM 3194 C CA . ALA A 1 406 ? -21.734 -32.688 -26.109 1 81.06 406 ALA A CA 1
ATOM 3195 C C . ALA A 1 406 ? -21.203 -31.688 -25.078 1 81.06 406 ALA A C 1
ATOM 3197 O O . ALA A 1 406 ? -20.422 -30.797 -25.422 1 81.06 406 ALA A O 1
ATOM 3198 N N . VAL A 1 407 ? -21.844 -31.797 -23.891 1 90.44 407 VAL A N 1
ATOM 3199 C CA . VAL A 1 407 ? -21.453 -30.906 -22.812 1 90.44 407 VAL A CA 1
ATOM 3200 C C . VAL A 1 407 ? -20.656 -31.672 -21.766 1 90.44 407 VAL A C 1
ATOM 3202 O O . VAL A 1 407 ? -20.969 -32.812 -21.453 1 90.44 407 VAL A O 1
ATOM 3205 N N . PHE A 1 408 ? -19.625 -31.062 -21.266 1 93.5 408 PHE A N 1
ATOM 3206 C CA . PHE A 1 408 ? -18.766 -31.656 -20.266 1 93.5 408 PHE A CA 1
ATOM 3207 C C . PHE A 1 408 ? -18.688 -30.766 -19.031 1 93.5 408 PHE A C 1
ATOM 3209 O O . PHE A 1 408 ? -17.688 -30.062 -18.812 1 93.5 408 PHE A O 1
ATOM 3216 N N . PRO A 1 409 ? -19.641 -30.891 -18.125 1 93.94 409 PRO A N 1
ATOM 3217 C CA . PRO A 1 409 ? -19.75 -29.969 -16.969 1 93.94 409 PRO A CA 1
ATOM 3218 C C . PRO A 1 409 ? -18.688 -30.234 -15.914 1 93.94 409 PRO A C 1
ATOM 3220 O O . PRO A 1 409 ? -18.469 -29.375 -15.047 1 93.94 409 PRO A O 1
ATOM 3223 N N . SER A 1 410 ? -18.062 -31.391 -16 1 95.56 410 SER A N 1
ATOM 3224 C CA . SER A 1 410 ? -17.109 -31.719 -14.953 1 95.56 410 SER A CA 1
ATOM 3225 C C . SER A 1 410 ? -15.781 -31.016 -15.18 1 95.56 410 SER A C 1
ATOM 3227 O O . SER A 1 410 ? -14.977 -30.891 -14.25 1 95.56 410 SER A O 1
ATOM 3229 N N . VAL A 1 411 ? -15.531 -30.531 -16.375 1 96.44 411 VAL A N 1
ATOM 3230 C CA . VAL A 1 411 ? -14.25 -29.906 -16.703 1 96.44 411 VAL A CA 1
ATOM 3231 C C . VAL A 1 411 ? -14.188 -28.5 -16.109 1 96.44 411 VAL A C 1
ATOM 3233 O O . VAL A 1 411 ? -14.977 -27.641 -16.484 1 96.44 411 VAL A O 1
ATOM 3236 N N . SER A 1 412 ? -13.242 -28.328 -15.242 1 97 412 SER A N 1
ATOM 3237 C CA . SER A 1 412 ? -13.094 -27.031 -14.586 1 97 412 SER A CA 1
ATOM 3238 C C . SER A 1 412 ? -11.844 -26.312 -15.078 1 97 412 SER A C 1
ATOM 3240 O O . SER A 1 412 ? -11.734 -25.094 -14.938 1 97 412 SER A O 1
ATOM 3242 N N . LYS A 1 413 ? -10.906 -27.047 -15.547 1 97.38 413 LYS A N 1
ATOM 3243 C CA . LYS A 1 413 ? -9.664 -26.484 -16.062 1 97.38 413 LYS A CA 1
ATOM 3244 C C . LYS A 1 413 ? -9.398 -26.953 -17.5 1 97.38 413 LYS A C 1
ATOM 3246 O O . LYS A 1 413 ? -9.367 -28.156 -17.75 1 97.38 413 LYS A O 1
ATOM 3251 N N . LEU A 1 414 ? -9.141 -25.984 -18.438 1 95.75 414 LEU A N 1
ATOM 3252 C CA . LEU A 1 414 ? -8.922 -26.328 -19.844 1 95.75 414 LEU A CA 1
ATOM 3253 C C . LEU A 1 414 ? -7.695 -25.594 -20.391 1 95.75 414 LEU A C 1
ATOM 3255 O O . LEU A 1 414 ? -7.551 -24.391 -20.203 1 95.75 414 LEU A O 1
ATOM 3259 N N . GLU A 1 415 ? -6.855 -26.312 -20.969 1 93.31 415 GLU A N 1
ATOM 3260 C CA . GLU A 1 415 ? -5.762 -25.75 -21.766 1 93.31 415 GLU A CA 1
ATOM 3261 C C . GLU A 1 415 ? -5.91 -26.125 -23.234 1 93.31 415 GLU A C 1
ATOM 3263 O O . GLU A 1 415 ? -6.055 -27.312 -23.578 1 93.31 415 GLU A O 1
ATOM 3268 N N . CYS A 1 416 ? -5.977 -25.109 -24 1 88.81 416 CYS A N 1
ATOM 3269 C CA . CYS A 1 416 ? -6.145 -25.438 -25.406 1 88.81 416 CYS A CA 1
ATOM 3270 C C . CYS A 1 416 ? -5.301 -24.531 -26.297 1 88.81 416 CYS A C 1
ATOM 3272 O O . CYS A 1 416 ? -4.926 -23.438 -25.875 1 88.81 416 CYS A O 1
ATOM 3274 N N . ILE A 1 417 ? -5.02 -25.016 -27.438 1 78.62 417 ILE A N 1
ATOM 3275 C CA . ILE A 1 417 ? -4.336 -24.234 -28.469 1 78.62 417 ILE A CA 1
ATOM 3276 C C . ILE A 1 417 ? -5.359 -23.5 -29.328 1 78.62 417 ILE A C 1
ATOM 3278 O O . ILE A 1 417 ? -6.34 -24.094 -29.781 1 78.62 417 ILE A O 1
ATOM 3282 N N . TYR A 1 418 ? -5.098 -22.25 -29.5 1 72.12 418 TYR A N 1
ATOM 3283 C CA . TYR A 1 418 ? -6 -21.328 -30.188 1 72.12 418 TYR A CA 1
ATOM 3284 C C . TYR A 1 418 ? -6.062 -21.641 -31.672 1 72.12 418 TYR A C 1
ATOM 3286 O O . TYR A 1 418 ? -5.023 -21.75 -32.344 1 72.12 418 TYR A O 1
ATOM 3294 N N . SER A 1 419 ? -7.375 -21.891 -32.219 1 68.38 419 SER A N 1
ATOM 3295 C CA . SER A 1 419 ? -7.594 -22.188 -33.625 1 68.38 419 SER A CA 1
ATOM 3296 C C . SER A 1 419 ? -8.023 -20.953 -34.406 1 68.38 419 SER A C 1
ATOM 3298 O O . SER A 1 419 ? -8.359 -21.031 -35.594 1 68.38 419 SER A O 1
ATOM 3300 N N . TYR A 1 420 ? -7.789 -19.766 -34.156 1 65.94 420 TYR A N 1
ATOM 3301 C CA . TYR A 1 420 ? -8.062 -18.484 -34.812 1 65.94 420 TYR A CA 1
ATOM 3302 C C . TYR A 1 420 ? -9.516 -18.406 -35.25 1 65.94 420 TYR A C 1
ATOM 3304 O O . TYR A 1 420 ? -9.812 -17.953 -36.344 1 65.94 420 TYR A O 1
ATOM 3312 N N . SER A 1 421 ? -10.328 -18.984 -34.562 1 74.31 421 SER A N 1
ATOM 3313 C CA . SER A 1 421 ? -11.758 -18.844 -34.812 1 74.31 421 SER A CA 1
ATOM 3314 C C . SER A 1 421 ? -12.422 -17.938 -33.812 1 74.31 421 SER A C 1
ATOM 3316 O O . SER A 1 421 ? -12.195 -18.062 -32.594 1 74.31 421 SER A O 1
ATOM 3318 N N . SER A 1 422 ? -13.242 -17.062 -34.344 1 77.56 422 SER A N 1
ATOM 3319 C CA . SER A 1 422 ? -13.984 -16.156 -33.469 1 77.56 422 SER A CA 1
ATOM 3320 C C . SER A 1 422 ? -15.07 -16.891 -32.688 1 77.56 422 SER A C 1
ATOM 3322 O O . SER A 1 422 ? -15.625 -16.359 -31.734 1 77.56 422 SER A O 1
ATOM 3324 N N . ARG A 1 423 ? -15.375 -18.094 -33.094 1 83.81 423 ARG A N 1
ATOM 3325 C CA . ARG A 1 423 ? -16.438 -18.859 -32.5 1 83.81 423 ARG A CA 1
ATOM 3326 C C . ARG A 1 423 ? -15.906 -19.734 -31.359 1 83.81 423 ARG A C 1
ATOM 3328 O O . ARG A 1 423 ? -16.672 -20.438 -30.688 1 83.81 423 ARG A O 1
ATOM 3335 N N . LEU A 1 424 ? -14.648 -19.641 -31.062 1 85.94 424 LEU A N 1
ATOM 3336 C CA . LEU A 1 424 ? -14.016 -20.516 -30.078 1 85.94 424 LEU A CA 1
ATOM 3337 C C . LEU A 1 424 ? -14.617 -20.297 -28.688 1 85.94 424 LEU A C 1
ATOM 3339 O O . LEU A 1 424 ? -15.078 -21.266 -28.062 1 85.94 424 LEU A O 1
ATOM 3343 N N . LEU A 1 425 ? -14.688 -19.078 -28.25 1 88.81 425 LEU A N 1
ATOM 3344 C CA . LEU A 1 425 ? -15.086 -18.797 -26.875 1 88.81 425 LEU A CA 1
ATOM 3345 C C . LEU A 1 425 ? -16.547 -19.172 -26.641 1 88.81 425 LEU A C 1
ATOM 3347 O O . LEU A 1 425 ? -16.859 -19.859 -25.672 1 88.81 425 LEU A O 1
ATOM 3351 N N . PRO A 1 426 ? -17.422 -18.781 -27.594 1 86.62 426 PRO A N 1
ATOM 3352 C CA . PRO A 1 426 ? -18.812 -19.25 -27.406 1 86.62 426 PRO A CA 1
ATOM 3353 C C . PRO A 1 426 ? -18.922 -20.766 -27.406 1 86.62 426 PRO A C 1
ATOM 3355 O O . PRO A 1 426 ? -19.75 -21.328 -26.688 1 86.62 426 PRO A O 1
ATOM 3358 N N . PHE A 1 427 ? -18.203 -21.359 -28.234 1 87.56 427 PHE A N 1
ATOM 3359 C CA . PHE A 1 427 ? -18.203 -22.812 -28.297 1 87.56 427 PHE A CA 1
ATOM 3360 C C . PHE A 1 427 ? -17.719 -23.422 -26.984 1 87.56 427 PHE A C 1
ATOM 3362 O O . PHE A 1 427 ? -18.312 -24.375 -26.469 1 87.56 427 PHE A O 1
ATOM 3369 N N . LEU A 1 428 ? -16.656 -22.891 -26.422 1 90.19 428 LEU A N 1
ATOM 3370 C CA . LEU A 1 428 ? -16.141 -23.359 -25.141 1 90.19 428 LEU A CA 1
ATOM 3371 C C . LEU A 1 428 ? -17.188 -23.172 -24.031 1 90.19 428 LEU A C 1
ATOM 3373 O O . LEU A 1 428 ? -17.328 -24.047 -23.172 1 90.19 428 LEU A O 1
ATOM 3377 N N . ALA A 1 429 ? -17.844 -22.094 -24.078 1 90.38 429 ALA A N 1
ATOM 3378 C CA . ALA A 1 429 ? -18.859 -21.797 -23.062 1 90.38 429 ALA A CA 1
ATOM 3379 C C . ALA A 1 429 ? -20 -22.828 -23.109 1 90.38 429 ALA A C 1
ATOM 3381 O O . ALA A 1 429 ? -20.562 -23.172 -22.078 1 90.38 429 ALA A O 1
ATOM 3382 N N . LEU A 1 430 ? -20.25 -23.25 -24.328 1 89.25 430 LEU A N 1
ATOM 3383 C 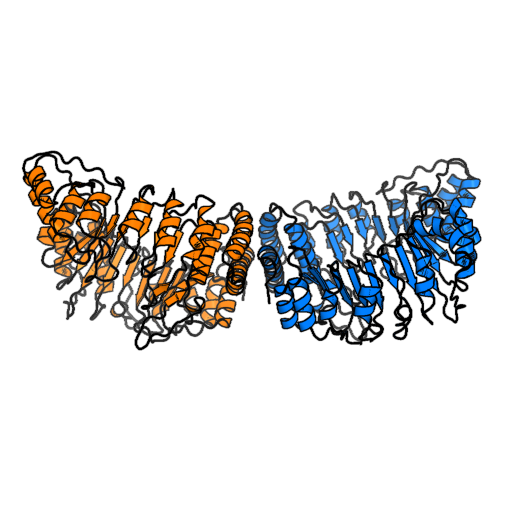CA . LEU A 1 430 ? -21.312 -24.234 -24.516 1 89.25 430 LEU A CA 1
ATOM 3384 C C . LEU A 1 430 ? -20.875 -25.609 -24.078 1 89.25 430 LEU A C 1
ATOM 3386 O O . LEU A 1 430 ? -21.625 -26.328 -23.406 1 89.25 430 LEU A O 1
ATOM 3390 N N . ILE A 1 431 ? -19.656 -25.984 -24.359 1 90.38 431 ILE A N 1
ATOM 3391 C CA . ILE A 1 431 ? -19.156 -27.344 -24.141 1 90.38 431 ILE A CA 1
ATOM 3392 C C . ILE A 1 431 ? -18.703 -27.5 -22.688 1 90.38 431 ILE A C 1
ATOM 3394 O O . ILE A 1 431 ? -18.844 -28.578 -22.094 1 90.38 431 ILE A O 1
ATOM 3398 N N . PHE A 1 432 ? -18.109 -26.438 -22.125 1 93.5 432 PHE A N 1
ATOM 3399 C CA . PHE A 1 432 ? -17.578 -26.469 -20.781 1 93.5 432 PHE A CA 1
ATOM 3400 C C . PHE A 1 432 ? -18.219 -25.391 -19.906 1 93.5 432 PHE A C 1
ATOM 3402 O O . PHE A 1 432 ? -17.547 -24.438 -19.5 1 93.5 432 PHE A O 1
ATOM 3409 N N . PRO A 1 433 ? -19.391 -25.578 -19.406 1 92.81 433 PRO A N 1
ATOM 3410 C CA . PRO A 1 433 ? -20.141 -24.516 -18.719 1 92.81 433 PRO A CA 1
ATOM 3411 C C . PRO A 1 433 ? -19.547 -24.172 -17.344 1 92.81 433 PRO A C 1
ATOM 3413 O O . PRO A 1 433 ? -19.75 -23.078 -16.828 1 92.81 433 PRO A O 1
ATOM 3416 N N . ASN A 1 434 ? -18.797 -25.078 -16.766 1 94.19 434 ASN A N 1
ATOM 3417 C CA . ASN A 1 434 ? -18.297 -24.859 -15.406 1 94.19 434 ASN A CA 1
ATOM 3418 C C . ASN A 1 434 ? -16.797 -24.578 -15.398 1 94.19 434 ASN A C 1
ATOM 3420 O O . ASN A 1 434 ? -16.109 -24.828 -14.398 1 94.19 434 ASN A O 1
ATOM 3424 N N . LEU A 1 435 ? -16.312 -24.078 -16.5 1 95.31 435 LEU A N 1
ATOM 3425 C CA . LEU A 1 435 ? -14.891 -23.812 -16.625 1 95.31 435 LEU A CA 1
ATOM 3426 C C . LEU A 1 435 ? -14.445 -22.703 -15.672 1 95.31 435 LEU A C 1
ATOM 3428 O O . LEU A 1 435 ? -15.047 -21.625 -15.641 1 95.31 435 LEU A O 1
ATOM 3432 N N . GLU A 1 436 ? -13.453 -22.953 -14.867 1 94.44 436 GLU A N 1
ATOM 3433 C CA . GLU A 1 436 ? -12.922 -22 -13.906 1 94.44 436 GLU A CA 1
ATOM 3434 C C . GLU A 1 436 ? -11.594 -21.406 -14.383 1 94.44 436 GLU A C 1
ATOM 3436 O O . GLU A 1 436 ? -11.25 -20.281 -14.031 1 94.44 436 GLU A O 1
ATOM 3441 N N . SER A 1 437 ? -10.844 -22.203 -15.047 1 96.19 437 SER A N 1
ATOM 3442 C CA . SER A 1 437 ? -9.531 -21.797 -15.531 1 96.19 437 SER A CA 1
ATOM 3443 C C . SER A 1 437 ? -9.359 -22.125 -17.016 1 96.19 437 SER A C 1
ATOM 3445 O O . SER A 1 437 ? -9.641 -23.25 -17.453 1 96.19 437 SER A O 1
ATOM 3447 N N . LEU A 1 438 ? -8.938 -21.141 -17.812 1 94.75 438 LEU A N 1
ATOM 3448 C CA . LEU A 1 438 ? -8.75 -21.297 -19.25 1 94.75 438 LEU A CA 1
ATOM 3449 C C . LEU A 1 438 ? -7.352 -20.844 -19.672 1 94.75 438 LEU A C 1
ATOM 3451 O O . LEU A 1 438 ? -6.953 -19.719 -19.391 1 94.75 438 LEU A O 1
ATOM 3455 N N . THR A 1 439 ? -6.629 -21.75 -20.203 1 93.25 439 THR A N 1
ATOM 3456 C CA . THR A 1 439 ? -5.344 -21.406 -20.812 1 93.25 439 THR A CA 1
ATOM 3457 C C . THR A 1 439 ? -5.43 -21.469 -22.328 1 93.25 439 THR A C 1
ATOM 3459 O O . THR A 1 439 ? -5.762 -22.516 -22.891 1 93.25 439 THR A O 1
ATOM 3462 N N . LEU A 1 440 ? -5.227 -20.359 -22.969 1 89.5 440 LEU A N 1
ATOM 3463 C CA . LEU A 1 440 ? -5.211 -20.297 -24.422 1 89.5 440 LEU A CA 1
ATOM 3464 C C . LEU A 1 440 ? -3.797 -20.047 -24.938 1 89.5 440 LEU A C 1
ATOM 3466 O O . LEU A 1 440 ? -3.17 -19.047 -24.594 1 89.5 440 LEU A O 1
ATOM 3470 N N . LYS A 1 441 ? -3.398 -20.969 -25.734 1 85.62 441 LYS A N 1
ATOM 3471 C CA . LYS A 1 441 ? -2.074 -20.844 -26.328 1 85.62 441 LYS A CA 1
ATOM 3472 C C . LYS A 1 441 ? -2.174 -20.625 -27.844 1 85.62 441 LYS A C 1
ATOM 3474 O O . LYS A 1 441 ? -2.945 -21.312 -28.516 1 85.62 441 LYS A O 1
ATOM 3479 N N . SER A 1 442 ? -1.386 -19.641 -28.312 1 80.81 442 SER A N 1
ATOM 3480 C CA . SER A 1 442 ? -1.343 -19.422 -29.766 1 80.81 442 SER A CA 1
ATOM 3481 C C . SER A 1 442 ? -0.601 -20.547 -30.469 1 80.81 442 SER A C 1
ATOM 3483 O O . SER A 1 442 ? 0.294 -21.172 -29.891 1 80.81 442 SER A O 1
ATOM 3485 N N . GLN A 1 443 ? -1.142 -20.859 -31.625 1 71.25 443 GLN A N 1
ATOM 3486 C CA . GLN A 1 443 ? -0.519 -21.906 -32.438 1 71.25 443 GLN A CA 1
ATOM 3487 C C . GLN A 1 443 ? 0.952 -21.594 -32.688 1 71.25 443 GLN A C 1
ATOM 3489 O O . GLN A 1 443 ? 1.777 -22.5 -32.781 1 71.25 443 GLN A O 1
ATOM 3494 N N . SER A 1 444 ? 1.096 -20.297 -32.969 1 64.19 444 SER A N 1
ATOM 3495 C CA . SER A 1 444 ? 2.473 -19.844 -33.188 1 64.19 444 SER A CA 1
ATOM 3496 C C . SER A 1 444 ? 2.816 -18.688 -32.25 1 64.19 444 SER A C 1
ATOM 3498 O O . SER A 1 444 ? 1.953 -17.875 -31.922 1 64.19 444 SER A O 1
ATOM 3500 N N . SER A 1 445 ? 3.953 -18.859 -31.656 1 60.44 445 SER A N 1
ATOM 3501 C CA . SER A 1 445 ? 4.41 -17.844 -30.719 1 60.44 445 SER A CA 1
ATOM 3502 C C . SER A 1 445 ? 4.344 -16.453 -31.344 1 60.44 445 SER A C 1
ATOM 3504 O O . SER A 1 445 ? 4.398 -15.445 -30.625 1 60.44 445 SER A O 1
ATOM 3506 N N . HIS A 1 446 ? 4.035 -16.469 -32.625 1 61.03 446 HIS A N 1
ATOM 3507 C CA . HIS A 1 446 ? 4.133 -15.203 -33.344 1 61.03 446 HIS A CA 1
ATOM 3508 C C . HIS A 1 446 ? 2.752 -14.625 -33.625 1 61.03 446 HIS A C 1
ATOM 3510 O O . HIS A 1 446 ? 2.633 -13.586 -34.281 1 61.03 446 HIS A O 1
ATOM 3516 N N . LEU A 1 447 ? 1.897 -15.344 -33.156 1 66.81 447 LEU A N 1
ATOM 3517 C CA . LEU A 1 447 ? 0.584 -14.859 -33.594 1 66.81 447 LEU A CA 1
ATOM 3518 C C . LEU A 1 447 ? -0.114 -14.117 -32.469 1 66.81 447 LEU A C 1
ATOM 3520 O O . LEU A 1 447 ? 0.15 -14.383 -31.281 1 66.81 447 LEU A O 1
ATOM 3524 N N . THR A 1 448 ? -1.004 -13.219 -32.875 1 72.62 448 THR A N 1
ATOM 3525 C CA . THR A 1 448 ? -1.816 -12.352 -32.031 1 72.62 448 THR A CA 1
ATOM 3526 C C . THR A 1 448 ? -3.088 -13.062 -31.594 1 72.62 448 THR A C 1
ATOM 3528 O O . THR A 1 448 ? -3.697 -13.805 -32.375 1 72.62 448 THR A O 1
ATOM 3531 N N . LEU A 1 449 ? -3.283 -13.07 -30.266 1 76.69 449 LEU A N 1
ATOM 3532 C CA . LEU A 1 449 ? -4.582 -13.492 -29.75 1 76.69 449 LEU A CA 1
ATOM 3533 C C . LEU A 1 449 ? -5.617 -12.391 -29.906 1 76.69 449 LEU A C 1
ATOM 3535 O O . LEU A 1 449 ? -5.574 -11.391 -29.172 1 76.69 449 LEU A O 1
ATOM 3539 N N . ALA A 1 450 ? -6.387 -12.477 -30.922 1 78.56 450 ALA A N 1
ATOM 3540 C CA . ALA A 1 450 ? -7.457 -11.508 -31.172 1 78.56 450 ALA A CA 1
ATOM 3541 C C . ALA A 1 450 ? -8.828 -12.164 -31.078 1 78.56 450 ALA A C 1
ATOM 3543 O O . ALA A 1 450 ? -9.32 -12.734 -32.062 1 78.56 450 ALA A O 1
ATOM 3544 N N . LEU A 1 451 ? -9.406 -12.18 -29.844 1 83.5 451 LEU A N 1
ATOM 3545 C CA . LEU A 1 451 ? -10.703 -12.789 -29.609 1 83.5 451 LEU A CA 1
ATOM 3546 C C . LEU A 1 451 ? -11.703 -11.766 -29.062 1 83.5 451 LEU A C 1
ATOM 3548 O O . LEU A 1 451 ? -11.305 -10.711 -28.562 1 83.5 451 LEU A O 1
ATOM 3552 N N . PRO A 1 452 ? -12.922 -12 -29.406 1 88 452 PRO A N 1
ATOM 3553 C CA . PRO A 1 452 ? -13.93 -11.188 -28.734 1 88 452 PRO A CA 1
ATOM 3554 C C . PRO A 1 452 ? -14.039 -11.492 -27.25 1 88 452 PRO A C 1
ATOM 3556 O O . PRO A 1 452 ? -14.961 -12.195 -26.812 1 88 452 PRO A O 1
ATOM 3559 N N . TRP A 1 453 ? -13.164 -10.867 -26.5 1 88.88 453 TRP A N 1
ATOM 3560 C CA . TRP A 1 453 ? -12.938 -11.219 -25.109 1 88.88 453 TRP A CA 1
ATOM 3561 C C . TRP A 1 453 ? -14.203 -11.016 -24.281 1 88.88 453 TRP A C 1
ATOM 3563 O O . TRP A 1 453 ? -14.383 -11.641 -23.234 1 88.88 453 TRP A O 1
ATOM 3573 N N . GLU A 1 454 ? -15.078 -10.172 -24.688 1 86.44 454 GLU A N 1
ATOM 3574 C CA . GLU A 1 454 ? -16.312 -9.906 -23.969 1 86.44 454 GLU A CA 1
ATOM 3575 C C . GLU A 1 454 ? -17.156 -11.172 -23.828 1 86.44 454 GLU A C 1
ATOM 3577 O O . GLU A 1 454 ? -17.953 -11.289 -22.891 1 86.44 454 GLU A O 1
ATOM 3582 N N . GLN A 1 455 ? -16.891 -12.109 -24.672 1 87.94 455 GLN A N 1
ATOM 3583 C CA . GLN A 1 455 ? -17.656 -13.352 -24.672 1 87.94 455 GLN A CA 1
ATOM 3584 C C . GLN A 1 455 ? -17.281 -14.227 -23.484 1 87.94 455 GLN A C 1
ATOM 3586 O O . GLN A 1 455 ? -18 -15.18 -23.141 1 87.94 455 GLN A O 1
ATOM 3591 N N . LEU A 1 456 ? -16.188 -13.93 -22.844 1 88.25 456 LEU A N 1
ATOM 3592 C CA . LEU A 1 456 ? -15.805 -14.633 -21.625 1 88.25 456 LEU A CA 1
ATOM 3593 C C . LEU A 1 456 ? -16.859 -14.453 -20.531 1 88.25 456 LEU A C 1
ATOM 3595 O O . LEU A 1 456 ? -16.953 -15.266 -19.609 1 88.25 456 LEU A O 1
ATOM 3599 N N . CYS A 1 457 ? -17.641 -13.492 -20.703 1 85.81 457 CYS A N 1
ATOM 3600 C CA . CYS A 1 457 ? -18.688 -13.219 -19.734 1 85.81 457 CYS A CA 1
ATOM 3601 C C . CYS A 1 457 ? -19.703 -14.344 -19.688 1 85.81 457 CYS A C 1
ATOM 3603 O O . CYS A 1 457 ? -20.391 -14.531 -18.688 1 85.81 457 CYS A O 1
ATOM 3605 N N . ALA A 1 458 ? -19.766 -15.039 -20.812 1 85.88 458 ALA A N 1
ATOM 3606 C CA . ALA A 1 458 ? -20.688 -16.172 -20.875 1 85.88 458 ALA A CA 1
ATOM 3607 C C . ALA A 1 458 ? -20.219 -17.312 -19.984 1 85.88 458 ALA A C 1
ATOM 3609 O O . ALA A 1 458 ? -21.016 -18.188 -19.625 1 85.88 458 ALA A O 1
ATOM 3610 N N . MET A 1 459 ? -18.969 -17.297 -19.641 1 89.38 459 MET A N 1
ATOM 3611 C CA . MET A 1 459 ? -18.391 -18.297 -18.75 1 89.38 459 MET A CA 1
ATOM 3612 C C . MET A 1 459 ? -18.422 -17.812 -17.312 1 89.38 459 MET A C 1
ATOM 3614 O O . MET A 1 459 ? -17.406 -17.359 -16.781 1 89.38 459 MET A O 1
ATOM 3618 N N . VAL A 1 460 ? -19.438 -18.031 -16.594 1 84.25 460 VAL A N 1
ATOM 3619 C CA . VAL A 1 460 ? -19.797 -17.391 -15.336 1 84.25 460 VAL A CA 1
ATOM 3620 C C . VAL A 1 460 ? -18.859 -17.844 -14.227 1 84.25 460 VAL A C 1
ATOM 3622 O O . VAL A 1 460 ? -18.609 -17.109 -13.266 1 84.25 460 VAL A O 1
ATOM 3625 N N . ARG A 1 461 ? -18.281 -19.016 -14.422 1 89.12 461 ARG A N 1
ATOM 3626 C CA . ARG A 1 461 ? -17.453 -19.547 -13.344 1 89.12 461 ARG A CA 1
ATOM 3627 C C . ARG A 1 461 ? -15.969 -19.266 -13.602 1 89.12 461 ARG A C 1
ATOM 3629 O O . ARG A 1 461 ? -15.125 -19.531 -12.742 1 89.12 461 ARG A O 1
ATOM 3636 N N . LEU A 1 462 ? -15.672 -18.672 -14.727 1 91.12 462 LEU A N 1
ATOM 3637 C CA . LEU A 1 462 ? -14.289 -18.438 -15.117 1 91.12 462 LEU A CA 1
ATOM 3638 C C . LEU A 1 462 ? -13.648 -17.375 -14.219 1 91.12 462 LEU A C 1
ATOM 3640 O O . LEU A 1 462 ? -14.227 -16.312 -13.992 1 91.12 462 LEU A O 1
ATOM 3644 N N . ARG A 1 463 ? -12.445 -17.734 -13.672 1 90.69 463 ARG A N 1
ATOM 3645 C CA . ARG A 1 463 ? -11.766 -16.812 -12.773 1 90.69 463 ARG A CA 1
ATOM 3646 C C . ARG A 1 463 ? -10.297 -16.656 -13.148 1 90.69 463 ARG A C 1
ATOM 3648 O O . ARG A 1 463 ? -9.664 -15.648 -12.828 1 90.69 463 ARG A O 1
ATOM 3655 N N . ASP A 1 464 ? -9.773 -17.625 -13.773 1 93.25 464 ASP A N 1
ATOM 3656 C CA . ASP A 1 464 ? -8.359 -17.656 -14.117 1 93.25 464 ASP A CA 1
ATOM 3657 C C . ASP A 1 464 ? -8.164 -17.797 -15.625 1 93.25 464 ASP A C 1
ATOM 3659 O O . ASP A 1 464 ? -8.57 -18.812 -16.219 1 93.25 464 ASP A O 1
ATOM 3663 N N . VAL A 1 465 ? -7.555 -16.781 -16.25 1 93.12 465 VAL A N 1
ATOM 3664 C CA . VAL A 1 465 ? -7.305 -16.797 -17.688 1 93.12 465 VAL A CA 1
ATOM 3665 C C . VAL A 1 465 ? -5.809 -16.656 -17.953 1 93.12 465 VAL A C 1
ATOM 3667 O O . VAL A 1 465 ? -5.172 -15.719 -17.453 1 93.12 465 VAL A O 1
ATOM 3670 N N . ARG A 1 466 ? -5.297 -17.547 -18.656 1 92.94 466 ARG A N 1
ATOM 3671 C CA . ARG A 1 466 ? -3.9 -17.5 -19.094 1 92.94 466 ARG A CA 1
ATOM 3672 C C . ARG A 1 466 ? -3.797 -17.391 -20.609 1 92.94 466 ARG A C 1
ATOM 3674 O O . ARG A 1 466 ? -4.316 -18.25 -21.328 1 92.94 466 ARG A O 1
ATOM 3681 N N . LEU A 1 467 ? -3.219 -16.391 -21.047 1 89.44 467 LEU A N 1
ATOM 3682 C CA . LEU A 1 467 ? -3.035 -16.156 -22.469 1 89.44 467 LEU A CA 1
ATOM 3683 C C . LEU A 1 467 ? -1.56 -16.25 -22.859 1 89.44 467 LEU A C 1
ATOM 3685 O O . LEU A 1 467 ? -0.756 -15.414 -22.422 1 89.44 467 LEU A O 1
ATOM 3689 N N . ILE A 1 468 ? -1.295 -17.219 -23.625 1 84.88 468 ILE A N 1
ATOM 3690 C CA . ILE A 1 468 ? 0.086 -17.406 -24.047 1 84.88 468 ILE A CA 1
ATOM 3691 C C . ILE A 1 468 ? 0.208 -17.094 -25.547 1 84.88 468 ILE A C 1
ATOM 3693 O O . ILE A 1 468 ? -0.263 -17.859 -26.391 1 84.88 468 ILE A O 1
ATOM 3697 N N . GLY A 1 469 ? 0.69 -15.922 -25.875 1 76.31 469 GLY A N 1
ATOM 3698 C CA . GLY A 1 469 ? 0.915 -15.453 -27.234 1 76.31 469 GLY A CA 1
ATOM 3699 C C . GLY A 1 469 ? 1.793 -14.219 -27.297 1 76.31 469 GLY A C 1
ATOM 3700 O O . GLY A 1 469 ? 2.234 -13.703 -26.266 1 76.31 469 GLY A O 1
ATOM 3701 N N . LYS A 1 470 ? 2.102 -13.758 -28.5 1 74 470 LYS A N 1
ATOM 3702 C CA . LYS A 1 470 ? 2.971 -12.602 -28.688 1 74 470 LYS A CA 1
ATOM 3703 C C . LYS A 1 470 ? 2.246 -11.305 -28.344 1 74 470 LYS A C 1
ATOM 3705 O O . LYS A 1 470 ? 2.838 -10.398 -27.75 1 74 470 LYS A O 1
ATOM 3710 N N . LEU A 1 471 ? 1.024 -11.242 -28.859 1 77.12 471 LEU A N 1
ATOM 3711 C CA . LEU A 1 471 ? 0.268 -10.023 -28.594 1 77.12 471 LEU A CA 1
ATOM 3712 C C . LEU A 1 471 ? -1.194 -10.344 -28.297 1 77.12 471 LEU A C 1
ATOM 3714 O O . LEU A 1 471 ? -1.774 -11.242 -28.922 1 77.12 471 LEU A O 1
ATOM 3718 N N . VAL A 1 472 ? -1.715 -9.672 -27.297 1 82.81 472 VAL A N 1
ATOM 3719 C CA . VAL A 1 472 ? -3.131 -9.75 -26.953 1 82.81 472 VAL A CA 1
ATOM 3720 C C . VAL A 1 472 ? -3.848 -8.477 -27.391 1 82.81 472 VAL A C 1
ATOM 3722 O O . VAL A 1 472 ? -3.49 -7.379 -26.969 1 82.81 472 VAL A O 1
ATOM 3725 N N . ASP A 1 473 ? -4.816 -8.633 -28.234 1 81.69 473 ASP A N 1
ATOM 3726 C CA . ASP A 1 473 ? -5.543 -7.492 -28.781 1 81.69 473 ASP A CA 1
ATOM 3727 C C . ASP A 1 473 ? -6.91 -7.34 -28.109 1 81.69 473 ASP A C 1
ATOM 3729 O O . ASP A 1 473 ? -7.387 -8.258 -27.453 1 81.69 473 ASP A O 1
ATOM 3733 N N . ASN A 1 474 ? -7.574 -6.133 -28.344 1 82.56 474 ASN A N 1
ATOM 3734 C CA . ASN A 1 474 ? -8.914 -5.836 -27.859 1 82.56 474 ASN A CA 1
ATOM 3735 C C . ASN A 1 474 ? -9 -5.977 -26.344 1 82.56 474 ASN A C 1
ATOM 3737 O O . ASN A 1 474 ? -9.859 -6.699 -25.828 1 82.56 474 ASN A O 1
ATOM 3741 N N . ILE A 1 475 ? -8.156 -5.262 -25.734 1 84.5 475 ILE A N 1
ATOM 3742 C CA . ILE A 1 475 ? -8.023 -5.332 -24.281 1 84.5 475 ILE A CA 1
ATOM 3743 C C . ILE A 1 475 ? -9.289 -4.789 -23.625 1 84.5 475 ILE A C 1
ATOM 3745 O O . ILE A 1 475 ? -9.586 -5.109 -22.469 1 84.5 475 ILE A O 1
ATOM 3749 N N . SER A 1 476 ? -10.047 -3.955 -24.375 1 82.56 476 SER A N 1
ATOM 3750 C CA . SER A 1 476 ? -11.281 -3.391 -23.828 1 82.56 476 SER A CA 1
ATOM 3751 C C . SER A 1 476 ? -12.273 -4.484 -23.469 1 82.56 476 SER A C 1
ATOM 3753 O O . SER A 1 476 ? -12.984 -4.379 -22.469 1 82.56 476 SER A O 1
ATOM 3755 N N . GLY A 1 477 ? -12.281 -5.504 -24.266 1 85.81 477 GLY A N 1
ATOM 3756 C CA . GLY A 1 477 ? -13.164 -6.625 -23.984 1 85.81 477 GLY A CA 1
ATOM 3757 C C . GLY A 1 477 ? -12.797 -7.355 -22.703 1 85.81 477 GLY A C 1
ATOM 3758 O O . GLY A 1 477 ? -13.672 -7.785 -21.953 1 85.81 477 GLY A O 1
ATOM 3759 N N . LEU A 1 478 ? -11.547 -7.441 -22.422 1 88.06 478 LEU A N 1
ATOM 3760 C CA . LEU A 1 478 ? -11.062 -8.094 -21.219 1 88.06 478 LEU A CA 1
ATOM 3761 C C . LEU A 1 478 ? -11.414 -7.273 -19.984 1 88.06 478 LEU A C 1
ATOM 3763 O O . LEU A 1 478 ? -11.688 -7.836 -18.906 1 88.06 478 LEU A O 1
ATOM 3767 N N . CYS A 1 479 ? -11.352 -5.961 -20.094 1 87.25 479 CYS A N 1
ATOM 3768 C CA . CYS A 1 479 ? -11.641 -5.07 -18.969 1 87.25 479 CYS A CA 1
ATOM 3769 C C . CYS A 1 479 ? -13.086 -5.219 -18.516 1 87.25 479 CYS A C 1
ATOM 3771 O O . CYS A 1 479 ? -13.406 -4.984 -17.344 1 87.25 479 CYS A O 1
ATOM 3773 N N . CYS A 1 480 ? -13.977 -5.648 -19.312 1 84 480 CYS A N 1
ATOM 3774 C CA . CYS A 1 480 ? -15.398 -5.719 -19.016 1 84 480 CYS A CA 1
ATOM 3775 C C . CYS A 1 480 ? -15.742 -7.02 -18.297 1 84 480 CYS A C 1
ATOM 3777 O O . CYS A 1 480 ? -16.797 -7.133 -17.672 1 84 480 CYS A O 1
ATOM 3779 N N . VAL A 1 481 ? -14.906 -7.965 -18.266 1 83.12 481 VAL A N 1
ATOM 3780 C CA . VAL A 1 481 ? -15.211 -9.312 -17.812 1 83.12 481 VAL A CA 1
ATOM 3781 C C . VAL A 1 481 ? -15.422 -9.312 -16.297 1 83.12 481 VAL A C 1
ATOM 3783 O O . VAL A 1 481 ? -16.453 -9.781 -15.797 1 83.12 481 VAL A O 1
ATOM 3786 N N . PRO A 1 482 ? -14.477 -8.812 -15.422 1 77.31 482 PRO A N 1
ATOM 3787 C CA . PRO A 1 482 ? -14.664 -8.844 -13.969 1 77.31 482 PRO A CA 1
ATOM 3788 C C . PRO A 1 482 ? -15.859 -8.016 -13.508 1 77.31 482 PRO A C 1
ATOM 3790 O O . PRO A 1 482 ? -16.406 -8.258 -12.43 1 77.31 482 PRO A O 1
ATOM 3793 N N . ARG A 1 483 ? -16.266 -6.938 -14.047 1 64.56 483 ARG A N 1
ATOM 3794 C CA . ARG A 1 483 ? -17.328 -6.012 -13.68 1 64.56 483 ARG A CA 1
ATOM 3795 C C . ARG A 1 483 ? -18.672 -6.734 -13.562 1 64.56 483 ARG A C 1
ATOM 3797 O O . ARG A 1 483 ? -19.516 -6.355 -12.758 1 64.56 483 ARG A O 1
ATOM 3804 N N . ASN A 1 484 ? -18.641 -7.695 -14.289 1 60.34 484 ASN A N 1
ATOM 3805 C CA . ASN A 1 484 ? -19.938 -8.367 -14.32 1 60.34 484 ASN A CA 1
ATOM 3806 C C . ASN A 1 484 ? -20.062 -9.398 -13.203 1 60.34 484 ASN A C 1
ATOM 3808 O O . ASN A 1 484 ? -21.109 -10.031 -13.047 1 60.34 484 ASN A O 1
ATOM 3812 N N . SER A 1 485 ? -18.891 -9.383 -12.438 1 55.5 485 SER A N 1
ATOM 3813 C CA . SER A 1 485 ? -18.953 -10.383 -11.375 1 55.5 485 SER A CA 1
ATOM 3814 C C . SER A 1 485 ? -19.062 -9.719 -10 1 55.5 485 SER A C 1
ATOM 3816 O O . SER A 1 485 ? -18.281 -8.844 -9.656 1 55.5 485 SER A O 1
ATOM 3818 N N . SER A 1 486 ? -20.156 -9.43 -9.523 1 54.59 486 SER A N 1
ATOM 3819 C CA . SER A 1 486 ? -20.453 -8.773 -8.258 1 54.59 486 SER A CA 1
ATOM 3820 C C . SER A 1 486 ? -19.984 -9.617 -7.074 1 54.59 486 SER A C 1
ATOM 3822 O O . SER A 1 486 ? -20.156 -9.219 -5.918 1 54.59 486 SER A O 1
ATOM 3824 N N . ASP A 1 487 ? -19.469 -10.789 -7.266 1 57.41 487 ASP A N 1
ATOM 3825 C CA . ASP A 1 487 ? -19.359 -11.734 -6.156 1 57.41 487 ASP A CA 1
ATOM 3826 C C . ASP A 1 487 ? -18.031 -11.555 -5.41 1 57.41 487 ASP A C 1
ATOM 3828 O O . ASP A 1 487 ? -17.672 -12.383 -4.582 1 57.41 487 ASP A O 1
ATOM 3832 N N . GLY A 1 488 ? -17.406 -10.453 -5.539 1 62.47 488 GLY A N 1
ATOM 3833 C CA . GLY A 1 488 ? -16.203 -10.258 -4.727 1 62.47 488 GLY A CA 1
ATOM 3834 C C . GLY A 1 488 ? -15.086 -11.211 -5.074 1 62.47 488 GLY A C 1
ATOM 3835 O O . GLY A 1 488 ? -14.102 -11.312 -4.34 1 62.47 488 GLY A O 1
ATOM 3836 N N . SER A 1 489 ? -15.211 -11.969 -6.16 1 70.62 489 SER A N 1
ATOM 3837 C CA . SER A 1 489 ? -14.211 -12.969 -6.535 1 70.62 489 SER A CA 1
ATOM 3838 C C . SER A 1 489 ? -12.953 -12.312 -7.094 1 70.62 489 SER A C 1
ATOM 3840 O O . SER A 1 489 ? -13 -11.172 -7.57 1 70.62 489 SER A O 1
ATOM 3842 N N . HIS A 1 490 ? -11.82 -13.109 -6.91 1 79.31 490 HIS A N 1
ATOM 3843 C CA . HIS A 1 490 ? -10.547 -12.664 -7.465 1 79.31 490 HIS A CA 1
ATOM 3844 C C . HIS A 1 490 ? -10.359 -13.172 -8.891 1 79.31 490 HIS A C 1
ATOM 3846 O O . HIS A 1 490 ? -10.664 -14.328 -9.188 1 79.31 490 HIS A O 1
ATOM 3852 N N . TRP A 1 491 ? -10.086 -12.25 -9.797 1 87.88 491 TRP A N 1
ATOM 3853 C CA . TRP A 1 491 ? -9.812 -12.562 -11.195 1 87.88 491 TRP A CA 1
ATOM 3854 C C . TRP A 1 491 ? -8.32 -12.484 -11.492 1 87.88 491 TRP A C 1
ATOM 3856 O O . TRP A 1 491 ? -7.664 -11.5 -11.141 1 87.88 491 TRP A O 1
ATOM 3866 N N . SER A 1 492 ? -7.828 -13.57 -12.039 1 91.56 492 SER A N 1
ATOM 3867 C CA . SER A 1 492 ? -6.406 -13.609 -12.375 1 91.56 492 SER A CA 1
ATOM 3868 C C . SER A 1 492 ? -6.199 -13.711 -13.883 1 91.56 492 SER A C 1
ATOM 3870 O O . SER A 1 492 ? -6.895 -14.469 -14.562 1 91.56 492 SER A O 1
ATOM 3872 N N . LEU A 1 493 ? -5.328 -12.844 -14.398 1 91.69 493 LEU A N 1
ATOM 3873 C CA . LEU A 1 493 ? -4.902 -12.852 -15.789 1 91.69 493 LEU A CA 1
ATOM 3874 C C . LEU A 1 493 ? -3.395 -13.055 -15.898 1 91.69 493 LEU A C 1
ATOM 3876 O O . LEU A 1 493 ? -2.617 -12.273 -15.352 1 91.69 493 LEU A O 1
ATOM 3880 N N . SER A 1 494 ? -3.021 -14.125 -16.5 1 90.38 494 SER A N 1
ATOM 3881 C CA . SER A 1 494 ? -1.606 -14.406 -16.719 1 90.38 494 SER A CA 1
ATOM 3882 C C . SER A 1 494 ? -1.221 -14.195 -18.172 1 90.38 494 SER A C 1
ATOM 3884 O O . SER A 1 494 ? -1.853 -14.75 -19.078 1 90.38 494 SER A O 1
ATOM 3886 N N . VAL A 1 495 ? -0.209 -13.336 -18.406 1 87.25 495 VAL A N 1
ATOM 3887 C CA . VAL A 1 495 ? 0.22 -13.016 -19.766 1 87.25 495 VAL A CA 1
ATOM 3888 C C . VAL A 1 495 ? 1.744 -12.922 -19.812 1 87.25 495 VAL A C 1
ATOM 3890 O O . VAL A 1 495 ? 2.389 -12.594 -18.812 1 87.25 495 VAL A O 1
ATOM 3893 N N . PRO A 1 496 ? 2.275 -13.281 -20.969 1 79.94 496 PRO A N 1
ATOM 3894 C CA . PRO A 1 496 ? 3.711 -13.016 -21.125 1 79.94 496 PRO A CA 1
ATOM 3895 C C . PRO A 1 496 ? 4.051 -11.531 -21.062 1 79.94 496 PRO A C 1
ATOM 3897 O O . PRO A 1 496 ? 3.227 -10.688 -21.422 1 79.94 496 PRO A O 1
ATOM 3900 N N . PRO A 1 497 ? 5.301 -11.391 -20.719 1 75.19 497 PRO A N 1
ATOM 3901 C CA . PRO A 1 497 ? 5.707 -9.977 -20.703 1 75.19 497 PRO A CA 1
ATOM 3902 C C . PRO A 1 497 ? 5.637 -9.32 -22.078 1 75.19 497 PRO A C 1
ATOM 3904 O O . PRO A 1 497 ? 5.93 -9.969 -23.078 1 75.19 497 PRO A O 1
ATOM 3907 N N . ARG A 1 498 ? 5.23 -8.133 -22.297 1 74.06 498 ARG A N 1
ATOM 3908 C CA . ARG A 1 498 ? 5.223 -7.312 -23.5 1 74.06 498 ARG A CA 1
ATOM 3909 C C . ARG A 1 498 ? 4.035 -7.656 -24.391 1 74.06 498 ARG A C 1
ATOM 3911 O O . ARG A 1 498 ? 3.906 -7.121 -25.5 1 74.06 498 ARG A O 1
ATOM 3918 N N . SER A 1 499 ? 3.383 -8.742 -23.906 1 81.38 499 SER A N 1
ATOM 3919 C CA . SER A 1 499 ? 2.203 -9.062 -24.703 1 81.38 499 SER A CA 1
ATOM 3920 C C . SER A 1 499 ? 1.156 -7.957 -24.609 1 81.38 499 SER A C 1
ATOM 3922 O O . SER A 1 499 ? 0.203 -7.93 -25.391 1 81.38 499 SER A O 1
ATOM 3924 N N . MET A 1 500 ? 1.401 -7.098 -23.656 1 83.56 500 MET A N 1
ATOM 3925 C CA . MET A 1 500 ? 0.471 -5.996 -23.438 1 83.56 500 MET A CA 1
ATOM 3926 C C . MET A 1 500 ? 1.222 -4.707 -23.094 1 83.56 500 MET A C 1
ATOM 3928 O O . MET A 1 500 ? 2.27 -4.746 -22.453 1 83.56 500 MET A O 1
ATOM 3932 N N . ALA A 1 501 ? 0.622 -3.586 -23.562 1 81.56 501 ALA A N 1
ATOM 3933 C CA . ALA A 1 501 ? 1.205 -2.289 -23.234 1 81.56 501 ALA A CA 1
ATOM 3934 C C . ALA A 1 501 ? 1.004 -1.962 -21.75 1 81.56 501 ALA A C 1
ATOM 3936 O O . ALA A 1 501 ? 0.046 -2.43 -21.125 1 81.56 501 ALA A O 1
ATOM 3937 N N . SER A 1 502 ? 1.885 -1.161 -21.203 1 78 502 SER A N 1
ATOM 3938 C CA . SER A 1 502 ? 1.818 -0.796 -19.797 1 78 502 SER A CA 1
ATOM 3939 C C . SER A 1 502 ? 0.492 -0.121 -19.453 1 78 502 SER A C 1
ATOM 3941 O O . SER A 1 502 ? -0.085 -0.367 -18.391 1 78 502 SER A O 1
ATOM 3943 N N . GLY A 1 503 ? 0.066 0.709 -20.406 1 81.94 503 GLY A N 1
ATOM 3944 C CA . GLY A 1 503 ? -1.219 1.36 -20.219 1 81.94 503 GLY A CA 1
ATOM 3945 C C . GLY A 1 503 ? -2.381 0.386 -20.172 1 81.94 503 GLY A C 1
ATOM 3946 O O . GLY A 1 503 ? -3.307 0.554 -19.375 1 81.94 503 GLY A O 1
ATOM 3947 N N . ASP A 1 504 ? -2.268 -0.571 -20.938 1 86.25 504 ASP A N 1
ATOM 3948 C CA . ASP A 1 504 ? -3.312 -1.59 -20.969 1 86.25 504 ASP A CA 1
ATOM 3949 C C . ASP A 1 504 ? -3.32 -2.416 -19.688 1 86.25 504 ASP A C 1
ATOM 3951 O O . ASP A 1 504 ? -4.387 -2.734 -19.156 1 86.25 504 ASP A O 1
ATOM 3955 N N . LEU A 1 505 ? -2.195 -2.688 -19.203 1 85.56 505 LEU A N 1
ATOM 3956 C CA . LEU A 1 505 ? -2.09 -3.455 -17.969 1 85.56 505 LEU A CA 1
ATOM 3957 C C . LEU A 1 505 ? -2.676 -2.68 -16.797 1 85.56 505 LEU A C 1
ATOM 3959 O O . LEU A 1 505 ? -3.324 -3.262 -15.914 1 85.56 505 LEU A O 1
ATOM 3963 N N . ALA A 1 506 ? -2.383 -1.411 -16.797 1 84.44 506 ALA A N 1
ATOM 3964 C CA . ALA A 1 506 ? -2.924 -0.565 -15.742 1 84.44 506 ALA A CA 1
ATOM 3965 C C . ALA A 1 506 ? -4.449 -0.554 -15.773 1 84.44 506 ALA A C 1
ATOM 3967 O O . ALA A 1 506 ? -5.102 -0.607 -14.727 1 84.44 506 ALA A O 1
ATOM 3968 N N . ARG A 1 507 ? -5.047 -0.51 -16.938 1 87.69 507 ARG A N 1
ATOM 3969 C CA . ARG A 1 507 ? -6.496 -0.52 -17.094 1 87.69 507 ARG A CA 1
ATOM 3970 C C . ARG A 1 507 ? -7.094 -1.845 -16.625 1 87.69 507 ARG A C 1
ATOM 3972 O O . ARG A 1 507 ? -8.141 -1.866 -15.984 1 87.69 507 ARG A O 1
ATOM 3979 N N . LEU A 1 508 ? -6.414 -2.857 -16.953 1 88.69 508 LEU A N 1
ATOM 3980 C CA . LEU A 1 508 ? -6.883 -4.184 -16.578 1 88.69 508 LEU A CA 1
ATOM 3981 C C . LEU A 1 508 ? -6.832 -4.371 -15.062 1 88.69 508 LEU A C 1
ATOM 3983 O O . LEU A 1 508 ? -7.781 -4.879 -14.469 1 88.69 508 LEU A O 1
ATOM 3987 N N . ARG A 1 509 ? -5.762 -3.939 -14.508 1 86.56 509 ARG A N 1
ATOM 3988 C CA . ARG A 1 509 ? -5.633 -4.027 -13.055 1 86.56 509 ARG A CA 1
ATOM 3989 C C . ARG A 1 509 ? -6.727 -3.223 -12.359 1 86.56 509 ARG A C 1
ATOM 3991 O O . ARG A 1 509 ? -7.273 -3.658 -11.344 1 86.56 509 ARG A O 1
ATOM 3998 N N . TRP A 1 510 ? -6.996 -2.15 -12.945 1 86.56 510 TRP A N 1
ATOM 3999 C CA . TRP A 1 510 ? -8.039 -1.299 -12.383 1 86.56 510 TRP A CA 1
ATOM 4000 C C . TRP A 1 510 ? -9.406 -1.959 -12.516 1 86.56 510 TRP A C 1
ATOM 4002 O O . TRP A 1 510 ? -10.25 -1.848 -11.617 1 86.56 510 TRP A O 1
ATOM 4012 N N . ALA A 1 511 ? -9.562 -2.648 -13.656 1 85 511 ALA A N 1
ATOM 4013 C CA . ALA A 1 511 ? -10.875 -3.197 -13.992 1 85 511 ALA A CA 1
ATOM 4014 C C . ALA A 1 511 ? -11.133 -4.508 -13.25 1 85 511 ALA A C 1
ATOM 4016 O O . ALA A 1 511 ? -12.133 -5.188 -13.5 1 85 511 ALA A O 1
ATOM 4017 N N . GLY A 1 512 ? -10.234 -4.898 -12.445 1 85.31 512 GLY A N 1
ATOM 4018 C CA . GLY A 1 512 ? -10.562 -6.055 -11.625 1 85.31 512 GLY A CA 1
ATOM 4019 C C . GLY A 1 512 ? -9.57 -7.188 -11.758 1 85.31 512 GLY A C 1
ATOM 4020 O O . GLY A 1 512 ? -9.562 -8.109 -10.945 1 85.31 512 GLY A O 1
ATOM 4021 N N . TRP A 1 513 ? -8.672 -7.141 -12.672 1 88.19 513 TRP A N 1
ATOM 4022 C CA . TRP A 1 513 ? -7.746 -8.242 -12.906 1 88.19 513 TRP A CA 1
ATOM 4023 C C . TRP A 1 513 ? -6.52 -8.117 -12.008 1 88.19 513 TRP A C 1
ATOM 4025 O O . TRP A 1 513 ? -5.996 -7.02 -11.812 1 88.19 513 TRP A O 1
ATOM 4035 N N . THR A 1 514 ? -6.133 -9.234 -11.445 1 88.12 514 THR A N 1
ATOM 4036 C CA . THR A 1 514 ? -4.77 -9.383 -10.945 1 88.12 514 THR A CA 1
ATOM 4037 C C . THR A 1 514 ? -3.863 -9.969 -12.031 1 88.12 514 THR A C 1
ATOM 4039 O O . THR A 1 514 ? -4.035 -11.117 -12.438 1 88.12 514 THR A O 1
ATOM 4042 N N . CYS A 1 515 ? -2.889 -9.234 -12.445 1 87.19 515 CYS A N 1
ATOM 4043 C CA . CYS A 1 515 ? -2.115 -9.617 -13.625 1 87.19 515 CYS A CA 1
ATOM 4044 C C . CYS A 1 515 ? -0.78 -10.227 -13.219 1 87.19 515 CYS A C 1
ATOM 4046 O O . CYS A 1 515 ? 0.011 -9.602 -12.516 1 87.19 515 CYS A O 1
ATOM 4048 N N . PHE A 1 516 ? -0.583 -11.445 -13.695 1 87.38 516 PHE A N 1
ATOM 4049 C CA . PHE A 1 516 ? 0.671 -12.164 -13.5 1 87.38 516 PHE A CA 1
ATOM 4050 C C . PHE A 1 516 ? 1.451 -12.258 -14.805 1 87.38 516 PHE A C 1
ATOM 4052 O O . PHE A 1 516 ? 0.862 -12.422 -15.875 1 87.38 516 PHE A O 1
ATOM 4059 N N . TYR A 1 517 ? 2.76 -12.125 -14.688 1 82.5 517 TYR A N 1
ATOM 4060 C CA . TYR A 1 517 ? 3.613 -12.391 -15.844 1 82.5 517 TYR A CA 1
ATOM 4061 C C . TYR A 1 517 ? 4.066 -13.844 -15.859 1 82.5 517 TYR A C 1
ATOM 4063 O O . TYR A 1 517 ? 4.41 -14.406 -14.82 1 82.5 517 TYR A O 1
ATOM 4071 N N . ILE A 1 518 ? 3.859 -14.383 -17.062 1 78.69 518 ILE A N 1
ATOM 4072 C CA . ILE A 1 518 ? 4.27 -15.773 -17.219 1 78.69 518 ILE A CA 1
ATOM 4073 C C . ILE A 1 518 ? 5.207 -15.898 -18.422 1 78.69 518 ILE A C 1
ATOM 4075 O O . ILE A 1 518 ? 5.332 -14.961 -19.219 1 78.69 518 ILE A O 1
ATOM 4079 N N . ASN A 1 519 ? 5.941 -17 -18.359 1 67.31 519 ASN A N 1
ATOM 4080 C CA . ASN A 1 519 ? 6.832 -17.266 -19.484 1 67.31 519 ASN A CA 1
ATOM 4081 C C . ASN A 1 519 ? 6.074 -17.875 -20.656 1 67.31 519 ASN A C 1
ATOM 4083 O O . ASN A 1 519 ? 5.051 -18.547 -20.469 1 67.31 519 ASN A O 1
ATOM 4087 N N . ASP A 1 520 ? 6.484 -17.469 -21.859 1 58.69 520 ASP A N 1
ATOM 4088 C CA . ASP A 1 520 ? 5.875 -17.938 -23.109 1 58.69 520 ASP A CA 1
ATOM 4089 C C . ASP A 1 520 ? 5.848 -19.453 -23.172 1 58.69 520 ASP A C 1
ATOM 4091 O O . ASP A 1 520 ? 5.164 -20.031 -24.031 1 58.69 520 ASP A O 1
ATOM 4095 N N . TYR A 1 521 ? 6.738 -20 -22.359 1 52.28 521 TYR A N 1
ATOM 4096 C CA . TYR A 1 521 ? 6.816 -21.422 -22.625 1 52.28 521 TYR A CA 1
ATOM 4097 C C . TYR A 1 521 ? 5.898 -22.203 -21.703 1 52.28 521 TYR A C 1
ATOM 4099 O O . TYR A 1 521 ? 5.652 -23.391 -21.922 1 52.28 521 TYR A O 1
ATOM 4107 N N . ARG A 1 522 ? 5.531 -21.594 -20.609 1 49.22 522 ARG A N 1
ATOM 4108 C CA . ARG A 1 522 ? 4.707 -22.375 -19.703 1 49.22 522 ARG A CA 1
ATOM 4109 C C . ARG A 1 522 ? 3.338 -21.734 -19.5 1 49.22 522 ARG A C 1
ATOM 4111 O O . ARG A 1 522 ? 3.236 -20.516 -19.328 1 49.22 522 ARG A O 1
ATOM 4118 N N . MET B 1 1 ? 18.906 10.156 -8.484 1 59.28 1 MET B N 1
ATOM 4119 C CA . MET B 1 1 ? 17.812 10.414 -7.57 1 59.28 1 MET B CA 1
ATOM 4120 C C . MET B 1 1 ? 17.516 9.195 -6.703 1 59.28 1 MET B C 1
ATOM 4122 O O . MET B 1 1 ? 17.484 8.07 -7.203 1 59.28 1 MET B O 1
ATOM 4126 N N . HIS B 1 2 ? 17.656 9.383 -5.363 1 71.44 2 HIS B N 1
ATOM 4127 C CA . HIS B 1 2 ? 17.406 8.289 -4.438 1 71.44 2 HIS B CA 1
ATOM 4128 C C . HIS B 1 2 ? 15.938 8.273 -4 1 71.44 2 HIS B C 1
ATOM 4130 O O . HIS B 1 2 ? 15.359 9.32 -3.713 1 71.44 2 HIS B O 1
ATOM 4136 N N . PRO B 1 3 ? 15.359 7.121 -4.148 1 79.94 3 PRO B N 1
ATOM 4137 C CA . PRO B 1 3 ? 13.953 7.055 -3.74 1 79.94 3 PRO B CA 1
ATOM 4138 C C . PRO B 1 3 ? 13.773 7.199 -2.23 1 79.94 3 PRO B C 1
ATOM 4140 O O . PRO B 1 3 ? 14.719 6.992 -1.468 1 79.94 3 PRO B O 1
ATOM 4143 N N . LYS B 1 4 ? 12.641 7.777 -1.856 1 86.62 4 LYS B N 1
ATOM 4144 C CA . LYS B 1 4 ? 12.258 7.734 -0.447 1 86.62 4 LYS B CA 1
ATOM 4145 C C . LYS B 1 4 ? 12.156 6.297 0.054 1 86.62 4 LYS B C 1
ATOM 4147 O O . LYS B 1 4 ? 12.391 5.352 -0.702 1 86.62 4 LYS B O 1
ATOM 4152 N N . THR B 1 5 ? 12.016 6.18 1.43 1 87.25 5 THR B N 1
ATOM 4153 C CA . THR B 1 5 ? 11.93 4.84 1.998 1 87.25 5 THR B CA 1
ATOM 4154 C C . THR B 1 5 ? 10.773 4.062 1.374 1 87.25 5 THR B C 1
ATOM 4156 O O . THR B 1 5 ? 9.773 4.652 0.96 1 87.25 5 THR B O 1
ATOM 4159 N N . LEU B 1 6 ? 10.938 2.768 1.255 1 90.81 6 LEU B N 1
ATOM 4160 C CA . LEU B 1 6 ? 9.891 1.929 0.678 1 90.81 6 LEU B CA 1
ATOM 4161 C C . LEU B 1 6 ? 8.594 2.049 1.475 1 90.81 6 LEU B C 1
ATOM 4163 O O . LEU B 1 6 ? 7.508 2.074 0.897 1 90.81 6 LEU B O 1
ATOM 4167 N N . GLU B 1 7 ? 8.711 2.125 2.779 1 90.38 7 GLU B N 1
ATOM 4168 C CA . GLU B 1 7 ? 7.535 2.289 3.629 1 90.38 7 GLU B CA 1
ATOM 4169 C C . GLU B 1 7 ? 6.754 3.543 3.25 1 90.38 7 GLU B C 1
ATOM 4171 O O . GLU B 1 7 ? 5.527 3.5 3.107 1 90.38 7 GLU B O 1
ATOM 4176 N N . SER B 1 8 ? 7.445 4.645 3.125 1 89.75 8 SER B N 1
ATOM 4177 C CA . SER B 1 8 ? 6.809 5.91 2.775 1 89.75 8 SER B CA 1
ATOM 4178 C C . SER B 1 8 ? 6.195 5.852 1.38 1 89.75 8 SER B C 1
ATOM 4180 O O . SER B 1 8 ? 5.152 6.461 1.128 1 89.75 8 SER B O 1
ATOM 4182 N N . LEU B 1 9 ? 6.895 5.152 0.485 1 90.62 9 LEU B N 1
ATOM 4183 C CA . LEU B 1 9 ? 6.344 4.984 -0.856 1 90.62 9 LEU B CA 1
ATOM 4184 C C . LEU B 1 9 ? 5.047 4.188 -0.815 1 90.62 9 LEU B C 1
ATOM 4186 O O . LEU B 1 9 ? 4.09 4.512 -1.524 1 90.62 9 LEU B O 1
ATOM 4190 N N . CYS B 1 10 ? 5.02 3.16 -0.007 1 91.62 10 CYS B N 1
ATOM 4191 C CA . CYS B 1 10 ? 3.818 2.346 0.137 1 91.62 10 CYS B CA 1
ATOM 4192 C C . CYS B 1 10 ? 2.662 3.174 0.686 1 91.62 10 CYS B C 1
ATOM 4194 O O . CYS B 1 10 ? 1.518 3.012 0.256 1 91.62 10 CYS B O 1
ATOM 4196 N N . VAL B 1 11 ? 2.953 4.059 1.603 1 91.62 11 VAL B N 1
ATOM 4197 C CA . VAL B 1 11 ? 1.923 4.93 2.158 1 91.62 11 VAL B CA 1
ATOM 4198 C C . VAL B 1 11 ? 1.382 5.852 1.069 1 91.62 11 VAL B C 1
ATOM 4200 O O . VAL B 1 11 ? 0.167 6.02 0.935 1 91.62 11 VAL B O 1
ATOM 4203 N N . ASP B 1 12 ? 2.285 6.449 0.311 1 91.12 12 ASP B N 1
ATOM 4204 C CA . ASP B 1 12 ? 1.871 7.316 -0.789 1 91.12 12 ASP B CA 1
ATOM 4205 C C . ASP B 1 12 ? 0.941 6.578 -1.749 1 91.12 12 ASP B C 1
ATOM 4207 O O . ASP B 1 12 ? -0.083 7.121 -2.17 1 91.12 12 ASP B O 1
ATOM 4211 N N . GLU B 1 13 ? 1.302 5.387 -2.031 1 91.19 13 GLU B N 1
ATOM 4212 C CA . GLU B 1 13 ? 0.539 4.609 -3 1 91.19 13 GLU B CA 1
ATOM 4213 C C . GLU B 1 13 ? -0.809 4.18 -2.428 1 91.19 13 GLU B C 1
ATOM 4215 O O . GLU B 1 13 ? -1.803 4.105 -3.152 1 91.19 13 GLU B O 1
ATOM 4220 N N . LEU B 1 14 ? -0.827 3.793 -1.211 1 93.12 14 LEU B N 1
ATOM 4221 C CA . LEU B 1 14 ? -2.082 3.455 -0.549 1 93.12 14 LEU B CA 1
ATOM 4222 C C . LEU B 1 14 ? -3.059 4.625 -0.606 1 93.12 14 LEU B C 1
ATOM 4224 O O . LEU B 1 14 ? -4.234 4.441 -0.926 1 93.12 14 LEU B O 1
ATOM 4228 N N . VAL B 1 15 ? -2.52 5.781 -0.268 1 92.81 15 VAL B N 1
ATOM 4229 C CA . VAL B 1 15 ? -3.346 6.984 -0.284 1 92.81 15 VAL B CA 1
ATOM 4230 C C . VAL B 1 15 ? -3.818 7.27 -1.708 1 92.81 15 VAL B C 1
ATOM 4232 O O . VAL B 1 15 ? -5 7.531 -1.937 1 92.81 15 VAL B O 1
ATOM 4235 N N . ALA B 1 16 ? -2.936 7.18 -2.652 1 89.06 16 ALA B N 1
ATOM 4236 C CA . ALA B 1 16 ? -3.295 7.414 -4.047 1 89.06 16 ALA B CA 1
ATOM 4237 C C . ALA B 1 16 ? -4.359 6.43 -4.516 1 89.06 16 ALA B C 1
ATOM 4239 O O . ALA B 1 16 ? -5.297 6.809 -5.223 1 89.06 16 ALA B O 1
ATOM 4240 N N . ALA B 1 17 ? -4.219 5.188 -4.145 1 90.69 17 ALA B N 1
ATOM 4241 C CA . ALA B 1 17 ? -5.199 4.164 -4.504 1 90.69 17 ALA B CA 1
ATOM 4242 C C . ALA B 1 17 ? -6.562 4.477 -3.896 1 90.69 17 ALA B C 1
ATOM 4244 O O . ALA B 1 17 ? -7.594 4.316 -4.555 1 90.69 17 ALA B O 1
ATOM 4245 N N . THR B 1 18 ? -6.57 4.898 -2.695 1 92.25 18 THR B N 1
ATOM 4246 C CA . THR B 1 18 ? -7.82 5.223 -2.018 1 92.25 18 THR B CA 1
ATOM 4247 C C . THR B 1 18 ? -8.508 6.402 -2.691 1 92.25 18 THR B C 1
ATOM 4249 O O . THR B 1 18 ? -9.719 6.371 -2.918 1 92.25 18 THR B O 1
ATOM 4252 N N . VAL B 1 19 ? -7.711 7.402 -2.984 1 89.5 19 VAL B N 1
ATOM 4253 C CA . VAL B 1 19 ? -8.258 8.586 -3.645 1 89.5 19 VAL B CA 1
ATOM 4254 C C . VAL B 1 19 ? -8.836 8.195 -5.004 1 89.5 19 VAL B C 1
ATOM 4256 O O . VAL B 1 19 ? -9.945 8.594 -5.352 1 89.5 19 VAL B O 1
ATOM 4259 N N . ARG B 1 20 ? -8.141 7.43 -5.785 1 86.5 20 ARG B N 1
ATOM 4260 C CA . ARG B 1 20 ? -8.609 6.992 -7.094 1 86.5 20 ARG B CA 1
ATOM 4261 C C . ARG B 1 20 ? -9.867 6.141 -6.969 1 86.5 20 ARG B C 1
ATOM 4263 O O . ARG B 1 20 ? -10.789 6.258 -7.781 1 86.5 20 ARG B O 1
ATOM 4270 N N . TYR B 1 21 ? -9.891 5.273 -6 1 90 21 TYR B N 1
ATOM 4271 C CA . TYR B 1 21 ? -11.047 4.418 -5.758 1 90 21 TYR B CA 1
ATOM 4272 C C . TYR B 1 21 ? -12.289 5.246 -5.441 1 90 21 TYR B C 1
ATOM 4274 O O . TYR B 1 21 ? -13.352 5.035 -6.031 1 90 21 TYR B O 1
ATOM 4282 N N . GLN B 1 22 ? -12.117 6.168 -4.527 1 87.19 22 GLN B N 1
ATOM 4283 C CA . GLN B 1 22 ? -13.227 7.023 -4.113 1 87.19 22 GLN B CA 1
ATOM 4284 C C . GLN B 1 22 ? -13.773 7.82 -5.293 1 87.19 22 GLN B C 1
ATOM 4286 O O . GLN B 1 22 ? -14.984 8.055 -5.387 1 87.19 22 GLN B O 1
ATOM 4291 N N . ARG B 1 23 ? -12.945 8.219 -6.176 1 82.56 23 ARG B N 1
ATOM 4292 C CA . ARG B 1 23 ? -13.367 9.008 -7.332 1 82.56 23 ARG B CA 1
ATOM 4293 C C . ARG B 1 23 ? -14.125 8.156 -8.336 1 82.56 23 ARG B C 1
ATOM 4295 O O . ARG B 1 23 ? -14.961 8.664 -9.086 1 82.56 23 ARG B O 1
ATOM 4302 N N . SER B 1 24 ? -13.852 6.945 -8.32 1 83.38 24 SER B N 1
ATOM 4303 C CA . SER B 1 24 ? -14.414 6.055 -9.336 1 83.38 24 SER B CA 1
ATOM 4304 C C . SER B 1 24 ? -15.727 5.441 -8.859 1 83.38 24 SER B C 1
ATOM 4306 O O . SER B 1 24 ? -16.547 5.02 -9.672 1 83.38 24 SER B O 1
ATOM 4308 N N . VAL B 1 25 ? -15.852 5.332 -7.574 1 83.31 25 VAL B N 1
ATOM 4309 C CA . VAL B 1 25 ? -17.031 4.695 -7.008 1 83.31 25 VAL B CA 1
ATOM 4310 C C . VAL B 1 25 ? -18.062 5.762 -6.645 1 83.31 25 VAL B C 1
ATOM 4312 O O . VAL B 1 25 ? -17.75 6.746 -5.977 1 83.31 25 VAL B O 1
ATOM 4315 N N . LYS B 1 26 ? -19.266 5.637 -7.02 1 74.88 26 LYS B N 1
ATOM 4316 C CA . LYS B 1 26 ? -20.312 6.637 -6.809 1 74.88 26 LYS B CA 1
ATOM 4317 C C . LYS B 1 26 ? -21.078 6.359 -5.52 1 74.88 26 LYS B C 1
ATOM 4319 O O . LYS B 1 26 ? -21.641 7.277 -4.922 1 74.88 26 LYS B O 1
ATOM 4324 N N . SER B 1 27 ? -21.047 5.16 -5.07 1 81.44 27 SER B N 1
ATOM 4325 C CA . SER B 1 27 ? -21.828 4.77 -3.906 1 81.44 27 SER B CA 1
ATOM 4326 C C . SER B 1 27 ? -21.062 5.016 -2.613 1 81.44 27 SER B C 1
ATOM 4328 O O . SER B 1 27 ? -19.969 4.465 -2.416 1 81.44 27 SER B O 1
ATOM 4330 N N . ALA B 1 28 ? -21.688 5.812 -1.702 1 83.38 28 ALA B N 1
ATOM 4331 C CA . ALA B 1 28 ? -21.078 6.105 -0.411 1 83.38 28 ALA B CA 1
ATOM 4332 C C . ALA B 1 28 ? -20.953 4.84 0.434 1 83.38 28 ALA B C 1
ATOM 4334 O O . ALA B 1 28 ? -19.984 4.684 1.188 1 83.38 28 ALA B O 1
ATOM 4335 N N . GLU B 1 29 ? -21.906 3.957 0.283 1 84.5 29 GLU B N 1
ATOM 4336 C CA . GLU B 1 29 ? -21.891 2.709 1.041 1 84.5 29 GLU B CA 1
ATOM 4337 C C . GLU B 1 29 ? -20.703 1.841 0.635 1 84.5 29 GLU B C 1
ATOM 4339 O O . GLU B 1 29 ? -20.047 1.239 1.488 1 84.5 29 GLU B O 1
ATOM 4344 N N . ARG B 1 30 ? -20.531 1.795 -0.616 1 87.25 30 ARG B N 1
ATOM 4345 C CA . ARG B 1 30 ? -19.422 0.997 -1.124 1 87.25 30 ARG B CA 1
ATOM 4346 C C . ARG B 1 30 ? -18.078 1.605 -0.725 1 87.25 30 ARG B C 1
ATOM 4348 O O . ARG B 1 30 ? -17.125 0.882 -0.406 1 87.25 30 ARG B O 1
ATOM 4355 N N . ILE B 1 31 ? -17.984 2.955 -0.766 1 89.31 31 ILE B N 1
ATOM 4356 C CA . ILE B 1 31 ? -16.766 3.635 -0.336 1 89.31 31 ILE B CA 1
ATOM 4357 C C . ILE B 1 31 ? -16.516 3.342 1.139 1 89.31 31 ILE B C 1
ATOM 4359 O O . ILE B 1 31 ? -15.398 2.963 1.515 1 89.31 31 ILE B O 1
ATOM 4363 N N . TRP B 1 32 ? -17.531 3.406 1.946 1 90.31 32 TRP B N 1
ATOM 4364 C CA . TRP B 1 32 ? -17.406 3.176 3.381 1 90.31 32 TRP B CA 1
ATOM 4365 C C . TRP B 1 32 ? -16.891 1.772 3.664 1 90.31 32 TRP B C 1
ATOM 4367 O O . TRP B 1 32 ? -15.938 1.6 4.434 1 90.31 32 TRP B O 1
ATOM 4377 N N . ALA B 1 33 ? -17.5 0.843 3.047 1 89.5 33 ALA B N 1
ATOM 4378 C CA . ALA B 1 33 ? -17.141 -0.553 3.289 1 89.5 33 ALA B CA 1
ATOM 4379 C C . ALA B 1 33 ? -15.711 -0.84 2.852 1 89.5 33 ALA B C 1
ATOM 4381 O O . ALA B 1 33 ? -14.945 -1.469 3.586 1 89.5 33 ALA B O 1
ATOM 4382 N N . ALA B 1 34 ? -15.391 -0.377 1.645 1 90.94 34 ALA B N 1
ATOM 4383 C CA . ALA B 1 34 ? -14.07 -0.665 1.083 1 90.94 34 ALA B CA 1
ATOM 4384 C C . ALA B 1 34 ? -12.969 0.006 1.898 1 90.94 34 ALA B C 1
ATOM 4386 O O . ALA B 1 34 ? -11.961 -0.623 2.225 1 90.94 34 ALA B O 1
ATOM 4387 N N . VAL B 1 35 ? -13.156 1.271 2.246 1 93.31 35 VAL B N 1
ATOM 4388 C CA . VAL B 1 35 ? -12.141 2.031 2.959 1 93.31 35 VAL B CA 1
ATOM 4389 C C . VAL B 1 35 ? -12.031 1.526 4.395 1 93.31 35 VAL B C 1
ATOM 4391 O O . VAL B 1 35 ? -10.922 1.347 4.914 1 93.31 35 VAL B O 1
ATOM 4394 N N . SER B 1 36 ? -13.133 1.235 5.062 1 92 36 SER B N 1
ATOM 4395 C CA . SER B 1 36 ? -13.109 0.721 6.426 1 92 36 SER B CA 1
ATOM 4396 C C . SER B 1 36 ? -12.344 -0.597 6.508 1 92 36 SER B C 1
ATOM 4398 O O . SER B 1 36 ? -11.586 -0.824 7.453 1 92 36 SER B O 1
ATOM 4400 N N . GLN B 1 37 ? -12.531 -1.422 5.551 1 91.12 37 GLN B N 1
ATOM 4401 C CA . GLN B 1 37 ? -11.867 -2.725 5.535 1 91.12 37 GLN B CA 1
ATOM 4402 C C . GLN B 1 37 ? -10.352 -2.572 5.469 1 91.12 37 GLN B C 1
ATOM 4404 O O . GLN B 1 37 ? -9.625 -3.232 6.211 1 91.12 37 GLN B O 1
ATOM 4409 N N . VAL B 1 38 ? -9.914 -1.745 4.598 1 92.5 38 VAL B N 1
ATOM 4410 C CA . VAL B 1 38 ? -8.484 -1.558 4.402 1 92.5 38 VAL B CA 1
ATOM 4411 C C . VAL B 1 38 ? -7.875 -0.905 5.645 1 92.5 38 VAL B C 1
ATOM 4413 O O . VAL B 1 38 ? -6.82 -1.327 6.117 1 92.5 38 VAL B O 1
ATOM 4416 N N . TRP B 1 39 ? -8.5 0.096 6.172 1 92.75 39 TRP B N 1
ATOM 4417 C CA . TRP B 1 39 ? -7.918 0.833 7.289 1 92.75 39 TRP B CA 1
ATOM 4418 C C . TRP B 1 39 ? -8.023 0.034 8.586 1 92.75 39 TRP B C 1
ATOM 4420 O O . TRP B 1 39 ? -7.273 0.277 9.531 1 92.75 39 TRP B O 1
ATOM 4430 N N . GLU B 1 40 ? -8.922 -0.911 8.695 1 90.75 40 GLU B N 1
ATOM 4431 C CA . GLU B 1 40 ? -8.945 -1.83 9.836 1 90.75 40 GLU B CA 1
ATOM 4432 C C . GLU B 1 40 ? -7.66 -2.654 9.906 1 90.75 40 GLU B C 1
ATOM 4434 O O . GLU B 1 40 ? -7.219 -3.031 10.992 1 90.75 40 GLU B O 1
ATOM 4439 N N . LEU B 1 41 ? -7.105 -2.867 8.734 1 89.31 41 LEU B N 1
ATOM 4440 C CA . LEU B 1 41 ? -5.852 -3.604 8.664 1 89.31 41 LEU B CA 1
ATOM 4441 C C . LEU B 1 41 ? -4.664 -2.684 8.93 1 89.31 41 LEU B C 1
ATOM 4443 O O . LEU B 1 41 ? -3.617 -3.133 9.398 1 89.31 41 LEU B O 1
ATOM 4447 N N . LEU B 1 42 ? -4.805 -1.398 8.688 1 89.81 42 LEU B N 1
ATOM 4448 C CA . LEU B 1 42 ? -3.695 -0.453 8.75 1 89.81 42 LEU B CA 1
ATOM 4449 C C . LEU B 1 42 ? -3.451 0.014 10.18 1 89.81 42 LEU B C 1
ATOM 4451 O O . LEU B 1 42 ? -2.305 0.195 10.594 1 89.81 42 LEU B O 1
ATOM 4455 N N . TRP B 1 43 ? -4.41 0.18 10.977 1 89.56 43 TRP B N 1
ATOM 4456 C CA . TRP B 1 43 ? -4.312 0.807 12.289 1 89.56 43 TRP B CA 1
ATOM 4457 C C . TRP B 1 43 ? -3.471 -0.043 13.234 1 89.56 43 TRP B C 1
ATOM 4459 O O . TRP B 1 43 ? -2.684 0.488 14.023 1 89.56 43 TRP B O 1
ATOM 4469 N N . PRO B 1 44 ? -3.609 -1.336 13.07 1 86.75 44 PRO B N 1
ATOM 4470 C CA . PRO B 1 44 ? -2.793 -2.139 13.984 1 86.75 44 PRO B CA 1
ATOM 4471 C C . PRO B 1 44 ? -1.312 -2.131 13.617 1 86.75 44 PRO B C 1
ATOM 4473 O O . PRO B 1 44 ? -0.471 -2.561 14.406 1 86.75 44 PRO B O 1
ATOM 4476 N N . LEU B 1 45 ? -1.187 -1.534 12.383 1 85.44 45 LEU B N 1
ATOM 4477 C CA . LEU B 1 45 ? 0.21 -1.52 11.961 1 85.44 45 LEU B CA 1
ATOM 4478 C C . LEU B 1 45 ? 1.002 -0.47 12.734 1 85.44 45 LEU B C 1
ATOM 4480 O O . LEU B 1 45 ? 0.457 0.568 13.109 1 85.44 45 LEU B O 1
ATOM 4484 N N . GLY B 1 46 ? 1.833 -0.664 13.539 1 77.62 46 GLY B N 1
ATOM 4485 C CA . GLY B 1 46 ? 2.693 0.178 14.352 1 77.62 46 GLY B CA 1
ATOM 4486 C C . GLY B 1 46 ? 3.391 1.267 13.555 1 77.62 46 GLY B C 1
ATOM 4487 O O . GLY B 1 46 ? 2.949 1.623 12.461 1 77.62 46 GLY B O 1
ATOM 4488 N N . SER B 1 47 ? 4.168 2.178 14.156 1 74.88 47 SER B N 1
ATOM 4489 C CA . SER B 1 47 ? 5.09 3.166 13.609 1 74.88 47 SER B CA 1
ATOM 4490 C C . SER B 1 47 ? 4.344 4.414 13.141 1 74.88 47 SER B C 1
ATOM 4492 O O . SER B 1 47 ? 4.867 5.191 12.336 1 74.88 47 SER B O 1
ATOM 4494 N N . GLY B 1 48 ? 3.037 4.551 13.492 1 85.88 48 GLY B N 1
ATOM 4495 C CA . GLY B 1 48 ? 2.289 5.738 13.117 1 85.88 48 GLY B CA 1
ATOM 4496 C C . GLY B 1 48 ? 1.881 5.75 11.656 1 85.88 48 GLY B C 1
ATOM 4497 O O . GLY B 1 48 ? 1.587 6.805 11.094 1 85.88 48 GLY B O 1
ATOM 4498 N N . LEU B 1 49 ? 1.856 4.574 11.047 1 88.38 49 LEU B N 1
ATOM 4499 C CA . LEU B 1 49 ? 1.574 4.473 9.625 1 88.38 49 LEU B CA 1
ATOM 4500 C C . LEU B 1 49 ? 0.158 4.949 9.312 1 88.38 49 LEU B C 1
ATOM 4502 O O . LEU B 1 49 ? -0.05 5.723 8.375 1 88.38 49 LEU B O 1
ATOM 4506 N N . ALA B 1 50 ? -0.748 4.492 10.156 1 90.44 50 ALA B N 1
ATOM 4507 C CA . ALA B 1 50 ? -2.141 4.863 9.914 1 90.44 50 ALA B CA 1
ATOM 4508 C C . ALA B 1 50 ? -2.338 6.371 10.055 1 90.44 50 ALA B C 1
ATOM 4510 O O . ALA B 1 50 ? -3.045 6.988 9.258 1 90.44 50 ALA B O 1
ATOM 4511 N N . TYR B 1 51 ? -1.671 6.984 10.992 1 90.25 51 TYR B N 1
ATOM 4512 C CA . TYR B 1 51 ? -1.781 8.422 11.203 1 90.25 51 TYR B CA 1
ATOM 4513 C C . TYR B 1 51 ? -1.191 9.195 10.031 1 90.25 51 TYR B C 1
ATOM 4515 O O . TYR B 1 51 ? -1.781 10.172 9.562 1 90.25 51 TYR B O 1
ATOM 4523 N N . ARG B 1 52 ? -0.104 8.75 9.617 1 90.25 52 ARG B N 1
ATOM 4524 C CA . ARG B 1 52 ? 0.528 9.391 8.469 1 90.25 52 ARG B CA 1
ATOM 4525 C C . ARG B 1 52 ? -0.345 9.281 7.227 1 90.25 52 ARG B C 1
ATOM 4527 O O . ARG B 1 52 ? -0.524 10.25 6.496 1 90.25 52 ARG B O 1
ATOM 4534 N N . ALA B 1 53 ? -0.864 8.109 7.016 1 93.06 53 ALA B N 1
ATOM 4535 C CA . ALA B 1 53 ? -1.698 7.867 5.84 1 93.06 53 ALA B CA 1
ATOM 4536 C C . ALA B 1 53 ? -2.971 8.703 5.887 1 93.06 53 ALA B C 1
ATOM 4538 O O . ALA B 1 53 ? -3.371 9.297 4.879 1 93.06 53 ALA B O 1
ATOM 4539 N N . THR B 1 54 ? -3.549 8.766 7.055 1 92.88 54 THR B N 1
ATOM 4540 C CA . THR B 1 54 ? -4.789 9.523 7.184 1 92.88 54 THR B CA 1
ATOM 4541 C C . THR B 1 54 ? -4.531 11.016 6.992 1 92.88 54 THR B C 1
ATOM 4543 O O . THR B 1 54 ? -5.344 11.719 6.379 1 92.88 54 THR B O 1
ATOM 4546 N N . SER B 1 55 ? -3.428 11.492 7.508 1 90.12 55 SER B N 1
ATOM 4547 C CA . SER B 1 55 ? -3.082 12.898 7.336 1 90.12 55 SER B CA 1
ATOM 4548 C C . SER B 1 55 ? -2.871 13.234 5.863 1 90.12 55 SER B C 1
ATOM 4550 O O . SER B 1 55 ? -3.35 14.266 5.383 1 90.12 55 SER B O 1
ATOM 4552 N N . LEU B 1 56 ? -2.172 12.422 5.227 1 90.62 56 LEU B N 1
ATOM 4553 C CA . LEU B 1 56 ? -1.932 12.617 3.801 1 90.62 56 LEU B CA 1
ATOM 4554 C C . LEU B 1 56 ? -3.232 12.531 3.012 1 90.62 56 LEU B C 1
ATOM 4556 O O . LEU B 1 56 ? -3.482 13.344 2.123 1 90.62 56 LEU B O 1
ATOM 4560 N N . LEU B 1 57 ? -4.039 11.562 3.33 1 91.88 57 LEU B N 1
ATOM 4561 C CA . LEU B 1 57 ? -5.328 11.383 2.67 1 91.88 57 LEU B CA 1
ATOM 4562 C C . LEU B 1 57 ? -6.211 12.609 2.859 1 91.88 57 LEU B C 1
ATOM 4564 O O . LEU B 1 57 ? -6.871 13.055 1.92 1 91.88 57 LEU B O 1
ATOM 4568 N N . HIS B 1 58 ? -6.18 13.062 4.059 1 88.81 58 HIS B N 1
ATOM 4569 C CA . HIS B 1 58 ? -6.941 14.266 4.395 1 88.81 58 HIS B CA 1
ATOM 4570 C C . HIS B 1 58 ? -6.562 15.43 3.484 1 88.81 58 HIS B C 1
ATOM 4572 O O . HIS B 1 58 ? -7.438 16.094 2.916 1 88.81 58 HIS B O 1
ATOM 4578 N N . SER B 1 59 ? -5.336 15.617 3.312 1 84.62 59 SER B N 1
ATOM 4579 C CA . SER B 1 59 ? -4.844 16.703 2.477 1 84.62 59 SER B CA 1
ATOM 4580 C C . SER B 1 59 ? -5.188 16.484 1.01 1 84.62 59 SER B C 1
ATOM 4582 O O . SER B 1 59 ? -5.48 17.422 0.28 1 84.62 59 SER B O 1
ATOM 4584 N N . HIS B 1 60 ? -5.234 15.312 0.562 1 83.75 60 HIS B N 1
ATOM 4585 C CA . HIS B 1 60 ? -5.465 15 -0.844 1 83.75 60 HIS B CA 1
ATOM 4586 C C . HIS B 1 60 ? -6.949 15.062 -1.186 1 83.75 60 HIS B C 1
ATOM 4588 O O . HIS B 1 60 ? -7.32 15.477 -2.287 1 83.75 60 HIS B O 1
ATOM 4594 N N . LEU B 1 61 ? -7.73 14.625 -0.328 1 83.19 61 LEU B N 1
ATOM 4595 C CA . LEU B 1 61 ? -9.164 14.562 -0.598 1 83.19 61 LEU B CA 1
ATOM 4596 C C . LEU B 1 61 ? -9.781 15.953 -0.542 1 83.19 61 LEU B C 1
ATOM 4598 O O . LEU B 1 61 ? -10.758 16.234 -1.242 1 83.19 61 LEU B O 1
ATOM 4602 N N . LEU B 1 62 ? -9.258 16.75 0.295 1 72.44 62 LEU B N 1
ATOM 4603 C CA . LEU B 1 62 ? -9.891 18.062 0.49 1 72.44 62 LEU B CA 1
ATOM 4604 C C . LEU B 1 62 ? -9.258 19.109 -0.42 1 72.44 62 LEU B C 1
ATOM 4606 O O . LEU B 1 62 ? -9.633 20.281 -0.374 1 72.44 62 LEU B O 1
ATOM 4610 N N . CYS B 1 63 ? -8.344 18.547 -1.237 1 60.75 63 CYS B N 1
ATOM 4611 C CA . CYS B 1 63 ? -7.801 19.453 -2.248 1 60.75 63 CYS B CA 1
ATOM 4612 C C . CYS B 1 63 ? -8.805 19.672 -3.373 1 60.75 63 CYS B C 1
ATOM 4614 O O . CYS B 1 63 ? -9.547 18.766 -3.736 1 60.75 63 CYS B O 1
ATOM 4616 N N . GLN B 1 64 ? -9.148 20.875 -3.738 1 53.72 64 GLN B N 1
ATOM 4617 C CA . GLN B 1 64 ? -10.18 21.375 -4.641 1 53.72 64 GLN B CA 1
ATOM 4618 C C . GLN B 1 64 ? -10.242 20.547 -5.922 1 53.72 64 GLN B C 1
ATOM 4620 O O . GLN B 1 64 ? -11.328 20.25 -6.422 1 53.72 64 GLN B O 1
ATOM 4625 N N . SER B 1 65 ? -9.094 20.375 -6.527 1 49.97 65 SER B N 1
ATOM 4626 C CA . SER B 1 65 ? -9.156 19.75 -7.844 1 49.97 65 SER B CA 1
ATOM 4627 C C . SER B 1 65 ? -9.844 18.391 -7.777 1 49.97 65 SER B C 1
ATOM 4629 O O . SER B 1 65 ? -10.32 17.875 -8.797 1 49.97 65 SER B O 1
ATOM 4631 N N . LEU B 1 66 ? -9.812 17.812 -6.699 1 50.12 66 LEU B N 1
ATOM 4632 C CA . LEU B 1 66 ? -10.414 16.484 -6.609 1 50.12 66 LEU B CA 1
ATOM 4633 C C . LEU B 1 66 ? -11.891 16.578 -6.238 1 50.12 66 LEU B C 1
ATOM 4635 O O . LEU B 1 66 ? -12.602 15.578 -6.25 1 50.12 66 LEU B O 1
ATOM 4639 N N . LEU B 1 67 ? -12.219 17.812 -5.879 1 51.03 67 LEU B N 1
ATOM 4640 C CA . LEU B 1 67 ? -13.625 18.047 -5.586 1 51.03 67 LEU B CA 1
ATOM 4641 C C . LEU B 1 67 ? -14.383 18.453 -6.848 1 51.03 67 LEU B C 1
ATOM 4643 O O . LEU B 1 67 ? -14.031 19.438 -7.504 1 51.03 67 LEU B O 1
ATOM 4647 N N . ASN B 1 68 ? -14.594 17.516 -7.809 1 48.12 68 ASN B N 1
ATOM 4648 C CA . ASN B 1 68 ? -15.172 17.641 -9.141 1 48.12 68 ASN B CA 1
ATOM 4649 C C . ASN B 1 68 ? -16.094 18.859 -9.234 1 48.12 68 ASN B C 1
ATOM 4651 O O . ASN B 1 68 ? -16.078 19.594 -10.227 1 48.12 68 ASN B O 1
ATOM 4655 N N . HIS B 1 69 ? -17.453 18.625 -8.969 1 47.28 69 HIS B N 1
ATOM 4656 C CA . HIS B 1 69 ? -18.562 19.359 -9.555 1 47.28 69 HIS B CA 1
ATOM 4657 C C . HIS B 1 69 ? -18.578 20.812 -9.062 1 47.28 69 HIS B C 1
ATOM 4659 O O . HIS B 1 69 ? -18.641 21.047 -7.855 1 47.28 69 HIS B O 1
ATOM 4665 N N . THR B 1 70 ? -17.891 21.594 -9.977 1 44.28 70 THR B N 1
ATOM 4666 C CA . THR B 1 70 ? -18.094 23.031 -9.797 1 44.28 70 THR B CA 1
ATOM 4667 C C . THR B 1 70 ? -19.453 23.469 -10.344 1 44.28 70 THR B C 1
ATOM 4669 O O . THR B 1 70 ? -19.797 23.141 -11.484 1 44.28 70 THR B O 1
ATOM 4672 N N . SER B 1 71 ? -20.5 23.453 -9.672 1 44.34 71 SER B N 1
ATOM 4673 C CA . SER B 1 71 ? -21.625 24.219 -10.211 1 44.34 71 SER B CA 1
ATOM 4674 C C . SER B 1 71 ? -21.312 25.719 -10.266 1 44.34 71 SER B C 1
ATOM 4676 O O . SER B 1 71 ? -20.781 26.281 -9.297 1 44.34 71 SER B O 1
ATOM 4678 N N . GLN B 1 72 ? -21.016 26.188 -11.539 1 41 72 GLN B N 1
ATOM 4679 C CA . GLN B 1 72 ? -20.906 27.609 -11.766 1 41 72 GLN B CA 1
ATOM 4680 C C . GLN B 1 72 ? -22.203 28.344 -11.414 1 41 72 GLN B C 1
ATOM 4682 O O . GLN B 1 72 ? -23.25 28.047 -11.977 1 41 72 GLN B O 1
ATOM 4687 N N . ARG B 1 73 ? -22.453 28.953 -10.398 1 37.5 73 ARG B N 1
ATOM 4688 C CA . ARG B 1 73 ? -23.5 29.969 -10.383 1 37.5 73 ARG B CA 1
ATOM 4689 C C . ARG B 1 73 ? -22.984 31.297 -10.891 1 37.5 73 ARG B C 1
ATOM 4691 O O . ARG B 1 73 ? -21.812 31.625 -10.711 1 37.5 73 ARG B O 1
ATOM 4698 N N . ALA B 1 74 ? -23.547 32.062 -11.711 1 31.45 74 ALA B N 1
ATOM 4699 C CA . ALA B 1 74 ? -23.375 33.406 -12.211 1 31.45 74 ALA B CA 1
ATOM 4700 C C . ALA B 1 74 ? -22.781 34.312 -11.141 1 31.45 74 ALA B C 1
ATOM 4702 O O . ALA B 1 74 ? -23.359 34.5 -10.07 1 31.45 74 ALA B O 1
ATOM 4703 N N . GLY B 1 75 ? -21.297 35.062 -11.266 1 42.22 75 GLY B N 1
ATOM 4704 C CA . GLY B 1 75 ? -20.516 35.875 -10.336 1 42.22 75 GLY B CA 1
ATOM 4705 C C . GLY B 1 75 ? -19.859 35.031 -9.234 1 42.22 75 GLY B C 1
ATOM 4706 O O . GLY B 1 75 ? -19.25 35.594 -8.32 1 42.22 75 GLY B O 1
ATOM 4707 N N . GLN B 1 76 ? -20.312 33.781 -8.594 1 45.28 76 GLN B N 1
ATOM 4708 C CA . GLN B 1 76 ? -20.703 32.938 -7.461 1 45.28 76 GLN B CA 1
ATOM 4709 C C . GLN B 1 76 ? -19.688 31.828 -7.223 1 45.28 76 GLN B C 1
ATOM 4711 O O . GLN B 1 76 ? -19.031 31.359 -8.164 1 45.28 76 GLN B O 1
ATOM 4716 N N . PHE B 1 77 ? -19.391 31.406 -5.918 1 50.44 77 PHE B N 1
ATOM 4717 C CA . PHE B 1 77 ? -18.609 30.406 -5.203 1 50.44 77 PHE B CA 1
ATOM 4718 C C . PHE B 1 77 ? -18.859 29.016 -5.758 1 50.44 77 PHE B C 1
ATOM 4720 O O . PHE B 1 77 ? -19.984 28.703 -6.188 1 50.44 77 PHE B O 1
ATOM 4727 N N . GLN B 1 78 ? -17.906 28.375 -6.352 1 57.56 78 GLN B N 1
ATOM 4728 C CA . GLN B 1 78 ? -17.984 26.969 -6.746 1 57.56 78 GLN B CA 1
ATOM 4729 C C . GLN B 1 78 ? -18.125 26.062 -5.527 1 57.56 78 GLN B C 1
ATOM 4731 O O . GLN B 1 78 ? -17.391 26.219 -4.543 1 57.56 78 GLN B O 1
ATOM 4736 N N . VAL B 1 79 ? -19.344 25.484 -5.422 1 59.97 79 VAL B N 1
ATOM 4737 C CA . VAL B 1 79 ? -19.594 24.547 -4.344 1 59.97 79 VAL B CA 1
ATOM 4738 C C . VAL B 1 79 ? -19.203 23.141 -4.785 1 59.97 79 VAL B C 1
ATOM 4740 O O . VAL B 1 79 ? -19.625 22.672 -5.84 1 59.97 79 VAL B O 1
ATOM 4743 N N . TYR B 1 80 ? -18.234 22.609 -4.086 1 67.94 80 TYR B N 1
ATOM 4744 C CA . TYR B 1 80 ? -17.781 21.25 -4.367 1 67.94 80 TYR B CA 1
ATOM 4745 C C . TYR B 1 80 ? -18.453 20.25 -3.43 1 67.94 80 TYR B C 1
ATOM 4747 O O . TYR B 1 80 ? -18.656 20.547 -2.252 1 67.94 80 TYR B O 1
ATOM 4755 N N . ASP B 1 81 ? -18.859 19.156 -4.023 1 74.88 81 ASP B N 1
ATOM 4756 C CA . ASP B 1 81 ? -19.422 18.078 -3.211 1 74.88 81 ASP B CA 1
ATOM 4757 C C . ASP B 1 81 ? -18.328 17.328 -2.465 1 74.88 81 ASP B C 1
ATOM 4759 O O . ASP B 1 81 ? -17.516 16.625 -3.078 1 74.88 81 ASP B O 1
ATOM 4763 N N . ALA B 1 82 ? -18.312 17.516 -1.212 1 79.25 82 ALA B N 1
ATOM 4764 C CA . ALA B 1 82 ? -17.281 16.891 -0.386 1 79.25 82 ALA B CA 1
ATOM 4765 C C . ALA B 1 82 ? -17.797 15.602 0.258 1 79.25 82 ALA B C 1
ATOM 4767 O O . ALA B 1 82 ? -17.156 15.039 1.144 1 79.25 82 ALA B O 1
ATOM 4768 N N . THR B 1 83 ? -18.938 15.125 -0.18 1 79.12 83 THR B N 1
ATOM 4769 C CA . THR B 1 83 ? -19.562 13.992 0.482 1 79.12 83 THR B CA 1
ATOM 4770 C C . THR B 1 83 ? -18.672 12.766 0.435 1 79.12 83 THR B C 1
ATOM 4772 O O . THR B 1 83 ? -18.406 12.133 1.464 1 79.12 83 THR B O 1
ATOM 4775 N N . SER B 1 84 ? -18.234 12.477 -0.755 1 82 84 SER B N 1
ATOM 4776 C CA . SER B 1 84 ? -17.406 11.289 -0.91 1 82 84 SER B CA 1
ATOM 4777 C C . SER B 1 84 ? -16.109 11.414 -0.11 1 82 84 SER B C 1
ATOM 4779 O O . SER B 1 84 ? -15.641 10.43 0.463 1 82 84 SER B O 1
ATOM 4781 N N . ALA B 1 85 ? -15.602 12.617 -0.113 1 84.19 85 ALA B N 1
ATOM 4782 C CA . ALA B 1 85 ? -14.375 12.859 0.642 1 84.19 85 ALA B CA 1
ATOM 4783 C C . ALA B 1 85 ? -14.609 12.688 2.141 1 84.19 85 ALA B C 1
ATOM 4785 O O . ALA B 1 85 ? -13.797 12.078 2.84 1 84.19 85 ALA B O 1
ATOM 4786 N N . LEU B 1 86 ? -15.664 13.203 2.592 1 85.56 86 LEU B N 1
ATOM 4787 C CA . LEU B 1 86 ? -16 13.117 4.008 1 85.56 86 LEU B CA 1
ATOM 4788 C C . LEU B 1 86 ? -16.234 11.664 4.426 1 85.56 86 LEU B C 1
ATOM 4790 O O . LEU B 1 86 ? -15.734 11.227 5.469 1 85.56 86 LEU B O 1
ATOM 4794 N N . VAL B 1 87 ? -17 11.008 3.629 1 86.44 87 VAL B N 1
ATOM 4795 C CA . VAL B 1 87 ? -17.297 9.609 3.924 1 86.44 87 VAL B CA 1
ATOM 4796 C C . VAL B 1 87 ? -15.984 8.812 3.969 1 86.44 87 VAL B C 1
ATOM 4798 O O . VAL B 1 87 ? -15.812 7.949 4.832 1 86.44 87 VAL B O 1
ATOM 4801 N N . THR B 1 88 ? -15.148 9.094 3.072 1 90.19 88 THR B N 1
ATOM 4802 C CA . THR B 1 88 ? -13.859 8.406 3.014 1 90.19 88 THR B CA 1
ATOM 4803 C C . THR B 1 88 ? -13.055 8.664 4.281 1 90.19 88 THR B C 1
ATOM 4805 O O . THR B 1 88 ? -12.539 7.727 4.895 1 90.19 88 THR B O 1
ATOM 4808 N N . LEU B 1 89 ? -12.977 9.867 4.664 1 91.12 89 LEU B N 1
ATOM 4809 C CA . LEU B 1 89 ? -12.188 10.234 5.836 1 91.12 89 LEU B CA 1
ATOM 4810 C C . LEU B 1 89 ? -12.781 9.625 7.102 1 91.12 89 LEU B C 1
ATOM 4812 O O . LEU B 1 89 ? -12.047 9.141 7.969 1 91.12 89 LEU B O 1
ATOM 4816 N N . LEU B 1 90 ? -14.055 9.609 7.203 1 90.94 90 LEU B N 1
ATOM 4817 C CA . LEU B 1 90 ? -14.695 9.023 8.375 1 90.94 90 LEU B CA 1
ATOM 4818 C C . LEU B 1 90 ? -14.492 7.512 8.406 1 90.94 90 LEU B C 1
ATOM 4820 O O . LEU B 1 90 ? -14.32 6.926 9.477 1 90.94 90 LEU B O 1
ATOM 4824 N N . ALA B 1 91 ? -14.508 6.898 7.223 1 91.62 91 ALA B N 1
ATOM 4825 C CA . ALA B 1 91 ? -14.344 5.453 7.121 1 91.62 91 ALA B CA 1
ATOM 4826 C C . ALA B 1 91 ? -12.945 5.023 7.578 1 91.62 91 ALA B C 1
ATOM 4828 O O . ALA B 1 91 ? -12.742 3.875 7.973 1 91.62 91 ALA B O 1
ATOM 4829 N N . THR B 1 92 ? -11.977 5.941 7.469 1 93.62 92 THR B N 1
ATOM 4830 C CA . THR B 1 92 ? -10.625 5.629 7.922 1 93.62 92 THR B CA 1
ATOM 4831 C C . THR B 1 92 ? -10.547 5.652 9.445 1 93.62 92 THR B C 1
ATOM 4833 O O . THR B 1 92 ? -9.523 5.293 10.023 1 93.62 92 THR B O 1
ATOM 4836 N N . LYS B 1 93 ? -11.586 6.07 10.156 1 91 93 LYS B N 1
ATOM 4837 C CA . LYS B 1 93 ? -11.617 6.219 11.609 1 91 93 LYS B CA 1
ATOM 4838 C C . LYS B 1 93 ? -10.594 7.246 12.078 1 91 93 LYS B C 1
ATOM 4840 O O . LYS B 1 93 ? -9.867 7.004 13.047 1 91 93 LYS B O 1
ATOM 4845 N N . THR B 1 94 ? -10.57 8.328 11.336 1 91.19 94 THR B N 1
ATOM 4846 C CA . THR B 1 94 ? -9.664 9.422 11.68 1 91.19 94 THR B CA 1
ATOM 4847 C C . THR B 1 94 ? -10.094 10.086 12.977 1 91.19 94 THR B C 1
ATOM 4849 O O . THR B 1 94 ? -11.266 10.047 13.352 1 91.19 94 THR B O 1
ATOM 4852 N N . HIS B 1 95 ? -9.109 10.664 13.609 1 92.44 95 HIS B N 1
ATOM 4853 C CA . HIS B 1 95 ? -9.375 11.383 14.844 1 92.44 95 HIS B CA 1
ATOM 4854 C C . HIS B 1 95 ? -9.641 12.867 14.578 1 92.44 95 HIS B C 1
ATOM 4856 O O . HIS B 1 95 ? -10.211 13.562 15.422 1 92.44 95 HIS B O 1
ATOM 4862 N N . THR B 1 96 ? -9.211 13.289 13.414 1 92.25 96 THR B N 1
ATOM 4863 C CA . THR B 1 96 ? -9.32 14.711 13.086 1 92.25 96 THR B CA 1
ATOM 4864 C C . THR B 1 96 ? -9.891 14.898 11.688 1 92.25 96 THR B C 1
ATOM 4866 O O . THR B 1 96 ? -9.477 14.219 10.742 1 92.25 96 THR B O 1
ATOM 4869 N N . LEU B 1 97 ? -10.922 15.734 11.594 1 90.19 97 LEU B N 1
ATOM 4870 C CA . LEU B 1 97 ? -11.492 16.156 10.32 1 90.19 97 LEU B CA 1
ATOM 4871 C C . LEU B 1 97 ? -11.57 17.672 10.234 1 90.19 97 LEU B C 1
ATOM 4873 O O . LEU B 1 97 ? -12.211 18.312 11.07 1 90.19 97 LEU B O 1
ATOM 4877 N N . SER B 1 98 ? -10.844 18.188 9.266 1 86.56 98 SER B N 1
ATOM 4878 C CA . SER B 1 98 ? -10.773 19.641 9.188 1 86.56 98 SER B CA 1
ATOM 4879 C C . SER B 1 98 ? -11.008 20.141 7.762 1 86.56 98 SER B C 1
ATOM 4881 O O . SER B 1 98 ? -10.258 19.797 6.848 1 86.56 98 SER B O 1
ATOM 4883 N N . PHE B 1 99 ? -12.148 20.844 7.648 1 78.5 99 PHE B N 1
ATOM 4884 C CA . PHE B 1 99 ? -12.391 21.609 6.426 1 78.5 99 PHE B CA 1
ATOM 4885 C C . PHE B 1 99 ? -12.023 23.062 6.625 1 78.5 99 PHE B C 1
ATOM 4887 O O . PHE B 1 99 ? -12.695 23.781 7.367 1 78.5 99 PHE B O 1
ATOM 4894 N N . VAL B 1 100 ? -10.961 23.547 6.172 1 64.88 100 VAL B N 1
ATOM 4895 C CA . VAL B 1 100 ? -10.547 24.938 6.375 1 64.88 100 VAL B CA 1
ATOM 4896 C C . VAL B 1 100 ? -10.711 25.719 5.078 1 64.88 100 VAL B C 1
ATOM 4898 O O . VAL B 1 100 ? -10.516 25.172 3.986 1 64.88 100 VAL B O 1
ATOM 4901 N N . PRO B 1 101 ? -11.43 27.031 5.254 1 58.38 101 PRO B N 1
ATOM 4902 C CA . PRO B 1 101 ? -11.797 27.859 4.098 1 58.38 101 PRO B CA 1
ATOM 4903 C C . PRO B 1 101 ? -10.656 28 3.092 1 58.38 101 PRO B C 1
ATOM 4905 O O . PRO B 1 101 ? -9.492 28.094 3.484 1 58.38 101 PRO B O 1
ATOM 4908 N N . THR B 1 102 ? -10.891 27.438 1.957 1 50.09 102 THR B N 1
ATOM 4909 C CA . THR B 1 102 ? -10.062 27.891 0.844 1 50.09 102 THR B CA 1
ATOM 4910 C C . THR B 1 102 ? -10.695 29.094 0.154 1 50.09 102 THR B C 1
ATOM 4912 O O . THR B 1 102 ? -11.805 29.516 0.504 1 50.09 102 THR B O 1
ATOM 4915 N N . GLU B 1 103 ? -10.133 29.594 -0.954 1 46.72 103 GLU B N 1
ATOM 4916 C CA . GLU B 1 103 ? -10.891 30.625 -1.647 1 46.72 103 GLU B CA 1
ATOM 4917 C C . GLU B 1 103 ? -12.383 30.312 -1.657 1 46.72 103 GLU B C 1
ATOM 4919 O O . GLU B 1 103 ? -12.773 29.156 -1.521 1 46.72 103 GLU B O 1
ATOM 4924 N N . PRO B 1 104 ? -13.234 31.312 -1.614 1 46.72 104 PRO B N 1
ATOM 4925 C CA . PRO B 1 104 ? -14.68 31.234 -1.419 1 46.72 104 PRO B CA 1
ATOM 4926 C C . PRO B 1 104 ? -15.281 29.938 -1.95 1 46.72 104 PRO B C 1
ATOM 4928 O O . PRO B 1 104 ? -15.883 29.922 -3.027 1 46.72 104 PRO B O 1
ATOM 4931 N N . GLN B 1 105 ? -14.461 28.891 -1.874 1 50.78 105 GLN B N 1
ATOM 4932 C CA . GLN B 1 105 ? -15.109 27.672 -2.373 1 50.78 105 GLN B CA 1
ATOM 4933 C C . GLN B 1 105 ? -15.812 26.922 -1.248 1 50.78 105 GLN B C 1
ATOM 4935 O O . GLN B 1 105 ? -15.211 26.656 -0.203 1 50.78 105 GLN B O 1
ATOM 4940 N N . LEU B 1 106 ? -17.219 27.016 -1.238 1 56.66 106 LEU B N 1
ATOM 4941 C CA . LEU B 1 106 ? -18.031 26.359 -0.223 1 56.66 106 LEU B CA 1
ATOM 4942 C C . LEU B 1 106 ? -18.328 24.922 -0.623 1 56.66 106 LEU B C 1
ATOM 4944 O O . LEU B 1 106 ? -18.484 24.609 -1.81 1 56.66 106 LEU B O 1
ATOM 4948 N N . SER B 1 107 ? -17.969 23.875 0.189 1 61.34 107 SER B N 1
ATOM 4949 C CA . SER B 1 107 ? -18.312 22.484 -0.093 1 61.34 107 SER B CA 1
ATOM 4950 C C . SER B 1 107 ? -19.703 22.141 0.426 1 61.34 107 SER B C 1
ATOM 4952 O O . SER B 1 107 ? -20.156 22.688 1.437 1 61.34 107 SER B O 1
ATOM 4954 N N . ALA B 1 108 ? -20.516 21.5 -0.481 1 64.31 108 ALA B N 1
ATOM 4955 C CA . ALA B 1 108 ? -21.828 21 -0.098 1 64.31 108 ALA B CA 1
ATOM 4956 C C . ALA B 1 108 ? -21.766 19.531 0.318 1 64.31 108 ALA B C 1
ATOM 4958 O O . ALA B 1 108 ? -20.875 18.797 -0.125 1 64.31 108 ALA B O 1
ATOM 4959 N N . LEU B 1 109 ? -22.516 19.078 1.374 1 68.38 109 LEU B N 1
ATOM 4960 C CA . LEU B 1 109 ? -22.594 17.688 1.817 1 68.38 109 LEU B CA 1
ATOM 4961 C C . LEU B 1 109 ? -23.984 17.109 1.52 1 68.38 109 LEU B C 1
ATOM 4963 O O . LEU B 1 109 ? -25 17.781 1.681 1 68.38 109 LEU B O 1
ATOM 4967 N N . ASN B 1 110 ? -23.969 15.883 0.952 1 64.44 110 ASN B N 1
ATOM 4968 C CA . ASN B 1 110 ? -25.234 15.18 0.721 1 64.44 110 ASN B CA 1
ATOM 4969 C C . ASN B 1 110 ? -25.766 14.547 2.004 1 64.44 110 ASN B C 1
ATOM 4971 O O . ASN B 1 110 ? -25.062 13.773 2.66 1 64.44 110 ASN B O 1
ATOM 4975 N N . PRO B 1 111 ? -26.984 14.898 2.367 1 59.75 111 PRO B N 1
ATOM 4976 C CA . PRO B 1 111 ? -27.578 14.398 3.609 1 59.75 111 PRO B CA 1
ATOM 4977 C C . PRO B 1 111 ? -27.781 12.883 3.605 1 59.75 111 PRO B C 1
ATOM 4979 O O . PRO B 1 111 ? -27.8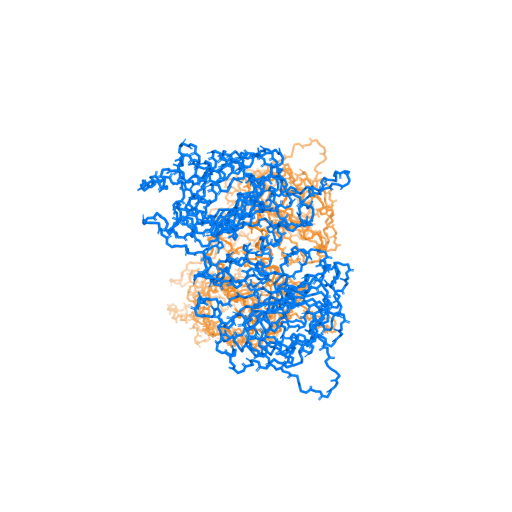59 12.266 4.668 1 59.75 111 PRO B O 1
ATOM 4982 N N . ALA B 1 112 ? -27.969 12.172 2.467 1 58.75 112 ALA B N 1
ATOM 4983 C CA . ALA B 1 112 ? -28.266 10.742 2.391 1 58.75 112 ALA B CA 1
ATOM 4984 C C . ALA B 1 112 ? -27.156 9.914 3.027 1 58.75 112 ALA B C 1
ATOM 4986 O O . ALA B 1 112 ? -27.344 8.727 3.301 1 58.75 112 ALA B O 1
ATOM 4987 N N . LEU B 1 113 ? -26.188 10.508 3.447 1 62.47 113 LEU B N 1
ATOM 4988 C CA . LEU B 1 113 ? -24.984 9.852 3.977 1 62.47 113 LEU B CA 1
ATOM 4989 C C . LEU B 1 113 ? -25.188 9.484 5.441 1 62.47 113 LEU B C 1
ATOM 4991 O O . LEU B 1 113 ? -24.453 8.641 5.973 1 62.47 113 LEU B O 1
ATOM 4995 N N . ALA B 1 114 ? -26.094 10.062 6.074 1 60.66 114 ALA B N 1
ATOM 4996 C CA . ALA B 1 114 ? -26.281 9.969 7.52 1 60.66 114 ALA B CA 1
ATOM 4997 C C . ALA B 1 114 ? -26.484 8.516 7.953 1 60.66 114 ALA B C 1
ATOM 4999 O O . ALA B 1 114 ? -25.953 8.094 8.984 1 60.66 114 ALA B O 1
ATOM 5000 N N . VAL B 1 115 ? -27.031 7.715 7.117 1 61.34 115 VAL B N 1
ATOM 5001 C CA . VAL B 1 115 ? -27.359 6.344 7.492 1 61.34 115 VAL B CA 1
ATOM 5002 C C . VAL B 1 115 ? -26.078 5.504 7.555 1 61.34 115 VAL B C 1
ATOM 5004 O O . VAL B 1 115 ? -25.969 4.605 8.391 1 61.34 115 VAL B O 1
ATOM 5007 N N . LEU B 1 116 ? -25.172 5.828 6.816 1 64.25 116 LEU B N 1
ATOM 5008 C CA . LEU B 1 116 ? -23.953 5.027 6.711 1 64.25 116 LEU B CA 1
ATOM 5009 C C . LEU B 1 116 ? -23.062 5.223 7.934 1 64.25 116 LEU B C 1
ATOM 5011 O O . LEU B 1 116 ? -22.469 4.266 8.43 1 64.25 116 LEU B O 1
ATOM 5015 N N . VAL B 1 117 ? -23.031 6.461 8.484 1 63.19 117 VAL B N 1
ATOM 5016 C CA . VAL B 1 117 ? -22.094 6.832 9.539 1 63.19 117 VAL B CA 1
ATOM 5017 C C . VAL B 1 117 ? -22.641 6.379 10.891 1 63.19 117 VAL B C 1
ATOM 5019 O O . VAL B 1 117 ? -21.875 6.09 11.812 1 63.19 117 VAL B O 1
ATOM 5022 N N . CYS B 1 118 ? -23.922 6.129 10.977 1 62.78 118 CYS B N 1
ATOM 5023 C CA . CYS B 1 118 ? -24.594 5.977 12.266 1 62.78 118 CYS B CA 1
ATOM 5024 C C . CYS B 1 118 ? -24.391 4.574 12.82 1 62.78 118 CYS B C 1
ATOM 5026 O O . CYS B 1 118 ? -24.797 4.281 13.945 1 62.78 118 CYS B O 1
ATOM 5028 N N . SER B 1 119 ? -23.734 3.76 12.086 1 63.59 119 SER B N 1
ATOM 5029 C CA . SER B 1 119 ? -23.781 2.383 12.562 1 63.59 119 SER B CA 1
ATOM 5030 C C . SER B 1 119 ? -22.734 2.139 13.648 1 63.59 119 SER B C 1
ATOM 5032 O O . SER B 1 119 ? -22.812 1.147 14.375 1 63.59 119 SER B O 1
ATOM 5034 N N . GLU B 1 120 ? -21.734 2.957 13.891 1 75.81 120 GLU B N 1
ATOM 5035 C CA . GLU B 1 120 ? -20.734 2.719 14.922 1 75.81 120 GLU B CA 1
ATOM 5036 C C . GLU B 1 120 ? -20.219 4.031 15.5 1 75.81 120 GLU B C 1
ATOM 5038 O O . GLU B 1 120 ? -20.375 5.09 14.883 1 75.81 120 GLU B O 1
ATOM 5043 N N . ASP B 1 121 ? -19.75 4.004 16.75 1 86.81 121 ASP B N 1
ATOM 5044 C CA . ASP B 1 121 ? -19.109 5.16 17.375 1 86.81 121 ASP B CA 1
ATOM 5045 C C . ASP B 1 121 ? -17.812 5.52 16.641 1 86.81 121 ASP B C 1
ATOM 5047 O O . ASP B 1 121 ? -16.969 4.652 16.406 1 86.81 121 ASP B O 1
ATOM 5051 N N . LEU B 1 122 ? -17.859 6.777 16.219 1 90.62 122 LEU B N 1
ATOM 5052 C CA . LEU B 1 122 ? -16.672 7.254 15.508 1 90.62 122 LEU B CA 1
ATOM 5053 C C . LEU B 1 122 ? -15.648 7.836 16.484 1 90.62 122 LEU B C 1
ATOM 5055 O O . LEU B 1 122 ? -16.016 8.5 17.453 1 90.62 122 LEU B O 1
ATOM 5059 N N . PRO B 1 123 ? -14.398 7.512 16.281 1 92.62 123 PRO B N 1
ATOM 5060 C CA . PRO B 1 123 ? -13.367 7.992 17.203 1 92.62 123 PRO B CA 1
ATOM 5061 C C . PRO B 1 123 ? -12.961 9.438 16.922 1 92.62 123 PRO B C 1
ATOM 5063 O O . PRO B 1 123 ? -11.844 9.844 17.281 1 92.62 123 PRO B O 1
ATOM 5066 N N . LEU B 1 124 ? -13.758 10.266 16.359 1 93.62 124 LEU B N 1
ATOM 5067 C CA . LEU B 1 124 ? -13.484 11.656 16 1 93.62 124 LEU B CA 1
ATOM 5068 C C . LEU B 1 124 ? -13.297 12.508 17.25 1 93.62 124 LEU B C 1
ATOM 5070 O O . LEU B 1 124 ? -14.125 12.477 18.172 1 93.62 124 LEU B O 1
ATOM 5074 N N . GLN B 1 125 ? -12.203 13.234 17.266 1 96.56 125 GLN B N 1
ATOM 5075 C CA . GLN B 1 125 ? -11.898 14.109 18.406 1 96.56 125 GLN B CA 1
ATOM 5076 C C . GLN B 1 125 ? -12.008 15.578 18 1 96.56 125 GLN B C 1
ATOM 5078 O O . GLN B 1 125 ? -12.336 16.422 18.828 1 96.56 125 GLN B O 1
ATOM 5083 N N . GLU B 1 126 ? -11.734 15.812 16.766 1 96.69 126 GLU B N 1
ATOM 5084 C CA . GLU B 1 126 ? -11.766 17.188 16.25 1 96.69 126 GLU B CA 1
ATOM 5085 C C . GLU B 1 126 ? -12.531 17.266 14.945 1 96.69 126 GLU B C 1
ATOM 5087 O O . GLU B 1 126 ? -12.242 16.531 14 1 96.69 126 GLU B O 1
ATOM 5092 N N . LEU B 1 127 ? -13.484 18.141 14.93 1 94.75 127 LEU B N 1
ATOM 5093 C CA . LEU B 1 127 ? -14.281 18.406 13.734 1 94.75 127 LEU B CA 1
ATOM 5094 C C . LEU B 1 127 ? -14.305 19.891 13.422 1 94.75 127 LEU B C 1
ATOM 5096 O O . LEU B 1 127 ? -14.922 20.672 14.148 1 94.75 127 LEU B O 1
ATOM 5100 N N . VAL B 1 128 ? -13.594 20.312 12.391 1 91.12 128 VAL B N 1
ATOM 5101 C CA . VAL B 1 128 ? -13.516 21.703 11.977 1 91.12 128 VAL B CA 1
ATOM 5102 C C . VAL B 1 128 ? -14.219 21.891 10.633 1 91.12 128 VAL B C 1
ATOM 5104 O O . VAL B 1 128 ? -13.742 21.406 9.602 1 91.12 128 VAL B O 1
ATOM 5107 N N . LEU B 1 129 ? -15.305 22.609 10.664 1 86.94 129 LEU B N 1
ATOM 5108 C CA . LEU B 1 129 ? -16.125 22.75 9.469 1 86.94 129 LEU B CA 1
ATOM 5109 C C . LEU B 1 129 ? -16.172 24.219 9.023 1 86.94 129 LEU B C 1
ATOM 5111 O O . LEU B 1 129 ? -17.172 24.656 8.43 1 86.94 129 LEU B O 1
ATOM 5115 N N . THR B 1 130 ? -15.141 24.938 9.25 1 81.69 130 THR B N 1
ATOM 5116 C CA . THR B 1 130 ? -15.125 26.359 8.945 1 81.69 130 THR B CA 1
ATOM 5117 C C . THR B 1 130 ? -15 26.594 7.445 1 81.69 130 THR B C 1
ATOM 5119 O O . THR B 1 130 ? -15.375 27.656 6.945 1 81.69 130 THR B O 1
ATOM 5122 N N . GLY B 1 131 ? -14.547 25.594 6.812 1 73.88 131 GLY B N 1
ATOM 5123 C CA . GLY B 1 131 ? -14.32 25.75 5.387 1 73.88 131 GLY B CA 1
ATOM 5124 C C . GLY B 1 131 ? -15.406 25.141 4.531 1 73.88 131 GLY B C 1
ATOM 5125 O O . GLY B 1 131 ? -15.258 25.031 3.312 1 73.88 131 GLY B O 1
ATOM 5126 N N . ILE B 1 132 ? -16.516 24.75 5.16 1 75.81 132 ILE B N 1
ATOM 5127 C CA . ILE B 1 132 ? -17.594 24.141 4.402 1 75.81 132 ILE B CA 1
ATOM 5128 C C . ILE B 1 132 ? -18.906 24.859 4.707 1 75.81 132 ILE B C 1
ATOM 5130 O O . ILE B 1 132 ? -19.156 25.281 5.84 1 75.81 132 ILE B O 1
ATOM 5134 N N . ASP B 1 133 ? -19.688 24.969 3.67 1 76.38 133 ASP B N 1
ATOM 5135 C CA . ASP B 1 133 ? -21.047 25.5 3.795 1 76.38 133 ASP B CA 1
ATOM 5136 C C . ASP B 1 133 ? -22.094 24.406 3.508 1 76.38 133 ASP B C 1
ATOM 5138 O O . ASP B 1 133 ? -22.219 23.969 2.369 1 76.38 133 ASP B O 1
ATOM 5142 N N . MET B 1 134 ? -22.828 24 4.5 1 77.56 134 MET B N 1
ATOM 5143 C CA . MET B 1 134 ? -23.781 22.906 4.359 1 77.56 134 MET B CA 1
ATOM 5144 C C . MET B 1 134 ? -25.172 23.422 4.004 1 77.56 134 MET B C 1
ATOM 5146 O O . MET B 1 134 ? -26.125 22.656 3.893 1 77.56 134 MET B O 1
ATOM 5150 N N . GLY B 1 135 ? -25.156 24.641 3.773 1 76.19 135 GLY B N 1
ATOM 5151 C CA . GLY B 1 135 ? -26.453 25.219 3.424 1 76.19 135 GLY B CA 1
ATOM 5152 C C . GLY B 1 135 ? -27.484 25.094 4.527 1 76.19 135 GLY B C 1
ATOM 5153 O O . GLY B 1 135 ? -27.219 25.453 5.68 1 76.19 135 GLY B O 1
ATOM 5154 N N . SER B 1 136 ? -28.688 24.672 4.156 1 73.31 136 SER B N 1
ATOM 5155 C CA . SER B 1 136 ? -29.766 24.609 5.141 1 73.31 136 SER B CA 1
ATOM 5156 C C . SER B 1 136 ? -29.984 23.172 5.605 1 73.31 136 SER B C 1
ATOM 5158 O O . SER B 1 136 ? -30.781 22.922 6.52 1 73.31 136 SER B O 1
ATOM 5160 N N . GLU B 1 137 ? -29.266 22.266 5.047 1 78.44 137 GLU B N 1
ATOM 5161 C CA . GLU B 1 137 ? -29.453 20.859 5.387 1 78.44 137 GLU B CA 1
ATOM 5162 C C . GLU B 1 137 ? -28.375 20.375 6.352 1 78.44 137 GLU B C 1
ATOM 5164 O O . GLU B 1 137 ? -27.234 20.156 5.949 1 78.44 137 GLU B O 1
ATOM 5169 N N . PHE B 1 138 ? -28.797 20.141 7.641 1 83.31 138 PHE B N 1
ATOM 5170 C CA . PHE B 1 138 ? -27.828 19.766 8.664 1 83.31 138 PHE B CA 1
ATOM 5171 C C . PHE B 1 138 ? -28.078 18.344 9.148 1 83.31 138 PHE B C 1
ATOM 5173 O O . PHE B 1 138 ? -27.562 17.938 10.195 1 83.31 138 PHE B O 1
ATOM 5180 N N . ASP B 1 139 ? -28.891 17.641 8.391 1 80.62 139 ASP B N 1
ATOM 5181 C CA . ASP B 1 139 ? -29.266 16.297 8.844 1 80.62 139 ASP B CA 1
ATOM 5182 C C . ASP B 1 139 ? -28.016 15.422 9.008 1 80.62 139 ASP B C 1
ATOM 5184 O O . ASP B 1 139 ? -27.891 14.688 9.992 1 80.62 139 ASP B O 1
ATOM 5188 N N . PHE B 1 140 ? -27.266 15.594 8.133 1 81.06 140 PHE B N 1
ATOM 5189 C CA . PHE B 1 140 ? -26.047 14.789 8.195 1 81.06 140 PHE B CA 1
ATOM 5190 C C . PHE B 1 140 ? -25.203 15.18 9.398 1 81.06 140 PHE B C 1
ATOM 5192 O O . PHE B 1 140 ? -24.734 14.312 10.141 1 81.06 140 PHE B O 1
ATOM 5199 N N . LEU B 1 141 ? -24.969 16.438 9.508 1 86.31 141 LEU B N 1
ATOM 5200 C CA . LEU B 1 141 ? -24.141 16.922 10.602 1 86.31 141 LEU B CA 1
ATOM 5201 C C . LEU B 1 141 ? -24.734 16.531 11.953 1 86.31 141 LEU B C 1
ATOM 5203 O O . LEU B 1 141 ? -24 16.094 12.852 1 86.31 141 LEU B O 1
ATOM 5207 N N . SER B 1 142 ? -26.016 16.641 12.055 1 88.75 142 SER B N 1
ATOM 5208 C CA . SER B 1 142 ? -26.688 16.266 13.305 1 88.75 142 SER B CA 1
ATOM 5209 C C . SER B 1 142 ? -26.516 14.789 13.602 1 88.75 142 SER B C 1
ATOM 5211 O O . SER B 1 142 ? -26.266 14.406 14.75 1 88.75 142 SER B O 1
ATOM 5213 N N . SER B 1 143 ? -26.625 13.984 12.578 1 86.12 143 SER B N 1
ATOM 5214 C CA . SER B 1 143 ? -26.469 12.547 12.75 1 86.12 143 SER B CA 1
ATOM 5215 C C . SER B 1 143 ? -25.031 12.188 13.117 1 86.12 143 SER B C 1
ATOM 5217 O O . SER B 1 143 ? -24.781 11.305 13.938 1 86.12 143 SER B O 1
ATOM 5219 N N . LEU B 1 144 ? -24.109 12.875 12.461 1 87.62 144 LEU B N 1
ATOM 5220 C CA . LEU B 1 144 ? -22.703 12.641 12.727 1 87.62 144 LEU B CA 1
ATOM 5221 C C . LEU B 1 144 ? -22.359 12.953 14.18 1 87.62 144 LEU B C 1
ATOM 5223 O O . LEU B 1 144 ? -21.672 12.172 14.844 1 87.62 144 LEU B O 1
ATOM 5227 N N . LEU B 1 145 ? -22.828 14.023 14.625 1 92.06 145 LEU B N 1
ATOM 5228 C CA . LEU B 1 145 ? -22.484 14.484 15.969 1 92.06 145 LEU B CA 1
ATOM 5229 C C . LEU B 1 145 ? -23.047 13.539 17.016 1 92.06 145 LEU B C 1
ATOM 5231 O O . LEU B 1 145 ? -22.453 13.375 18.094 1 92.06 145 LEU B O 1
ATOM 5235 N N . LEU B 1 146 ? -24.141 12.852 16.688 1 90.19 146 LEU B N 1
ATOM 5236 C CA . LEU B 1 146 ? -24.719 11.883 17.609 1 90.19 146 LEU B CA 1
ATOM 5237 C C . LEU B 1 146 ? -23.812 10.672 17.781 1 90.19 146 LEU B C 1
ATOM 5239 O O . LEU B 1 146 ? -23.875 9.984 18.797 1 90.19 146 LEU B O 1
ATOM 5243 N N . CYS B 1 147 ? -22.938 10.547 16.797 1 89.5 147 CYS B N 1
ATOM 5244 C CA . CYS B 1 147 ? -22.078 9.375 16.797 1 89.5 147 CYS B CA 1
ATOM 5245 C C . CYS B 1 147 ? -20.672 9.742 17.281 1 89.5 147 CYS B C 1
ATOM 5247 O O . CYS B 1 147 ? -19.781 8.898 17.297 1 89.5 147 CYS B O 1
ATOM 5249 N N . CYS B 1 148 ? -20.375 10.914 17.672 1 91.44 148 CYS B N 1
ATOM 5250 C CA . CYS B 1 148 ? -19.047 11.359 18.062 1 91.44 148 CYS B CA 1
ATOM 5251 C C . CYS B 1 148 ? -18.969 11.555 19.562 1 91.44 148 CYS B C 1
ATOM 5253 O O . CYS B 1 148 ? -18.875 12.688 20.047 1 91.44 148 CYS B O 1
ATOM 5255 N N . LYS B 1 149 ? -18.734 10.461 20.25 1 92 149 LYS B N 1
ATOM 5256 C CA . LYS B 1 149 ? -18.781 10.484 21.719 1 92 149 LYS B CA 1
ATOM 5257 C C . LYS B 1 149 ? -17.469 10.984 22.297 1 92 149 LYS B C 1
ATOM 5259 O O . LYS B 1 149 ? -17.391 11.312 23.484 1 92 149 LYS B O 1
ATOM 5264 N N . LYS B 1 150 ? -16.516 11.156 21.484 1 95.69 150 LYS B N 1
ATOM 5265 C CA . LYS B 1 150 ? -15.219 11.594 21.984 1 95.69 150 LYS B CA 1
ATOM 5266 C C . LYS B 1 150 ? -14.852 12.969 21.422 1 95.69 150 LYS B C 1
ATOM 5268 O O . LYS B 1 150 ? -13.719 13.43 21.594 1 95.69 150 LYS B O 1
ATOM 5273 N N . LEU B 1 151 ? -15.742 13.602 20.781 1 97.12 151 LEU B N 1
ATOM 5274 C CA . LEU B 1 151 ? -15.484 14.875 20.125 1 97.12 151 LEU B CA 1
ATOM 5275 C C . LEU B 1 151 ? -15.227 15.977 21.156 1 97.12 151 LEU B C 1
ATOM 5277 O O . LEU B 1 151 ? -16.125 16.344 21.922 1 97.12 151 LEU B O 1
ATOM 5281 N N . SER B 1 152 ? -14.039 16.516 21.125 1 98.19 152 SER B N 1
ATOM 5282 C CA . SER B 1 152 ? -13.664 17.531 22.094 1 98.19 152 SER B CA 1
ATOM 5283 C C . SER B 1 152 ? -13.562 18.906 21.438 1 98.19 152 SER B C 1
ATOM 5285 O O . SER B 1 152 ? -13.688 19.938 22.109 1 98.19 152 SER B O 1
ATOM 5287 N N . VAL B 1 153 ? -13.336 18.969 20.141 1 98.25 153 VAL B N 1
ATOM 5288 C CA . VAL B 1 153 ? -13.195 20.219 19.406 1 98.25 153 VAL B CA 1
ATOM 5289 C C . VAL B 1 153 ? -14.234 20.281 18.281 1 98.25 153 VAL B C 1
ATOM 5291 O O . VAL B 1 153 ? -14.25 19.422 17.406 1 98.25 153 VAL B O 1
ATOM 5294 N N . LEU B 1 154 ? -15.086 21.25 18.312 1 97.94 154 LEU B N 1
ATOM 5295 C CA . LEU B 1 154 ? -16.109 21.438 17.297 1 97.94 154 LEU B CA 1
ATOM 5296 C C . LEU B 1 154 ? -16.125 22.875 16.797 1 97.94 154 LEU B C 1
ATOM 5298 O O . LEU B 1 154 ? -16.469 23.797 17.531 1 97.94 154 LEU B O 1
ATOM 5302 N N . LYS B 1 155 ? -15.703 23.109 15.602 1 95.31 155 LYS B N 1
ATOM 5303 C CA . LYS B 1 155 ? -15.75 24.406 14.945 1 95.31 155 LYS B CA 1
ATOM 5304 C C . LYS B 1 155 ? -16.703 24.391 13.75 1 95.31 155 LYS B C 1
ATOM 5306 O O . LYS B 1 155 ? -16.375 23.844 12.695 1 95.31 155 LYS B O 1
ATOM 5311 N N . LEU B 1 156 ? -17.766 25.078 13.891 1 92.38 156 LEU B N 1
ATOM 5312 C CA . LEU B 1 156 ? -18.875 24.906 12.953 1 92.38 156 LEU B CA 1
ATOM 5313 C C . LEU B 1 156 ? -18.812 25.953 11.852 1 92.38 156 LEU B C 1
ATOM 5315 O O . LEU B 1 156 ? -19.391 25.766 10.773 1 92.38 156 LEU B O 1
ATOM 5319 N N . GLY B 1 157 ? -18.109 27 12.086 1 86.69 157 GLY B N 1
ATOM 5320 C CA . GLY B 1 157 ? -18.234 28.094 11.125 1 86.69 157 GLY B CA 1
ATOM 5321 C C . GLY B 1 157 ? -19.672 28.547 10.914 1 86.69 157 GLY B C 1
ATOM 5322 O O . GLY B 1 157 ? -20.406 28.781 11.883 1 86.69 157 GLY B O 1
ATOM 5323 N N . GLY B 1 158 ? -20.125 28.688 9.742 1 84.5 158 GLY B N 1
ATOM 5324 C CA . GLY B 1 158 ? -21.484 29.109 9.445 1 84.5 158 GLY B CA 1
ATOM 5325 C C . GLY B 1 158 ? -22.484 27.984 9.484 1 84.5 158 GLY B C 1
ATOM 5326 O O . GLY B 1 158 ? -23.656 28.156 9.148 1 84.5 158 GLY B O 1
ATOM 5327 N N . ASN B 1 159 ? -22.109 26.812 10 1 88.38 159 ASN B N 1
ATOM 5328 C CA . ASN B 1 159 ? -22.984 25.641 10.023 1 88.38 159 ASN B CA 1
ATOM 5329 C C . ASN B 1 159 ? -23.609 25.438 11.398 1 88.38 159 ASN B C 1
ATOM 5331 O O . ASN B 1 159 ? -23.766 24.297 11.852 1 88.38 159 ASN B O 1
ATOM 5335 N N . CYS B 1 160 ? -23.859 26.5 11.977 1 91.06 160 CYS B N 1
ATOM 5336 C CA . CYS B 1 160 ? -24.391 26.453 13.328 1 91.06 160 CYS B CA 1
ATOM 5337 C C . CYS B 1 160 ? -25.906 26.625 13.32 1 91.06 160 CYS B C 1
ATOM 5339 O O . CYS B 1 160 ? -26.438 27.453 12.57 1 91.06 160 CYS B O 1
ATOM 5341 N N . SER B 1 161 ? -26.672 25.812 13.992 1 91.62 161 SER B N 1
ATOM 5342 C CA . SER B 1 161 ? -28.094 25.906 14.281 1 91.62 161 SER B CA 1
ATOM 5343 C C . SER B 1 161 ? -28.422 25.297 15.641 1 91.62 161 SER B C 1
ATOM 5345 O O . SER B 1 161 ? -27.594 24.625 16.25 1 91.62 161 SER B O 1
ATOM 5347 N N . ALA B 1 162 ? -29.672 25.641 16.125 1 92.81 162 ALA B N 1
ATOM 5348 C CA . ALA B 1 162 ? -30.078 25.062 17.406 1 92.81 162 ALA B CA 1
ATOM 5349 C C . ALA B 1 162 ? -30.062 23.547 17.359 1 92.81 162 ALA B C 1
ATOM 5351 O O . ALA B 1 162 ? -29.672 22.891 18.328 1 92.81 162 ALA B O 1
ATOM 5352 N N . GLY B 1 163 ? -30.516 23 16.234 1 92.81 163 GLY B N 1
ATOM 5353 C CA . GLY B 1 163 ? -30.547 21.547 16.062 1 92.81 163 GLY B CA 1
ATOM 5354 C C . GLY B 1 163 ? -29.172 20.922 16.094 1 92.81 163 GLY B C 1
ATOM 5355 O O . GLY B 1 163 ? -28.984 19.844 16.672 1 92.81 163 GLY B O 1
ATOM 5356 N N . VAL B 1 164 ? -28.219 21.562 15.492 1 93.81 164 VAL B N 1
ATOM 5357 C CA . VAL B 1 164 ? -26.859 21.062 15.438 1 93.81 164 VAL B CA 1
ATOM 5358 C C . VAL B 1 164 ? -26.25 21.047 16.844 1 93.81 164 VAL B C 1
ATOM 5360 O O . VAL B 1 164 ? -25.609 20.062 17.234 1 93.81 164 VAL B O 1
ATOM 5363 N N . LEU B 1 165 ? -26.438 22.094 17.562 1 96.25 165 LEU B N 1
ATOM 5364 C CA . LEU B 1 165 ? -25.906 22.188 18.922 1 96.25 165 LEU B CA 1
ATOM 5365 C C . LEU B 1 165 ? -26.578 21.156 19.828 1 96.25 165 LEU B C 1
ATOM 5367 O O . LEU B 1 165 ? -25.922 20.594 20.703 1 96.25 165 LEU B O 1
ATOM 5371 N N . LEU B 1 166 ? -27.859 20.938 19.625 1 95.81 166 LEU B N 1
ATOM 5372 C CA . LEU B 1 166 ? -28.562 19.922 20.406 1 95.81 166 LEU B CA 1
ATOM 5373 C C . LEU B 1 166 ? -27.984 18.531 20.125 1 95.81 166 LEU B C 1
ATOM 5375 O O . LEU B 1 166 ? -27.875 17.719 21.031 1 95.81 166 LEU B O 1
ATOM 5379 N N . ALA B 1 167 ? -27.641 18.297 18.891 1 93.81 167 ALA B N 1
ATOM 5380 C CA . ALA B 1 167 ? -27.062 17.016 18.5 1 93.81 167 ALA B CA 1
ATOM 5381 C C . ALA B 1 167 ? -25.703 16.812 19.141 1 93.81 167 ALA B C 1
ATOM 5383 O O . ALA B 1 167 ? -25.281 15.68 19.391 1 93.81 167 ALA B O 1
ATOM 5384 N N . ALA B 1 168 ? -24.984 17.922 19.453 1 96.88 168 ALA B N 1
ATOM 5385 C CA . ALA B 1 168 ? -23.641 17.859 20.031 1 96.88 168 ALA B CA 1
ATOM 5386 C C . ALA B 1 168 ? -23.703 17.844 21.562 1 96.88 168 ALA B C 1
ATOM 5388 O O . ALA B 1 168 ? -22.656 17.875 22.219 1 96.88 168 ALA B O 1
ATOM 5389 N N . ARG B 1 169 ? -24.812 17.766 22.094 1 96.19 169 ARG B N 1
ATOM 5390 C CA . ARG B 1 169 ? -25.031 17.938 23.516 1 96.19 169 ARG B CA 1
ATOM 5391 C C . ARG B 1 169 ? -24.172 16.953 24.328 1 96.19 169 ARG B C 1
ATOM 5393 O O . ARG B 1 169 ? -23.625 17.312 25.359 1 96.19 169 ARG B O 1
ATOM 5400 N N . ASP B 1 170 ? -24.062 15.75 23.828 1 94.44 170 ASP B N 1
ATOM 5401 C CA . ASP B 1 170 ? -23.406 14.695 24.594 1 94.44 170 ASP B CA 1
ATOM 5402 C C . ASP B 1 170 ? -21.906 14.625 24.266 1 94.44 170 ASP B C 1
ATOM 5404 O O . ASP B 1 170 ? -21.188 13.781 24.797 1 94.44 170 ASP B O 1
ATOM 5408 N N . CYS B 1 171 ? -21.438 15.453 23.375 1 96.12 171 CYS B N 1
ATOM 5409 C CA . CYS B 1 171 ? -20.016 15.516 23.078 1 96.12 171 CYS B CA 1
ATOM 5410 C C . CYS B 1 171 ? -19.25 16.219 24.188 1 96.12 171 CYS B C 1
ATOM 5412 O O . CYS B 1 171 ? -19.719 17.234 24.719 1 96.12 171 CYS B O 1
ATOM 5414 N N . PRO B 1 172 ? -18.188 15.609 24.609 1 96.88 172 PRO B N 1
ATOM 5415 C CA . PRO B 1 172 ? -17.391 16.266 25.656 1 96.88 172 PRO B CA 1
ATOM 5416 C C . PRO B 1 172 ? -16.578 17.438 25.109 1 96.88 172 PRO B C 1
ATOM 5418 O O . PRO B 1 172 ? -15.352 17.438 25.203 1 96.88 172 PRO B O 1
ATOM 5421 N N . LEU B 1 173 ? -17.219 18.531 24.688 1 98 173 LEU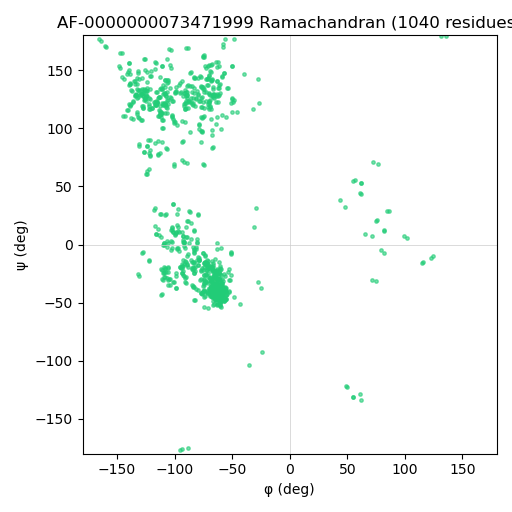 B N 1
ATOM 5422 C CA . LEU B 1 173 ? -16.562 19.641 24 1 98 173 LEU B CA 1
ATOM 5423 C C . LEU B 1 173 ? -15.742 20.484 24.984 1 98 173 LEU B C 1
ATOM 5425 O O . LEU B 1 173 ? -16.203 20.781 26.078 1 98 173 LEU B O 1
ATOM 5429 N N . THR B 1 174 ? -14.547 20.766 24.562 1 98.31 174 THR B N 1
ATOM 5430 C CA . THR B 1 174 ? -13.711 21.734 25.266 1 98.31 174 THR B CA 1
ATOM 5431 C C . THR B 1 174 ? -13.523 23 24.406 1 98.31 174 THR B C 1
ATOM 5433 O O . THR B 1 174 ? -13.172 24.062 24.938 1 98.31 174 THR B O 1
ATOM 5436 N N . VAL B 1 175 ? -13.734 22.844 23.141 1 98.38 175 VAL B N 1
ATOM 5437 C CA . VAL B 1 175 ? -13.641 23.953 22.188 1 98.38 175 VAL B CA 1
ATOM 5438 C C . VAL B 1 175 ? -14.922 24.016 21.359 1 98.38 175 VAL B C 1
ATOM 5440 O O . VAL B 1 175 ? -15.336 23.016 20.766 1 98.38 175 VAL B O 1
ATOM 5443 N N . LEU B 1 176 ? -15.531 25.156 21.297 1 98.25 176 LEU B N 1
ATOM 5444 C CA . LEU B 1 176 ? -16.734 25.359 20.5 1 98.25 176 LEU B CA 1
ATOM 5445 C C . LEU B 1 176 ? -16.672 26.688 19.766 1 98.25 176 LEU B C 1
ATOM 5447 O O . LEU B 1 176 ? -16.688 27.75 20.391 1 98.25 176 LEU B O 1
ATOM 5451 N N . HIS B 1 177 ? -16.5 26.641 18.5 1 96.81 177 HIS B N 1
ATOM 5452 C CA . HIS B 1 177 ? -16.5 27.828 17.656 1 96.81 177 HIS B CA 1
ATOM 5453 C C . HIS B 1 177 ? -17.766 27.906 16.797 1 96.81 177 HIS B C 1
ATOM 5455 O O . HIS B 1 177 ? -18.016 27 16 1 96.81 177 HIS B O 1
ATOM 5461 N N . LEU B 1 178 ? -18.422 28.938 16.984 1 95 178 LEU B N 1
ATOM 5462 C CA . LEU B 1 178 ? -19.656 29.188 16.266 1 95 178 LEU B CA 1
ATOM 5463 C C . LEU B 1 178 ? -19.547 30.406 15.367 1 95 178 LEU B C 1
ATOM 5465 O O . LEU B 1 178 ? -18.672 31.25 15.578 1 95 178 LEU B O 1
ATOM 5469 N N . SER B 1 179 ? -20.359 30.438 14.367 1 92.38 179 SER B N 1
ATOM 5470 C CA . SER B 1 179 ? -20.547 31.625 13.531 1 92.38 179 SER B CA 1
ATOM 5471 C C . SER B 1 179 ? -21.875 31.547 12.766 1 92.38 179 SER B C 1
ATOM 5473 O O . SER B 1 179 ? -22.641 30.594 12.938 1 92.38 179 SER B O 1
ATOM 5475 N N . GLU B 1 180 ? -22.188 32.656 12.156 1 89.69 180 GLU B N 1
ATOM 5476 C CA . GLU B 1 180 ? -23.391 32.688 11.32 1 89.69 180 GLU B CA 1
ATOM 5477 C C . GLU B 1 180 ? -23.031 32.688 9.844 1 89.69 180 GLU B C 1
ATOM 5479 O O . GLU B 1 180 ? -22 33.25 9.445 1 89.69 180 GLU B O 1
ATOM 5484 N N . ARG B 1 181 ? -23.844 31.984 9.195 1 82.31 181 ARG B N 1
ATOM 5485 C CA . ARG B 1 181 ? -23.656 31.984 7.746 1 82.31 181 ARG B CA 1
ATOM 5486 C C . ARG B 1 181 ? -23.844 33.375 7.168 1 82.31 181 ARG B C 1
ATOM 5488 O O . ARG B 1 181 ? -23.016 33.844 6.383 1 82.31 181 ARG B O 1
ATOM 5495 N N . GLN B 1 182 ? -25 33.875 7.59 1 81.44 182 GLN B N 1
ATOM 5496 C CA . GLN B 1 182 ? -25.328 35.25 7.238 1 81.44 182 GLN B CA 1
ATOM 5497 C C . GLN B 1 182 ? -25.656 36.094 8.484 1 81.44 182 GLN B C 1
ATOM 5499 O O . GLN B 1 182 ? -26.578 35.75 9.227 1 81.44 182 GLN B O 1
ATOM 5504 N N . ALA B 1 183 ? -24.984 37.156 8.609 1 76.5 183 ALA B N 1
ATOM 5505 C CA . ALA B 1 183 ? -25.125 37.969 9.812 1 76.5 183 ALA B CA 1
ATOM 5506 C C . ALA B 1 183 ? -26.547 38.531 9.914 1 76.5 183 ALA B C 1
ATOM 5508 O O . ALA B 1 183 ? -27.062 38.719 11.016 1 76.5 183 ALA B O 1
ATOM 5509 N N . TRP B 1 184 ? -27.219 38.75 8.75 1 81.38 184 TRP B N 1
ATOM 5510 C CA . TRP B 1 184 ? -28.516 39.406 8.758 1 81.38 184 TRP B CA 1
ATOM 5511 C C . TRP B 1 184 ? -29.641 38.406 8.898 1 81.38 184 TRP B C 1
ATOM 5513 O O . TRP B 1 184 ? -30.797 38.781 9.156 1 81.38 184 TRP B O 1
ATOM 5523 N N . GLN B 1 185 ? -29.406 37.125 8.656 1 83.81 185 GLN B N 1
ATOM 5524 C CA . GLN B 1 185 ? -30.375 36.062 8.859 1 83.81 185 GLN B CA 1
ATOM 5525 C C . GLN B 1 185 ? -29.797 34.969 9.742 1 83.81 185 GLN B C 1
ATOM 5527 O O . GLN B 1 185 ? -29.438 33.875 9.25 1 83.81 185 GLN B O 1
ATOM 5532 N N . PRO B 1 186 ? -29.812 35.25 11.023 1 88.88 186 PRO B N 1
ATOM 5533 C CA . PRO B 1 186 ? -29.172 34.281 11.93 1 88.88 186 PRO B CA 1
ATOM 5534 C C . PRO B 1 186 ? -29.922 32.969 12.008 1 88.88 186 PRO B C 1
ATOM 5536 O O . PRO B 1 186 ? -31.156 32.938 11.992 1 88.88 186 PRO B O 1
ATOM 5539 N N . ARG B 1 187 ? -29.25 31.844 12.062 1 89.56 187 ARG B N 1
ATOM 5540 C CA . ARG B 1 187 ? -29.797 30.5 12.188 1 89.56 187 ARG B CA 1
ATOM 5541 C C . ARG B 1 187 ? -30.047 30.156 13.648 1 89.56 187 ARG B C 1
ATOM 5543 O O . ARG B 1 187 ? -30.812 29.25 13.953 1 89.56 187 ARG B O 1
ATOM 5550 N N . ILE B 1 188 ? -29.328 30.938 14.516 1 92.38 188 ILE B N 1
ATOM 5551 C CA . ILE B 1 188 ? -29.5 30.672 15.938 1 92.38 188 ILE B CA 1
ATOM 5552 C C . ILE B 1 188 ? -29.734 32 16.672 1 92.38 188 ILE B C 1
ATOM 5554 O O . ILE B 1 188 ? -29.047 33 16.422 1 92.38 188 ILE B O 1
ATOM 5558 N N . GLN B 1 189 ? -30.719 31.953 17.516 1 91.69 189 GLN B N 1
ATOM 5559 C CA . GLN B 1 189 ? -31.047 33.125 18.328 1 91.69 189 GLN B CA 1
ATOM 5560 C C . GLN B 1 189 ? -30.219 33.156 19.609 1 91.69 189 GLN B C 1
ATOM 5562 O O . GLN B 1 189 ? -29.859 32.094 20.141 1 91.69 189 GLN B O 1
ATOM 5567 N N . GLU B 1 190 ? -29.938 34.344 20.031 1 93.5 190 GLU B N 1
ATOM 5568 C CA . GLU B 1 190 ? -29.109 34.531 21.219 1 93.5 190 GLU B CA 1
ATOM 5569 C C . GLU B 1 190 ? -29.688 33.781 22.422 1 93.5 190 GLU B C 1
ATOM 5571 O O . GLU B 1 190 ? -28.938 33.156 23.188 1 93.5 190 GLU B O 1
ATOM 5576 N N . ASN B 1 191 ? -31.047 33.812 22.562 1 91 191 ASN B N 1
ATOM 5577 C CA . ASN B 1 191 ? -31.672 33.156 23.703 1 91 191 ASN B CA 1
ATOM 5578 C C . ASN B 1 191 ? -31.469 31.641 23.672 1 91 191 ASN B C 1
ATOM 5580 O O . ASN B 1 191 ? -31.266 31.016 24.719 1 91 191 ASN B O 1
ATOM 5584 N N . SER B 1 192 ? -31.562 31.109 22.547 1 92.06 192 SER B N 1
ATOM 5585 C CA . SER B 1 192 ? -31.328 29.688 22.391 1 92.06 192 SER B CA 1
ATOM 5586 C C . SER B 1 192 ? -29.875 29.328 22.703 1 92.06 192 SER B C 1
ATOM 5588 O O . SER B 1 192 ? -29.609 28.312 23.359 1 92.06 192 SER B O 1
ATOM 5590 N N . LEU B 1 193 ? -29 30.156 22.234 1 94.5 193 LEU B N 1
ATOM 5591 C CA . LEU B 1 193 ? -27.578 29.969 22.5 1 94.5 193 LEU B CA 1
ATOM 5592 C C . LEU B 1 193 ? -27.297 30.047 24 1 94.5 193 LEU B C 1
ATOM 5594 O O . LEU B 1 193 ? -26.531 29.25 24.547 1 94.5 193 LEU B O 1
ATOM 5598 N N . ALA B 1 194 ? -27.891 31 24.609 1 95.25 194 ALA B N 1
ATOM 5599 C CA . ALA B 1 194 ? -27.703 31.203 26.047 1 95.25 194 ALA B CA 1
ATOM 5600 C C . ALA B 1 194 ? -28.203 30 26.844 1 95.25 194 ALA B C 1
ATOM 5602 O O . ALA B 1 194 ? -27.578 29.578 27.812 1 95.25 194 ALA B O 1
ATOM 5603 N N . LYS B 1 195 ? -29.297 29.469 26.422 1 93.31 195 LYS B N 1
ATOM 5604 C CA . LYS B 1 195 ? -29.859 28.297 27.094 1 93.31 195 LYS B CA 1
ATOM 5605 C C . LYS B 1 195 ? -28.922 27.109 26.984 1 93.31 195 LYS B C 1
ATOM 5607 O O . LYS B 1 195 ? -28.719 26.375 27.969 1 93.31 195 LYS B O 1
ATOM 5612 N N . MET B 1 196 ? -28.359 26.922 25.891 1 94.62 196 MET B N 1
ATOM 5613 C CA . MET B 1 196 ? -27.531 25.75 25.641 1 94.62 196 MET B CA 1
ATOM 5614 C C . MET B 1 196 ? -26.125 25.938 26.188 1 94.62 196 MET B C 1
ATOM 5616 O O . MET B 1 196 ? -25.562 25.047 26.828 1 94.62 196 MET B O 1
ATOM 5620 N N . LEU B 1 197 ? -25.5 27.078 25.906 1 95.56 197 LEU B N 1
ATOM 5621 C CA . LEU B 1 197 ? -24.109 27.344 26.234 1 95.56 197 LEU B CA 1
ATOM 5622 C C . LEU B 1 197 ? -23.953 27.672 27.719 1 95.56 197 LEU B C 1
ATOM 5624 O O . LEU B 1 197 ? -23 27.219 28.375 1 95.56 197 LEU B O 1
ATOM 5628 N N . ILE B 1 198 ? -24.875 28.469 28.266 1 94.81 198 ILE B N 1
ATOM 5629 C CA . ILE B 1 198 ? -24.75 28.953 29.625 1 94.81 198 ILE B CA 1
ATOM 5630 C C . ILE B 1 198 ? -25.75 28.219 30.531 1 94.81 198 ILE B C 1
ATOM 5632 O O . ILE B 1 198 ? -25.453 27.922 31.688 1 94.81 198 ILE B O 1
ATOM 5636 N N . GLY B 1 199 ? -26.875 27.766 30.047 1 92.94 199 GLY B N 1
ATOM 5637 C CA . GLY B 1 199 ? -27.938 27.156 30.828 1 92.94 199 GLY B CA 1
ATOM 5638 C C . GLY B 1 199 ? -28.891 28.172 31.438 1 92.94 199 GLY B C 1
ATOM 5639 O O . GLY B 1 199 ? -29.422 27.953 32.531 1 92.94 199 GLY B O 1
ATOM 5640 N N . CYS B 1 200 ? -29.016 29.328 30.734 1 87.38 200 CYS B N 1
ATOM 5641 C CA . CYS B 1 200 ? -29.906 30.391 31.203 1 87.38 200 CYS B CA 1
ATOM 5642 C C . CYS B 1 200 ? -31.312 30.188 30.688 1 87.38 200 CYS B C 1
ATOM 5644 O O . CYS B 1 200 ? -31.516 30.031 29.469 1 87.38 200 CYS B O 1
ATOM 5646 N N . ASP B 1 201 ? -32.312 30.094 31.609 1 77.25 201 ASP B N 1
ATOM 5647 C CA . ASP B 1 201 ? -33.719 29.984 31.203 1 77.25 201 ASP B CA 1
ATOM 5648 C C . ASP B 1 201 ? -34.344 31.359 31.094 1 77.25 201 ASP B C 1
ATOM 5650 O O . ASP B 1 201 ? -35.281 31.562 30.297 1 77.25 201 ASP B O 1
ATOM 5654 N N . GLY B 1 202 ? -33.812 32.344 31.922 1 77.19 202 GLY B N 1
ATOM 5655 C CA . GLY B 1 202 ? -34.406 33.688 31.922 1 77.19 202 GLY B CA 1
ATOM 5656 C C . GLY B 1 202 ? -33.719 34.656 30.969 1 77.19 202 GLY B C 1
ATOM 5657 O O . GLY B 1 202 ? -33 34.219 30.078 1 77.19 202 GLY B O 1
ATOM 5658 N N . THR B 1 203 ? -34.156 35.969 30.969 1 87.31 203 THR B N 1
ATOM 5659 C CA . THR B 1 203 ? -33.531 37 30.156 1 87.31 203 THR B CA 1
ATOM 5660 C C . THR B 1 203 ? -32.125 37.281 30.641 1 87.31 203 THR B C 1
ATOM 5662 O O . THR B 1 203 ? -31.828 37.188 31.828 1 87.31 203 THR B O 1
ATOM 5665 N N . LEU B 1 204 ? -31.234 37.531 29.766 1 92.38 204 LEU B N 1
ATOM 5666 C CA . LEU B 1 204 ? -29.828 37.781 30.047 1 92.38 204 LEU B CA 1
ATOM 5667 C C . LEU B 1 204 ? -29.672 38.938 31.031 1 92.38 204 LEU B C 1
ATOM 5669 O O . LEU B 1 204 ? -28.844 38.875 31.938 1 92.38 204 LEU B O 1
ATOM 5673 N N . LYS B 1 205 ? -30.5 39.906 30.891 1 91.31 205 LYS B N 1
ATOM 5674 C CA . LYS B 1 205 ? -30.438 41.062 31.766 1 91.31 205 LYS B CA 1
ATOM 5675 C C . LYS B 1 205 ? -30.812 40.719 33.188 1 91.31 205 LYS B C 1
ATOM 5677 O O . LYS B 1 205 ? -30.172 41.156 34.156 1 91.31 205 LYS B O 1
ATOM 5682 N N . GLN B 1 206 ? -31.797 39.938 33.312 1 89.5 206 GLN B N 1
ATOM 5683 C CA . GLN B 1 206 ? -32.25 39.531 34.625 1 89.5 206 GLN B CA 1
ATOM 5684 C C . GLN B 1 206 ? -31.172 38.688 35.344 1 89.5 206 GLN B C 1
ATOM 5686 O O . GLN B 1 206 ? -30.969 38.844 36.531 1 89.5 206 GLN B O 1
ATOM 5691 N N . GLU B 1 207 ? -30.609 37.875 34.594 1 90.94 207 GLU B N 1
ATOM 5692 C CA . GLU B 1 207 ? -29.562 37.031 35.156 1 90.94 207 GLU B CA 1
ATOM 5693 C C . GLU B 1 207 ? -28.375 37.875 35.625 1 90.94 207 GLU B C 1
ATOM 5695 O O . GLU B 1 207 ? -27.797 37.625 36.688 1 90.94 207 GLU B O 1
ATOM 5700 N N . LEU B 1 208 ? -28.016 38.844 34.844 1 91.62 208 LEU B N 1
ATOM 5701 C CA . LEU B 1 208 ? -26.906 39.719 35.219 1 91.62 208 LEU B CA 1
ATOM 5702 C C . LEU B 1 208 ? -27.25 40.562 36.438 1 91.62 208 LEU B C 1
ATOM 5704 O O . LEU B 1 208 ? -26.391 40.781 37.281 1 91.62 208 LEU B O 1
ATOM 5708 N N . GLU B 1 209 ? -28.5 41 36.469 1 90.69 209 GLU B N 1
ATOM 5709 C CA . GLU B 1 209 ? -28.953 41.75 37.625 1 90.69 209 GLU B CA 1
ATOM 5710 C C . GLU B 1 209 ? -28.906 40.906 38.906 1 90.69 209 GLU B C 1
ATOM 5712 O O . GLU B 1 209 ? -28.531 41.406 39.969 1 90.69 209 GLU B O 1
ATOM 5717 N N . ALA B 1 210 ? -29.312 39.75 38.75 1 90.12 210 ALA B N 1
ATOM 5718 C CA . ALA B 1 210 ? -29.266 38.812 39.875 1 90.12 210 ALA B CA 1
ATOM 5719 C C . ALA B 1 210 ? -27.844 38.625 40.375 1 90.12 210 ALA B C 1
ATOM 5721 O O . ALA B 1 210 ? -27.609 38.562 41.594 1 90.12 210 ALA B O 1
ATOM 5722 N N . ILE B 1 211 ? -26.953 38.562 39.5 1 90.75 211 ILE B N 1
ATOM 5723 C CA . ILE B 1 211 ? -25.547 38.406 39.875 1 90.75 211 ILE B CA 1
ATOM 5724 C C . ILE B 1 211 ? -25.047 39.656 40.594 1 90.75 211 ILE B C 1
ATOM 5726 O O . ILE B 1 211 ? -24.312 39.562 41.562 1 90.75 211 ILE B O 1
ATOM 5730 N N . CYS B 1 212 ? -25.484 40.75 40.062 1 89.75 212 CYS B N 1
ATOM 5731 C CA . CYS B 1 212 ? -25.094 42.031 40.688 1 89.75 212 CYS B CA 1
ATOM 5732 C C . CYS B 1 212 ? -25.625 42.125 42.125 1 89.75 212 CYS B C 1
ATOM 5734 O O . CYS B 1 212 ? -25 42.75 42.969 1 89.75 212 CYS B O 1
ATOM 5736 N N . GLU B 1 213 ? -26.781 41.438 42.344 1 88.31 213 GLU B N 1
ATOM 5737 C CA . GLU B 1 213 ? -27.391 41.469 43.656 1 88.31 213 GLU B CA 1
ATOM 5738 C C . GLU B 1 213 ? -26.75 40.438 44.562 1 88.31 213 GLU B C 1
ATOM 5740 O O . GLU B 1 213 ? -27.125 40.312 45.75 1 88.31 213 GLU B O 1
ATOM 5745 N N . GLY B 1 214 ? -25.875 39.656 44.062 1 84.31 214 GLY B N 1
ATOM 5746 C CA . GLY B 1 214 ? -25.125 38.75 44.906 1 84.31 214 GLY B CA 1
ATOM 5747 C C . GLY B 1 214 ? -25.656 37.312 44.844 1 84.31 214 GLY B C 1
ATOM 5748 O O . GLY B 1 214 ? -25.203 36.438 45.594 1 84.31 214 GLY B O 1
ATOM 5749 N N . LYS B 1 215 ? -26.594 37.156 43.969 1 85 215 LYS B N 1
ATOM 5750 C CA . LYS B 1 215 ? -27.141 35.812 43.844 1 85 215 LYS B CA 1
ATOM 5751 C C . LYS B 1 215 ? -26.188 34.906 43.062 1 85 215 LYS B C 1
ATOM 5753 O O . LYS B 1 215 ? -25.578 35.312 42.062 1 85 215 LYS B O 1
ATOM 5758 N N . GLN B 1 216 ? -26.047 33.719 43.594 1 80.06 216 GLN B N 1
ATOM 5759 C CA . GLN B 1 216 ? -25.172 32.781 42.906 1 80.06 216 GLN B CA 1
ATOM 5760 C C . GLN B 1 216 ? -25.859 32.188 41.688 1 80.06 216 GLN B C 1
ATOM 5762 O O . GLN B 1 216 ? -26.984 31.688 41.781 1 80.06 216 GLN B O 1
ATOM 5767 N N . PRO B 1 217 ? -25.125 32.344 40.562 1 78.94 217 PRO B N 1
ATOM 5768 C CA . PRO B 1 217 ? -25.75 31.844 39.344 1 78.94 217 PRO B CA 1
ATOM 5769 C C . PRO B 1 217 ? -25.828 30.312 39.312 1 78.94 217 PRO B C 1
ATOM 5771 O O . PRO B 1 217 ? -24.906 29.641 39.781 1 78.94 217 PRO B O 1
ATOM 5774 N N . SER B 1 218 ? -26.938 29.688 39.031 1 82.19 218 SER B N 1
ATOM 5775 C CA . SER B 1 218 ? -27.109 28.25 38.875 1 82.19 218 SER B CA 1
ATOM 5776 C C . SER B 1 218 ? -27.156 27.859 37.406 1 82.19 218 SER B C 1
ATOM 5778 O O . SER B 1 218 ? -28.219 27.531 36.875 1 82.19 218 SER B O 1
ATOM 5780 N N . PHE B 1 219 ? -26 28.031 36.719 1 87.38 219 PHE B N 1
ATOM 5781 C CA . PHE B 1 219 ? -25.906 27.75 35.281 1 87.38 219 PHE B CA 1
ATOM 5782 C C . PHE B 1 219 ? -25.75 26.25 35.031 1 87.38 219 PHE B C 1
ATOM 5784 O O . PHE B 1 219 ? -24.984 25.578 35.719 1 87.38 219 PHE B O 1
ATOM 5791 N N . LYS B 1 220 ? -26.547 25.625 34.156 1 89.38 220 LYS B N 1
ATOM 5792 C CA . LYS B 1 220 ? -26.422 24.25 33.719 1 89.38 220 LYS B CA 1
ATOM 5793 C C . LYS B 1 220 ? -26.078 24.172 32.219 1 89.38 220 LYS B C 1
ATOM 5795 O O . LYS B 1 220 ? -26.953 23.859 31.406 1 89.38 220 LYS B O 1
ATOM 5800 N N . SER B 1 221 ? -24.797 24.422 31.922 1 93.25 221 SER B N 1
ATOM 5801 C CA . SER B 1 221 ? -24.312 24.406 30.547 1 93.25 221 SER B CA 1
ATOM 5802 C C . SER B 1 221 ? -24.281 23 29.984 1 93.25 221 SER B C 1
ATOM 5804 O O . SER B 1 221 ? -24.078 22.031 30.719 1 93.25 221 SER B O 1
ATOM 5806 N N . PHE B 1 222 ? -24.547 22.859 28.688 1 94.69 222 PHE B N 1
ATOM 5807 C CA . PHE B 1 222 ? -24.375 21.594 27.984 1 94.69 222 PHE B CA 1
ATOM 5808 C C . PHE B 1 222 ? -22.938 21.125 28.062 1 94.69 222 PHE B C 1
ATOM 5810 O O . PHE B 1 222 ? -22.656 19.922 28.109 1 94.69 222 PHE B O 1
ATOM 5817 N N . TRP B 1 223 ? -22.016 22.078 28.078 1 97.06 223 TRP B N 1
ATOM 5818 C CA . TRP B 1 223 ? -20.594 21.781 28.031 1 97.06 223 TRP B CA 1
ATOM 5819 C C . TRP B 1 223 ? -19.828 22.531 29.109 1 97.06 223 TRP B C 1
ATOM 5821 O O . TRP B 1 223 ? -19.203 23.562 28.844 1 97.06 223 TRP B O 1
ATOM 5831 N N . PRO B 1 224 ? -19.719 22.047 30.25 1 95.06 224 PRO B N 1
ATOM 5832 C CA . PRO B 1 224 ? -19.125 22.766 31.375 1 95.06 224 PRO B CA 1
ATOM 5833 C C . PRO B 1 224 ? -17.609 22.875 31.281 1 95.06 224 PRO B C 1
ATOM 5835 O O . PRO B 1 224 ? -17 23.734 31.938 1 95.06 224 PRO B O 1
ATOM 5838 N N . ASP B 1 225 ? -17.031 22.078 30.469 1 96.19 225 ASP B N 1
ATOM 5839 C CA . ASP B 1 225 ? -15.562 22.016 30.453 1 96.19 225 ASP B CA 1
ATOM 5840 C C . ASP B 1 225 ? -15 22.875 29.312 1 96.19 225 ASP B C 1
ATOM 5842 O O . ASP B 1 225 ? -13.828 22.734 28.953 1 96.19 225 ASP B O 1
ATOM 5846 N N . LEU B 1 226 ? -15.773 23.781 28.734 1 97.12 226 LEU B N 1
ATOM 5847 C CA . LEU B 1 226 ? -15.312 24.625 27.641 1 97.12 226 LEU B CA 1
ATOM 5848 C C . LEU B 1 226 ? -14.148 25.5 28.062 1 97.12 226 LEU B C 1
ATOM 5850 O O . LEU B 1 226 ? -14.219 26.156 29.109 1 97.12 226 LEU B O 1
ATOM 5854 N N . ILE B 1 227 ? -13.148 25.547 27.219 1 97.12 227 ILE B N 1
ATOM 5855 C CA . ILE B 1 227 ? -11.992 26.406 27.5 1 97.12 227 ILE B CA 1
ATOM 5856 C C . ILE B 1 227 ? -11.789 27.391 26.359 1 97.12 227 ILE B C 1
ATOM 5858 O O . ILE B 1 227 ? -11.039 28.359 26.484 1 97.12 227 ILE B O 1
ATOM 5862 N N . ASP B 1 228 ? -12.422 27.141 25.281 1 97.25 228 ASP B N 1
ATOM 5863 C CA . ASP B 1 228 ? -12.297 27.969 24.078 1 97.25 228 ASP B CA 1
ATOM 5864 C C . ASP B 1 228 ? -13.648 28.141 23.391 1 97.25 228 ASP B C 1
ATOM 5866 O O . ASP B 1 228 ? -14.219 27.172 22.875 1 97.25 228 ASP B O 1
ATOM 5870 N N . VAL B 1 229 ? -14.125 29.375 23.344 1 97.25 229 VAL B N 1
ATOM 5871 C CA . VAL B 1 229 ? -15.422 29.688 22.766 1 97.25 229 VAL B CA 1
ATOM 5872 C C . VAL B 1 229 ? -15.289 30.828 21.766 1 97.25 229 VAL B C 1
ATOM 5874 O O . VAL B 1 229 ? -14.633 31.828 22.047 1 97.25 229 VAL B O 1
ATOM 5877 N N . CYS B 1 230 ? -15.805 30.641 20.594 1 96.38 230 CYS B N 1
ATOM 5878 C CA . CYS B 1 230 ? -15.883 31.672 19.562 1 96.38 230 CYS B CA 1
ATOM 5879 C C . CYS B 1 230 ? -17.312 31.828 19.062 1 96.38 230 CYS B C 1
ATOM 5881 O O . CYS B 1 230 ? -17.938 30.859 18.625 1 96.38 230 CYS B O 1
ATOM 5883 N N . THR B 1 231 ? -17.812 33.062 19.141 1 95.19 231 THR B N 1
ATOM 5884 C CA . THR B 1 231 ? -19.172 33.312 18.672 1 95.19 231 THR B CA 1
ATOM 5885 C C . THR B 1 231 ? -19.172 33.844 17.25 1 95.19 231 THR B C 1
ATOM 5887 O O . THR B 1 231 ? -20.234 33.969 16.641 1 95.19 231 THR B O 1
ATOM 5890 N N . GLY B 1 232 ? -18 34.094 16.734 1 92.12 232 GLY B N 1
ATOM 5891 C CA . GLY B 1 232 ? -17.906 34.531 15.359 1 92.12 232 GLY B CA 1
ATOM 5892 C C . GLY B 1 232 ? -18.859 35.688 15.039 1 92.12 232 GLY B C 1
ATOM 5893 O O . GLY B 1 232 ? -18.891 36.688 15.75 1 92.12 232 GLY B O 1
ATOM 5894 N N . TRP B 1 233 ? -19.719 35.5 14.062 1 91.81 233 TRP B N 1
ATOM 5895 C CA . TRP B 1 233 ? -20.641 36.531 13.602 1 91.81 233 TRP B CA 1
ATOM 5896 C C . TRP B 1 233 ? -22.031 36.344 14.211 1 91.81 233 TRP B C 1
ATOM 5898 O O . TRP B 1 233 ? -23 36.938 13.75 1 91.81 233 TRP B O 1
ATOM 5908 N N . CYS B 1 234 ? -22.078 35.438 15.164 1 94.06 234 CYS B N 1
ATOM 5909 C CA . CYS B 1 234 ? -23.375 35.312 15.844 1 94.06 234 CYS B CA 1
ATOM 5910 C C . CYS B 1 234 ? -23.781 36.625 16.516 1 94.06 234 CYS B C 1
ATOM 5912 O O . CYS B 1 234 ? -22.938 37.312 17.094 1 94.06 234 CYS B O 1
ATOM 5914 N N . LYS B 1 235 ? -25.031 36.938 16.375 1 93.31 235 LYS B N 1
ATOM 5915 C CA . LYS B 1 235 ? -25.547 38.156 17.016 1 93.31 235 LYS B CA 1
ATOM 5916 C C . LYS B 1 235 ? -25.734 37.938 18.516 1 93.31 235 LYS B C 1
ATOM 5918 O O . LYS B 1 235 ? -26.797 37.469 18.953 1 93.31 235 LYS B O 1
ATOM 5923 N N . VAL B 1 236 ? -24.828 38.344 19.219 1 94.12 236 VAL B N 1
ATOM 5924 C CA . VAL B 1 236 ? -24.875 38.188 20.672 1 94.12 236 VAL B CA 1
ATOM 5925 C C . VAL B 1 236 ? -24.672 39.562 21.328 1 94.12 236 VAL B C 1
ATOM 5927 O O . VAL B 1 236 ? -24.062 40.469 20.734 1 94.12 236 VAL B O 1
ATOM 5930 N N . SER B 1 237 ? -25.234 39.75 22.453 1 94.75 237 SER B N 1
ATOM 5931 C CA . SER B 1 237 ? -25.141 41 23.188 1 94.75 237 SER B CA 1
ATOM 5932 C C . SER B 1 237 ? -23.938 41 24.125 1 94.75 237 SER B C 1
ATOM 5934 O O . SER B 1 237 ? -23.297 39.969 24.328 1 94.75 237 SER B O 1
ATOM 5936 N N . PHE B 1 238 ? -23.656 42.219 24.656 1 94.81 238 PHE B N 1
ATOM 5937 C CA . PHE B 1 238 ? -22.609 42.375 25.656 1 94.81 238 PHE B CA 1
ATOM 5938 C C . PHE B 1 238 ? -22.922 41.531 26.906 1 94.81 238 PHE B C 1
ATOM 5940 O O . PHE B 1 238 ? -22.031 40.906 27.484 1 94.81 238 PHE B O 1
ATOM 5947 N N . GLU B 1 239 ? -24.234 41.469 27.266 1 94.12 239 GLU B N 1
ATOM 5948 C CA . GLU B 1 239 ? -24.672 40.719 28.438 1 94.12 239 GLU B CA 1
ATOM 5949 C C . GLU B 1 239 ? -24.391 39.219 28.266 1 94.12 239 GLU B C 1
ATOM 5951 O O . GLU B 1 239 ? -23.984 38.562 29.219 1 94.12 239 GLU B O 1
ATOM 5956 N N . PHE B 1 240 ? -24.609 38.812 27.125 1 95.25 240 PHE B N 1
ATOM 5957 C CA . PHE B 1 240 ? -24.391 37.406 26.828 1 95.25 240 PHE B CA 1
ATOM 5958 C C . PHE B 1 240 ? -22.922 37.031 27.062 1 95.25 240 PHE B C 1
ATOM 5960 O O . PHE B 1 240 ? -22.641 36.031 27.75 1 95.25 240 PHE B O 1
ATOM 5967 N N . LEU B 1 241 ? -21.969 37.781 26.438 1 96.44 241 LEU B N 1
ATOM 5968 C CA . LEU B 1 241 ? -20.547 37.5 26.547 1 96.44 241 LEU B CA 1
ATOM 5969 C C . LEU B 1 241 ? -20.062 37.625 27.984 1 96.44 241 LEU B C 1
ATOM 5971 O O . LEU B 1 241 ? -19.203 36.875 28.438 1 96.44 241 LEU B O 1
ATOM 5975 N N . LEU B 1 242 ? -20.656 38.594 28.672 1 94.75 242 LEU B N 1
ATOM 5976 C CA . LEU B 1 242 ? -20.328 38.75 30.078 1 94.75 242 LEU B CA 1
ATOM 5977 C C . LEU B 1 242 ? -20.75 37.531 30.875 1 94.75 242 LEU B C 1
ATOM 5979 O O . LEU B 1 242 ? -20.016 37.062 31.734 1 94.75 242 LEU B O 1
ATOM 5983 N N . LEU B 1 243 ? -21.922 37.031 30.609 1 94.88 243 LEU B N 1
ATOM 5984 C CA . LEU B 1 243 ? -22.438 35.875 31.297 1 94.88 243 LEU B CA 1
ATOM 5985 C C . LEU B 1 243 ? -21.625 34.625 30.938 1 94.88 243 LEU B C 1
ATOM 5987 O O . LEU B 1 243 ? -21.453 33.719 31.75 1 94.88 243 LEU B O 1
ATOM 5991 N N . VAL B 1 244 ? -21.078 34.562 29.672 1 95.94 244 VAL B N 1
ATOM 5992 C CA . VAL B 1 244 ? -20.188 33.469 29.281 1 95.94 244 VAL B CA 1
ATOM 5993 C C . VAL B 1 244 ? -18.953 33.469 30.172 1 95.94 244 VAL B C 1
ATOM 5995 O O . VAL B 1 244 ? -18.531 32.406 30.641 1 95.94 244 VAL B O 1
ATOM 5998 N N . LEU B 1 245 ? -18.406 34.625 30.422 1 94.62 245 LEU B N 1
ATOM 5999 C CA . LEU B 1 245 ? -17.234 34.75 31.281 1 94.62 245 LEU B CA 1
ATOM 6000 C C . LEU B 1 245 ? -17.562 34.312 32.719 1 94.62 245 LEU B C 1
ATOM 6002 O O . LEU B 1 245 ? -16.719 33.719 33.375 1 94.62 245 LEU B O 1
ATOM 6006 N N . VAL B 1 246 ? -18.766 34.562 33.125 1 93.38 246 VAL B N 1
ATOM 6007 C CA . VAL B 1 246 ? -19.188 34.188 34.469 1 93.38 246 VAL B CA 1
ATOM 6008 C C . VAL B 1 246 ? -19.406 32.688 34.531 1 93.38 246 VAL B C 1
ATOM 6010 O O . VAL B 1 246 ? -19.031 32.031 35.531 1 93.38 246 VAL B O 1
ATOM 6013 N N . ALA B 1 247 ? -19.969 32.125 33.531 1 93.69 247 ALA B N 1
ATOM 6014 C CA . ALA B 1 247 ? -20.406 30.719 33.531 1 93.69 247 ALA B CA 1
ATOM 6015 C C . ALA B 1 247 ? -19.219 29.781 33.406 1 93.69 247 ALA B C 1
ATOM 6017 O O . ALA B 1 247 ? -19.281 28.625 33.844 1 93.69 247 ALA B O 1
ATOM 6018 N N . PHE B 1 248 ? -18.125 30.234 32.812 1 95.12 248 PHE B N 1
ATOM 6019 C CA . PHE B 1 248 ? -17 29.344 32.531 1 95.12 248 PHE B CA 1
ATOM 6020 C C . PHE B 1 248 ? -15.734 29.859 33.219 1 95.12 248 PHE B C 1
ATOM 6022 O O . PHE B 1 248 ? -14.906 30.531 32.594 1 95.12 248 PHE B O 1
ATOM 6029 N N . PRO B 1 249 ? -15.492 29.453 34.406 1 91.31 249 PRO B N 1
ATOM 6030 C CA . PRO B 1 249 ? -14.328 29.953 35.156 1 91.31 249 PRO B CA 1
ATOM 6031 C C . PRO B 1 249 ? -13 29.5 34.531 1 91.31 249 PRO B C 1
ATOM 6033 O O . PRO B 1 249 ? -11.977 30.156 34.719 1 91.31 249 PRO B O 1
ATOM 6036 N N . ARG B 1 250 ? -13.039 28.469 33.781 1 93.69 250 ARG B N 1
ATOM 6037 C CA . ARG B 1 250 ? -11.797 27.938 33.219 1 93.69 250 ARG B CA 1
ATOM 6038 C C . ARG B 1 250 ? -11.609 28.375 31.781 1 93.69 250 ARG B C 1
ATOM 6040 O O . ARG B 1 250 ? -10.703 27.906 31.094 1 93.69 250 ARG B O 1
ATOM 6047 N N . LEU B 1 251 ? -12.391 29.25 31.281 1 94.81 251 LEU B N 1
ATOM 6048 C CA . LEU B 1 251 ? -12.32 29.719 29.891 1 94.81 251 LEU B CA 1
ATOM 6049 C C . LEU B 1 251 ? -10.977 30.375 29.609 1 94.81 251 LEU B C 1
ATOM 6051 O O . LEU B 1 251 ? -10.555 31.266 30.344 1 94.81 251 LEU B O 1
ATOM 6055 N N . GLN B 1 252 ? -10.391 29.922 28.562 1 94.19 252 GLN B N 1
ATOM 6056 C CA . GLN B 1 252 ? -9.055 30.422 28.219 1 94.19 252 GLN B CA 1
ATOM 6057 C C . GLN B 1 252 ? -9.102 31.328 27 1 94.19 252 GLN B C 1
ATOM 6059 O O . GLN B 1 252 ? -8.242 32.188 26.828 1 94.19 252 GLN B O 1
ATOM 6064 N N . GLN B 1 253 ? -10.039 31.109 26.172 1 94.56 253 GLN B N 1
ATOM 6065 C CA . GLN B 1 253 ? -10.172 31.891 24.953 1 94.56 253 GLN B CA 1
ATOM 6066 C C . GLN B 1 253 ? -11.633 32.25 24.688 1 94.56 253 GLN B C 1
ATOM 6068 O O . GLN B 1 253 ? -12.523 31.422 24.844 1 94.56 253 GLN B O 1
ATOM 6073 N N . LEU B 1 254 ? -11.844 33.469 24.391 1 94.5 254 LEU B N 1
ATOM 6074 C CA . LEU B 1 254 ? -13.141 34 23.984 1 94.5 254 LEU B CA 1
ATOM 6075 C C . LEU B 1 254 ? -12.992 34.938 22.797 1 94.5 254 LEU B C 1
ATOM 6077 O O . LEU B 1 254 ? -12.203 35.906 22.844 1 94.5 254 LEU B O 1
ATOM 6081 N N . HIS B 1 255 ? -13.695 34.625 21.766 1 92.94 255 HIS B N 1
ATOM 6082 C CA . HIS B 1 255 ? -13.594 35.438 20.562 1 92.94 255 HIS B CA 1
ATOM 6083 C C . HIS B 1 255 ? -14.969 35.781 20 1 92.94 255 HIS B C 1
ATOM 6085 O O . HIS B 1 255 ? -15.883 34.938 20.062 1 92.94 255 HIS B O 1
ATOM 6091 N N . SER B 1 256 ? -15.055 36.969 19.5 1 92.56 256 SER B N 1
ATOM 6092 C CA . SER B 1 256 ? -16.234 37.438 18.797 1 92.56 256 SER B CA 1
ATOM 6093 C C . SER B 1 256 ? -15.867 38.375 17.672 1 92.56 256 SER B C 1
ATOM 6095 O O . SER B 1 256 ? -14.938 39.188 17.797 1 92.56 256 SER B O 1
ATOM 6097 N N . GLN B 1 257 ? -16.562 38.312 16.625 1 89.06 257 GLN B N 1
ATOM 6098 C CA . GLN B 1 257 ? -16.281 39.219 15.5 1 89.06 257 GLN B CA 1
ATOM 6099 C C . GLN B 1 257 ? -17.125 40.469 15.602 1 89.06 257 GLN B C 1
ATOM 6101 O O . GLN B 1 257 ? -16.812 41.469 14.945 1 89.06 257 GLN B O 1
ATOM 6106 N N . LEU B 1 258 ? -18.062 40.469 16.391 1 88 258 LEU B N 1
ATOM 6107 C CA . LEU B 1 258 ? -19 41.594 16.469 1 88 258 LEU B CA 1
ATOM 6108 C C . LEU B 1 258 ? -18.672 42.5 17.641 1 88 258 LEU B C 1
ATOM 6110 O O . LEU B 1 258 ? -18.922 43.719 17.578 1 88 258 LEU B O 1
ATOM 6114 N N . ILE B 1 259 ? -18.172 41.938 18.656 1 90.38 259 ILE B N 1
ATOM 6115 C CA . ILE B 1 259 ? -17.922 42.719 19.875 1 90.38 259 ILE B CA 1
ATOM 6116 C C . ILE B 1 259 ? -16.453 42.594 20.266 1 90.38 259 ILE B C 1
ATOM 6118 O O . ILE B 1 259 ? -15.859 41.531 20.219 1 90.38 259 ILE B O 1
ATOM 6122 N N . ASP B 1 260 ? -15.922 43.688 20.578 1 86.75 260 ASP B N 1
ATOM 6123 C CA . ASP B 1 260 ? -14.547 43.719 21.078 1 86.75 260 ASP B CA 1
ATOM 6124 C C . ASP B 1 260 ? -14.438 43.094 22.469 1 86.75 260 ASP B C 1
ATOM 6126 O O . ASP B 1 260 ? -14.992 43.625 23.422 1 86.75 260 ASP B O 1
ATOM 6130 N N . ILE B 1 261 ? -13.68 42.094 22.547 1 88.5 261 ILE B N 1
ATOM 6131 C CA . ILE B 1 261 ? -13.594 41.312 23.781 1 88.5 261 ILE B CA 1
ATOM 6132 C C . ILE B 1 261 ? -12.922 42.156 24.875 1 88.5 261 ILE B C 1
ATOM 6134 O O . ILE B 1 261 ? -13.195 41.938 26.062 1 88.5 261 ILE B O 1
ATOM 6138 N N . SER B 1 262 ? -12.047 43.031 24.531 1 83.88 262 SER B N 1
ATOM 6139 C CA . SER B 1 262 ? -11.383 43.875 25.531 1 83.88 262 SER B CA 1
ATOM 6140 C C . SER B 1 262 ? -12.391 44.656 26.359 1 83.88 262 SER B C 1
ATOM 6142 O O . SER B 1 262 ? -12.195 44.875 27.562 1 83.88 262 SER B O 1
ATOM 6144 N N . VAL B 1 263 ? -13.438 45.062 25.688 1 86.12 263 VAL B N 1
ATOM 6145 C CA . VAL B 1 263 ? -14.484 45.812 26.375 1 86.12 263 VAL B CA 1
ATOM 6146 C C . VAL B 1 263 ? -15.203 44.906 27.375 1 86.12 263 VAL B C 1
ATOM 6148 O O . VAL B 1 263 ? -15.523 45.344 28.484 1 86.12 263 VAL B O 1
ATOM 6151 N N . ILE B 1 264 ? -15.398 43.719 26.953 1 91.5 264 ILE B N 1
ATOM 6152 C CA . ILE B 1 264 ? -16.109 42.781 27.781 1 91.5 264 ILE B CA 1
ATOM 6153 C C . ILE B 1 264 ? -15.258 42.406 29 1 91.5 264 ILE B C 1
ATOM 6155 O O . ILE B 1 264 ? -15.773 42.281 30.125 1 91.5 264 ILE B O 1
ATOM 6159 N N . VAL B 1 265 ? -14.07 42.25 28.844 1 89.62 265 VAL B N 1
ATOM 6160 C CA . VAL B 1 265 ? -13.148 41.906 29.922 1 89.62 265 VAL B CA 1
ATOM 6161 C C . VAL B 1 265 ? -13.102 43.031 30.938 1 89.62 265 VAL B C 1
ATOM 6163 O O . VAL B 1 265 ? -13.109 42.781 32.156 1 89.62 265 VAL B O 1
ATOM 6166 N N . LYS B 1 266 ? -13.008 44.25 30.469 1 87.56 266 LYS B N 1
ATOM 6167 C CA . LYS B 1 266 ? -13.031 45.406 31.359 1 87.56 266 LYS B CA 1
ATOM 6168 C C . LYS B 1 266 ? -14.312 45.438 32.188 1 87.56 266 LYS B C 1
ATOM 6170 O O . LYS B 1 266 ? -14.281 45.656 33.406 1 87.56 266 LYS B O 1
ATOM 6175 N N . ARG B 1 267 ? -15.391 45.25 31.531 1 90.31 267 ARG B N 1
ATOM 6176 C CA . ARG B 1 267 ? -16.672 45.25 32.219 1 90.31 267 ARG B CA 1
ATOM 6177 C C . ARG B 1 267 ? -16.734 44.125 33.25 1 90.31 267 ARG B C 1
ATOM 6179 O O . ARG B 1 267 ? -17.328 44.312 34.344 1 90.31 267 ARG B O 1
ATOM 6186 N N . TYR B 1 268 ? -16.281 43 32.906 1 93.06 268 TYR B N 1
ATOM 6187 C CA . TYR B 1 268 ? -16.234 41.906 33.875 1 93.06 268 TYR B CA 1
ATOM 6188 C C . TYR B 1 268 ? -15.398 42.281 35.094 1 93.06 268 TYR B C 1
ATOM 6190 O O . TYR B 1 268 ? -15.766 41.969 36.219 1 93.06 268 TYR B O 1
ATOM 6198 N N . ALA B 1 269 ? -14.273 42.875 34.875 1 88.62 269 ALA B N 1
ATOM 6199 C CA . ALA B 1 269 ? -13.414 43.312 35.969 1 88.62 269 ALA B CA 1
ATOM 6200 C C . ALA B 1 269 ? -14.141 44.25 36.906 1 88.62 269 ALA B C 1
ATOM 6202 O O . ALA B 1 269 ? -14.008 44.156 38.125 1 88.62 269 ALA B O 1
ATOM 6203 N N . ASP B 1 270 ? -14.836 45.188 36.344 1 88.31 270 ASP B N 1
ATOM 6204 C CA . ASP B 1 270 ? -15.633 46.125 37.125 1 88.31 270 ASP B CA 1
ATOM 6205 C C . ASP B 1 270 ? -16.688 45.375 37.938 1 88.31 270 ASP B C 1
ATOM 6207 O O . ASP B 1 270 ? -16.922 45.719 39.125 1 88.31 270 ASP B O 1
ATOM 6211 N N . LEU B 1 271 ? -17.297 44.469 37.25 1 89.88 271 LEU B N 1
ATOM 6212 C CA . LEU B 1 271 ? -18.312 43.656 37.938 1 89.88 271 LEU B CA 1
ATOM 6213 C C . LEU B 1 271 ? -17.719 42.844 39.062 1 89.88 271 LEU B C 1
ATOM 6215 O O . LEU B 1 271 ? -18.312 42.719 40.125 1 89.88 271 LEU B O 1
ATOM 6219 N N . ALA B 1 272 ? -16.641 42.281 38.844 1 89.12 272 ALA B N 1
ATOM 6220 C CA . ALA B 1 272 ? -15.984 41.406 39.844 1 89.12 272 ALA B CA 1
ATOM 6221 C C . ALA B 1 272 ? -15.57 42.219 41.062 1 89.12 272 ALA B C 1
ATOM 6223 O O . ALA B 1 272 ? -15.477 41.656 42.156 1 89.12 272 ALA B O 1
ATOM 6224 N N . GLN B 1 273 ? -15.281 43.469 40.906 1 87.12 273 GLN B N 1
ATOM 6225 C CA . GLN B 1 273 ? -14.953 44.312 42.031 1 87.12 273 GLN B CA 1
ATOM 6226 C C . GLN B 1 273 ? -16.172 44.562 42.906 1 87.12 273 GLN B C 1
ATOM 6228 O O . GLN B 1 273 ? -16.047 44.75 44.125 1 87.12 273 GLN B O 1
ATOM 6233 N N . GLN B 1 274 ? -17.281 44.531 42.281 1 86.94 274 GLN B N 1
ATOM 6234 C CA . GLN B 1 274 ? -18.516 44.844 43 1 86.94 274 GLN B CA 1
ATOM 6235 C C . GLN B 1 274 ? -19.156 43.594 43.594 1 86.94 274 GLN B C 1
ATOM 6237 O O . GLN B 1 274 ? -19.906 43.688 44.562 1 86.94 274 GLN B O 1
ATOM 6242 N N . VAL B 1 275 ? -19.016 42.531 42.969 1 89.88 275 VAL B N 1
ATOM 6243 C CA . VAL B 1 275 ? -19.688 41.312 43.375 1 89.88 275 VAL B CA 1
ATOM 6244 C C . VAL B 1 275 ? -18.656 40.312 43.906 1 89.88 275 VAL B C 1
ATOM 6246 O O . VAL B 1 275 ? -17.953 39.656 43.125 1 89.88 275 VAL B O 1
ATOM 6249 N N . PRO B 1 276 ? -18.75 40.188 45.281 1 84.38 276 PRO B N 1
ATOM 6250 C CA . PRO B 1 276 ? -17.812 39.219 45.844 1 84.38 276 PRO B CA 1
ATOM 6251 C C . PRO B 1 276 ? -18.125 37.781 45.406 1 84.38 276 PRO B C 1
ATOM 6253 O O . PRO B 1 276 ? -19.281 37.406 45.25 1 84.38 276 PRO B O 1
ATOM 6256 N N . GLY B 1 277 ? -17.141 37.031 45.031 1 83.81 277 GLY B N 1
ATOM 6257 C CA . GLY B 1 277 ? -17.344 35.625 44.719 1 83.81 277 GLY B CA 1
ATOM 6258 C C . GLY B 1 277 ? -17.078 35.312 43.25 1 83.81 277 GLY B C 1
ATOM 6259 O O . GLY B 1 277 ? -16.938 34.125 42.875 1 83.81 277 GLY B O 1
ATOM 6260 N N . LEU B 1 278 ? -17.031 36.344 42.438 1 88.12 278 LEU B N 1
ATOM 6261 C CA . LEU B 1 278 ? -16.719 36.094 41.031 1 88.12 278 LEU B CA 1
ATOM 6262 C C . LEU B 1 278 ? -15.266 35.688 40.844 1 88.12 278 LEU B C 1
ATOM 6264 O O . LEU B 1 278 ? -14.391 36.219 41.562 1 88.12 278 LEU B O 1
ATOM 6268 N N . HIS B 1 279 ? -15.094 34.719 40.031 1 88.69 279 HIS B N 1
ATOM 6269 C CA . HIS B 1 279 ? -13.758 34.188 39.844 1 88.69 279 HIS B CA 1
ATOM 6270 C C . HIS B 1 279 ? -12.898 35.125 38.969 1 88.69 279 HIS B C 1
ATOM 6272 O O . HIS B 1 279 ? -13.43 36 38.312 1 88.69 279 HIS B O 1
ATOM 6278 N N . ASN B 1 280 ? -11.609 34.906 39.062 1 86.88 280 ASN B N 1
ATOM 6279 C CA . ASN B 1 280 ? -10.68 35.594 38.156 1 86.88 280 ASN B CA 1
ATOM 6280 C C . ASN B 1 280 ? -10.664 34.969 36.781 1 86.88 280 ASN B C 1
ATOM 6282 O O . ASN B 1 280 ? -10.797 33.75 36.625 1 86.88 280 ASN B O 1
ATOM 6286 N N . LEU B 1 281 ? -10.5 35.875 35.812 1 88.56 281 LEU B N 1
ATOM 6287 C CA . LEU B 1 281 ? -10.492 35.375 34.438 1 88.56 281 LEU B CA 1
ATOM 6288 C C . LEU B 1 281 ? -9.195 34.625 34.125 1 88.56 281 LEU B C 1
ATOM 6290 O O . LEU B 1 281 ? -8.133 35 34.625 1 88.56 281 LEU B O 1
ATOM 6294 N N . CYS B 1 282 ? -9.367 33.562 33.344 1 89.44 282 CYS B N 1
ATOM 6295 C CA . CYS B 1 282 ? -8.234 32.719 32.969 1 89.44 282 CYS B CA 1
ATOM 6296 C C . CYS B 1 282 ? -7.926 32.844 31.484 1 89.44 282 CYS B C 1
ATOM 6298 O O . CYS B 1 282 ? -7.32 31.969 30.891 1 89.44 282 CYS B O 1
ATOM 6300 N N . LEU B 1 283 ? -8.25 33.938 30.859 1 90.62 283 LEU B N 1
ATOM 6301 C CA . LEU B 1 283 ? -8.062 34.125 29.422 1 90.62 283 LEU B CA 1
ATOM 6302 C C . LEU B 1 283 ? -6.582 34.125 29.062 1 90.62 283 LEU B C 1
ATOM 6304 O O . LEU B 1 283 ? -5.805 34.875 29.672 1 90.62 283 LEU B O 1
ATOM 6308 N N . LYS B 1 284 ? -6.246 33.312 28.094 1 90.62 284 LYS B N 1
ATOM 6309 C CA . LYS B 1 284 ? -4.844 33.156 27.719 1 90.62 284 LYS B CA 1
ATOM 6310 C C . LYS B 1 284 ? -4.504 34 26.5 1 90.62 284 LYS B C 1
ATOM 6312 O O . LYS B 1 284 ? -3.363 34.438 26.328 1 90.62 284 LYS B O 1
ATOM 6317 N N . THR B 1 285 ? -5.363 34.125 25.562 1 84.19 285 THR B N 1
ATOM 6318 C CA . THR B 1 285 ? -5.133 34.906 24.359 1 84.19 285 THR B CA 1
ATOM 6319 C C . THR B 1 285 ? -5.949 36.188 24.391 1 84.19 285 THR B C 1
ATOM 6321 O O . THR B 1 285 ? -7.164 36.156 24.594 1 84.19 285 THR B O 1
ATOM 6324 N N . ASN B 1 286 ? -5.195 37.281 24.172 1 79.69 286 ASN B N 1
ATOM 6325 C CA . ASN B 1 286 ? -5.863 38.562 24.219 1 79.69 286 ASN B CA 1
ATOM 6326 C C . ASN B 1 286 ? -5.383 39.5 23.109 1 79.69 286 ASN B C 1
ATOM 6328 O O . ASN B 1 286 ? -4.227 39.406 22.688 1 79.69 286 ASN B O 1
ATOM 6332 N N . THR B 1 287 ? -6.301 40.125 22.578 1 84.12 287 THR B N 1
ATOM 6333 C CA . THR B 1 287 ? -6.023 41.156 21.578 1 84.12 287 THR B CA 1
ATOM 6334 C C . THR B 1 287 ? -6.297 42.531 22.156 1 84.12 287 THR B C 1
ATOM 6336 O O . THR B 1 287 ? -7.34 42.75 22.781 1 84.12 287 THR B O 1
ATOM 6339 N N . VAL B 1 288 ? -5.309 43.406 22 1 85.88 288 VAL B N 1
ATOM 6340 C CA . VAL B 1 288 ? -5.449 44.75 22.547 1 85.88 288 VAL B CA 1
ATOM 6341 C C . VAL B 1 288 ? -5.016 45.781 21.531 1 85.88 288 VAL B C 1
ATOM 6343 O O . VAL B 1 288 ? -4.059 45.562 20.781 1 85.88 288 VAL B O 1
ATOM 6346 N N . ILE B 1 289 ? -5.773 46.844 21.516 1 84.62 289 ILE B N 1
ATOM 6347 C CA . ILE B 1 289 ? -5.352 48 20.734 1 84.62 289 ILE B CA 1
ATOM 6348 C C . ILE B 1 289 ? -4.227 48.719 21.453 1 84.62 289 ILE B C 1
ATOM 6350 O O . ILE B 1 289 ? -4.32 48.969 22.656 1 84.62 289 ILE B O 1
ATOM 6354 N N . TYR B 1 290 ? -3.25 49.062 20.688 1 89.25 290 TYR B N 1
ATOM 6355 C CA . TYR B 1 290 ? -2.033 49.656 21.234 1 89.25 290 TYR B CA 1
ATOM 6356 C C . TYR B 1 290 ? -2.359 50.875 22.125 1 89.25 290 TYR B C 1
ATOM 6358 O O . TYR B 1 290 ? -1.81 51 23.234 1 89.25 290 TYR B O 1
ATOM 6366 N N . LEU B 1 291 ? -3.289 51.688 21.75 1 86.25 291 LEU B N 1
ATOM 6367 C CA . LEU B 1 291 ? -3.646 52.906 22.453 1 86.25 291 LEU B CA 1
ATOM 6368 C C . LEU B 1 291 ? -4.109 52.594 23.875 1 86.25 291 LEU B C 1
ATOM 6370 O O . LEU B 1 291 ? -3.926 53.406 24.797 1 86.25 291 LEU B O 1
ATOM 6374 N N . TYR B 1 292 ? -4.586 51.438 24.062 1 86.38 292 TYR B N 1
ATOM 6375 C CA . TYR B 1 292 ? -5.176 51.125 25.359 1 86.38 292 TYR B CA 1
ATOM 6376 C C . TYR B 1 292 ? -4.344 50.062 26.078 1 86.38 292 TYR B C 1
ATOM 6378 O O . TYR B 1 292 ? -4.738 49.594 27.141 1 86.38 292 TYR B O 1
ATOM 6386 N N . PHE B 1 293 ? -3.225 49.719 25.578 1 89.75 293 PHE B N 1
ATOM 6387 C CA . PHE B 1 293 ? -2.432 48.656 26.141 1 89.75 293 PHE B CA 1
ATOM 6388 C C . PHE B 1 293 ? -2.043 48.938 27.578 1 89.75 293 PHE B C 1
ATOM 6390 O O . PHE B 1 293 ? -2.168 48.094 28.453 1 89.75 293 PHE B O 1
ATOM 6397 N N . SER B 1 294 ? -1.637 50.125 27.859 1 87.69 294 SER B N 1
ATOM 6398 C CA . SER B 1 294 ? -1.151 50.469 29.188 1 87.69 294 SER B CA 1
ATOM 6399 C C . SER B 1 294 ? -2.25 50.344 30.234 1 87.69 294 SER B C 1
ATOM 6401 O O . SER B 1 294 ? -1.972 50.094 31.406 1 87.69 294 SER B O 1
ATOM 6403 N N . GLN B 1 295 ? -3.43 50.438 29.844 1 84 295 GLN B N 1
ATOM 6404 C CA . GLN B 1 295 ? -4.551 50.344 30.766 1 84 295 GLN B CA 1
ATOM 6405 C C . GLN B 1 295 ? -5.098 48.938 30.859 1 84 295 GLN B C 1
ATOM 6407 O O . GLN B 1 295 ? -5.723 48.562 31.859 1 84 295 GLN B O 1
ATOM 6412 N N . MET B 1 296 ? -4.871 48.25 29.844 1 85.69 296 MET B N 1
ATOM 6413 C CA . MET B 1 296 ? -5.633 47.031 29.703 1 85.69 296 MET B CA 1
ATOM 6414 C C . MET B 1 296 ? -4.812 45.812 30.156 1 85.69 296 MET B C 1
ATOM 6416 O O . MET B 1 296 ? -5.371 44.781 30.547 1 85.69 296 MET B O 1
ATOM 6420 N N . HIS B 1 297 ? -3.535 45.906 30.125 1 85.94 297 HIS B N 1
ATOM 6421 C CA . HIS B 1 297 ? -2.703 44.719 30.344 1 85.94 297 HIS B CA 1
ATOM 6422 C C . HIS B 1 297 ? -2.91 44.156 31.734 1 85.94 297 HIS B C 1
ATOM 6424 O O . HIS B 1 297 ? -2.703 42.969 31.969 1 85.94 297 HIS B O 1
ATOM 6430 N N . ARG B 1 298 ? -3.379 44.906 32.719 1 83.94 298 ARG B N 1
ATOM 6431 C CA . ARG B 1 298 ? -3.568 44.469 34.094 1 83.94 298 ARG B CA 1
ATOM 6432 C C . ARG B 1 298 ? -4.742 43.5 34.188 1 83.94 298 ARG B C 1
ATOM 6434 O O . ARG B 1 298 ? -4.828 42.75 35.156 1 83.94 298 ARG B O 1
ATOM 6441 N N . TYR B 1 299 ? -5.504 43.531 33.156 1 83 299 TYR B N 1
ATOM 6442 C CA . TYR B 1 299 ? -6.699 42.688 33.219 1 83 299 TYR B CA 1
ATOM 6443 C C . TYR B 1 299 ? -6.426 41.312 32.625 1 83 299 TYR B C 1
ATOM 6445 O O . TYR B 1 299 ? -7.316 40.469 32.562 1 83 299 TYR B O 1
ATOM 6453 N N . PHE B 1 300 ? -5.195 41.125 32.219 1 84.25 300 PHE B N 1
ATOM 6454 C CA . PHE B 1 300 ? -4.867 39.875 31.578 1 84.25 300 PHE B CA 1
ATOM 6455 C C . PHE B 1 300 ? -3.703 39.188 32.281 1 84.25 300 PHE B C 1
ATOM 6457 O O . PHE B 1 300 ? -2.713 38.812 31.656 1 84.25 300 PHE B O 1
ATOM 6464 N N . PRO B 1 301 ? -3.848 38.875 33.5 1 82.44 301 PRO B N 1
ATOM 6465 C CA . PRO B 1 301 ? -2.686 38.312 34.219 1 82.44 301 PRO B CA 1
ATOM 6466 C C . PRO B 1 301 ? -2.297 36.938 33.719 1 82.44 301 PRO B C 1
ATOM 6468 O O . PRO B 1 301 ? -1.144 36.5 33.875 1 82.44 301 PRO B O 1
ATOM 6471 N N . ASN B 1 302 ? -3.156 36.219 33.125 1 88.5 302 ASN B N 1
ATOM 6472 C CA . ASN B 1 302 ? -2.883 34.844 32.688 1 88.5 302 ASN B CA 1
ATOM 6473 C C . ASN B 1 302 ? -2.615 34.75 31.203 1 88.5 302 ASN B C 1
ATOM 6475 O O . ASN B 1 302 ? -2.602 33.688 30.625 1 88.5 302 ASN B O 1
ATOM 6479 N N . ALA B 1 303 ? -2.412 35.906 30.578 1 90.81 303 ALA B N 1
ATOM 6480 C CA . ALA B 1 303 ? -2.191 35.938 29.141 1 90.81 303 ALA B CA 1
ATOM 6481 C C . ALA B 1 303 ? -0.915 35.188 28.766 1 90.81 303 ALA B C 1
ATOM 6483 O O . ALA B 1 303 ? 0.131 35.406 29.391 1 90.81 303 ALA B O 1
ATOM 6484 N N . THR B 1 304 ? -1.011 34.312 27.844 1 94.19 304 THR B N 1
ATOM 6485 C CA . THR B 1 304 ? 0.153 33.625 27.281 1 94.19 304 THR B CA 1
ATOM 6486 C C . THR B 1 304 ? 0.49 34.156 25.891 1 94.19 304 THR B C 1
ATOM 6488 O O . THR B 1 304 ? 1.646 34.125 25.469 1 94.19 304 THR B O 1
ATOM 6491 N N . THR B 1 305 ? -0.492 34.594 25.219 1 94.19 305 THR B N 1
ATOM 6492 C CA . THR B 1 305 ? -0.34 35.188 23.891 1 94.19 305 THR B CA 1
ATOM 6493 C C . THR B 1 305 ? -0.963 36.594 23.859 1 94.19 305 THR B C 1
ATOM 6495 O O . THR B 1 305 ? -2.102 36.781 24.297 1 94.19 305 THR B O 1
ATOM 6498 N N . LEU B 1 306 ? -0.259 37.5 23.344 1 92.31 306 LEU B N 1
ATOM 6499 C CA . LEU B 1 306 ? -0.729 38.875 23.25 1 92.31 306 LEU B CA 1
ATOM 6500 C C . LEU B 1 306 ? -0.659 39.375 21.812 1 92.31 306 LEU B C 1
ATOM 6502 O O . LEU B 1 306 ? 0.372 39.25 21.156 1 92.31 306 LEU B O 1
ATOM 6506 N N . ARG B 1 307 ? -1.701 39.812 21.375 1 92.19 307 ARG B N 1
ATOM 6507 C CA . ARG B 1 307 ? -1.764 40.469 20.062 1 92.19 307 ARG B CA 1
ATOM 6508 C C . ARG B 1 307 ? -2.016 41.969 20.219 1 92.19 307 ARG B C 1
ATOM 6510 O O . ARG B 1 307 ? -3.037 42.375 20.766 1 92.19 307 ARG B O 1
ATOM 6517 N N . ILE B 1 308 ? -1.076 42.75 19.719 1 91.31 308 ILE B N 1
ATOM 6518 C CA . ILE B 1 308 ? -1.19 44.188 19.797 1 91.31 308 ILE B CA 1
ATOM 6519 C C . ILE B 1 308 ? -1.343 44.781 18.391 1 91.31 308 ILE B C 1
ATOM 6521 O O . ILE B 1 308 ? -0.512 44.531 17.516 1 91.31 308 ILE B O 1
ATOM 6525 N N . PHE B 1 309 ? -2.375 45.531 18.312 1 90.31 309 PHE B N 1
ATOM 6526 C CA . PHE B 1 309 ? -2.713 46.062 17 1 90.31 309 PHE B CA 1
ATOM 6527 C C . PHE B 1 309 ? -2.482 47.562 16.938 1 90.31 309 PHE B C 1
ATOM 6529 O O . PHE B 1 309 ? -2.545 48.25 17.953 1 90.31 309 PHE B O 1
ATOM 6536 N N . ASN B 1 310 ? -2.225 48 15.734 1 89 310 ASN B N 1
ATOM 6537 C CA . ASN B 1 310 ? -2.131 49.406 15.383 1 89 310 ASN B CA 1
ATOM 6538 C C . ASN B 1 310 ? -1.001 50.094 16.141 1 89 310 ASN B C 1
ATOM 6540 O O . ASN B 1 310 ? -1.215 51.156 16.766 1 89 310 ASN B O 1
ATOM 6544 N N . ILE B 1 311 ? 0.106 49.531 16.031 1 90.94 311 ILE B N 1
ATOM 6545 C CA . ILE B 1 311 ? 1.275 50.062 16.719 1 90.94 311 ILE B CA 1
ATOM 6546 C C . ILE B 1 311 ? 1.862 51.219 15.906 1 90.94 311 ILE B C 1
ATOM 6548 O O . ILE B 1 311 ? 2.223 51.062 14.734 1 90.94 311 ILE B O 1
ATOM 6552 N N . THR B 1 312 ? 2.016 52.312 16.531 1 88.25 312 THR B N 1
ATOM 6553 C CA . THR B 1 312 ? 2.537 53.5 15.852 1 88.25 312 THR B CA 1
ATOM 6554 C C . THR B 1 312 ? 3.979 53.781 16.266 1 88.25 312 THR B C 1
ATOM 6556 O O . THR B 1 312 ? 4.695 54.531 15.602 1 88.25 312 THR B O 1
ATOM 6559 N N . ASP B 1 313 ? 4.387 53.281 17.344 1 87.44 313 ASP B N 1
ATOM 6560 C CA . ASP B 1 313 ? 5.73 53.469 17.891 1 87.44 313 ASP B CA 1
ATOM 6561 C C . ASP B 1 313 ? 6.223 52.188 18.562 1 87.44 313 ASP B C 1
ATOM 6563 O O . ASP B 1 313 ? 5.828 51.875 19.688 1 87.44 313 ASP B O 1
ATOM 6567 N N . VAL B 1 314 ? 7.207 51.531 17.969 1 87.69 314 VAL B N 1
ATOM 6568 C CA . VAL B 1 314 ? 7.656 50.219 18.438 1 87.69 314 VAL B CA 1
ATOM 6569 C C . VAL B 1 314 ? 8.508 50.406 19.703 1 87.69 314 VAL B C 1
ATOM 6571 O O . VAL B 1 314 ? 8.398 49.625 20.641 1 87.69 314 VAL B O 1
ATOM 6574 N N . GLU B 1 315 ? 9.336 51.344 19.75 1 86.88 315 GLU B N 1
ATOM 6575 C CA . GLU B 1 315 ? 10.18 51.562 20.922 1 86.88 315 GLU B CA 1
ATOM 6576 C C . GLU B 1 315 ? 9.336 51.844 22.172 1 86.88 315 GLU B C 1
ATOM 6578 O O . GLU B 1 315 ? 9.602 51.281 23.234 1 86.88 315 GLU B O 1
ATOM 6583 N N . LYS B 1 316 ? 8.406 52.656 22.016 1 88.94 316 LYS B N 1
ATOM 6584 C CA . LYS B 1 316 ? 7.516 52.969 23.125 1 88.94 316 LYS B CA 1
ATOM 6585 C C . LYS B 1 316 ? 6.781 51.719 23.594 1 88.94 316 LYS B C 1
ATOM 6587 O O . LYS B 1 316 ? 6.613 51.469 24.781 1 88.94 316 LYS B O 1
ATOM 6592 N N . LEU B 1 317 ? 6.367 51.031 22.641 1 90.62 317 LEU B N 1
ATOM 6593 C CA . LEU B 1 317 ? 5.68 49.781 22.984 1 90.62 317 LEU B CA 1
ATOM 6594 C C . LEU B 1 317 ? 6.59 48.844 23.766 1 90.62 317 LEU B C 1
ATOM 6596 O O . LEU B 1 317 ? 6.152 48.219 24.734 1 90.62 317 LEU B O 1
ATOM 6600 N N . LEU B 1 318 ? 7.863 48.719 23.406 1 90.69 318 LEU B N 1
ATOM 6601 C CA . LEU B 1 318 ? 8.805 47.844 24.094 1 90.69 318 LEU B CA 1
ATOM 6602 C C . LEU B 1 318 ? 9 48.281 25.531 1 90.69 318 LEU B C 1
ATOM 6604 O O . LEU B 1 318 ? 9.086 47.438 26.438 1 90.69 318 LEU B O 1
ATOM 6608 N N . TRP B 1 319 ? 8.938 49.531 25.734 1 89.81 319 TRP B N 1
ATOM 6609 C CA . TRP B 1 319 ? 9.016 50.062 27.094 1 89.81 319 TRP B CA 1
ATOM 6610 C C . TRP B 1 319 ? 7.773 49.688 27.891 1 89.81 319 TRP B C 1
ATOM 6612 O O . TRP B 1 319 ? 7.867 49.281 29.062 1 89.81 319 TRP B O 1
ATOM 6622 N N . GLU B 1 320 ? 6.699 49.812 27.281 1 91.94 320 GLU B N 1
ATOM 6623 C CA . GLU B 1 320 ? 5.441 49.5 27.938 1 91.94 320 GLU B CA 1
ATOM 6624 C C . GLU B 1 320 ? 5.359 48 28.266 1 91.94 320 GLU B C 1
ATOM 6626 O O . GLU B 1 320 ? 4.848 47.625 29.328 1 91.94 320 GLU B O 1
ATOM 6631 N N . LEU B 1 321 ? 5.852 47.25 27.359 1 92.19 321 LEU B N 1
ATOM 6632 C CA . LEU B 1 321 ? 5.879 45.812 27.594 1 92.19 321 LEU B CA 1
ATOM 6633 C C . LEU B 1 321 ? 6.773 45.469 28.766 1 92.19 321 LEU B C 1
ATOM 6635 O O . LEU B 1 321 ? 6.438 44.594 29.578 1 92.19 321 LEU B O 1
ATOM 6639 N N . LEU B 1 322 ? 7.867 46.156 28.859 1 91.19 322 LEU B N 1
ATOM 6640 C CA . LEU B 1 322 ? 8.781 45.938 29.969 1 91.19 322 LEU B CA 1
ATOM 6641 C C . LEU B 1 322 ? 8.117 46.312 31.297 1 91.19 322 LEU B C 1
ATOM 6643 O O . LEU B 1 322 ? 8.234 45.594 32.281 1 91.19 322 LEU B O 1
ATOM 6647 N N . GLU B 1 323 ? 7.422 47.344 31.234 1 89.94 323 GLU B N 1
ATOM 6648 C CA . GLU B 1 323 ? 6.723 47.812 32.438 1 89.94 323 GLU B CA 1
ATOM 6649 C C . GLU B 1 323 ? 5.613 46.844 32.812 1 89.94 323 GLU B C 1
ATOM 6651 O O . GLU B 1 323 ? 5.367 46.625 34 1 89.94 323 GLU B O 1
ATOM 6656 N N . ALA B 1 324 ? 5 46.312 31.859 1 90.94 324 ALA B N 1
ATOM 6657 C CA . ALA B 1 324 ? 3.873 45.406 32.094 1 90.94 324 ALA B CA 1
ATOM 6658 C C . ALA B 1 324 ? 4.352 44 32.375 1 90.94 324 ALA B C 1
ATOM 6660 O O . ALA B 1 324 ? 3.547 43.125 32.688 1 90.94 324 ALA B O 1
ATOM 6661 N N . SER B 1 325 ? 5.629 43.688 32.344 1 90.12 325 SER B N 1
ATOM 6662 C CA . SER B 1 325 ? 6.199 42.375 32.438 1 90.12 325 SER B CA 1
ATOM 6663 C C . SER B 1 325 ? 5.809 41.688 33.75 1 90.12 325 SER B C 1
ATOM 6665 O O . SER B 1 325 ? 5.586 40.469 33.781 1 90.12 325 SER B O 1
ATOM 6667 N N . LYS B 1 326 ? 5.668 42.469 34.781 1 88.31 326 LYS B N 1
ATOM 6668 C CA . LYS B 1 326 ? 5.301 41.906 36.094 1 88.31 326 LYS B CA 1
ATOM 6669 C C . LYS B 1 326 ? 3.846 41.438 36.094 1 88.31 326 LYS B C 1
ATOM 6671 O O . LYS B 1 326 ? 3.51 40.438 36.719 1 88.31 326 LYS B O 1
ATOM 6676 N N . ASP B 1 327 ? 3.059 42.156 35.344 1 88.25 327 ASP B N 1
ATOM 6677 C CA . ASP B 1 327 ? 1.636 41.844 35.281 1 88.25 327 ASP B CA 1
ATOM 6678 C C . ASP B 1 327 ? 1.363 40.75 34.281 1 88.25 327 ASP B C 1
ATOM 6680 O O . ASP B 1 327 ? 0.294 40.125 34.281 1 88.25 327 ASP B O 1
ATOM 6684 N N . LEU B 1 328 ? 2.357 40.5 33.438 1 90.88 328 LEU B N 1
ATOM 6685 C CA . LEU B 1 328 ? 2.201 39.531 32.375 1 90.88 328 LEU B CA 1
ATOM 6686 C C . LEU B 1 328 ? 3.273 38.438 32.438 1 90.88 328 LEU B C 1
ATOM 6688 O O . LEU B 1 328 ? 4.039 38.25 31.5 1 90.88 328 LEU B O 1
ATOM 6692 N N . PRO B 1 329 ? 3.227 37.719 33.5 1 90.19 329 PRO B N 1
ATOM 6693 C CA . PRO B 1 329 ? 4.336 36.781 33.75 1 90.19 329 PRO B CA 1
ATOM 6694 C C . PRO B 1 329 ? 4.312 35.594 32.812 1 90.19 329 PRO B C 1
ATOM 6696 O O . PRO B 1 329 ? 5.34 34.938 32.625 1 90.19 329 PRO B O 1
ATOM 6699 N N . HIS B 1 330 ? 3.281 35.281 32.125 1 93.19 330 HIS B N 1
ATOM 6700 C CA . HIS B 1 330 ? 3.164 34.031 31.391 1 93.19 330 HIS B CA 1
ATOM 6701 C C . HIS B 1 330 ? 3.227 34.25 29.891 1 93.19 330 HIS B C 1
ATOM 6703 O O . HIS B 1 330 ? 3.137 33.312 29.109 1 93.19 330 HIS B O 1
ATOM 6709 N N . VAL B 1 331 ? 3.402 35.469 29.406 1 93.75 331 VAL B N 1
ATOM 6710 C CA . VAL B 1 331 ? 3.365 35.75 27.984 1 93.75 331 VAL B CA 1
ATOM 6711 C C . VAL B 1 331 ? 4.598 35.156 27.297 1 93.75 331 VAL B C 1
ATOM 6713 O O . VAL B 1 331 ? 5.727 35.406 27.719 1 93.75 331 VAL B O 1
ATOM 6716 N N . HIS B 1 332 ? 4.359 34.312 26.312 1 96.19 332 HIS B N 1
ATOM 6717 C CA . HIS B 1 332 ? 5.48 33.781 25.562 1 96.19 332 HIS B CA 1
ATOM 6718 C C . HIS B 1 332 ? 5.289 33.969 24.062 1 96.19 332 HIS B C 1
ATOM 6720 O O . HIS B 1 332 ? 6.199 33.688 23.266 1 96.19 332 HIS B O 1
ATOM 6726 N N . ALA B 1 333 ? 4.156 34.406 23.672 1 96.81 333 ALA B N 1
ATOM 6727 C CA . ALA B 1 333 ? 3.873 34.656 22.25 1 96.81 333 ALA B CA 1
ATOM 6728 C C . ALA B 1 333 ? 3.365 36.062 22.031 1 96.81 333 ALA B C 1
ATOM 6730 O O . ALA B 1 333 ? 2.475 36.531 22.75 1 96.81 333 ALA B O 1
ATOM 6731 N N . LEU B 1 334 ? 3.936 36.781 21 1 95.31 334 LEU B N 1
ATOM 6732 C CA . LEU B 1 334 ? 3.574 38.156 20.703 1 95.31 334 LEU B CA 1
ATOM 6733 C C . LEU B 1 334 ? 3.258 38.312 19.219 1 95.31 334 LEU B C 1
ATOM 6735 O O . LEU B 1 334 ? 3.955 37.781 18.375 1 95.31 334 LEU B O 1
ATOM 6739 N N . THR B 1 335 ? 2.207 38.938 18.984 1 94.75 335 THR B N 1
ATOM 6740 C CA . THR B 1 335 ? 1.888 39.375 17.641 1 94.75 335 THR B CA 1
ATOM 6741 C C . THR B 1 335 ? 1.817 40.875 17.562 1 94.75 335 THR B C 1
ATOM 6743 O O . THR B 1 335 ? 0.997 41.5 18.25 1 94.75 335 THR B O 1
ATOM 6746 N N . LEU B 1 336 ? 2.621 41.438 16.734 1 92.88 336 LEU B N 1
ATOM 6747 C CA . LEU B 1 336 ? 2.695 42.906 16.578 1 92.88 336 LEU B CA 1
ATOM 6748 C C . LEU B 1 336 ? 2.207 43.312 15.195 1 92.88 336 LEU B C 1
ATOM 6750 O O . LEU B 1 336 ? 2.822 42.969 14.188 1 92.88 336 LEU B O 1
ATOM 6754 N N . VAL B 1 337 ? 1.148 44.031 15.227 1 91 337 VAL B N 1
ATOM 6755 C CA . VAL B 1 337 ? 0.604 44.531 13.977 1 91 337 VAL B CA 1
ATOM 6756 C C . VAL B 1 337 ? 0.843 46.062 13.891 1 91 337 VAL B C 1
ATOM 6758 O O . VAL B 1 337 ? 0.22 46.812 14.625 1 91 337 VAL B O 1
ATOM 6761 N N . LEU B 1 338 ? 1.64 46.406 13 1 88.5 338 LEU B N 1
ATOM 6762 C CA . LEU B 1 338 ? 2.016 47.812 12.883 1 88.5 338 LEU B CA 1
ATOM 6763 C C . LEU B 1 338 ? 0.969 48.594 12.094 1 88.5 338 LEU B C 1
ATOM 6765 O O . LEU B 1 338 ? 0.292 48.031 11.234 1 88.5 338 LEU B O 1
ATOM 6769 N N . ALA B 1 339 ? 0.801 49.781 12.555 1 86.62 339 ALA B N 1
ATOM 6770 C CA . ALA B 1 339 ? -0.113 50.688 11.844 1 86.62 339 ALA B CA 1
ATOM 6771 C C . ALA B 1 339 ? 0.38 50.938 10.422 1 86.62 339 ALA B C 1
ATOM 6773 O O . ALA B 1 339 ? 1.579 50.875 10.148 1 86.62 339 ALA B O 1
ATOM 6774 N N . PRO B 1 340 ? -0.726 51.25 9.688 1 78.75 340 PRO B N 1
ATOM 6775 C CA . PRO B 1 340 ? -0.316 51.625 8.336 1 78.75 340 PRO B CA 1
ATOM 6776 C C . PRO B 1 340 ? 0.417 52.969 8.305 1 78.75 340 PRO B C 1
ATOM 6778 O O . PRO B 1 340 ? 0.099 53.875 9.086 1 78.75 340 PRO B O 1
ATOM 6781 N N . GLY B 1 341 ? 1.642 53.094 7.816 1 70.38 341 GLY B N 1
ATOM 6782 C CA . GLY B 1 341 ? 2.391 54.344 7.723 1 70.38 341 GLY B CA 1
ATOM 6783 C C . GLY B 1 341 ? 3.832 54.188 8.172 1 70.38 341 GLY B C 1
ATOM 6784 O O . GLY B 1 341 ? 4.273 53.125 8.539 1 70.38 341 GLY B O 1
ATOM 6785 N N . PRO B 1 342 ? 4.395 55.375 8.023 1 70.38 342 PRO B N 1
ATOM 6786 C CA . PRO B 1 342 ? 5.82 55.344 8.375 1 70.38 342 PRO B CA 1
ATOM 6787 C C . PRO B 1 342 ? 6.059 55.156 9.867 1 70.38 342 PRO B C 1
ATOM 6789 O O . PRO B 1 342 ? 5.426 55.812 10.688 1 70.38 342 PRO B O 1
ATOM 6792 N N . ILE B 1 343 ? 6.672 54.156 10.258 1 69.44 343 ILE B N 1
ATOM 6793 C CA . ILE B 1 343 ? 7.055 53.906 11.641 1 69.44 343 ILE B CA 1
ATOM 6794 C C . ILE B 1 343 ? 8.516 54.281 11.852 1 69.44 343 ILE B C 1
ATOM 6796 O O . ILE B 1 343 ? 9.359 54.031 10.992 1 69.44 343 ILE B O 1
ATOM 6800 N N . PRO B 1 344 ? 8.719 55.031 12.898 1 72 344 PRO B N 1
ATOM 6801 C CA . PRO B 1 344 ? 10.109 55.406 13.164 1 72 344 PRO B CA 1
ATOM 6802 C C . PRO B 1 344 ? 11.047 54.188 13.148 1 72 344 PRO B C 1
ATOM 6804 O O . PRO B 1 344 ? 10.719 53.156 13.711 1 72 344 PRO B O 1
ATOM 6807 N N . GLN B 1 345 ? 12.078 54.375 12.297 1 65.81 345 GLN B N 1
ATOM 6808 C CA . GLN B 1 345 ? 13.047 53.281 12.164 1 65.81 345 GLN B CA 1
ATOM 6809 C C . GLN B 1 345 ? 14.188 53.438 13.164 1 65.81 345 GLN B C 1
ATOM 6811 O O . GLN B 1 345 ? 14.719 54.531 13.352 1 65.81 345 GLN B O 1
ATOM 6816 N N . HIS B 1 346 ? 14.281 52.375 13.961 1 65.88 346 HIS B N 1
ATOM 6817 C CA . HIS B 1 346 ? 15.367 52.406 14.938 1 65.88 346 HIS B CA 1
ATOM 6818 C C . HIS B 1 346 ? 16.453 51.406 14.57 1 65.88 346 HIS B C 1
ATOM 6820 O O . HIS B 1 346 ? 16.156 50.25 14.242 1 65.88 346 HIS B O 1
ATOM 6826 N N . SER B 1 347 ? 17.625 51.906 14.359 1 62.25 347 SER B N 1
ATOM 6827 C CA . SER B 1 347 ? 18.75 51.031 14.086 1 62.25 347 SER B CA 1
ATOM 6828 C C . SER B 1 347 ? 19.203 50.312 15.352 1 62.25 347 SER B C 1
ATOM 6830 O O . SER B 1 347 ? 19.781 49.219 15.273 1 62.25 347 SER B O 1
ATOM 6832 N N . LYS B 1 348 ? 19.047 50.938 16.453 1 71.25 348 LYS B N 1
ATOM 6833 C CA . LYS B 1 348 ? 19.406 50.375 17.75 1 71.25 348 LYS B CA 1
ATOM 6834 C C . LYS B 1 348 ? 18.312 50.594 18.781 1 71.25 348 LYS B C 1
ATOM 6836 O O . LYS B 1 348 ? 17.594 51.594 18.719 1 71.25 348 LYS B O 1
ATOM 6841 N N . PHE B 1 349 ? 18.141 49.469 19.531 1 76.62 349 PHE B N 1
ATOM 6842 C CA . PHE B 1 349 ? 17.172 49.594 20.609 1 76.62 349 PHE B CA 1
ATOM 6843 C C . PHE B 1 349 ? 17.875 49.812 21.953 1 76.62 349 PHE B C 1
ATOM 6845 O O . PHE B 1 349 ? 18.594 48.938 22.422 1 76.62 349 PHE B O 1
ATOM 6852 N N . PRO B 1 350 ? 17.844 51.062 22.453 1 69.56 350 PRO B N 1
ATOM 6853 C CA . PRO B 1 350 ? 18.562 51.406 23.672 1 69.56 350 PRO B CA 1
ATOM 6854 C C . PRO B 1 350 ? 18.219 50.469 24.844 1 69.56 350 PRO B C 1
ATOM 6856 O O . PRO B 1 350 ? 19.031 50.312 25.766 1 69.56 350 PRO B O 1
ATOM 6859 N N . LEU B 1 351 ? 17.125 50 24.875 1 73.25 351 LEU B N 1
ATOM 6860 C CA . LEU B 1 351 ? 16.672 49.25 26.031 1 73.25 351 LEU B CA 1
ATOM 6861 C C . LEU B 1 351 ? 17.062 47.781 25.891 1 73.25 351 LEU B C 1
ATOM 6863 O O . LEU B 1 351 ? 16.453 46.906 26.531 1 73.25 351 LEU B O 1
ATOM 6867 N N . ARG B 1 352 ? 18.078 47.469 25.234 1 75.38 352 ARG B N 1
ATOM 6868 C CA . ARG B 1 352 ? 18.406 46.094 24.906 1 75.38 352 ARG B CA 1
ATOM 6869 C C . ARG B 1 352 ? 18.719 45.281 26.172 1 75.38 352 ARG B C 1
ATOM 6871 O O . ARG B 1 352 ? 18.109 44.25 26.406 1 75.38 352 ARG B O 1
ATOM 6878 N N . GLU B 1 353 ? 19.5 45.781 26.984 1 82.31 353 GLU B N 1
ATOM 6879 C CA . GLU B 1 353 ? 19.938 45.062 28.156 1 82.31 353 GLU B CA 1
ATOM 6880 C C . GLU B 1 353 ? 18.797 44.844 29.156 1 82.31 353 GLU B C 1
ATOM 6882 O O . GLU B 1 353 ? 18.641 43.781 29.734 1 82.31 353 GLU B O 1
ATOM 6887 N N . GLN B 1 354 ? 17.969 45.844 29.234 1 87.75 354 GLN B N 1
ATOM 6888 C CA . GLN B 1 354 ? 16.859 45.781 30.188 1 87.75 354 GLN B CA 1
ATOM 6889 C C . GLN B 1 354 ? 15.742 44.875 29.672 1 87.75 354 GLN B C 1
ATOM 6891 O O . GLN B 1 354 ? 15.008 44.25 30.453 1 87.75 354 GLN B O 1
ATOM 6896 N N . PHE B 1 355 ? 15.727 44.719 28.453 1 91.06 355 PHE B N 1
ATOM 6897 C CA . PHE B 1 355 ? 14.602 44.031 27.828 1 91.06 355 PHE B CA 1
ATOM 6898 C C . PHE B 1 355 ? 14.883 42.531 27.703 1 91.06 355 PHE B C 1
ATOM 6900 O O . PHE B 1 355 ? 13.961 41.719 27.594 1 91.06 355 PHE B O 1
ATOM 6907 N N . ILE B 1 356 ? 16.047 42.156 27.812 1 89.31 356 ILE B N 1
ATOM 6908 C CA . ILE B 1 356 ? 16.5 40.812 27.5 1 89.31 356 ILE B CA 1
ATOM 6909 C C . ILE B 1 356 ? 15.797 39.781 28.406 1 89.31 356 ILE B C 1
ATOM 6911 O O . ILE B 1 356 ? 15.352 38.75 27.953 1 89.31 356 ILE B O 1
ATOM 6915 N N . PRO B 1 357 ? 15.625 40.125 29.688 1 89.56 357 PRO B N 1
ATOM 6916 C CA . PRO B 1 357 ? 14.922 39.156 30.531 1 89.56 357 PRO B CA 1
ATOM 6917 C C . PRO B 1 357 ? 13.5 38.906 30.062 1 89.56 357 PRO B C 1
ATOM 6919 O O . PRO B 1 357 ? 13.047 37.75 30.078 1 89.56 357 PRO B O 1
ATOM 6922 N N . PHE B 1 358 ? 12.836 39.875 29.641 1 91.81 358 PHE B N 1
ATOM 6923 C CA . PHE B 1 358 ? 11.5 39.719 29.078 1 91.81 358 PHE B CA 1
ATOM 6924 C C . PHE B 1 358 ? 11.57 39 27.719 1 91.81 358 PHE B C 1
ATOM 6926 O O . PHE B 1 358 ? 10.773 38.125 27.453 1 91.81 358 PHE B O 1
ATOM 6933 N N . GLY B 1 359 ? 12.477 39.406 26.984 1 93.19 359 GLY B N 1
ATOM 6934 C CA . GLY B 1 359 ? 12.648 38.844 25.656 1 93.19 359 GLY B CA 1
ATOM 6935 C C . GLY B 1 359 ? 12.93 37.344 25.672 1 93.19 359 GLY B C 1
ATOM 6936 O O . GLY B 1 359 ? 12.523 36.625 24.766 1 93.19 359 GLY B O 1
ATOM 6937 N N . ARG B 1 360 ? 13.57 36.906 26.688 1 93.81 360 ARG B N 1
ATOM 6938 C CA . ARG B 1 360 ? 13.93 35.5 26.828 1 93.81 360 ARG B CA 1
ATOM 6939 C C . ARG B 1 360 ? 12.68 34.656 27.016 1 93.81 360 ARG B C 1
ATOM 6941 O O . ARG B 1 360 ? 12.688 33.438 26.703 1 93.81 360 ARG B O 1
ATOM 6948 N N . ARG B 1 361 ? 11.641 35.281 27.406 1 95 361 ARG B N 1
ATOM 6949 C CA . ARG B 1 361 ? 10.406 34.562 27.641 1 95 361 ARG B CA 1
ATOM 6950 C C . ARG B 1 361 ? 9.633 34.344 26.344 1 95 361 ARG B C 1
ATOM 6952 O O . ARG B 1 361 ? 8.82 33.438 26.234 1 95 361 ARG B O 1
ATOM 6959 N N . ILE B 1 362 ? 9.867 35.156 25.422 1 96.19 362 ILE B N 1
ATOM 6960 C CA . ILE B 1 362 ? 9.102 35.125 24.172 1 96.19 362 ILE B CA 1
ATOM 6961 C C . ILE B 1 362 ? 9.672 34.062 23.234 1 96.19 362 ILE B C 1
ATOM 6963 O O . ILE B 1 362 ? 10.828 34.188 22.797 1 96.19 362 ILE B O 1
ATOM 6967 N N . THR B 1 363 ? 8.852 33.125 22.906 1 97.44 363 THR B N 1
ATOM 6968 C CA . THR B 1 363 ? 9.305 32.062 22.031 1 97.44 363 THR B CA 1
ATOM 6969 C C . THR B 1 363 ? 8.664 32.188 20.641 1 97.44 363 THR B C 1
ATOM 6971 O O . THR B 1 363 ? 9.125 31.562 19.688 1 97.44 363 THR B O 1
ATOM 6974 N N . GLU B 1 364 ? 7.598 32.906 20.594 1 97.69 364 GLU B N 1
ATOM 6975 C CA . GLU B 1 364 ? 6.902 33.125 19.328 1 97.69 364 GLU B CA 1
ATOM 6976 C C . GLU B 1 364 ? 6.672 34.625 19.062 1 97.69 364 GLU B C 1
ATOM 6978 O O . GLU B 1 364 ? 6.156 35.344 19.938 1 97.69 364 GLU B O 1
ATOM 6983 N N . LEU B 1 365 ? 7.039 35.062 17.828 1 96.06 365 LEU B N 1
ATOM 6984 C CA . LEU B 1 365 ? 6.898 36.469 17.469 1 96.06 365 LEU B CA 1
ATOM 6985 C C . LEU B 1 365 ? 6.375 36.625 16.047 1 96.06 365 LEU B C 1
ATOM 6987 O O . LEU B 1 365 ? 6.965 36.062 15.102 1 96.06 365 LEU B O 1
ATOM 6991 N N . HIS B 1 366 ? 5.281 37.25 15.93 1 94.44 366 HIS B N 1
ATOM 6992 C CA . HIS B 1 366 ? 4.691 37.562 14.633 1 94.44 366 HIS B CA 1
ATOM 6993 C C . HIS B 1 366 ? 4.645 39.062 14.383 1 94.44 366 HIS B C 1
ATOM 6995 O O . HIS B 1 366 ? 4.062 39.812 15.18 1 94.44 366 HIS B O 1
ATOM 7001 N N . ILE B 1 367 ? 5.246 39.406 13.328 1 91.12 367 ILE B N 1
ATOM 7002 C CA . ILE B 1 367 ? 5.262 40.812 12.992 1 91.12 367 ILE B CA 1
ATOM 7003 C C . ILE B 1 367 ? 4.551 41.062 11.656 1 91.12 367 ILE B C 1
ATOM 7005 O O . ILE B 1 367 ? 4.898 40.438 10.648 1 91.12 367 ILE B O 1
ATOM 7009 N N . GLU B 1 368 ? 3.6 41.844 11.664 1 85.69 368 GLU B N 1
ATOM 7010 C CA . GLU B 1 368 ? 2.916 42.25 10.445 1 85.69 368 GLU B CA 1
ATOM 7011 C C . GLU B 1 368 ? 3.174 43.719 10.148 1 85.69 368 GLU B C 1
ATOM 7013 O O . GLU B 1 368 ? 2.881 44.594 10.969 1 85.69 368 GLU B O 1
ATOM 7018 N N . GLU B 1 369 ? 3.943 43.844 9.102 1 76 369 GLU B N 1
ATOM 7019 C CA . GLU B 1 369 ? 4.344 45.219 8.734 1 76 369 GLU B CA 1
ATOM 7020 C C . GLU B 1 369 ? 4.141 45.469 7.238 1 76 369 GLU B C 1
ATOM 7022 O O . GLU B 1 369 ? 4.211 44.531 6.434 1 76 369 GLU B O 1
ATOM 7027 N N . HIS B 1 370 ? 3.801 46.75 6.961 1 61.06 370 HIS B N 1
ATOM 7028 C CA . HIS B 1 370 ? 3.518 47.094 5.57 1 61.06 370 HIS B CA 1
ATOM 7029 C C . HIS B 1 370 ? 4.656 47.906 4.961 1 61.06 370 HIS B C 1
ATOM 7031 O O . HIS B 1 370 ? 4.746 48.062 3.738 1 61.06 370 HIS B O 1
ATOM 7037 N N . HIS B 1 371 ? 5.457 48.594 5.805 1 60.62 371 HIS B N 1
ATOM 7038 C CA . HIS B 1 371 ? 6.41 49.531 5.211 1 60.62 371 HIS B CA 1
ATOM 7039 C C . HIS B 1 371 ? 7.762 49.469 5.914 1 60.62 371 HIS B C 1
ATOM 7041 O O . HIS B 1 371 ? 7.836 49.625 7.133 1 60.62 371 HIS B O 1
ATOM 7047 N N . GLY B 1 372 ? 8.93 49.094 5.176 1 62.44 372 GLY B N 1
ATOM 7048 C CA . GLY B 1 372 ? 10.312 49.375 5.551 1 62.44 372 GLY B CA 1
ATOM 7049 C C . GLY B 1 372 ? 10.812 48.469 6.656 1 62.44 372 GLY B C 1
ATOM 7050 O O . GLY B 1 372 ? 11.133 48.938 7.75 1 62.44 372 GLY B O 1
ATOM 7051 N N . GLY B 1 373 ? 11.078 47.125 6.578 1 63.03 373 GLY B N 1
ATOM 7052 C CA . GLY B 1 373 ? 11.289 46.094 7.562 1 63.03 373 GLY B CA 1
ATOM 7053 C C . GLY B 1 373 ? 12.742 45.969 7.988 1 63.03 373 GLY B C 1
ATOM 7054 O O . GLY B 1 373 ? 13.125 44.969 8.609 1 63.03 373 GLY B O 1
ATOM 7055 N N . GLY B 1 374 ? 13.602 47.031 7.77 1 68.94 374 GLY B N 1
ATOM 7056 C CA . GLY B 1 374 ? 15.023 46.938 8.078 1 68.94 374 GLY B CA 1
ATOM 7057 C C . GLY B 1 374 ? 15.312 46.875 9.562 1 68.94 374 GLY B C 1
ATOM 7058 O O . GLY B 1 374 ? 16.344 46.344 9.977 1 68.94 374 GLY B O 1
ATOM 7059 N N . TRP B 1 375 ? 14.5 47.406 10.289 1 76.94 375 TRP B N 1
ATOM 7060 C CA . TRP B 1 375 ? 14.68 47.469 11.734 1 76.94 375 TRP B CA 1
ATOM 7061 C C . TRP B 1 375 ? 14.32 46.125 12.391 1 76.94 375 TRP B C 1
ATOM 7063 O O . TRP B 1 375 ? 14.688 45.875 13.539 1 76.94 375 TRP B O 1
ATOM 7073 N N . ILE B 1 376 ? 13.719 45.312 11.695 1 80.88 376 ILE B N 1
ATOM 7074 C CA . ILE B 1 376 ? 13.141 44.094 12.266 1 80.88 376 ILE B CA 1
ATOM 7075 C C . ILE B 1 376 ? 14.258 43.156 12.719 1 80.88 376 ILE B C 1
ATOM 7077 O O . ILE B 1 376 ? 14.195 42.594 13.812 1 80.88 376 ILE B O 1
ATOM 7081 N N . LEU B 1 377 ? 15.273 43.094 11.977 1 78.88 377 LEU B N 1
ATOM 7082 C CA . LEU B 1 377 ? 16.375 42.219 12.344 1 78.88 377 LEU B CA 1
ATOM 7083 C C . LEU B 1 377 ? 17.062 42.688 13.617 1 78.88 377 LEU B C 1
ATOM 7085 O O . LEU B 1 377 ? 17.469 41.875 14.453 1 78.88 377 LEU B O 1
ATOM 7089 N N . ALA B 1 378 ? 17.094 43.969 13.734 1 82.12 378 ALA B N 1
ATOM 7090 C CA . ALA B 1 378 ? 17.656 44.562 14.953 1 82.12 378 ALA B CA 1
ATOM 7091 C C . ALA B 1 378 ? 16.766 44.25 16.156 1 82.12 378 ALA B C 1
ATOM 7093 O O . ALA B 1 378 ? 17.281 44 17.266 1 82.12 378 ALA B O 1
ATOM 7094 N N . MET B 1 379 ? 15.594 44.281 15.945 1 86.75 379 MET B N 1
ATOM 7095 C CA . MET B 1 379 ? 14.641 44.031 17.031 1 86.75 379 MET B CA 1
ATOM 7096 C C . MET B 1 379 ? 14.711 42.562 17.469 1 86.75 379 MET B C 1
ATOM 7098 O O . MET B 1 379 ? 14.539 42.25 18.641 1 86.75 379 MET B O 1
ATOM 7102 N N . LEU B 1 380 ? 15.023 41.688 16.547 1 89.19 380 LEU B N 1
ATOM 7103 C CA . LEU B 1 380 ? 15.039 40.25 16.844 1 89.19 380 LEU B CA 1
ATOM 7104 C C . LEU B 1 380 ? 16.109 39.938 17.875 1 89.19 380 LEU B C 1
ATOM 7106 O O . LEU B 1 380 ? 15.992 38.938 18.609 1 89.19 380 LEU B O 1
ATOM 7110 N N . SER B 1 381 ? 17.109 40.781 17.984 1 88.12 381 SER B N 1
ATOM 7111 C CA . SER B 1 381 ? 18.172 40.562 18.953 1 88.12 381 SER B CA 1
ATOM 7112 C C . SER B 1 381 ? 17.641 40.688 20.391 1 88.12 381 SER B C 1
ATOM 7114 O O . SER B 1 381 ? 18.281 40.188 21.328 1 88.12 381 SER B O 1
ATOM 7116 N N . LEU B 1 382 ? 16.5 41.25 20.5 1 91.31 382 LEU B N 1
ATOM 7117 C CA . LEU B 1 382 ? 15.883 41.438 21.812 1 91.31 382 LEU B CA 1
ATOM 7118 C C . LEU B 1 382 ? 15.219 40.125 22.266 1 91.31 382 LEU B C 1
ATOM 7120 O O . LEU B 1 382 ? 14.875 39.969 23.453 1 91.31 382 LEU B O 1
ATOM 7124 N N . PHE B 1 383 ? 15.055 39.188 21.422 1 94.12 383 PHE B N 1
ATOM 7125 C CA . PHE B 1 383 ? 14.344 37.938 21.688 1 94.12 383 PHE B CA 1
ATOM 7126 C C . PHE B 1 383 ? 15.25 36.719 21.453 1 94.12 383 PHE B C 1
ATOM 7128 O O . PHE B 1 383 ? 15.039 35.938 20.531 1 94.12 383 PHE B O 1
ATOM 7135 N N . PRO B 1 384 ? 16.141 36.438 22.328 1 91.88 384 PRO B N 1
ATOM 7136 C CA . PRO B 1 384 ? 17.156 35.406 22.109 1 91.88 384 PRO B CA 1
ATOM 7137 C C . PRO B 1 384 ? 16.578 34 22.109 1 91.88 384 PRO B C 1
ATOM 7139 O O . PRO B 1 384 ? 17.203 33.062 21.594 1 91.88 384 PRO B O 1
ATOM 7142 N N . SER B 1 385 ? 15.43 33.812 22.672 1 95.56 385 SER B N 1
ATOM 7143 C CA . SER B 1 385 ? 14.867 32.469 22.797 1 95.56 385 SER B CA 1
ATOM 7144 C C . SER B 1 385 ? 13.781 32.219 21.75 1 95.56 385 SER B C 1
ATOM 7146 O O . SER B 1 385 ? 13.008 31.266 21.844 1 95.56 385 SER B O 1
ATOM 7148 N N . LEU B 1 386 ? 13.703 33.031 20.766 1 96.12 386 LEU B N 1
ATOM 7149 C CA . LEU B 1 386 ? 12.656 32.969 19.75 1 96.12 386 LEU B CA 1
ATOM 7150 C C . LEU B 1 386 ? 12.742 31.672 18.969 1 96.12 386 LEU B C 1
ATOM 7152 O O . LEU B 1 386 ? 13.812 31.312 18.469 1 96.12 386 LEU B O 1
ATOM 7156 N N . GLN B 1 387 ? 11.672 30.984 18.891 1 97.69 387 GLN B N 1
ATOM 7157 C CA . GLN B 1 387 ? 11.625 29.719 18.156 1 97.69 387 GLN B CA 1
ATOM 7158 C C . GLN B 1 387 ? 10.781 29.844 16.891 1 97.69 387 GLN B C 1
ATOM 7160 O O . GLN B 1 387 ? 11.125 29.266 15.859 1 97.69 387 GLN B O 1
ATOM 7165 N N . HIS B 1 388 ? 9.664 30.5 17.031 1 97.62 388 HIS B N 1
ATOM 7166 C CA . HIS B 1 388 ? 8.75 30.688 15.906 1 97.62 388 HIS B CA 1
ATOM 7167 C C . HIS B 1 388 ? 8.68 32.156 15.492 1 97.62 388 HIS B C 1
ATOM 7169 O O . HIS B 1 388 ? 8.336 33 16.297 1 97.62 388 HIS B O 1
ATOM 7175 N N . LEU B 1 389 ? 8.914 32.375 14.188 1 95.81 389 LEU B N 1
ATOM 7176 C CA . LEU B 1 389 ? 9 33.75 13.703 1 95.81 389 LEU B CA 1
ATOM 7177 C C . LEU B 1 389 ? 8.203 33.938 12.414 1 95.81 389 LEU B C 1
ATOM 7179 O O . LEU B 1 389 ? 8.273 33.094 11.516 1 95.81 389 LEU B O 1
ATOM 7183 N N . ARG B 1 390 ? 7.371 34.875 12.367 1 94.12 390 ARG B N 1
ATOM 7184 C CA . ARG B 1 390 ? 6.688 35.281 11.148 1 94.12 390 ARG B CA 1
ATOM 7185 C C . ARG B 1 390 ? 7.086 36.719 10.75 1 94.12 390 ARG B C 1
ATOM 7187 O O . ARG B 1 390 ? 6.879 37.656 11.516 1 94.12 390 ARG B O 1
ATOM 7194 N N . LEU B 1 391 ? 7.582 36.75 9.508 1 89.31 391 LEU B N 1
ATOM 7195 C CA . LEU B 1 391 ? 8.109 38.031 9.055 1 89.31 391 LEU B CA 1
ATOM 7196 C C . LEU B 1 391 ? 7.371 38.5 7.805 1 89.31 391 LEU B C 1
ATOM 7198 O O . LEU B 1 391 ? 7.031 37.719 6.938 1 89.31 391 LEU B O 1
ATOM 7202 N N . PRO B 1 392 ? 7.238 39.781 7.773 1 82.38 392 PRO B N 1
ATOM 7203 C CA . PRO B 1 392 ? 6.758 40.344 6.504 1 82.38 392 PRO B CA 1
ATOM 7204 C C . PRO B 1 392 ? 7.832 40.344 5.418 1 82.38 392 PRO B C 1
ATOM 7206 O O . PRO B 1 392 ? 9.016 40.156 5.715 1 82.38 392 PRO B O 1
ATOM 7209 N N . GLY B 1 393 ? 7.461 40.5 4.211 1 72.62 393 GLY B N 1
ATOM 7210 C CA . GLY B 1 393 ? 8.383 40.469 3.086 1 72.62 393 GLY B CA 1
ATOM 7211 C C . GLY B 1 393 ? 9.445 41.562 3.168 1 72.62 393 GLY B C 1
ATOM 7212 O O . GLY B 1 393 ? 10.578 41.344 2.736 1 72.62 393 GLY B O 1
ATOM 7213 N N . SER B 1 394 ? 9.141 42.625 3.748 1 70.75 394 SER B N 1
ATOM 7214 C CA . SER B 1 394 ? 10.008 43.812 3.799 1 70.75 394 SER B CA 1
ATOM 7215 C C . SER B 1 394 ? 11.094 43.656 4.855 1 70.75 394 SER B C 1
ATOM 7217 O O . SER B 1 394 ? 12.07 44.406 4.871 1 70.75 394 SER B O 1
ATOM 7219 N N . ALA B 1 395 ? 10.961 42.656 5.656 1 70 395 ALA B N 1
ATOM 7220 C CA . ALA B 1 395 ? 11.867 42.5 6.785 1 70 395 ALA B CA 1
ATOM 7221 C C . ALA B 1 395 ? 13.211 41.938 6.328 1 70 395 ALA B C 1
ATOM 7223 O O . ALA B 1 395 ? 14.227 42.094 6.996 1 70 395 ALA B O 1
ATOM 7224 N N . LEU B 1 396 ? 13.156 41.156 5.309 1 69.12 396 LEU B N 1
ATOM 7225 C CA . LEU B 1 396 ? 14.375 40.469 4.898 1 69.12 396 LEU B CA 1
ATOM 7226 C C . LEU B 1 396 ? 15.133 41.281 3.848 1 69.12 396 LEU B C 1
ATOM 7228 O O . LEU B 1 396 ? 15.031 41 2.652 1 69.12 396 LEU B O 1
ATOM 7232 N N . HIS B 1 397 ? 15.711 42.375 4.32 1 65.19 397 HIS B N 1
ATOM 7233 C CA . HIS B 1 397 ? 16.562 43.188 3.465 1 65.19 397 HIS B CA 1
ATOM 7234 C C . HIS B 1 397 ? 17.984 42.625 3.434 1 65.19 397 HIS B C 1
ATOM 7236 O O . HIS B 1 397 ? 18.562 42.344 4.48 1 65.19 397 HIS B O 1
ATOM 7242 N N . PHE B 1 398 ? 18.344 42.344 2.266 1 65.06 398 PHE B N 1
ATOM 7243 C CA . PHE B 1 398 ? 19.656 41.75 2.059 1 65.06 398 PHE B CA 1
ATOM 7244 C C . PHE B 1 398 ? 20.734 42.844 2.131 1 65.06 398 PHE B C 1
ATOM 7246 O O . PHE B 1 398 ? 20.734 43.781 1.34 1 65.06 398 PHE B O 1
ATOM 7253 N N . PRO B 1 399 ? 21.422 42.812 3.318 1 59 399 PRO B N 1
ATOM 7254 C CA . PRO B 1 399 ? 22.5 43.812 3.322 1 59 399 PRO B CA 1
ATOM 7255 C C . PRO B 1 399 ? 23.5 43.594 2.191 1 59 399 PRO B C 1
ATOM 7257 O O . PRO B 1 399 ? 23.641 42.5 1.692 1 59 399 PRO B O 1
ATOM 7260 N N . GLU B 1 400 ? 23.984 44.781 1.665 1 54.97 400 GLU B N 1
ATOM 7261 C CA . GLU B 1 400 ? 25.125 44.719 0.749 1 54.97 400 GLU B CA 1
ATOM 7262 C C . GLU B 1 400 ? 26.266 43.875 1.339 1 54.97 400 GLU B C 1
ATOM 7264 O O . GLU B 1 400 ? 26.312 43.656 2.549 1 54.97 400 GLU B O 1
ATOM 7269 N N . GLU B 1 401 ? 27.219 43.188 0.609 1 53.62 401 GLU B N 1
ATOM 7270 C CA . GLU B 1 401 ? 28.312 42.25 0.722 1 53.62 401 GLU B CA 1
ATOM 7271 C C . GLU B 1 401 ? 28.938 42.281 2.113 1 53.62 401 GLU B C 1
ATOM 7273 O O . GLU B 1 401 ? 29.453 41.281 2.596 1 53.62 401 GLU B O 1
ATOM 7278 N N . THR B 1 402 ? 29.125 43.406 2.896 1 52.44 402 THR B N 1
ATOM 7279 C CA . THR B 1 402 ? 30.219 43.5 3.852 1 52.44 402 THR B CA 1
ATOM 7280 C C . THR B 1 402 ? 29.703 43.438 5.285 1 52.44 402 THR B C 1
ATOM 7282 O O . THR B 1 402 ? 30.484 43.5 6.238 1 52.44 402 THR B O 1
ATOM 7285 N N . ARG B 1 403 ? 28.641 43.344 5.66 1 56.09 403 ARG B N 1
ATOM 7286 C CA . ARG B 1 403 ? 28.312 43.562 7.066 1 56.09 403 ARG B CA 1
ATOM 7287 C C . ARG B 1 403 ? 27.938 42.25 7.742 1 56.09 403 ARG B C 1
ATOM 7289 O O . ARG B 1 403 ? 27.359 41.344 7.105 1 56.09 403 ARG B O 1
ATOM 7296 N N . PRO B 1 404 ? 28.578 42.031 8.898 1 59.84 404 PRO B N 1
ATOM 7297 C CA . PRO B 1 404 ? 28.25 40.844 9.68 1 59.84 404 PRO B CA 1
ATOM 7298 C C . PRO B 1 404 ? 26.75 40.688 9.914 1 59.84 404 PRO B C 1
ATOM 7300 O O . PRO B 1 404 ? 26.078 41.656 10.266 1 59.84 404 PRO B O 1
ATOM 7303 N N . VAL B 1 405 ? 26.156 39.594 9.492 1 70.62 405 VAL B N 1
ATOM 7304 C CA . VAL B 1 405 ? 24.734 39.344 9.617 1 70.62 405 VAL B CA 1
ATOM 7305 C C . VAL B 1 405 ? 24.453 38.625 10.945 1 70.62 405 VAL B C 1
ATOM 7307 O O . VAL B 1 405 ? 25.172 37.719 11.328 1 70.62 405 VAL B O 1
ATOM 7310 N N . ALA B 1 406 ? 23.594 39.219 11.82 1 81 406 ALA B N 1
ATOM 7311 C CA . ALA B 1 406 ? 23.156 38.594 13.062 1 81 406 ALA B CA 1
ATOM 7312 C C . ALA B 1 406 ? 22.547 37.219 12.797 1 81 406 ALA B C 1
ATOM 7314 O O . ALA B 1 406 ? 21.875 37.031 11.789 1 81 406 ALA B O 1
ATOM 7315 N N . VAL B 1 407 ? 23 36.281 13.664 1 90.5 407 VAL B N 1
ATOM 7316 C CA . VAL B 1 407 ? 22.516 34.938 13.539 1 90.5 407 VAL B CA 1
ATOM 7317 C C . VAL B 1 407 ? 21.516 34.625 14.656 1 90.5 407 VAL B C 1
ATOM 7319 O O . VAL B 1 407 ? 21.703 35.062 15.797 1 90.5 407 VAL B O 1
ATOM 7322 N N . PHE B 1 408 ? 20.469 33.938 14.328 1 93.56 408 PHE B N 1
ATOM 7323 C CA . PHE B 1 408 ? 19.422 33.594 15.281 1 93.56 408 PHE B CA 1
ATOM 7324 C C . PHE B 1 408 ? 19.219 32.062 15.305 1 93.56 408 PHE B C 1
ATOM 7326 O O . PHE B 1 408 ? 18.266 31.547 14.727 1 93.56 408 PHE B O 1
ATOM 7333 N N . PRO B 1 409 ? 20.016 31.359 16.094 1 93.88 409 PRO B N 1
ATOM 7334 C CA . PRO B 1 409 ? 20.031 29.891 16.078 1 93.88 409 PRO B CA 1
ATOM 7335 C C . PRO B 1 409 ? 18.812 29.281 16.766 1 93.88 409 PRO B C 1
ATOM 7337 O O . PRO B 1 409 ? 18.516 28.094 16.562 1 93.88 409 PRO B O 1
ATOM 7340 N N . SER B 1 410 ? 18.125 30.094 17.531 1 95.5 410 SER B N 1
ATOM 7341 C CA . SER B 1 410 ? 17 29.547 18.281 1 95.5 410 SER B CA 1
ATOM 7342 C C . SER B 1 410 ? 15.766 29.391 17.406 1 95.5 410 SER B C 1
ATOM 7344 O O . SER B 1 410 ? 14.859 28.625 17.734 1 95.5 410 SER B O 1
ATOM 7346 N N . VAL B 1 411 ? 15.734 30.047 16.281 1 96.5 411 VAL B N 1
ATOM 7347 C CA . VAL B 1 411 ? 14.555 30.031 15.414 1 96.5 411 VAL B CA 1
ATOM 7348 C C . VAL B 1 411 ? 14.5 28.703 14.648 1 96.5 411 VAL B C 1
ATOM 7350 O O . VAL B 1 411 ? 15.391 28.406 13.859 1 96.5 411 VAL B O 1
ATOM 7353 N N . SER B 1 412 ? 13.461 28 14.898 1 97 412 SER B N 1
ATOM 7354 C CA . SER B 1 412 ? 13.305 26.703 14.242 1 97 412 SER B CA 1
ATOM 7355 C C . SER B 1 412 ? 12.18 26.734 13.203 1 97 412 SER B C 1
ATOM 7357 O O . SER B 1 412 ? 12.133 25.906 12.305 1 97 412 SER B O 1
ATOM 7359 N N . LYS B 1 413 ? 11.266 27.641 13.391 1 97.44 413 LYS B N 1
ATOM 7360 C CA . LYS B 1 413 ? 10.164 27.812 12.453 1 97.44 413 LYS B CA 1
ATOM 7361 C C . LYS B 1 413 ? 10.078 29.234 11.945 1 97.44 413 LYS B C 1
ATOM 7363 O O . LYS B 1 413 ? 10.016 30.188 12.734 1 97.44 413 LYS B O 1
ATOM 7368 N N . LEU B 1 414 ? 10.023 29.406 10.57 1 95.62 414 LEU B N 1
ATOM 7369 C CA . LEU B 1 414 ? 9.992 30.734 9.961 1 95.62 414 LEU B CA 1
ATOM 7370 C C . LEU B 1 414 ? 8.914 30.812 8.891 1 95.62 414 LEU B C 1
ATOM 7372 O O . LEU B 1 414 ? 8.812 29.938 8.031 1 95.62 414 LEU B O 1
ATOM 7376 N N . GLU B 1 415 ? 8.117 31.797 8.984 1 93.19 415 GLU B N 1
ATOM 7377 C CA . GLU B 1 415 ? 7.184 32.156 7.922 1 93.19 415 GLU B CA 1
ATOM 7378 C C . GLU B 1 415 ? 7.516 33.562 7.352 1 93.19 415 GLU B C 1
ATOM 7380 O O . GLU B 1 415 ? 7.625 34.531 8.102 1 93.19 415 GLU B O 1
ATOM 7385 N N . CYS B 1 416 ? 7.762 33.5 6.109 1 88.69 416 CYS B N 1
A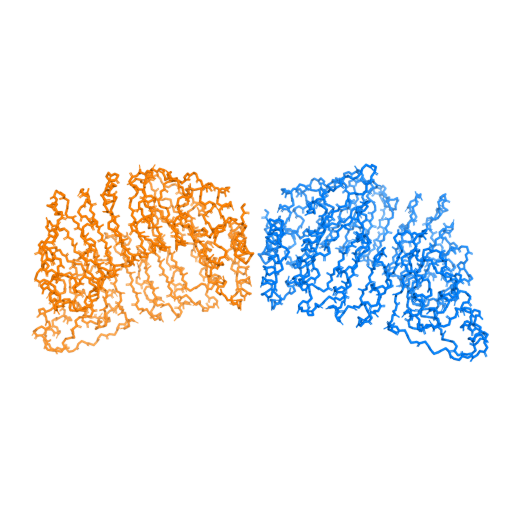TOM 7386 C CA . CYS B 1 416 ? 8.109 34.812 5.551 1 88.69 416 CYS B CA 1
ATOM 7387 C C . CYS B 1 416 ? 7.461 35 4.188 1 88.69 416 CYS B C 1
ATOM 7389 O O . CYS B 1 416 ? 7.117 34.031 3.51 1 88.69 416 CYS B O 1
ATOM 7391 N N . ILE B 1 417 ? 7.301 36.25 3.838 1 78.75 417 ILE B N 1
ATOM 7392 C CA . ILE B 1 417 ? 6.824 36.625 2.516 1 78.75 417 ILE B CA 1
ATOM 7393 C C . ILE B 1 417 ? 8.008 36.812 1.57 1 78.75 417 ILE B C 1
ATOM 7395 O O . ILE B 1 417 ? 8.992 37.469 1.913 1 78.75 417 ILE B O 1
ATOM 7399 N N . TYR B 1 418 ? 7.895 36.219 0.456 1 71.25 418 TYR B N 1
ATOM 7400 C CA . TYR B 1 418 ? 8.961 36.125 -0.541 1 71.25 418 TYR B CA 1
ATOM 7401 C C . TYR B 1 418 ? 9.172 37.469 -1.22 1 71.25 418 TYR B C 1
ATOM 7403 O O . TYR B 1 418 ? 8.211 38.094 -1.686 1 71.25 418 TYR B O 1
ATOM 7411 N N . SER B 1 419 ? 10.523 38.031 -1.161 1 67.62 419 SER B N 1
ATOM 7412 C CA . SER B 1 419 ? 10.891 39.281 -1.77 1 67.62 419 SER B CA 1
ATOM 7413 C C . SER B 1 419 ? 11.539 39.094 -3.133 1 67.62 419 SER B C 1
ATOM 7415 O O . SER B 1 419 ? 12.062 40.031 -3.725 1 67.62 419 SER B O 1
ATOM 7417 N N . TYR B 1 420 ? 11.312 38.188 -3.934 1 65.44 420 TYR B N 1
ATOM 7418 C CA . TYR B 1 420 ? 11.781 37.875 -5.281 1 65.44 420 TYR B CA 1
ATOM 7419 C C . TYR B 1 420 ? 13.289 38.094 -5.395 1 65.44 420 TYR B C 1
ATOM 7421 O O . TYR B 1 420 ? 13.766 38.75 -6.32 1 65.44 420 TYR B O 1
ATOM 7429 N N . SER B 1 421 ? 13.961 37.781 -4.438 1 74.06 421 SER B N 1
ATOM 7430 C CA . SER B 1 421 ? 15.414 37.812 -4.504 1 74.06 421 SER B CA 1
ATOM 7431 C C . SER B 1 421 ? 16 36.406 -4.52 1 74.06 421 SER B C 1
ATOM 7433 O O . SER B 1 421 ? 15.602 35.562 -3.725 1 74.06 421 SER B O 1
ATOM 7435 N N . SER B 1 422 ? 16.938 36.25 -5.402 1 77.31 422 SER B N 1
ATOM 7436 C CA . SER B 1 422 ? 17.609 34.969 -5.504 1 77.31 422 SER B CA 1
ATOM 7437 C C . SER B 1 422 ? 18.531 34.719 -4.309 1 77.31 422 SER B C 1
ATOM 7439 O O . SER B 1 422 ? 18.984 33.594 -4.082 1 77.31 422 SER B O 1
ATOM 7441 N N . ARG B 1 423 ? 18.797 35.75 -3.551 1 83.56 423 ARG B N 1
ATOM 7442 C CA . ARG B 1 423 ? 19.719 35.656 -2.422 1 83.56 423 ARG B CA 1
ATOM 7443 C C . ARG B 1 423 ? 18.969 35.312 -1.135 1 83.56 423 ARG B C 1
ATOM 7445 O O . ARG B 1 423 ? 19.594 35.156 -0.08 1 83.56 423 ARG B O 1
ATOM 7452 N N . LEU B 1 424 ? 17.688 35.125 -1.216 1 85.81 424 LEU B N 1
ATOM 7453 C CA . LEU B 1 424 ? 16.875 34.938 -0.027 1 85.81 424 LEU B CA 1
ATOM 7454 C C . LEU B 1 424 ? 17.281 33.656 0.713 1 85.81 424 LEU B C 1
ATOM 7456 O O . LEU B 1 424 ? 17.578 33.719 1.908 1 85.81 424 LEU B O 1
ATOM 7460 N N . LEU B 1 425 ? 17.375 32.562 0.016 1 88.44 425 LEU B N 1
ATOM 7461 C CA . LEU B 1 425 ? 17.578 31.266 0.657 1 88.44 425 LEU B CA 1
ATOM 7462 C C . LEU B 1 425 ? 18.953 31.188 1.298 1 88.44 425 LEU B C 1
ATOM 7464 O O . LEU B 1 425 ? 19.094 30.797 2.461 1 88.44 425 LEU B O 1
ATOM 7468 N N . PRO B 1 426 ? 19.984 31.656 0.542 1 86.12 426 PRO B N 1
ATOM 7469 C CA . PRO B 1 426 ? 21.281 31.688 1.201 1 86.12 426 PRO B CA 1
ATOM 7470 C C . PRO B 1 426 ? 21.312 32.594 2.424 1 86.12 426 PRO B C 1
ATOM 7472 O O . PRO B 1 426 ? 21.984 32.312 3.412 1 86.12 426 PRO B O 1
ATOM 7475 N N . PHE B 1 427 ? 20.688 33.688 2.311 1 87.38 427 PHE B N 1
ATOM 7476 C CA . PHE B 1 427 ? 20.609 34.625 3.426 1 87.38 427 PHE B CA 1
ATOM 7477 C C . PHE B 1 427 ? 19.906 33.969 4.621 1 87.38 427 PHE B C 1
ATOM 7479 O O . PHE B 1 427 ? 20.375 34.094 5.758 1 87.38 427 PHE B O 1
ATOM 7486 N N . LEU B 1 428 ? 18.812 33.25 4.387 1 89.94 428 LEU B N 1
ATOM 7487 C CA . LEU B 1 428 ? 18.094 32.594 5.453 1 89.94 428 LEU B CA 1
ATOM 7488 C C . LEU B 1 428 ? 18.953 31.516 6.105 1 89.94 428 LEU B C 1
ATOM 7490 O O . LEU B 1 428 ? 18.938 31.344 7.328 1 89.94 428 LEU B O 1
ATOM 7494 N N . ALA B 1 429 ? 19.688 30.844 5.316 1 90.06 429 ALA B N 1
ATOM 7495 C CA . ALA B 1 429 ? 20.562 29.781 5.824 1 90.06 429 ALA B CA 1
ATOM 7496 C C . ALA B 1 429 ? 21.625 30.359 6.762 1 90.06 429 ALA B C 1
ATOM 7498 O O . ALA B 1 429 ? 22.016 29.703 7.73 1 90.06 429 ALA B O 1
ATOM 7499 N N . LEU B 1 430 ? 22.031 31.531 6.418 1 89 430 LEU B N 1
ATOM 7500 C CA . LEU B 1 430 ? 23.047 32.188 7.219 1 89 430 LEU B CA 1
ATOM 7501 C C . LEU B 1 430 ? 22.469 32.719 8.523 1 89 430 LEU B C 1
ATOM 7503 O O . LEU B 1 430 ? 23.078 32.562 9.586 1 89 430 LEU B O 1
ATOM 7507 N N . ILE B 1 431 ? 21.281 33.281 8.477 1 90.25 431 ILE B N 1
ATOM 7508 C CA . ILE B 1 431 ? 20.688 33.969 9.609 1 90.25 431 ILE B CA 1
ATOM 7509 C C . ILE B 1 431 ? 20.016 32.969 10.539 1 90.25 431 ILE B C 1
ATOM 7511 O O . ILE B 1 431 ? 20 33.125 11.758 1 90.25 431 ILE B O 1
ATOM 7515 N N . PHE B 1 432 ? 19.406 31.922 9.953 1 93.5 432 PHE B N 1
ATOM 7516 C CA . PHE B 1 432 ? 18.688 30.906 10.719 1 93.5 432 PHE B CA 1
ATOM 7517 C C . PHE B 1 432 ? 19.266 29.516 10.469 1 93.5 432 PHE B C 1
ATOM 7519 O O . PHE B 1 432 ? 18.609 28.672 9.867 1 93.5 432 PHE B O 1
ATOM 7526 N N . PRO B 1 433 ? 20.328 29.141 11.102 1 92.75 433 PRO B N 1
ATOM 7527 C CA . PRO B 1 433 ? 21.031 27.891 10.781 1 92.75 433 PRO B CA 1
ATOM 7528 C C . PRO B 1 433 ? 20.266 26.656 11.25 1 92.75 433 PRO B C 1
ATOM 7530 O O . PRO B 1 433 ? 20.469 25.562 10.727 1 92.75 433 PRO B O 1
ATOM 7533 N N . ASN B 1 434 ? 19.375 26.797 12.211 1 94.25 434 ASN B N 1
ATOM 7534 C CA . ASN B 1 434 ? 18.688 25.641 12.773 1 94.25 434 ASN B CA 1
ATOM 7535 C C . ASN B 1 434 ? 17.234 25.578 12.344 1 94.25 434 ASN B C 1
ATOM 7537 O O . ASN B 1 434 ? 16.406 25 13.039 1 94.25 434 ASN B O 1
ATOM 7541 N N . LEU B 1 435 ? 16.969 26.156 11.219 1 95.19 435 LEU B N 1
ATOM 7542 C CA . LEU B 1 435 ? 15.594 26.203 10.727 1 95.19 435 LEU B CA 1
ATOM 7543 C C . LEU B 1 435 ? 15.086 24.812 10.367 1 95.19 435 LEU B C 1
ATOM 7545 O O . LEU B 1 435 ? 15.75 24.078 9.625 1 95.19 435 LEU B O 1
ATOM 7549 N N . GLU B 1 436 ? 13.969 24.422 10.898 1 94.44 436 GLU B N 1
ATOM 7550 C CA . GLU B 1 436 ? 13.367 23.109 10.648 1 94.44 436 GLU B CA 1
ATOM 7551 C C . GLU B 1 436 ? 12.164 23.234 9.719 1 94.44 436 GLU B C 1
ATOM 7553 O O . GLU B 1 436 ? 11.844 22.297 8.977 1 94.44 436 GLU B O 1
ATOM 7558 N N . SER B 1 437 ? 11.461 24.297 9.852 1 96.06 437 SER B N 1
ATOM 7559 C CA . SER B 1 437 ? 10.258 24.547 9.055 1 96.06 437 SER B CA 1
ATOM 7560 C C . SER B 1 437 ? 10.297 25.922 8.398 1 96.06 437 SER B C 1
ATOM 7562 O O . SER B 1 437 ? 10.57 26.922 9.062 1 96.06 437 SER B O 1
ATOM 7564 N N . LEU B 1 438 ? 10.047 25.984 7.09 1 94.56 438 LEU B N 1
ATOM 7565 C CA . LEU B 1 438 ? 10.07 27.219 6.324 1 94.56 438 LEU B CA 1
ATOM 7566 C C . LEU B 1 438 ? 8.781 27.391 5.52 1 94.56 438 LEU B C 1
ATOM 7568 O O . LEU B 1 438 ? 8.43 26.516 4.727 1 94.56 438 LEU B O 1
ATOM 7572 N N . THR B 1 439 ? 8.094 28.422 5.801 1 93.12 439 THR B N 1
ATOM 7573 C CA . THR B 1 439 ? 6.941 28.797 4.988 1 93.12 439 THR B CA 1
ATOM 7574 C C . THR B 1 439 ? 7.25 30.031 4.145 1 93.12 439 THR B C 1
ATOM 7576 O O . THR B 1 439 ? 7.594 31.094 4.676 1 93.12 439 THR B O 1
ATOM 7579 N N . LEU B 1 440 ? 7.188 29.859 2.861 1 89.25 440 LEU B N 1
ATOM 7580 C CA . LEU B 1 440 ? 7.391 30.969 1.932 1 89.25 440 LEU B CA 1
ATOM 7581 C C . LEU B 1 440 ? 6.086 31.328 1.231 1 89.25 440 LEU B C 1
ATOM 7583 O O . LEU B 1 440 ? 5.477 30.5 0.563 1 89.25 440 LEU B O 1
ATOM 7587 N N . LYS B 1 441 ? 5.754 32.562 1.441 1 85.31 441 LYS B N 1
ATOM 7588 C CA . LYS B 1 441 ? 4.547 33.062 0.794 1 85.31 441 LYS B CA 1
ATOM 7589 C C . LYS B 1 441 ? 4.887 34.094 -0.267 1 85.31 441 LYS B C 1
ATOM 7591 O O . LYS B 1 441 ? 5.715 34.969 -0.035 1 85.31 441 LYS B O 1
ATOM 7596 N N . SER B 1 442 ? 4.238 33.938 -1.435 1 81 442 SER B N 1
ATOM 7597 C CA . SER B 1 442 ? 4.43 34.938 -2.479 1 81 442 SER B CA 1
ATOM 7598 C C . SER B 1 442 ? 3.744 36.281 -2.115 1 81 442 SER B C 1
ATOM 7600 O O . SER B 1 442 ? 2.744 36.281 -1.396 1 81 442 SER B O 1
ATOM 7602 N N . GLN B 1 443 ? 4.43 37.312 -2.512 1 71.12 443 GLN B N 1
ATOM 7603 C CA . GLN B 1 443 ? 3.877 38.625 -2.25 1 71.12 443 GLN B CA 1
ATOM 7604 C C . GLN B 1 443 ? 2.48 38.781 -2.848 1 71.12 443 GLN B C 1
ATOM 7606 O O . GLN B 1 443 ? 1.63 39.469 -2.295 1 71.12 443 GLN B O 1
ATOM 7611 N N . SER B 1 444 ? 2.43 38.188 -4.059 1 64.44 444 SER B N 1
ATOM 7612 C CA . SER B 1 444 ? 1.125 38.188 -4.711 1 64.44 444 SER B CA 1
ATOM 7613 C C . SER B 1 444 ? 0.718 36.781 -5.113 1 64.44 444 SER B C 1
ATOM 7615 O O . SER B 1 444 ? 1.572 35.938 -5.43 1 64.44 444 SER B O 1
ATOM 7617 N N . SER B 1 445 ? -0.504 36.5 -4.801 1 60.53 445 SER B N 1
ATOM 7618 C CA . SER B 1 445 ? -1.033 35.188 -5.098 1 60.53 445 SER B CA 1
ATOM 7619 C C . SER B 1 445 ? -0.796 34.781 -6.555 1 60.53 445 SER B C 1
ATOM 7621 O O . SER B 1 445 ? -0.883 33.625 -6.918 1 60.53 445 SER B O 1
ATOM 7623 N N . HIS B 1 446 ? -0.302 35.781 -7.285 1 61.34 446 HIS B N 1
ATOM 7624 C CA . HIS B 1 446 ? -0.221 35.562 -8.727 1 61.34 446 HIS B CA 1
ATOM 7625 C C . HIS B 1 446 ? 1.222 35.344 -9.172 1 61.34 446 HIS B C 1
ATOM 7627 O O . HIS B 1 446 ? 1.493 35.219 -10.367 1 61.34 446 HIS B O 1
ATOM 7633 N N . LEU B 1 447 ? 1.961 35.344 -8.203 1 67.88 447 LEU B N 1
ATOM 7634 C CA . LEU B 1 447 ? 3.346 35.312 -8.656 1 67.88 447 LEU B CA 1
ATOM 7635 C C . LEU B 1 447 ? 3.924 33.906 -8.492 1 67.88 447 LEU B C 1
ATOM 7637 O O . LEU B 1 447 ? 3.502 33.156 -7.609 1 67.88 447 LEU B O 1
ATOM 7641 N N . THR B 1 448 ? 4.891 33.625 -9.359 1 74.19 448 THR B N 1
ATOM 7642 C CA . THR B 1 448 ? 5.625 32.375 -9.438 1 74.19 448 THR B CA 1
ATOM 7643 C C . THR B 1 448 ? 6.789 32.375 -8.445 1 74.19 448 THR B C 1
ATOM 7645 O O . THR B 1 448 ? 7.473 33.375 -8.281 1 74.19 448 THR B O 1
ATOM 7648 N N . LEU B 1 449 ? 6.797 31.328 -7.613 1 78.25 449 LEU B N 1
ATOM 7649 C CA . LEU B 1 449 ? 7.98 31.094 -6.793 1 78.25 449 LEU B CA 1
ATOM 7650 C C . LEU B 1 449 ? 9.086 30.438 -7.613 1 78.25 449 LEU B C 1
ATOM 7652 O O . LEU B 1 449 ? 8.984 29.25 -7.977 1 78.25 449 LEU B O 1
ATOM 7656 N N . ALA B 1 450 ? 10.008 31.188 -8.055 1 78.94 450 ALA B N 1
ATOM 7657 C CA . ALA B 1 450 ? 11.148 30.688 -8.812 1 78.94 450 ALA B CA 1
ATOM 7658 C C . ALA B 1 450 ? 12.453 30.938 -8.062 1 78.94 450 ALA B C 1
ATOM 7660 O O . ALA B 1 450 ? 13.094 31.984 -8.227 1 78.94 450 ALA B O 1
ATOM 7661 N N . LEU B 1 451 ? 12.836 29.984 -7.168 1 83.44 451 LEU B N 1
ATOM 7662 C CA . LEU B 1 451 ? 14.039 30.109 -6.363 1 83.44 451 LEU B CA 1
ATOM 7663 C C . LEU B 1 451 ? 15.039 29 -6.699 1 83.44 451 LEU B C 1
ATOM 7665 O O . LEU B 1 451 ? 14.664 27.984 -7.293 1 83.44 451 LEU B O 1
ATOM 7669 N N . PRO B 1 452 ? 16.281 29.328 -6.527 1 87.81 452 PRO B N 1
ATOM 7670 C CA . PRO B 1 452 ? 17.266 28.234 -6.621 1 87.81 452 PRO B CA 1
ATOM 7671 C C . PRO B 1 452 ? 17.125 27.234 -5.477 1 87.81 452 PRO B C 1
ATOM 7673 O O . PRO B 1 452 ? 17.938 27.25 -4.539 1 87.81 452 PRO B O 1
ATOM 7676 N N . TRP B 1 453 ? 16.203 26.328 -5.668 1 88.62 453 TRP B N 1
ATOM 7677 C CA . TRP B 1 453 ? 15.766 25.438 -4.594 1 88.62 453 TRP B CA 1
ATOM 7678 C C . TRP B 1 453 ? 16.922 24.578 -4.086 1 88.62 453 TRP B C 1
ATOM 7680 O O . TRP B 1 453 ? 16.891 24.109 -2.943 1 88.62 453 TRP B O 1
ATOM 7690 N N . GLU B 1 454 ? 17.906 24.359 -4.848 1 85.88 454 GLU B N 1
ATOM 7691 C CA . GLU B 1 454 ? 19.062 23.531 -4.457 1 85.88 454 GLU B CA 1
ATOM 7692 C C . GLU B 1 454 ? 19.766 24.125 -3.24 1 85.88 454 GLU B C 1
ATOM 7694 O O . GLU B 1 454 ? 20.422 23.406 -2.482 1 85.88 454 GLU B O 1
ATOM 7699 N N . GLN B 1 455 ? 19.562 25.375 -3.055 1 87.56 455 GLN B N 1
ATOM 7700 C CA . GLN B 1 455 ? 20.219 26.062 -1.952 1 87.56 455 GLN B CA 1
ATOM 7701 C C . GLN B 1 455 ? 19.609 25.672 -0.61 1 87.56 455 GLN B C 1
ATOM 7703 O O . GLN B 1 455 ? 20.203 25.922 0.443 1 87.56 455 GLN B O 1
ATOM 7708 N N . LEU B 1 456 ? 18.453 25.078 -0.639 1 87.88 456 LEU B N 1
ATOM 7709 C CA . LEU B 1 456 ? 17.859 24.547 0.58 1 87.88 456 LEU B CA 1
ATOM 7710 C C . LEU B 1 456 ? 18.75 23.484 1.212 1 87.88 456 LEU B C 1
ATOM 7712 O O . LEU B 1 456 ? 18.656 23.219 2.412 1 87.88 456 LEU B O 1
ATOM 7716 N N . CYS B 1 457 ? 19.578 22.969 0.456 1 84.81 457 CYS B N 1
ATOM 7717 C CA . CYS B 1 457 ? 20.484 21.938 0.95 1 84.81 457 CYS B CA 1
ATOM 7718 C C . CYS B 1 457 ? 21.422 22.5 2.014 1 84.81 457 CYS B C 1
ATOM 7720 O O . CYS B 1 457 ? 21.938 21.75 2.846 1 84.81 457 CYS B O 1
ATOM 7722 N N . ALA B 1 458 ? 21.578 23.812 1.93 1 85.56 458 ALA B N 1
ATOM 7723 C CA . ALA B 1 458 ? 22.438 24.453 2.92 1 85.56 458 ALA B CA 1
ATOM 7724 C C . ALA B 1 458 ? 21.781 24.469 4.293 1 85.56 458 ALA B C 1
ATOM 7726 O O . ALA B 1 458 ? 22.453 24.641 5.312 1 85.56 458 ALA B O 1
ATOM 7727 N N . MET B 1 459 ? 20.5 24.297 4.289 1 89.25 459 MET B N 1
ATOM 7728 C CA . MET B 1 459 ? 19.734 24.25 5.535 1 89.25 459 MET B CA 1
ATOM 7729 C C . MET B 1 459 ? 19.594 22.812 6.02 1 89.25 459 MET B C 1
ATOM 7731 O O . MET B 1 459 ? 18.547 22.188 5.824 1 89.25 459 MET B O 1
ATOM 7735 N N . VAL B 1 460 ? 20.453 22.297 6.77 1 83.69 460 VAL B N 1
ATOM 7736 C CA . VAL B 1 460 ? 20.672 20.875 7.055 1 83.69 460 VAL B CA 1
ATOM 7737 C C . VAL B 1 460 ? 19.547 20.359 7.949 1 83.69 460 VAL B C 1
ATOM 7739 O O . VAL B 1 460 ? 19.203 19.172 7.91 1 83.69 460 VAL B O 1
ATOM 7742 N N . ARG B 1 461 ? 18.953 21.266 8.695 1 88.88 461 ARG B N 1
ATOM 7743 C CA . ARG B 1 461 ? 17.938 20.812 9.648 1 88.88 461 ARG B CA 1
ATOM 7744 C C . ARG B 1 461 ? 16.531 20.969 9.07 1 88.88 461 ARG B C 1
ATOM 7746 O O . ARG B 1 461 ? 15.555 20.531 9.68 1 88.88 461 ARG B O 1
ATOM 7753 N N . LEU B 1 462 ? 16.438 21.516 7.898 1 90.94 462 LEU B N 1
ATOM 7754 C CA . LEU B 1 462 ? 15.133 21.781 7.285 1 90.94 462 LEU B CA 1
ATOM 7755 C C . LEU B 1 462 ? 14.438 20.484 6.906 1 90.94 462 LEU B C 1
ATOM 7757 O O . LEU B 1 462 ? 15.039 19.609 6.273 1 90.94 462 LEU B O 1
ATOM 7761 N N . ARG B 1 463 ? 13.164 20.359 7.355 1 90.44 463 ARG B N 1
ATOM 7762 C CA . ARG B 1 463 ? 12.406 19.125 7.078 1 90.44 463 ARG B CA 1
ATOM 7763 C C . ARG B 1 463 ? 11.023 19.453 6.52 1 90.44 463 ARG B C 1
ATOM 7765 O O . ARG B 1 463 ? 10.43 18.641 5.82 1 90.44 463 ARG B O 1
ATOM 7772 N N . ASP B 1 464 ? 10.531 20.578 6.855 1 93.25 464 ASP B N 1
ATOM 7773 C CA . ASP B 1 464 ? 9.18 20.984 6.469 1 93.25 464 ASP B CA 1
ATOM 7774 C C . ASP B 1 464 ? 9.203 22.266 5.656 1 93.25 464 ASP B C 1
ATOM 7776 O O . ASP B 1 464 ? 9.625 23.312 6.152 1 93.25 464 ASP B O 1
ATOM 7780 N N . VAL B 1 465 ? 8.758 22.188 4.383 1 92.88 465 VAL B N 1
ATOM 7781 C CA . VAL B 1 465 ? 8.727 23.359 3.508 1 92.88 465 VAL B CA 1
ATOM 7782 C C . VAL B 1 465 ? 7.297 23.594 3.018 1 92.88 465 VAL B C 1
ATOM 7784 O O . VAL B 1 465 ? 6.656 22.688 2.496 1 92.88 465 VAL B O 1
ATOM 7787 N N . ARG B 1 466 ? 6.84 24.75 3.221 1 92.69 466 ARG B N 1
ATOM 7788 C CA . ARG B 1 466 ? 5.531 25.156 2.734 1 92.69 466 ARG B CA 1
ATOM 7789 C C . ARG B 1 466 ? 5.66 26.297 1.729 1 92.69 466 ARG B C 1
ATOM 7791 O O . ARG B 1 466 ? 6.223 27.359 2.045 1 92.69 466 ARG B O 1
ATOM 7798 N N . LEU B 1 467 ? 5.219 26.078 0.596 1 89.19 467 LEU B N 1
ATOM 7799 C CA . LEU B 1 467 ? 5.262 27.078 -0.465 1 89.19 467 LEU B CA 1
ATOM 7800 C C . LEU B 1 467 ? 3.854 27.547 -0.832 1 89.19 467 LEU B C 1
ATOM 7802 O O . LEU B 1 467 ? 3.055 26.766 -1.351 1 89.19 467 LEU B O 1
ATOM 7806 N N . ILE B 1 468 ? 3.641 28.766 -0.566 1 84.38 468 ILE B N 1
ATOM 7807 C CA . ILE B 1 468 ? 2.326 29.328 -0.864 1 84.38 468 ILE B CA 1
ATOM 7808 C C . ILE B 1 468 ? 2.436 30.312 -2.021 1 84.38 468 ILE B C 1
ATOM 7810 O O . ILE B 1 468 ? 2.975 31.406 -1.861 1 84.38 468 ILE B O 1
ATOM 7814 N N . GLY B 1 469 ? 2.096 29.906 -3.203 1 76.31 469 GLY B N 1
ATOM 7815 C CA . GLY B 1 469 ? 2.088 30.703 -4.422 1 76.31 469 GLY B CA 1
ATOM 7816 C C . GLY B 1 469 ? 1.291 30.062 -5.543 1 76.31 469 GLY B C 1
ATOM 7817 O O . GLY B 1 469 ? 0.761 28.953 -5.387 1 76.31 469 GLY B O 1
ATOM 7818 N N . LYS B 1 470 ? 1.15 30.766 -6.672 1 74.19 470 LYS B N 1
ATOM 7819 C CA . LYS B 1 470 ? 0.382 30.25 -7.805 1 74.19 470 LYS B CA 1
ATOM 7820 C C . LYS B 1 470 ? 1.131 29.141 -8.523 1 74.19 470 LYS B C 1
ATOM 7822 O O . LYS B 1 470 ? 0.522 28.172 -8.969 1 74.19 470 LYS B O 1
ATOM 7827 N N . LEU B 1 471 ? 2.4 29.391 -8.727 1 77.31 471 LEU B N 1
ATOM 7828 C CA . LEU B 1 471 ? 3.203 28.406 -9.422 1 77.31 471 LEU B CA 1
ATOM 7829 C C . LEU B 1 471 ? 4.578 28.266 -8.781 1 77.31 471 LEU B C 1
ATOM 7831 O O . LEU B 1 471 ? 5.145 29.25 -8.297 1 77.31 471 LEU B O 1
ATOM 7835 N N . VAL B 1 472 ? 5.023 27.031 -8.688 1 83.31 472 VAL B N 1
ATOM 7836 C CA . VAL B 1 472 ? 6.371 26.719 -8.219 1 83.31 472 VAL B CA 1
ATOM 7837 C C . VAL B 1 472 ? 7.215 26.203 -9.383 1 83.31 472 VAL B C 1
ATOM 7839 O O . VAL B 1 472 ? 6.867 25.203 -10.008 1 83.31 472 VAL B O 1
ATOM 7842 N N . ASP B 1 473 ? 8.273 26.859 -9.664 1 82.31 473 ASP B N 1
ATOM 7843 C CA . ASP B 1 473 ? 9.125 26.5 -10.797 1 82.31 473 ASP B CA 1
ATOM 7844 C C . ASP B 1 473 ? 10.406 25.812 -10.336 1 82.31 473 ASP B C 1
ATOM 7846 O O . ASP B 1 473 ? 10.75 25.859 -9.148 1 82.31 473 ASP B O 1
ATOM 7850 N N . ASN B 1 474 ? 11.156 25.203 -11.344 1 83 474 ASN B N 1
ATOM 7851 C CA . ASN B 1 474 ? 12.461 24.578 -11.125 1 83 474 ASN B CA 1
ATOM 7852 C C . ASN B 1 474 ? 12.391 23.516 -10.031 1 83 474 ASN B C 1
ATOM 7854 O O . ASN B 1 474 ? 13.141 23.562 -9.055 1 83 474 ASN B O 1
ATOM 7858 N N . ILE B 1 475 ? 11.508 22.625 -10.234 1 84.19 475 ILE B N 1
ATOM 7859 C CA . ILE B 1 475 ? 11.234 21.609 -9.219 1 84.19 475 ILE B CA 1
ATOM 7860 C C . ILE B 1 475 ? 12.414 20.656 -9.102 1 84.19 475 ILE B C 1
ATOM 7862 O O . ILE B 1 475 ? 12.555 19.938 -8.102 1 84.19 475 ILE B O 1
ATOM 7866 N N . SER B 1 476 ? 13.289 20.641 -10.148 1 82.19 476 SER B N 1
ATOM 7867 C CA . SER B 1 476 ? 14.453 19.766 -10.125 1 82.19 476 SER B CA 1
ATOM 7868 C C . SER B 1 476 ? 15.336 20.047 -8.906 1 82.19 476 SER B C 1
ATOM 7870 O O . SER B 1 476 ? 15.891 19.125 -8.305 1 82.19 476 SER B O 1
ATOM 7872 N N . GLY B 1 477 ? 15.406 21.312 -8.578 1 85.12 477 GLY B N 1
ATOM 7873 C CA . GLY B 1 477 ? 16.172 21.688 -7.395 1 85.12 477 GLY B CA 1
ATOM 7874 C C . GLY B 1 477 ? 15.57 21.156 -6.109 1 85.12 477 GLY B C 1
ATOM 7875 O O . GLY B 1 477 ? 16.297 20.75 -5.195 1 85.12 477 GLY B O 1
ATOM 7876 N N . LEU B 1 478 ? 14.281 21.094 -6.047 1 87.56 478 LEU B N 1
ATOM 7877 C CA . LEU B 1 478 ? 13.578 20.562 -4.875 1 87.56 478 LEU B CA 1
ATOM 7878 C C . LEU B 1 478 ? 13.797 19.062 -4.734 1 87.56 478 LEU B C 1
ATOM 7880 O O . LEU B 1 478 ? 13.844 18.547 -3.619 1 87.56 478 LEU B O 1
ATOM 7884 N N . CYS B 1 479 ? 13.867 18.359 -5.855 1 86.44 479 CYS B N 1
ATOM 7885 C CA . CYS B 1 479 ? 14.047 16.922 -5.852 1 86.44 479 CYS B CA 1
ATOM 7886 C C . CYS B 1 479 ? 15.391 16.531 -5.242 1 86.44 479 CYS B C 1
ATOM 7888 O O . CYS B 1 479 ? 15.547 15.438 -4.695 1 86.44 479 CYS B O 1
ATOM 7890 N N . CYS B 1 480 ? 16.328 17.344 -5.23 1 82.62 480 CYS B N 1
ATOM 7891 C CA . CYS B 1 480 ? 17.688 17.047 -4.777 1 82.62 480 CYS B CA 1
ATOM 7892 C C . CYS B 1 480 ? 17.828 17.281 -3.277 1 82.62 480 CYS B C 1
ATOM 7894 O O . CYS B 1 480 ? 18.781 16.812 -2.66 1 82.62 480 CYS B O 1
ATOM 7896 N N . VAL B 1 481 ? 16.891 17.828 -2.646 1 82.12 481 VAL B N 1
ATOM 7897 C CA . VAL B 1 481 ? 17 18.281 -1.265 1 82.12 481 VAL B CA 1
ATOM 7898 C C . VAL B 1 481 ? 16.984 17.094 -0.323 1 82.12 481 VAL B C 1
ATOM 7900 O O . VAL B 1 481 ? 17.891 16.922 0.506 1 82.12 481 VAL B O 1
ATOM 7903 N N . PRO B 1 482 ? 15.945 16.141 -0.366 1 76.25 482 PRO B N 1
ATOM 7904 C CA . PRO B 1 482 ? 15.914 15.008 0.574 1 76.25 482 PRO B CA 1
ATOM 7905 C C . PRO B 1 482 ? 17.078 14.047 0.385 1 76.25 482 PRO B C 1
ATOM 7907 O O . PRO B 1 482 ? 17.391 13.258 1.283 1 76.25 482 PRO B O 1
ATOM 7910 N N . ARG B 1 483 ? 17.688 13.734 -0.757 1 62.66 483 ARG B N 1
ATOM 7911 C CA . ARG B 1 483 ? 18.719 12.766 -1.107 1 62.66 483 ARG B CA 1
ATOM 7912 C C . ARG B 1 483 ? 19.922 12.891 -0.171 1 62.66 483 ARG B C 1
ATOM 7914 O O . ARG B 1 483 ? 20.594 11.898 0.106 1 62.66 483 ARG B O 1
ATOM 7921 N N . ASN B 1 484 ? 20.016 14.062 0.317 1 57.25 484 ASN B N 1
ATOM 7922 C CA . ASN B 1 484 ? 21.234 14.219 1.112 1 57.25 484 ASN B CA 1
ATOM 7923 C C . ASN B 1 484 ? 21.031 13.75 2.549 1 57.25 484 ASN B C 1
ATOM 7925 O O . ASN B 1 484 ? 21.938 13.836 3.371 1 57.25 484 ASN B O 1
ATOM 7929 N N . SER B 1 485 ? 19.766 13.18 2.77 1 54.03 485 SER B N 1
ATOM 7930 C CA . SER B 1 485 ? 19.594 12.891 4.191 1 54.03 485 SER B CA 1
ATOM 7931 C C . SER B 1 485 ? 19.531 11.383 4.445 1 54.03 485 SER B C 1
ATOM 7933 O O . SER B 1 485 ? 18.609 10.711 3.971 1 54.03 485 SER B O 1
ATOM 7935 N N . SER B 1 486 ? 20.531 10.727 4.473 1 53.47 486 SER B N 1
ATOM 7936 C CA . SER B 1 486 ? 20.656 9.312 4.805 1 53.47 486 SER B CA 1
ATOM 7937 C C . SER B 1 486 ? 19.953 8.992 6.125 1 53.47 486 SER B C 1
ATOM 7939 O O . SER B 1 486 ? 19.922 7.836 6.543 1 53.47 486 SER B O 1
ATOM 7941 N N . ASP B 1 487 ? 19.438 9.938 6.891 1 57.06 487 ASP B N 1
ATOM 7942 C CA . ASP B 1 487 ? 19.109 9.727 8.289 1 57.06 487 ASP B CA 1
ATOM 7943 C C . ASP B 1 487 ? 17.672 9.227 8.438 1 57.06 487 ASP B C 1
ATOM 7945 O O . ASP B 1 487 ? 17.141 9.141 9.547 1 57.06 487 ASP B O 1
ATOM 7949 N N . GLY B 1 488 ? 17.062 8.789 7.422 1 62.88 488 GLY B N 1
ATOM 7950 C CA . GLY B 1 488 ? 15.742 8.211 7.625 1 62.88 488 GLY B CA 1
ATOM 7951 C C . GLY B 1 488 ? 14.688 9.25 7.957 1 62.88 488 GLY B C 1
ATOM 7952 O O . GLY B 1 488 ? 13.57 8.906 8.344 1 62.88 488 GLY B O 1
ATOM 7953 N N . SER B 1 489 ? 15.016 10.555 7.879 1 71.12 489 SER B N 1
ATOM 7954 C CA . SER B 1 489 ? 14.078 11.617 8.234 1 71.12 489 SER B CA 1
ATOM 7955 C C . SER B 1 489 ? 12.984 11.766 7.18 1 71.12 489 SER B C 1
ATOM 7957 O O . SER B 1 489 ? 13.188 11.422 6.016 1 71.12 489 SER B O 1
ATOM 7959 N N . HIS B 1 490 ? 11.781 12.266 7.73 1 79.69 490 HIS B N 1
ATOM 7960 C CA . HIS B 1 490 ? 10.656 12.523 6.84 1 79.69 490 HIS B CA 1
ATOM 7961 C C . HIS B 1 490 ? 10.664 13.977 6.355 1 79.69 490 HIS B C 1
ATOM 7963 O O . HIS B 1 490 ? 10.945 14.891 7.133 1 79.69 490 HIS B O 1
ATOM 7969 N N . TRP B 1 491 ? 10.586 14.141 5.055 1 87.69 491 TRP B N 1
ATOM 7970 C CA . TRP B 1 491 ? 10.508 15.453 4.426 1 87.69 491 TRP B CA 1
ATOM 7971 C C . TRP B 1 491 ? 9.086 15.75 3.959 1 87.69 491 TRP B C 1
ATOM 7973 O O . TRP B 1 491 ? 8.453 14.914 3.309 1 87.69 491 TRP B O 1
ATOM 7983 N N . SER B 1 492 ? 8.625 16.906 4.414 1 91.38 492 SER B N 1
ATOM 7984 C CA . SER B 1 492 ? 7.273 17.297 4.031 1 91.38 492 SER B CA 1
ATOM 7985 C C . SER B 1 492 ? 7.281 18.562 3.184 1 91.38 492 SER B C 1
ATOM 7987 O O . SER B 1 492 ? 8.016 19.516 3.48 1 91.38 492 SER B O 1
ATOM 7989 N N . LEU B 1 493 ? 6.559 18.516 2.061 1 91.31 493 LEU B N 1
ATOM 7990 C CA . LEU B 1 493 ? 6.34 19.656 1.176 1 91.31 493 LEU B CA 1
ATOM 7991 C C . LEU B 1 493 ? 4.855 19.969 1.062 1 91.31 493 LEU B C 1
ATOM 7993 O O . LEU B 1 493 ? 4.059 19.125 0.661 1 91.31 493 LEU B O 1
ATOM 7997 N N . SER B 1 494 ? 4.508 21.141 1.509 1 90.06 494 SER B N 1
ATOM 7998 C CA . SER B 1 494 ? 3.123 21.578 1.402 1 90.06 494 SER B CA 1
ATOM 7999 C C . SER B 1 494 ? 2.967 22.641 0.311 1 90.06 494 SER B C 1
ATOM 8001 O O . SER B 1 494 ? 3.678 23.641 0.309 1 90.06 494 SER B O 1
ATOM 8003 N N . VAL B 1 495 ? 2.064 22.375 -0.657 1 86 495 VAL B N 1
ATOM 8004 C CA . VAL B 1 495 ? 1.857 23.281 -1.782 1 86 495 VAL B CA 1
ATOM 8005 C C . VAL B 1 495 ? 0.366 23.391 -2.094 1 86 495 VAL B C 1
ATOM 8007 O O . VAL B 1 495 ? -0.394 22.453 -1.844 1 86 495 VAL B O 1
ATOM 8010 N N . PRO B 1 496 ? -0.006 24.547 -2.598 1 79.12 496 PRO B N 1
ATOM 8011 C CA . PRO B 1 496 ? -1.386 24.625 -3.082 1 79.12 496 PRO B CA 1
ATOM 8012 C C . PRO B 1 496 ? -1.649 23.688 -4.258 1 79.12 496 PRO B C 1
ATOM 8014 O O . PRO B 1 496 ? -0.734 23.391 -5.027 1 79.12 496 PRO B O 1
ATOM 8017 N N . PRO B 1 497 ? -2.918 23.422 -4.34 1 75.06 497 PRO B N 1
ATOM 8018 C CA . PRO B 1 497 ? -3.25 22.578 -5.488 1 75.06 497 PRO B CA 1
ATOM 8019 C C . PRO B 1 497 ? -2.941 23.25 -6.824 1 75.06 497 PRO B C 1
ATOM 8021 O O . PRO B 1 497 ? -3.146 24.453 -6.977 1 75.06 497 PRO B O 1
ATOM 8024 N N . ARG B 1 498 ? -2.453 22.641 -7.824 1 73.75 498 ARG B N 1
ATOM 8025 C CA . ARG B 1 498 ? -2.221 23.078 -9.195 1 73.75 498 ARG B CA 1
ATOM 8026 C C . ARG B 1 498 ? -0.961 23.922 -9.297 1 73.75 498 ARG B C 1
ATOM 8028 O O . ARG B 1 498 ? -0.658 24.469 -10.359 1 73.75 498 ARG B O 1
ATOM 8035 N N . SER B 1 499 ? -0.43 24.141 -8.086 1 81.06 499 SER B N 1
ATOM 8036 C CA . SER B 1 499 ? 0.812 24.906 -8.148 1 81.06 499 SER B CA 1
ATOM 8037 C C . SER B 1 499 ? 1.922 24.094 -8.82 1 81.06 499 SER B C 1
ATOM 8039 O O . SER B 1 499 ? 2.961 24.656 -9.188 1 81.06 499 SER B O 1
ATOM 8041 N N . MET B 1 500 ? 1.639 22.812 -8.938 1 83.12 500 MET B N 1
ATOM 8042 C CA . MET B 1 500 ? 2.613 21.922 -9.555 1 83.12 500 MET B CA 1
ATOM 8043 C C . MET B 1 500 ? 1.926 20.922 -10.477 1 83.12 500 MET B C 1
ATOM 8045 O O . MET B 1 500 ? 0.803 20.484 -10.203 1 83.12 500 MET B O 1
ATOM 8049 N N . ALA B 1 501 ? 2.664 20.594 -11.523 1 80.5 501 ALA B N 1
ATOM 8050 C CA . ALA B 1 501 ? 2.137 19.578 -12.438 1 80.5 501 ALA B CA 1
ATOM 8051 C C . ALA B 1 501 ? 2.146 18.203 -11.789 1 80.5 501 ALA B C 1
ATOM 8053 O O . ALA B 1 501 ? 2.967 17.922 -10.906 1 80.5 501 ALA B O 1
ATOM 8054 N N . SER B 1 502 ? 1.283 17.344 -12.242 1 77.94 502 SER B N 1
ATOM 8055 C CA . SER B 1 502 ? 1.174 15.992 -11.688 1 77.94 502 SER B CA 1
ATOM 8056 C C . SER B 1 502 ? 2.484 15.227 -11.828 1 77.94 502 SER B C 1
ATOM 8058 O O . SER B 1 502 ? 2.881 14.484 -10.922 1 77.94 502 SER B O 1
ATOM 8060 N N . GLY B 1 503 ? 3.107 15.453 -12.992 1 81.69 503 GLY B N 1
ATOM 8061 C CA . GLY B 1 503 ? 4.395 14.805 -13.203 1 81.69 503 GLY B CA 1
ATOM 8062 C C . GLY B 1 503 ? 5.461 15.273 -12.234 1 81.69 503 GLY B C 1
ATOM 8063 O O . GLY B 1 503 ? 6.27 14.477 -11.758 1 81.69 503 GLY B O 1
ATOM 8064 N N . ASP B 1 504 ? 5.391 16.469 -11.953 1 85.94 504 ASP B N 1
ATOM 8065 C CA . ASP B 1 504 ? 6.352 17.031 -11.016 1 85.94 504 ASP B CA 1
ATOM 8066 C C . ASP B 1 504 ? 6.109 16.516 -9.602 1 85.94 504 ASP B C 1
ATOM 8068 O O . ASP B 1 504 ? 7.059 16.203 -8.875 1 85.94 504 ASP B O 1
ATOM 8072 N N . LEU B 1 505 ? 4.902 16.391 -9.25 1 85.31 505 LEU B N 1
ATOM 8073 C CA . LEU B 1 505 ? 4.562 15.891 -7.926 1 85.31 505 LEU B CA 1
ATOM 8074 C C . LEU B 1 505 ? 5.02 14.445 -7.762 1 85.31 505 LEU B C 1
ATOM 8076 O O . LEU B 1 505 ? 5.484 14.055 -6.688 1 85.31 505 LEU B O 1
ATOM 8080 N N . ALA B 1 506 ? 4.824 13.711 -8.812 1 83.88 506 ALA B N 1
ATOM 8081 C CA . ALA B 1 506 ? 5.258 12.32 -8.773 1 83.88 506 ALA B CA 1
ATOM 8082 C C . ALA B 1 506 ? 6.766 12.219 -8.578 1 83.88 506 ALA B C 1
ATOM 8084 O O . ALA B 1 506 ? 7.246 11.367 -7.82 1 83.88 506 ALA B O 1
ATOM 8085 N N . ARG B 1 507 ? 7.527 13.062 -9.203 1 87.44 507 ARG B N 1
ATOM 8086 C CA . ARG B 1 507 ? 8.984 13.086 -9.078 1 87.44 507 ARG B CA 1
ATOM 8087 C C . ARG B 1 507 ? 9.406 13.477 -7.668 1 87.44 507 ARG B C 1
ATOM 8089 O O . ARG B 1 507 ? 10.336 12.891 -7.109 1 87.44 507 ARG B O 1
ATOM 8096 N N . LEU B 1 508 ? 8.719 14.391 -7.16 1 88.5 508 LEU B N 1
ATOM 8097 C CA . LEU B 1 508 ? 9.039 14.867 -5.816 1 88.5 508 LEU B CA 1
ATOM 8098 C C . LEU B 1 508 ? 8.742 13.789 -4.777 1 88.5 508 LEU B C 1
ATOM 8100 O O . LEU B 1 508 ? 9.547 13.555 -3.873 1 88.5 508 LEU B O 1
ATOM 8104 N N . ARG B 1 509 ? 7.625 13.172 -4.945 1 86.19 509 ARG B N 1
ATOM 8105 C CA . ARG B 1 509 ? 7.27 12.094 -4.031 1 86.19 509 ARG B CA 1
ATOM 8106 C C . ARG B 1 509 ? 8.297 10.969 -4.09 1 86.19 509 ARG B C 1
ATOM 8108 O O . ARG B 1 509 ? 8.648 10.383 -3.059 1 86.19 509 ARG B O 1
ATOM 8115 N N . TRP B 1 510 ? 8.727 10.75 -5.242 1 86.25 510 TRP B N 1
ATOM 8116 C CA . TRP B 1 510 ? 9.727 9.711 -5.426 1 86.25 510 TRP B CA 1
ATOM 8117 C C . TRP B 1 510 ? 11.055 10.109 -4.785 1 86.25 510 TRP B C 1
ATOM 8119 O O . TRP B 1 510 ? 11.758 9.273 -4.219 1 86.25 510 TRP B O 1
ATOM 8129 N N . ALA B 1 511 ? 11.336 11.406 -4.902 1 84.69 511 ALA B N 1
ATOM 8130 C CA . ALA B 1 511 ? 12.641 11.914 -4.477 1 84.69 511 ALA B CA 1
ATOM 8131 C C . ALA B 1 511 ? 12.68 12.117 -2.965 1 84.69 511 ALA B C 1
ATOM 8133 O O . ALA B 1 511 ? 13.633 12.695 -2.438 1 84.69 511 ALA B O 1
ATOM 8134 N N . GLY B 1 512 ? 11.656 11.75 -2.311 1 84.69 512 GLY B N 1
ATOM 8135 C CA . GLY B 1 512 ? 11.781 11.781 -0.861 1 84.69 512 GLY B CA 1
ATOM 8136 C C . GLY B 1 512 ? 10.734 12.648 -0.192 1 84.69 512 GLY B C 1
ATOM 8137 O O . GLY B 1 512 ? 10.523 12.562 1.021 1 84.69 512 GLY B O 1
ATOM 8138 N N . TRP B 1 513 ? 10.008 13.43 -0.903 1 88.19 513 TRP B N 1
ATOM 8139 C CA . TRP B 1 513 ? 9.047 14.352 -0.308 1 88.19 513 TRP B CA 1
ATOM 8140 C C . TRP B 1 513 ? 7.715 13.664 -0.053 1 88.19 513 TRP B C 1
ATOM 8142 O O . TRP B 1 513 ? 7.246 12.875 -0.882 1 88.19 513 TRP B O 1
ATOM 8152 N N . THR B 1 514 ? 7.172 13.93 1.114 1 87.94 514 THR B N 1
ATOM 8153 C CA . THR B 1 514 ? 5.742 13.734 1.331 1 87.94 514 THR B CA 1
ATOM 8154 C C . THR B 1 514 ? 4.969 15.016 1.016 1 87.94 514 THR B C 1
ATOM 8156 O O . THR B 1 514 ? 5.117 16.016 1.708 1 87.94 514 THR B O 1
ATOM 8159 N N . CYS B 1 515 ? 4.129 14.961 0.051 1 86.5 515 CYS B N 1
ATOM 8160 C CA . CYS B 1 515 ? 3.512 16.188 -0.457 1 86.5 515 CYS B CA 1
ATOM 8161 C C . CYS B 1 515 ? 2.092 16.344 0.075 1 86.5 515 CYS B C 1
ATOM 8163 O O . CYS B 1 515 ? 1.254 15.461 -0.109 1 86.5 515 CYS B O 1
ATOM 8165 N N . PHE B 1 516 ? 1.9 17.484 0.718 1 86.56 516 PHE B N 1
ATOM 8166 C CA . PHE B 1 516 ? 0.584 17.859 1.22 1 86.56 516 PHE B CA 1
ATOM 8167 C C . PHE B 1 516 ? 0.001 19 0.402 1 86.56 516 PHE B C 1
ATOM 8169 O O . PHE B 1 516 ? 0.729 19.906 -0.023 1 86.56 516 PHE B O 1
ATOM 8176 N N . TYR B 1 517 ? -1.287 18.922 0.182 1 81.44 517 TYR B N 1
ATOM 8177 C CA . TYR B 1 517 ? -1.981 20.062 -0.412 1 81.44 517 TYR B CA 1
ATOM 8178 C C . TYR B 1 517 ? -2.518 20.984 0.667 1 81.44 517 TYR B C 1
ATOM 8180 O O . TYR B 1 517 ? -3.047 20.531 1.684 1 81.44 517 TYR B O 1
ATOM 8188 N N . ILE B 1 518 ? -2.145 22.266 0.399 1 77.94 518 ILE B N 1
ATOM 8189 C CA . ILE B 1 518 ? -2.615 23.266 1.346 1 77.94 518 ILE B CA 1
ATOM 8190 C C . ILE B 1 518 ? -3.363 24.375 0.599 1 77.94 518 ILE B C 1
ATOM 8192 O O . ILE B 1 518 ? -3.307 24.438 -0.631 1 77.94 518 ILE B O 1
ATOM 8196 N N . ASN B 1 519 ? -4.152 25.047 1.384 1 65.56 519 ASN B N 1
ATOM 8197 C CA . ASN B 1 519 ? -4.879 26.172 0.797 1 65.56 519 ASN B CA 1
ATOM 8198 C C . ASN B 1 519 ? -4.02 27.438 0.753 1 65.56 519 ASN B C 1
ATOM 8200 O O . ASN B 1 519 ? -3.113 27.609 1.569 1 65.56 519 ASN B O 1
ATOM 8204 N N . ASP B 1 520 ? -4.246 28.172 -0.339 1 58.59 520 ASP B N 1
ATOM 8205 C CA . ASP B 1 520 ? -3.512 29.406 -0.562 1 58.59 520 ASP B CA 1
ATOM 8206 C C . ASP B 1 520 ? -3.639 30.344 0.638 1 58.59 520 ASP B C 1
ATOM 8208 O O . ASP B 1 520 ? -2.869 31.297 0.771 1 58.59 520 ASP B O 1
ATOM 8212 N N . TYR B 1 521 ? -4.766 30.078 1.357 1 53.22 521 TYR B N 1
ATOM 8213 C CA . TYR B 1 521 ? -4.973 31.125 2.352 1 53.22 521 TYR B CA 1
ATOM 8214 C C . TYR B 1 521 ? -4.234 30.797 3.646 1 53.22 521 TYR B C 1
ATOM 8216 O O . TYR B 1 521 ? -4.098 31.656 4.52 1 53.22 521 TYR B O 1
ATOM 8224 N N . ARG B 1 522 ? -3.883 29.531 3.83 1 48.09 522 ARG B N 1
ATOM 8225 C CA . ARG B 1 522 ? -3.25 29.234 5.113 1 48.09 522 ARG B CA 1
ATOM 8226 C C . ARG B 1 522 ? -1.821 28.75 4.922 1 48.09 522 ARG B C 1
ATOM 8228 O O . ARG B 1 522 ? -1.553 27.938 4.027 1 48.09 522 ARG B O 1
#

Sequence (1044 aa):
MHPKTLESLCVDELVAATVRYQRSVKSAERIWAAVSQVWELLWPLGSGLAYRATSLLHSHLLCQSLLNHTSQRAGQFQVYDATSALVTLLATKTHTLSFVPTEPQLSALNPALAVLVCSEDLPLQELVLTGIDMGSEFDFLSSLLLCCKKLSVLKLGGNCSAGVLLAARDCPLTVLHLSERQAWQPRIQENSLAKMLIGCDGTLKQELEAICEGKQPSFKSFWPDLIDVCTGWCKVSFEFLLLVLVAFPRLQQLHSQLIDISVIVKRYADLAQQVPGLHNLCLKTNTVIYLYFSQMHRYFPNATTLRIFNITDVEKLLWELLEASKDLPHVHALTLVLAPGPIPQHSKFPLREQFIPFGRRITELHIEEHHGGGWILAMLSLFPSLQHLRLPGSALHFPEETRPVAVFPSVSKLECIYSYSSRLLPFLALIFPNLESLTLKSQSSHLTLALPWEQLCAMVRLRDVRLIGKLVDNISGLCCVPRNSSDGSHWSLSVPPRSMASGDLARLRWAGWTCFYINDYRMHPKTLESLCVDELVAATVRYQRSVKSAERIWAAVSQVWELLWPLGSGLAYRATSLLHSHLLCQSLLNHTSQRAGQFQVYDATSALVTLLATKTHTLSFVPTEPQLSALNPALAVLVCSEDLPLQELVLTGIDMGSEFDFLSSLLLCCKKLSVLKLGGNCSAGVLLAARDCPLTVLHLSERQAWQPRIQENSLAKMLIGCDGTLKQELEAICEGKQPSFKSFWPDLIDVCTGWCKVSFEFLLLVLVAFPRLQQLHSQLIDISVIVKRYADLAQQVPGLHNLCLKTNTVIYLYFSQMHRYFPNATTLRIFNITDVEKLLWELLEASKDLPHVHALTLVLAPGPIPQHSKFPLREQFIPFGRRITELHIEEHHGGGWILAMLSLFPSLQHLRLPGSALHFPEETRPVAVFPSVSKLECIYSYSSRLLPFLALIFPNLESLTLKSQSSHLTLALPWEQLCAMVRLRDVRLIGKLVDNISGLCCVPRNSSDGSHWSLSVPPRSMASGDLARLRWAGWTCFYINDYR

Foldseek 3Di:
DFFFDPLLVVLVVVLVVLLVVLLVDPDLLVNLVVLLVVLVVVVPPDPCSLVVSLQQSLQVLLFQVSFPDQDDDDVAAREGASASVVSNSQSSLDQEHAADAFPRHAYEYDLVCLVNQQPAQRNHAEDHRQRHDHDPDCNNLLSNLLRHQNHAYDAQNQNDALSNLVSNLNHQYQAYAAEHPDLVDGRYDQQSCCCAAFVDPDDLVVQVVCQLVQHDDPTDHSHQNHQYYHHESHDYDLSSVLSNQQRHQNHAYYYYPPDAVLVSLVVNVVSCVRHPPGHQHQHAEHEDEPVCCLPRLLSHQNHQEYEYEAAQEDLVSLVSCLVCCVSHVRHAEYEYYYHPDDHDADQARPCQVSQLVVLQSHQYYHYHDDDAQCRVQNVCSSRQQHAAYEEEQNNDDDDDPDDDRAARANHAHYEYEHPPDQCRLVSCCRRHQNHAEYEYAYPDLADEDEYQLLSCLSNVNYAYYEYQHQAYPPLVSLLVNCVVNPPSDAHEYEYAPPNDDPVSVVSSNRSRYSYGHDRNVD/DFFADPLLVVLVVVLVVLLVVLLVDPDLLVNLVVLLVVLVVVVPPDPCSLVVSLQQSLQVLLFVVSQPDQPDDDVDARAGASASVVSNSQSSLDQEHAQDAFPSHAYEYDLVCLVNNQPAQRNHAEDHCQRHDHDPDCNNLLSNLLRHQNHAYDAQNQNDALSNLVSNLNHQYQAYAAEHPDLVDRRYDQQSCCCAAFVDPDDLVVQVVCQLVQHDDPTDHSHQNHQYYHHESHDYDLSSVLSNQQRHQNHAYYYYPPDAVLVSLVVNVVSCVRHPPGHQHQHAEHEDEPVCCLPRLLSHQNHQEYEYEAAQEVLVSLVSCLVCCVSHVRHAEYEYYYHPDDHDADQARPCQVSQQVVLQSHQYYHYHDDDAQCNVQRVCSSRQQHAHYEEEANNDDDDDPDDDRAARANHAHYEYEHPPDQCRLVSCCRRHQNHAEYEYAYPDLADEDEYQLLSCLSNVNHAYYEYQHQAYPPLVSVLVNCVVCPPSGAHEYEYAPPNDDPVSVVSSNRSRYSYGHDHNVD

pLDDT: mean 84.11, std 12.28, range [31.45, 98.44]

Nearest PDB structures (foldseek):
  8zf0-assembly1_A  TM=4.091E-01  e=1.262E-02  Oryza sativa Japonica Group
  5irm-assembly1_C  TM=3.609E-01  e=9.222E-03  Oryctolagus cuniculus
  3un9-assembly1_C-2  TM=3.016E-01  e=2.020E-02  Homo sapiens
  4z79-assembly1_A  TM=3.927E-01  e=1.913E-01  Homo sapiens
  3un9-assembly1_A  TM=2.828E-01  e=2.129E-02  Homo sapiens